Protein AF-A0A1V5XCV7-F1 (afdb_monomer)

Radius of gyration: 40.73 Å; Cα contacts (8 Å, |Δi|>4): 3327; chains: 1; bounding box: 95×124×85 Å

Foldseek 3Di:
DDDDDDDDDDDDDDDDDDPPPDDDDDWQWAWEFFWQKEFCVPQAPHHFDDADPQQKGWDPFWDFAPAWFPFKWKDWDKDADKWKWKAQAGPPDTFTHFQGGGPDPCHDTHGTIIMMMGHPDPPMGTGMMTMWTAGPNNYTYFLAAQLCFQFFKKWKFWWADPLLAKDFQAKAKFKEWLPDDPVGLYYDNVQADPVNQFKWKGTQVQTHTWAKAFPDWDDDPPTIITIMITTGGIAHSGTGMMMMTGNRVPGGHPHDVCSNFVDKDQQQDQWDDPVQWDKDAFVQWDWTRDPSWTKTARIKIWGAPDWDAFFKKKWKWFWQAFWKWWKFFQPHRPDDPPDGQKIFMAGQDQQARTWIDGPPDIWTFPNQADHAHHRFIKMWMWGGDFQKIKIWIAGNVNPHTRTITIDHDPRGRDIGIIMTDFNDRHPSRGIMIIRMMGGGHDRPDHIDRPHMGDMDGDQAKHWDQWDAGSHSWIFGHPPDFKIKIKGGWDFAPAFWFKKAKAWDWAQKFKWKEQPQVPFILGRDDHRFMAGPQVPSYNTHRTIMMMIMWGDDPDPVDTTTTRMIIMDTDHWKFAAWPVQAAAEAEAQDWFFGFAAAAFFALAAWKFKWKDQAQPPDTDGQDGRFFQQAGGTGRHHHPDWGFRMKMKMAGNRDRVSIYIRNYTGTYYHDDDDDDDDDDDDDDYDDDDDPCCDVCVVVVVVVVCVQVVQQADLDAADEDAAADEHEDPEAGAAVEYEFHVLPQPHAYEYEPPDAHDQAHEAYEQHRNYEYEYEFQPQRHHAYHDEFEANREYEYAAQAAHPGIESRYEHHGYECYANGEYFQAQRFHWFEDAPQFWHADQTWGEDDQAKGARAEHPQRGFFIWTYHGNAWTTWREFGDSRSGHEGTYEDPHEYAREWAAWAQGPVNPHTTETTAFTEHHHYHIEYDYAAHYYAREWHAYEAGYHWHAFYYYTYTIPDDDHRYDYYRGIYHYPDYHDDDDD

Mean predicted aligned error: 18.09 Å

Structure (mmCIF, N/CA/C/O backbone):
data_AF-A0A1V5XCV7-F1
#
_entry.id   AF-A0A1V5XCV7-F1
#
loop_
_atom_site.group_PDB
_atom_site.id
_atom_site.type_symbol
_atom_site.label_atom_id
_atom_site.label_alt_id
_atom_site.label_comp_id
_atom_site.label_asym_id
_atom_site.label_entity_id
_atom_site.label_seq_id
_atom_site.pdbx_PDB_ins_code
_atom_site.Cartn_x
_atom_site.Cartn_y
_atom_site.Cartn_z
_atom_site.occupancy
_atom_site.B_iso_or_equiv
_atom_site.auth_seq_id
_atom_site.auth_comp_id
_atom_site.auth_asym_id
_atom_site.auth_atom_id
_atom_site.pdbx_PDB_model_num
ATOM 1 N N . MET A 1 1 ? -48.900 7.891 26.092 1.00 33.78 1 MET A N 1
ATOM 2 C CA . MET A 1 1 ? -49.249 7.390 27.441 1.00 33.78 1 MET A CA 1
ATOM 3 C C . MET A 1 1 ? -50.170 6.190 27.284 1.00 33.78 1 MET A C 1
ATOM 5 O O . MET A 1 1 ? -51.234 6.366 26.713 1.00 33.78 1 MET A O 1
ATOM 9 N N . ILE A 1 2 ? -49.800 5.010 27.783 1.00 26.17 2 ILE A N 1
ATOM 10 C CA . ILE A 1 2 ? -50.742 3.929 28.129 1.00 26.17 2 ILE A CA 1
ATOM 11 C C . ILE A 1 2 ? -50.276 3.407 29.492 1.00 26.17 2 ILE A C 1
ATOM 13 O O . ILE A 1 2 ? -49.073 3.308 29.726 1.00 26.17 2 ILE A O 1
ATOM 17 N N . ASN A 1 3 ? -51.203 3.185 30.423 1.00 23.19 3 ASN A N 1
ATOM 18 C CA . ASN A 1 3 ? -50.893 2.971 31.836 1.00 23.19 3 ASN A CA 1
ATOM 19 C C . ASN A 1 3 ? -51.806 1.876 32.400 1.00 23.19 3 ASN A C 1
ATOM 21 O O . ASN A 1 3 ? -52.966 2.136 32.707 1.00 23.19 3 ASN A O 1
ATOM 25 N N . ILE A 1 4 ? -51.282 0.653 32.510 1.00 29.20 4 ILE A N 1
ATOM 26 C CA . ILE A 1 4 ? -51.940 -0.476 33.180 1.00 29.20 4 ILE A CA 1
ATOM 27 C C . ILE A 1 4 ? -51.049 -0.887 34.354 1.00 29.20 4 ILE A C 1
ATOM 29 O O . ILE A 1 4 ? -49.824 -0.912 34.243 1.00 29.20 4 ILE A O 1
ATOM 33 N N . LYS A 1 5 ? -51.662 -1.100 35.520 1.00 28.02 5 LYS A N 1
ATOM 34 C CA . LYS A 1 5 ? -51.005 -0.905 36.816 1.00 28.02 5 LYS A CA 1
ATOM 35 C C . LYS A 1 5 ? -51.459 -1.975 37.811 1.00 28.02 5 LYS A C 1
ATOM 37 O O . LYS A 1 5 ? -52.647 -2.019 38.108 1.00 28.02 5 LYS A O 1
ATOM 42 N N . ARG A 1 6 ? -50.493 -2.695 38.418 1.00 30.67 6 ARG A N 1
ATOM 43 C CA . ARG A 1 6 ? -50.660 -3.654 39.549 1.00 30.67 6 ARG A CA 1
ATOM 44 C C . ARG A 1 6 ? -51.439 -4.943 39.189 1.00 30.67 6 ARG A C 1
ATOM 46 O O . ARG A 1 6 ? -52.128 -4.965 38.184 1.00 30.67 6 ARG A O 1
ATOM 53 N N . MET A 1 7 ? -51.359 -6.057 39.933 1.00 30.64 7 MET A N 1
ATOM 54 C CA . MET A 1 7 ? -50.604 -6.464 41.148 1.00 30.64 7 MET A CA 1
ATOM 55 C C . MET A 1 7 ? -50.449 -8.009 41.114 1.00 30.64 7 MET A C 1
ATOM 57 O O . MET A 1 7 ? -51.238 -8.654 40.439 1.00 30.64 7 MET A O 1
ATOM 61 N N . GLY A 1 8 ? -49.525 -8.680 41.811 1.00 29.50 8 GLY A N 1
ATOM 62 C CA . GLY A 1 8 ? -48.436 -8.263 42.710 1.00 29.50 8 GLY A CA 1
ATOM 63 C C . GLY A 1 8 ? -47.319 -9.333 42.720 1.00 29.50 8 GLY A C 1
ATOM 64 O O . GLY A 1 8 ? -47.518 -10.421 42.201 1.00 29.50 8 GLY A O 1
ATOM 65 N N . LYS A 1 9 ? -46.084 -8.981 43.100 1.00 31.38 9 LYS A N 1
ATOM 66 C CA . LYS A 1 9 ? -45.480 -9.140 44.449 1.00 31.38 9 LYS A CA 1
ATOM 67 C C . LYS A 1 9 ? -45.053 -10.574 44.831 1.00 31.38 9 LYS A C 1
ATOM 69 O O . LYS A 1 9 ? -45.850 -11.480 44.663 1.00 31.38 9 LYS A O 1
ATOM 74 N N . THR A 1 10 ? -43.933 -10.843 45.521 1.00 26.25 10 THR A N 1
ATOM 75 C CA . THR A 1 10 ? -42.615 -10.173 45.709 1.00 26.25 10 THR A CA 1
ATOM 76 C C . THR A 1 10 ? -41.721 -11.154 46.488 1.00 26.25 10 THR A C 1
ATOM 78 O O . THR A 1 10 ? -42.088 -11.503 47.604 1.00 26.25 10 THR A O 1
ATOM 81 N N . VAL A 1 11 ? -40.516 -11.466 45.998 1.00 25.81 11 VAL A N 1
ATOM 82 C CA . VAL A 1 11 ? -39.307 -11.677 46.829 1.00 25.81 11 VAL A CA 1
ATOM 83 C C . VAL A 1 11 ? -38.126 -11.087 46.052 1.00 25.81 11 VAL A C 1
ATOM 85 O O . VAL A 1 11 ? -38.113 -11.165 44.825 1.00 25.81 11 VAL A O 1
ATOM 88 N N . ALA A 1 12 ? -37.166 -10.467 46.736 1.00 25.16 12 ALA A N 1
ATOM 89 C CA . ALA A 1 12 ? -35.944 -9.950 46.127 1.00 25.16 12 ALA A CA 1
ATOM 90 C C . ALA A 1 12 ? -34.757 -10.113 47.085 1.00 25.16 12 ALA A C 1
ATOM 92 O O . ALA A 1 12 ? -34.897 -9.864 48.281 1.00 25.16 12 ALA A O 1
ATOM 93 N N . VAL A 1 13 ? -33.592 -10.461 46.538 1.00 23.80 13 VAL A N 1
ATOM 94 C CA . VAL A 1 13 ? -32.282 -10.298 47.182 1.00 23.80 13 VAL A CA 1
ATOM 95 C C . VAL A 1 13 ? -31.356 -9.678 46.130 1.00 23.80 13 VAL A C 1
ATOM 97 O O . VAL A 1 13 ? -31.185 -10.280 45.070 1.00 23.80 13 VAL A O 1
ATOM 100 N N . PRO A 1 14 ? -30.803 -8.473 46.352 1.00 31.50 14 PRO A N 1
ATOM 101 C CA . PRO A 1 14 ? -29.911 -7.838 45.392 1.00 31.50 14 PRO A CA 1
ATOM 102 C C . PRO A 1 14 ? -28.464 -8.294 45.614 1.00 31.50 14 PRO A C 1
ATOM 104 O O . PRO A 1 14 ? -27.921 -8.122 46.703 1.00 31.50 14 PRO A O 1
ATOM 107 N N . ILE A 1 15 ? -27.811 -8.797 44.564 1.00 23.52 15 ILE A N 1
ATOM 108 C CA . ILE A 1 15 ? -26.348 -8.897 44.510 1.00 23.52 15 ILE A CA 1
ATOM 109 C C . ILE A 1 15 ? -25.868 -8.045 43.338 1.00 23.52 15 ILE A C 1
ATOM 111 O O . ILE A 1 15 ? -26.137 -8.332 42.174 1.00 23.52 15 ILE A O 1
ATOM 115 N N . LEU A 1 16 ? -25.180 -6.957 43.676 1.00 27.89 16 LEU A N 1
ATOM 116 C CA . LEU A 1 16 ? -24.522 -6.064 42.733 1.00 27.89 16 LEU A CA 1
ATOM 117 C C . LEU A 1 16 ? -23.194 -6.698 42.301 1.00 27.89 16 LEU A C 1
ATOM 119 O O . LEU A 1 16 ? -22.220 -6.632 43.047 1.00 27.89 16 LEU A O 1
ATOM 123 N N . MET A 1 17 ? -23.132 -7.265 41.095 1.00 23.30 17 MET A N 1
ATOM 124 C CA . MET A 1 17 ? -21.861 -7.621 40.457 1.00 23.30 17 MET A CA 1
ATOM 125 C C . MET A 1 17 ? -21.811 -7.146 39.002 1.00 23.30 17 MET A C 1
ATOM 127 O O . MET A 1 17 ? -22.313 -7.793 38.094 1.00 23.30 17 MET A O 1
ATOM 131 N N . VAL A 1 18 ? -21.204 -5.964 38.857 1.00 23.48 18 VAL A N 1
ATOM 132 C CA . VAL A 1 18 ? -20.341 -5.503 37.755 1.00 23.48 18 VAL A CA 1
ATOM 133 C C . VAL A 1 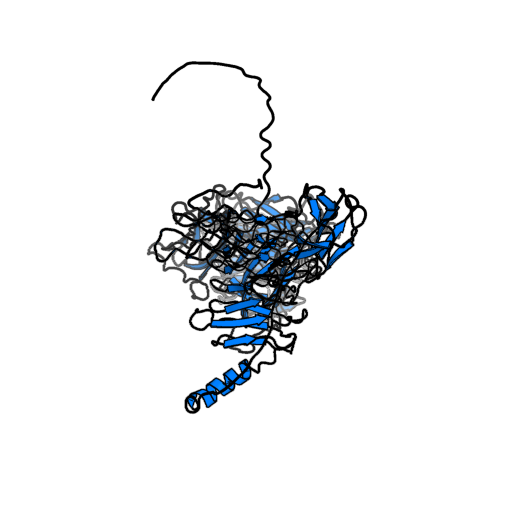18 ? -20.707 -5.971 36.335 1.00 23.48 18 VAL A C 1
ATOM 135 O O . VAL A 1 18 ? -20.413 -7.098 35.945 1.00 23.48 18 VAL A O 1
ATOM 138 N N . LEU A 1 19 ? -21.171 -5.033 35.494 1.00 26.50 19 LEU A N 1
ATOM 139 C CA . LEU A 1 19 ? -20.948 -5.137 34.046 1.00 26.50 19 LEU A CA 1
ATOM 140 C C . LEU A 1 19 ? -19.438 -5.055 33.781 1.00 26.50 19 LEU A C 1
ATOM 142 O O . LEU A 1 19 ? -18.878 -3.968 33.645 1.00 26.50 19 LEU A O 1
ATOM 146 N N . LEU A 1 20 ? -18.778 -6.208 33.705 1.00 23.62 20 LEU A N 1
ATOM 147 C CA . LEU A 1 20 ? -17.435 -6.317 33.150 1.00 23.62 20 LEU A CA 1
ATOM 148 C C . LEU A 1 20 ? -17.577 -6.460 31.635 1.00 23.62 20 LEU A C 1
ATOM 150 O O . LEU A 1 20 ? -17.660 -7.557 31.091 1.00 23.62 20 LEU A O 1
ATOM 154 N N . ALA A 1 21 ? -17.669 -5.311 30.964 1.00 30.53 21 ALA A N 1
ATOM 155 C CA . ALA A 1 21 ? -17.613 -5.227 29.513 1.00 30.53 21 ALA A CA 1
ATOM 156 C C . ALA A 1 21 ? -16.192 -5.579 29.043 1.00 30.53 21 ALA A C 1
ATOM 158 O O . ALA A 1 21 ? -15.319 -4.715 28.951 1.00 30.53 21 ALA A O 1
ATOM 159 N N . VAL A 1 22 ? -15.959 -6.864 28.784 1.00 22.53 22 VAL A N 1
ATOM 160 C CA . VAL A 1 22 ? -14.726 -7.355 28.167 1.00 22.53 22 VAL A CA 1
ATOM 161 C C . VAL A 1 22 ? -14.894 -7.253 26.650 1.00 22.53 22 VAL A C 1
ATOM 163 O O . VAL A 1 22 ? -15.622 -8.028 26.038 1.00 22.53 22 VAL A O 1
ATOM 166 N N . ASN A 1 23 ? -14.265 -6.226 26.073 1.00 30.33 23 ASN A N 1
ATOM 167 C CA . ASN A 1 23 ? -14.058 -6.076 24.628 1.00 30.33 23 ASN A CA 1
ATOM 168 C C . ASN A 1 23 ? -12.984 -7.076 24.130 1.00 30.33 23 ASN A C 1
ATOM 170 O O . ASN A 1 23 ? -12.530 -7.913 24.905 1.00 30.33 23 ASN A O 1
ATOM 174 N N . ILE A 1 24 ? -12.485 -6.855 22.901 1.00 25.72 24 ILE A N 1
ATOM 175 C CA . ILE A 1 24 ? -11.307 -7.488 22.260 1.00 25.72 24 ILE A CA 1
ATOM 176 C C . ILE A 1 24 ? -11.645 -8.812 21.549 1.00 25.72 24 ILE A C 1
ATOM 178 O O . ILE A 1 24 ? -12.210 -9.713 22.157 1.00 25.72 24 ILE A O 1
ATOM 182 N N . SER A 1 25 ? -11.293 -9.016 20.277 1.00 28.27 25 SER A N 1
ATOM 183 C CA . SER A 1 25 ? -11.084 -8.074 19.155 1.00 28.27 25 SER A CA 1
ATOM 184 C C . SER A 1 25 ? -11.323 -8.836 17.840 1.00 28.27 25 SER A C 1
ATOM 186 O O . SER A 1 25 ? -11.290 -10.068 17.813 1.00 28.27 25 SER A O 1
ATOM 188 N N . PHE A 1 26 ? -11.597 -8.122 16.745 1.00 35.31 26 PHE A N 1
ATOM 189 C CA . PHE A 1 26 ? -11.583 -8.705 15.399 1.00 35.31 26 PHE A CA 1
ATOM 190 C C . PHE A 1 26 ? -10.205 -8.466 14.769 1.00 35.31 26 PHE A C 1
ATOM 192 O O . PHE A 1 26 ? -9.548 -7.483 15.095 1.00 35.31 26 PHE A O 1
ATOM 199 N N . ALA A 1 27 ? -9.752 -9.356 13.882 1.00 46.78 27 ALA A N 1
ATOM 200 C CA . ALA A 1 27 ? -8.487 -9.160 13.177 1.00 46.78 27 ALA A CA 1
ATOM 201 C C . ALA A 1 27 ? -8.644 -8.073 12.097 1.00 46.78 27 ALA A C 1
ATOM 203 O O . ALA A 1 27 ? -9.386 -8.266 11.131 1.00 46.78 27 ALA A O 1
ATOM 204 N N . ASP A 1 28 ? -7.948 -6.949 12.265 1.00 54.03 28 ASP A N 1
ATOM 205 C CA . ASP A 1 28 ? -7.998 -5.803 11.352 1.00 54.03 28 ASP A CA 1
ATOM 206 C C . ASP A 1 28 ? -7.307 -6.117 10.013 1.00 54.03 28 ASP A C 1
ATOM 208 O O . ASP A 1 28 ? -6.098 -5.967 9.861 1.00 54.03 28 ASP A O 1
ATOM 212 N N . VAL A 1 29 ? -8.069 -6.542 9.003 1.00 64.75 29 VAL A N 1
ATOM 213 C CA . VAL A 1 29 ? -7.547 -6.726 7.638 1.00 64.75 29 VAL A CA 1
ATOM 214 C C . VAL A 1 29 ? -7.059 -5.381 7.092 1.00 64.75 29 VAL A C 1
ATOM 216 O O . VAL A 1 29 ? -7.851 -4.457 6.933 1.00 64.75 29 VAL A O 1
ATOM 219 N N . VAL A 1 30 ? -5.770 -5.271 6.756 1.00 75.75 30 VAL A N 1
ATOM 220 C CA . VAL A 1 30 ? -5.183 -4.021 6.245 1.00 75.75 30 VAL A CA 1
ATOM 221 C C . VAL A 1 30 ? -5.034 -4.095 4.731 1.00 75.75 30 VAL A C 1
ATOM 223 O O . VAL A 1 30 ? -4.269 -4.907 4.207 1.00 75.75 30 VAL A O 1
ATOM 226 N N . SER A 1 31 ? -5.733 -3.210 4.021 1.00 87.25 31 SER A N 1
ATOM 227 C CA . SER A 1 31 ? -5.594 -3.034 2.573 1.00 87.25 31 SER A CA 1
ATOM 228 C C . SER A 1 31 ? -4.802 -1.769 2.262 1.00 87.25 31 SER A C 1
ATOM 230 O O . SER A 1 31 ? -5.176 -0.691 2.719 1.00 87.25 31 SER A O 1
ATOM 232 N N . MET A 1 32 ? -3.715 -1.884 1.495 1.00 90.50 32 MET A N 1
ATOM 233 C CA . MET A 1 32 ? -2.956 -0.748 0.966 1.00 90.50 32 MET A CA 1
ATOM 234 C C . MET A 1 32 ? -3.282 -0.582 -0.516 1.00 90.50 32 MET A C 1
ATOM 236 O O . MET A 1 32 ? -3.003 -1.462 -1.329 1.00 90.50 32 MET A O 1
ATOM 240 N N . GLU A 1 33 ? -3.915 0.532 -0.865 1.00 90.81 33 GLU A N 1
ATOM 241 C CA . GLU A 1 33 ? -4.443 0.794 -2.211 1.00 90.81 33 GLU A CA 1
ATOM 242 C C . GLU A 1 33 ? -3.869 2.095 -2.787 1.00 90.81 33 GLU A C 1
ATOM 244 O O . GLU A 1 33 ? -3.376 2.956 -2.049 1.00 90.81 33 GLU A O 1
ATOM 249 N N . SER A 1 34 ? -3.910 2.248 -4.111 1.00 89.69 34 SER A N 1
ATOM 250 C CA . SER A 1 34 ? -3.489 3.487 -4.760 1.00 89.69 34 SER A CA 1
ATOM 251 C C . SER A 1 34 ? -4.312 4.686 -4.269 1.00 89.69 34 SER A C 1
ATOM 253 O O . SER A 1 34 ? -5.502 4.599 -3.952 1.00 89.69 34 SER A O 1
ATOM 255 N N . SER A 1 35 ? -3.640 5.827 -4.150 1.00 91.38 35 SER A N 1
ATOM 256 C CA . SER A 1 35 ? -4.264 7.107 -3.813 1.00 91.38 35 SER A CA 1
ATOM 257 C C . SER A 1 35 ? -5.208 7.571 -4.919 1.00 91.38 35 SER A C 1
ATOM 259 O O . SER A 1 35 ? -4.983 7.281 -6.086 1.00 91.38 35 SER A O 1
ATOM 261 N N . LEU A 1 36 ? -6.225 8.362 -4.578 1.00 92.94 36 LEU A N 1
ATOM 262 C CA . LEU A 1 36 ? -7.125 8.941 -5.578 1.00 92.94 36 LEU A CA 1
ATOM 263 C C . LEU A 1 36 ? -6.460 10.186 -6.188 1.00 92.94 36 LEU A C 1
ATOM 265 O O . LEU A 1 36 ? -6.362 11.203 -5.494 1.00 92.94 36 LEU A O 1
ATOM 269 N N . ILE A 1 37 ? -5.985 10.138 -7.440 1.00 92.94 37 ILE A N 1
ATOM 270 C CA . ILE A 1 37 ? -5.245 11.263 -8.043 1.00 92.94 37 ILE A CA 1
ATOM 271 C C . ILE A 1 37 ? -5.989 11.908 -9.220 1.00 92.94 37 ILE A C 1
ATOM 273 O O . ILE A 1 37 ? -6.216 11.306 -10.270 1.00 92.94 37 ILE A O 1
ATOM 277 N N . TRP A 1 38 ? -6.277 13.202 -9.076 1.00 93.25 38 TRP A N 1
ATOM 278 C CA . TRP A 1 38 ? -6.750 14.088 -10.136 1.00 93.25 38 TRP A CA 1
ATOM 279 C C . TRP A 1 38 ? -5.586 14.881 -10.738 1.00 93.25 38 TRP A C 1
ATOM 281 O O . TRP A 1 38 ? -4.839 15.552 -10.019 1.00 93.25 38 TRP A O 1
ATOM 291 N N . ARG A 1 39 ? -5.450 14.865 -12.071 1.00 92.50 39 ARG A N 1
ATOM 292 C CA . ARG A 1 39 ? -4.457 15.680 -12.797 1.00 92.50 39 ARG A CA 1
ATOM 293 C C . ARG A 1 39 ? -5.054 16.409 -13.994 1.00 92.50 39 ARG A C 1
ATOM 295 O O . ARG A 1 39 ? -5.971 15.927 -14.655 1.00 92.50 39 ARG A O 1
ATOM 302 N N . LYS A 1 40 ? -4.483 17.573 -14.306 1.00 89.44 40 LYS A N 1
ATOM 303 C CA . LYS A 1 40 ? -4.828 18.388 -15.485 1.00 89.44 40 LYS A CA 1
ATOM 304 C C . LYS A 1 40 ? -4.279 17.819 -16.804 1.00 89.44 40 LYS A C 1
ATOM 306 O O . LYS A 1 40 ? -4.827 18.102 -17.864 1.00 89.44 40 LYS A O 1
ATOM 311 N N . ASP A 1 41 ? -3.226 17.004 -16.741 1.00 87.81 41 ASP A N 1
ATOM 312 C CA . ASP A 1 41 ? -2.610 16.322 -17.892 1.00 87.81 41 ASP A CA 1
ATOM 313 C C . ASP A 1 41 ? -3.210 14.935 -18.197 1.00 87.81 41 ASP A C 1
ATOM 315 O O . ASP A 1 41 ? -2.832 14.307 -19.183 1.00 87.81 41 ASP A O 1
ATOM 319 N N . ASN A 1 42 ? -4.177 14.477 -17.392 1.00 81.69 42 ASN A N 1
ATOM 320 C CA . ASN A 1 42 ? -4.805 13.150 -17.467 1.00 81.69 42 ASN A CA 1
ATOM 321 C C . ASN A 1 42 ? -3.845 11.964 -17.232 1.00 81.69 42 ASN A C 1
ATOM 323 O O . ASN A 1 42 ? -4.153 10.845 -17.635 1.00 81.69 42 ASN A O 1
ATOM 327 N N . LEU A 1 43 ? -2.701 12.178 -16.566 1.00 85.44 43 LEU A N 1
ATOM 328 C CA . LEU A 1 43 ? -1.802 11.089 -16.148 1.00 85.44 43 LEU A CA 1
ATOM 329 C C . LEU A 1 43 ? -2.173 10.469 -14.788 1.00 85.44 43 LEU A C 1
ATOM 331 O O . LEU A 1 43 ? -1.553 9.487 -14.388 1.00 85.44 43 LEU A O 1
ATOM 335 N N . GLY A 1 44 ? -3.154 11.041 -14.083 1.00 84.44 44 GLY A N 1
ATOM 336 C CA . GLY A 1 44 ? -3.728 10.479 -12.857 1.00 84.44 44 GLY A CA 1
ATOM 337 C C . GLY A 1 44 ? -4.860 9.496 -13.152 1.00 84.44 44 GLY A C 1
ATOM 338 O O . GLY A 1 44 ? -5.114 9.143 -14.304 1.00 84.44 44 GLY A O 1
ATOM 339 N N . ASP A 1 45 ? -5.566 9.084 -12.108 1.00 86.75 45 ASP A N 1
ATOM 340 C CA . ASP A 1 45 ? -6.749 8.217 -12.197 1.00 86.75 45 ASP A CA 1
ATOM 341 C C . ASP A 1 45 ? -7.969 8.982 -12.726 1.00 86.75 45 ASP A C 1
ATOM 343 O O . ASP A 1 45 ? -8.848 8.415 -13.377 1.00 86.75 45 ASP A O 1
ATOM 347 N N . TYR A 1 46 ? -7.989 10.297 -12.484 1.00 90.94 46 TYR A N 1
ATOM 348 C CA . TYR A 1 46 ? -9.070 11.201 -12.850 1.00 90.94 46 TYR A CA 1
ATOM 349 C C . TYR A 1 46 ? -8.550 12.483 -13.523 1.00 90.94 46 TYR A C 1
ATOM 351 O O . TYR A 1 46 ? -7.490 13.021 -13.189 1.00 90.94 46 TYR A O 1
ATOM 359 N N . SER A 1 47 ? -9.344 13.039 -14.437 1.00 90.38 47 SER A N 1
ATOM 360 C CA . SER A 1 47 ? -9.152 14.401 -14.950 1.00 90.38 47 SER A CA 1
ATOM 361 C C . SER A 1 47 ? -9.620 15.433 -13.921 1.00 90.38 47 SER A C 1
ATOM 363 O O . SER A 1 47 ? -10.694 15.278 -13.336 1.00 90.38 47 SER A O 1
ATOM 365 N N . ILE A 1 48 ? -8.877 16.527 -13.738 1.00 91.50 48 ILE A N 1
ATOM 366 C CA . ILE A 1 48 ? -9.383 17.689 -12.984 1.00 91.50 48 ILE A CA 1
ATOM 367 C C . ILE A 1 48 ? -10.612 18.282 -13.718 1.00 91.50 48 ILE A C 1
ATOM 369 O O . ILE A 1 48 ? -10.524 18.524 -14.927 1.00 91.50 48 ILE A O 1
ATOM 373 N N . PRO A 1 49 ? -11.752 18.529 -13.033 1.00 90.62 49 PRO A N 1
ATOM 374 C CA . PRO A 1 49 ? -12.921 19.181 -13.627 1.00 90.62 49 PRO A CA 1
ATOM 375 C C . PRO A 1 49 ? -12.598 20.556 -14.226 1.00 90.62 49 PRO A C 1
ATOM 377 O O . PRO A 1 49 ? -11.664 21.234 -13.801 1.00 90.62 49 PRO A O 1
ATOM 380 N N . ARG A 1 50 ? -13.401 21.020 -15.191 1.00 88.50 50 ARG A N 1
ATOM 381 C CA . ARG A 1 50 ? -13.303 22.417 -15.644 1.00 88.50 50 ARG A CA 1
ATOM 382 C C . ARG A 1 50 ? -13.802 23.348 -14.529 1.00 88.50 50 ARG A C 1
ATOM 384 O O . ARG A 1 50 ? -14.853 23.045 -13.963 1.00 88.50 50 ARG A O 1
ATOM 391 N N . PRO A 1 51 ? -13.107 24.460 -14.235 1.00 88.81 51 PRO A N 1
ATOM 392 C CA . PRO A 1 51 ? -13.588 25.427 -13.261 1.00 88.81 51 PRO A CA 1
ATOM 393 C C . PRO A 1 51 ? -14.836 26.160 -13.767 1.00 88.81 51 PRO A C 1
ATOM 395 O O . PRO A 1 51 ? -15.064 26.285 -14.976 1.00 88.81 51 PRO A O 1
ATOM 398 N N . SER A 1 52 ? -15.618 26.683 -12.828 1.00 85.44 52 SER A N 1
ATOM 399 C CA . SER A 1 52 ? -16.679 27.653 -13.081 1.00 85.44 52 SER A CA 1
ATOM 400 C C . SER A 1 52 ? -16.114 28.991 -13.585 1.00 85.44 52 SER A C 1
ATOM 402 O O . SER A 1 52 ? -14.912 29.260 -13.518 1.00 85.44 52 SER A O 1
ATOM 404 N N . THR A 1 53 ? -16.996 29.898 -14.013 1.00 81.12 53 THR A N 1
ATOM 405 C CA . THR A 1 53 ? -16.626 31.290 -14.331 1.00 81.12 53 THR A CA 1
ATOM 406 C C . THR A 1 53 ? -16.144 32.098 -13.119 1.00 81.12 53 THR A C 1
ATOM 408 O O . THR A 1 53 ? -15.606 33.182 -13.313 1.00 81.12 53 THR A O 1
ATOM 411 N N . SER A 1 54 ? -16.310 31.593 -11.889 1.00 78.75 54 SER A N 1
ATOM 412 C CA . SER A 1 54 ? -15.756 32.176 -10.657 1.00 78.75 54 SER A CA 1
ATOM 413 C C . SER A 1 54 ? -14.457 31.505 -10.189 1.00 78.75 54 SER A C 1
ATOM 415 O O . SER A 1 54 ? -13.962 31.837 -9.115 1.00 78.75 54 SER A O 1
ATOM 417 N N . GLY A 1 55 ? -13.892 30.564 -10.957 1.00 80.44 55 GLY A N 1
ATOM 418 C CA . GLY A 1 55 ? -12.669 29.844 -10.578 1.00 80.44 55 GLY A CA 1
ATOM 419 C C . GLY A 1 55 ? -12.876 28.726 -9.547 1.00 80.44 55 GLY A C 1
ATOM 420 O O . GLY A 1 55 ? -11.904 28.285 -8.933 1.00 80.44 55 GLY A O 1
ATOM 421 N N . GLU A 1 56 ? -14.116 28.265 -9.357 1.00 90.38 56 GLU A N 1
ATOM 422 C CA . GLU A 1 56 ? -14.447 27.133 -8.483 1.00 90.38 56 GLU A CA 1
ATOM 423 C C . GLU A 1 56 ? -14.332 25.810 -9.254 1.00 90.38 56 GLU A C 1
ATOM 425 O O . GLU A 1 56 ? -14.959 25.623 -10.297 1.00 90.38 56 GLU A O 1
ATOM 430 N N . TYR A 1 57 ? -13.561 24.868 -8.722 1.00 91.25 57 TYR A N 1
ATOM 431 C CA . TYR A 1 57 ? -13.517 23.472 -9.148 1.00 91.25 57 TYR A CA 1
ATOM 432 C C . TYR A 1 57 ? -14.382 22.643 -8.195 1.00 91.25 57 TYR A C 1
ATOM 434 O O . TYR A 1 57 ? -14.151 22.674 -6.989 1.00 91.25 57 TYR A O 1
ATOM 442 N N . LEU A 1 58 ? -15.331 21.862 -8.717 1.00 89.12 58 LEU A N 1
ATOM 443 C CA . LEU A 1 58 ? -16.222 21.018 -7.914 1.00 89.12 58 LEU A CA 1
ATOM 444 C C . LEU A 1 58 ? -16.258 19.583 -8.453 1.00 89.12 58 LEU A C 1
ATOM 446 O O . LEU A 1 58 ? -16.474 19.369 -9.649 1.00 89.12 58 LEU A O 1
ATOM 450 N N . LEU A 1 59 ? -16.108 18.592 -7.569 1.00 88.62 59 LEU A N 1
ATOM 451 C CA . LEU A 1 59 ? -16.332 17.191 -7.917 1.00 88.62 59 LEU A CA 1
ATOM 452 C C . LEU A 1 59 ? -17.843 16.874 -7.924 1.00 88.62 59 LEU A C 1
ATOM 454 O O . LEU A 1 59 ? -18.496 16.810 -6.879 1.00 88.62 59 LEU A O 1
ATOM 458 N N . GLY A 1 60 ? -18.407 16.703 -9.125 1.00 76.19 60 GLY A N 1
ATOM 459 C CA . GLY A 1 60 ? -19.850 16.509 -9.329 1.00 76.19 60 GLY A CA 1
ATOM 460 C C . GLY A 1 60 ? -20.400 15.225 -8.697 1.00 76.19 60 GLY A C 1
ATOM 461 O O . GLY A 1 60 ? -21.352 15.285 -7.919 1.00 76.19 60 GLY A O 1
ATOM 462 N N . GLU A 1 61 ? -19.764 14.086 -8.968 1.00 87.12 61 GLU A N 1
ATOM 463 C CA . GLU A 1 61 ? -20.069 12.793 -8.339 1.00 87.12 61 GLU A CA 1
ATOM 464 C C . GLU A 1 61 ? -19.158 12.525 -7.134 1.00 87.12 61 GLU A C 1
ATOM 466 O O . GLU A 1 61 ? -18.092 13.121 -7.010 1.00 87.12 61 GLU A O 1
ATOM 471 N N . PHE A 1 62 ? -19.578 11.653 -6.219 1.00 90.50 62 PHE A N 1
ATOM 472 C CA . PHE A 1 62 ? -18.755 11.240 -5.075 1.00 90.50 62 PHE A CA 1
ATOM 473 C C . PHE A 1 62 ? -17.942 9.980 -5.393 1.00 90.50 62 PHE A C 1
ATOM 475 O O . PHE A 1 62 ? -18.383 9.121 -6.156 1.00 90.50 62 PHE A O 1
ATOM 482 N N . ILE A 1 63 ? -16.789 9.823 -4.741 1.00 92.06 63 ILE A N 1
ATOM 483 C CA . ILE A 1 63 ? -16.057 8.552 -4.714 1.00 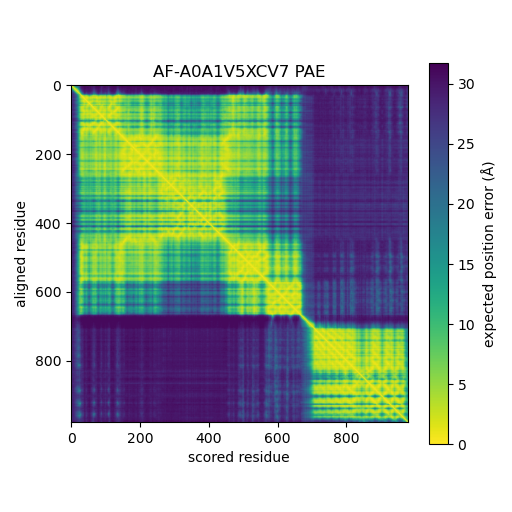92.06 63 ILE A CA 1
ATOM 484 C C . ILE A 1 63 ? -16.537 7.741 -3.507 1.00 92.06 63 ILE A C 1
ATOM 486 O O . ILE A 1 63 ? -16.509 8.225 -2.376 1.00 92.06 63 ILE A O 1
ATOM 490 N N . ALA A 1 64 ? -17.008 6.516 -3.738 1.00 91.69 64 ALA A N 1
ATOM 491 C CA . ALA A 1 64 ? -17.424 5.614 -2.667 1.00 91.69 64 ALA A CA 1
ATOM 492 C C . ALA A 1 64 ? -16.211 4.905 -2.040 1.00 91.69 64 ALA A C 1
ATOM 494 O O . ALA A 1 64 ? -15.379 4.359 -2.764 1.00 91.69 64 ALA A O 1
ATOM 495 N N . THR A 1 65 ? -16.141 4.875 -0.710 1.00 88.38 65 THR A N 1
ATOM 496 C CA . THR A 1 65 ? -15.148 4.098 0.058 1.00 88.38 65 THR A CA 1
ATOM 497 C C . THR A 1 65 ? -15.770 2.806 0.603 1.00 88.38 65 THR A C 1
ATOM 499 O O . THR A 1 65 ? -16.997 2.656 0.595 1.00 88.38 65 THR A O 1
ATOM 502 N N . LYS A 1 66 ? -14.949 1.841 1.043 1.00 84.75 66 LYS A N 1
ATOM 503 C CA . LYS A 1 66 ? -15.432 0.512 1.471 1.00 84.75 66 LYS A CA 1
ATOM 504 C C . LYS A 1 66 ? -16.018 0.559 2.887 1.00 84.75 66 LYS A C 1
ATOM 506 O O . LYS A 1 66 ? -17.078 -0.013 3.134 1.00 84.75 66 LYS A O 1
ATOM 511 N N . GLY A 1 67 ? -15.375 1.307 3.780 1.00 85.50 67 GLY A N 1
ATOM 512 C CA . GLY A 1 67 ? -15.888 1.737 5.082 1.00 85.50 67 GLY A CA 1
ATOM 513 C C . GLY A 1 67 ? -16.234 3.231 5.108 1.00 85.50 67 GLY A C 1
ATOM 514 O O . GLY A 1 67 ? -16.209 3.910 4.082 1.00 85.50 67 GLY A O 1
ATOM 515 N N . GLN A 1 68 ? -16.528 3.775 6.291 1.00 87.38 68 GLN A N 1
ATOM 516 C CA . GLN A 1 68 ? -16.553 5.229 6.503 1.00 87.38 68 GLN A CA 1
ATOM 517 C C . GLN A 1 68 ? -15.118 5.753 6.606 1.00 87.38 68 GLN A C 1
A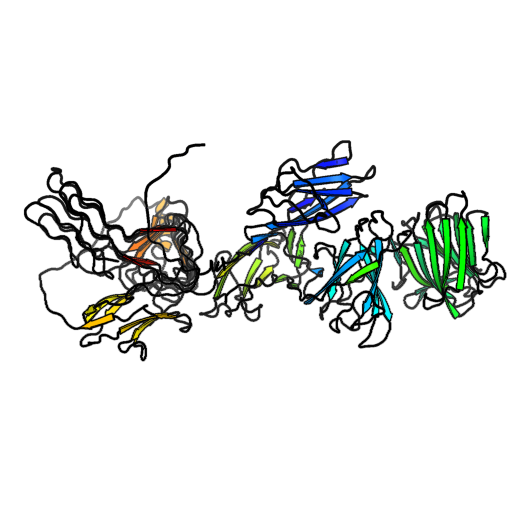TOM 519 O O . GLN A 1 68 ? -14.351 5.232 7.412 1.00 87.38 68 GLN A O 1
ATOM 524 N N . ALA A 1 69 ? -14.752 6.782 5.842 1.00 87.12 69 ALA A N 1
ATOM 525 C CA . ALA A 1 69 ? -13.450 7.433 5.944 1.00 87.12 69 ALA A CA 1
ATOM 526 C C . ALA A 1 69 ? -13.281 8.066 7.338 1.00 87.12 69 ALA A C 1
ATOM 528 O O . ALA A 1 69 ? -14.004 8.993 7.703 1.00 87.12 69 ALA A O 1
ATOM 529 N N . GLN A 1 70 ? -12.336 7.538 8.117 1.00 83.44 70 GLN A N 1
ATOM 530 C CA . GLN A 1 70 ? -11.997 7.976 9.478 1.00 83.44 70 GLN A CA 1
ATOM 531 C C . GLN A 1 70 ? -10.834 8.973 9.491 1.00 83.44 70 GLN A C 1
ATOM 533 O O . GLN A 1 70 ? -10.693 9.757 10.426 1.00 83.44 70 GLN A O 1
ATOM 538 N N . LYS A 1 71 ? -9.981 8.929 8.463 1.00 86.81 71 LYS A N 1
ATOM 539 C CA . LYS A 1 71 ? -8.922 9.908 8.206 1.00 86.81 71 LYS A CA 1
ATOM 540 C C . LYS A 1 71 ? -8.902 10.203 6.717 1.00 86.81 71 LYS A C 1
ATOM 542 O O . LYS A 1 71 ? -9.011 9.276 5.919 1.00 86.81 71 LYS A O 1
ATOM 547 N N . ILE A 1 72 ? -8.709 11.464 6.356 1.00 88.94 72 ILE A N 1
ATOM 548 C CA . ILE A 1 72 ? -8.414 11.880 4.986 1.00 88.94 72 ILE A CA 1
ATOM 549 C C . ILE A 1 72 ? -7.191 12.794 5.028 1.00 88.94 72 ILE A C 1
ATOM 551 O O . ILE A 1 72 ? -7.089 13.639 5.916 1.00 88.94 72 ILE A O 1
ATOM 555 N N . CYS A 1 73 ? -6.288 12.631 4.065 1.00 89.25 73 CYS A N 1
ATOM 556 C CA . CYS A 1 73 ? -5.234 13.587 3.764 1.00 89.25 73 CYS A CA 1
ATOM 557 C C . CYS A 1 73 ? -5.379 14.046 2.306 1.00 89.25 73 CYS A C 1
ATOM 559 O O . CYS A 1 73 ? -5.640 13.223 1.429 1.00 89.25 73 CYS A O 1
ATOM 561 N N . VAL A 1 74 ? -5.224 15.341 2.024 1.00 90.94 74 VAL A N 1
ATOM 562 C CA . VAL A 1 74 ? -5.389 15.897 0.670 1.00 90.94 74 VAL A CA 1
ATOM 563 C C . VAL A 1 74 ? -4.199 16.773 0.307 1.00 90.94 74 VAL A C 1
ATOM 565 O O . VAL A 1 74 ? -3.991 17.830 0.891 1.00 90.94 74 VAL A O 1
ATOM 568 N N . ASN A 1 75 ? -3.430 16.345 -0.689 1.00 87.56 75 ASN A N 1
ATOM 569 C CA . ASN A 1 75 ? -2.211 17.019 -1.123 1.00 87.56 75 ASN A CA 1
ATOM 570 C C . ASN A 1 75 ? -2.382 17.529 -2.551 1.00 87.56 75 ASN A C 1
ATOM 572 O O . ASN A 1 75 ? -2.719 16.766 -3.454 1.00 87.56 75 ASN A O 1
ATOM 576 N N . TYR A 1 76 ? -2.180 18.826 -2.765 1.00 88.31 76 TYR A N 1
ATOM 577 C CA . TYR A 1 76 ? -2.522 19.497 -4.016 1.00 88.31 76 TYR A CA 1
ATOM 578 C C . TYR A 1 76 ? -1.410 20.429 -4.497 1.00 88.31 76 TYR A C 1
ATOM 580 O O . TYR A 1 76 ? -0.542 20.835 -3.729 1.00 88.31 76 TYR A O 1
ATOM 588 N N . SER A 1 77 ? -1.446 20.792 -5.780 1.00 85.00 77 SER A N 1
ATOM 589 C CA . SER A 1 77 ? -0.666 21.917 -6.293 1.00 85.00 77 SER A CA 1
ATOM 590 C C . SER A 1 77 ? -1.476 22.749 -7.283 1.00 85.00 77 SER A C 1
ATOM 592 O O . SER A 1 77 ? -2.213 22.238 -8.137 1.00 85.00 77 SER A O 1
ATOM 594 N N . ALA A 1 78 ? -1.332 24.064 -7.152 1.00 83.88 78 ALA A N 1
ATOM 595 C CA . ALA A 1 78 ? -1.986 25.063 -7.979 1.00 83.88 78 ALA A CA 1
ATOM 596 C C . ALA A 1 78 ? -0.960 26.093 -8.462 1.00 83.88 78 ALA A C 1
ATOM 598 O O . ALA A 1 78 ? 0.032 26.381 -7.792 1.00 83.88 78 ALA A O 1
ATOM 599 N N . THR A 1 79 ? -1.201 26.657 -9.640 1.00 81.81 79 THR A N 1
ATOM 600 C CA . THR A 1 79 ? -0.566 27.910 -10.048 1.00 81.81 79 THR A CA 1
ATOM 601 C C . THR A 1 79 ? -1.327 29.031 -9.351 1.00 81.81 79 THR A C 1
ATOM 603 O O . THR A 1 79 ? -2.508 29.201 -9.631 1.00 81.81 79 THR A O 1
ATOM 606 N N . GLY A 1 80 ? -0.679 29.779 -8.456 1.00 73.44 80 GLY A N 1
ATOM 607 C CA . GLY A 1 80 ? -1.343 30.788 -7.621 1.00 73.44 80 GLY A CA 1
ATOM 608 C C . GLY A 1 80 ? -2.015 30.209 -6.367 1.00 73.44 80 GLY A C 1
ATOM 609 O O . GLY A 1 80 ? -1.963 29.009 -6.113 1.00 73.44 80 GLY A O 1
ATOM 610 N N . ALA A 1 81 ? -2.613 31.084 -5.555 1.00 77.69 81 ALA A N 1
ATOM 611 C CA . ALA A 1 81 ? -3.241 30.702 -4.289 1.00 77.69 81 ALA A CA 1
ATOM 612 C C . ALA A 1 81 ? -4.609 30.033 -4.507 1.00 77.69 81 ALA A C 1
ATOM 614 O O . ALA A 1 81 ? -5.410 30.493 -5.327 1.00 77.69 81 ALA A O 1
ATOM 615 N N . ALA A 1 82 ? -4.882 28.980 -3.739 1.00 84.44 82 ALA A N 1
ATOM 616 C CA . ALA A 1 82 ? -6.099 28.185 -3.810 1.00 84.44 82 ALA A CA 1
ATOM 617 C C . ALA A 1 82 ? -6.536 27.760 -2.404 1.00 84.44 82 ALA A C 1
ATOM 619 O O . ALA A 1 82 ? -5.706 27.318 -1.619 1.00 84.44 82 ALA A O 1
ATOM 620 N N . LEU A 1 83 ? -7.835 27.848 -2.122 1.00 87.75 83 LEU A N 1
ATOM 621 C CA . LEU A 1 83 ? -8.461 27.169 -0.989 1.00 87.75 83 LEU A CA 1
ATOM 622 C C . LEU A 1 83 ? -8.952 25.804 -1.478 1.00 87.75 83 LEU A C 1
ATOM 624 O O . LEU A 1 83 ? -9.693 25.749 -2.459 1.00 87.75 83 LEU A O 1
ATOM 628 N N . VAL A 1 84 ? -8.558 24.718 -0.814 1.00 90.31 84 VAL A N 1
ATOM 629 C CA . VAL A 1 84 ? -9.032 23.354 -1.105 1.00 90.31 84 VAL A CA 1
ATOM 630 C C . VAL A 1 84 ? -9.818 22.832 0.089 1.00 90.31 84 VAL A C 1
ATOM 632 O O . VAL A 1 84 ? -9.398 22.996 1.232 1.00 90.31 84 VAL A O 1
ATOM 635 N N . GLU A 1 85 ? -10.954 22.194 -0.175 1.00 92.69 85 GLU A N 1
ATOM 636 C CA . GLU A 1 85 ? -11.841 21.649 0.851 1.00 92.69 85 GLU A CA 1
ATOM 637 C C . GLU A 1 85 ? -12.269 20.220 0.512 1.00 92.69 85 GLU A C 1
ATOM 639 O O . GLU A 1 85 ? -12.487 19.877 -0.655 1.00 92.69 85 GLU A O 1
ATOM 644 N N . VAL A 1 86 ? -12.448 19.391 1.543 1.00 93.75 86 VAL A N 1
ATOM 645 C CA . VAL A 1 86 ? -12.814 17.975 1.409 1.00 93.75 86 VAL A CA 1
ATOM 646 C C . VAL A 1 86 ? -14.013 17.603 2.283 1.00 93.75 86 VAL A C 1
ATOM 648 O O . VAL A 1 86 ? -14.265 18.211 3.320 1.00 93.75 86 VAL A O 1
ATOM 651 N N . SER A 1 87 ? -14.760 16.596 1.844 1.00 92.75 87 SER A N 1
ATOM 652 C CA . SER A 1 87 ? -15.956 16.039 2.472 1.00 92.75 87 SER A CA 1
ATOM 653 C C . SER A 1 87 ? -15.908 14.512 2.387 1.00 92.75 87 SER A C 1
ATOM 655 O O . SER A 1 87 ? -15.417 13.979 1.391 1.00 92.75 87 SER A O 1
ATOM 657 N N . ALA A 1 88 ? -16.450 13.804 3.381 1.00 91.62 88 ALA A N 1
ATOM 658 C CA . ALA A 1 88 ? -16.698 12.356 3.320 1.00 91.62 88 ALA A CA 1
ATOM 659 C C . ALA A 1 88 ? -18.196 11.986 3.283 1.00 91.62 88 ALA A C 1
ATOM 661 O O . ALA A 1 88 ? -18.542 10.806 3.188 1.00 91.62 88 ALA A O 1
ATOM 662 N N . ASP A 1 89 ? -19.091 12.974 3.344 1.00 91.31 89 ASP A N 1
ATOM 663 C CA . ASP A 1 89 ? -20.539 12.800 3.500 1.00 91.31 89 ASP A CA 1
ATOM 664 C C . ASP A 1 89 ? -21.343 13.218 2.256 1.00 91.31 89 ASP A C 1
ATOM 666 O O . ASP A 1 89 ? -22.504 13.613 2.352 1.00 91.31 89 ASP A O 1
ATOM 670 N N . ASN A 1 90 ? -20.743 13.072 1.065 1.00 92.00 90 ASN A N 1
ATOM 671 C CA . ASN A 1 90 ? -21.294 13.490 -0.232 1.00 92.00 90 ASN A CA 1
ATOM 672 C C . ASN A 1 90 ? -21.435 15.019 -0.399 1.00 92.00 90 ASN A C 1
ATOM 674 O O . ASN A 1 90 ? -22.223 15.487 -1.225 1.00 92.00 90 ASN A O 1
ATOM 678 N N . GLY A 1 91 ? -20.641 15.802 0.333 1.00 89.38 91 GLY A N 1
ATOM 679 C CA . GLY A 1 91 ? -20.621 17.260 0.232 1.00 89.38 91 GLY A CA 1
ATOM 680 C C . GLY A 1 91 ? -21.738 17.954 1.010 1.00 89.38 91 GLY A C 1
ATOM 681 O O . GLY A 1 91 ? -22.173 19.023 0.584 1.00 89.38 91 GLY A O 1
ATOM 682 N N . LEU A 1 92 ? -22.215 17.360 2.111 1.00 89.12 92 LEU A N 1
ATOM 683 C CA . LEU A 1 92 ? -23.094 18.053 3.060 1.00 89.12 92 LEU A CA 1
ATOM 684 C C . LEU A 1 92 ? -22.267 18.976 3.966 1.00 89.12 92 LEU A C 1
ATOM 686 O O . LEU A 1 92 ? -22.671 20.114 4.197 1.00 89.12 92 LEU A O 1
ATOM 690 N N . HIS A 1 93 ? -21.085 18.522 4.392 1.00 90.69 93 HIS A N 1
ATOM 691 C CA . HIS A 1 93 ? -20.094 19.330 5.104 1.00 90.69 93 HIS A CA 1
ATOM 692 C C . HIS A 1 93 ? -18.747 19.276 4.372 1.00 90.69 93 HIS A C 1
ATOM 694 O O . HIS A 1 93 ? -18.288 18.205 3.970 1.00 90.69 93 HIS A O 1
ATOM 700 N N . TYR A 1 94 ? -18.129 20.444 4.188 1.00 90.44 94 TYR A N 1
ATOM 701 C CA . TYR A 1 94 ? -16.814 20.627 3.571 1.00 90.44 94 TYR A CA 1
ATOM 702 C C . TYR A 1 94 ? -15.863 21.254 4.588 1.00 90.44 94 TYR A C 1
ATOM 704 O O . TYR A 1 94 ? -16.245 22.186 5.292 1.00 90.44 94 TYR A O 1
ATOM 712 N N . TYR A 1 95 ? -14.632 20.752 4.633 1.00 88.75 95 TYR A N 1
ATOM 713 C CA . TYR A 1 95 ? -13.602 21.164 5.582 1.00 88.75 95 TYR A CA 1
ATOM 714 C C . TYR A 1 95 ? -12.362 21.675 4.840 1.00 88.75 95 TYR A C 1
ATOM 716 O O . TYR A 1 95 ? -11.864 20.947 3.973 1.00 88.75 95 TYR A O 1
ATOM 724 N N . PRO A 1 96 ? -11.830 22.868 5.175 1.00 87.94 96 PRO A N 1
ATOM 725 C CA . PRO A 1 96 ? -10.568 23.367 4.633 1.00 87.94 96 PRO A CA 1
ATOM 726 C C . PRO A 1 96 ? -9.414 22.394 4.859 1.00 87.94 96 PRO A C 1
ATOM 728 O O . PRO A 1 96 ? -9.294 21.800 5.932 1.00 87.94 96 PRO A O 1
ATOM 731 N N . VAL A 1 97 ? -8.558 22.254 3.851 1.00 87.56 97 VAL A N 1
ATOM 732 C CA . VAL A 1 97 ? -7.356 21.419 3.882 1.00 87.56 97 VAL A CA 1
ATOM 733 C C . VAL A 1 97 ? -6.123 22.309 3.971 1.00 87.56 97 VAL A C 1
ATOM 735 O O . VAL A 1 97 ? -5.847 23.077 3.052 1.00 87.56 97 VAL A O 1
ATOM 738 N N . VAL A 1 98 ? -5.331 22.123 5.026 1.00 83.19 98 VAL A N 1
ATOM 739 C CA . VAL A 1 98 ? -4.055 22.815 5.249 1.00 83.19 98 VAL A CA 1
ATOM 740 C C . VAL A 1 98 ? -2.948 21.774 5.372 1.00 83.19 98 VAL A C 1
ATOM 742 O O . VAL A 1 98 ? -3.077 20.830 6.150 1.00 83.19 98 VAL A O 1
ATOM 745 N N . ASN A 1 99 ? -1.841 21.940 4.637 1.00 83.88 99 ASN A N 1
ATOM 746 C CA . ASN A 1 99 ? -0.643 21.087 4.745 1.00 83.88 99 ASN A CA 1
ATOM 747 C C . ASN A 1 99 ? -0.952 19.574 4.778 1.00 83.88 99 ASN A C 1
ATOM 749 O O . ASN A 1 99 ? -0.392 18.822 5.580 1.00 83.88 99 ASN A O 1
ATOM 753 N N . GLY A 1 100 ? -1.876 19.142 3.921 1.00 81.81 100 GLY A N 1
ATOM 754 C CA . GLY A 1 100 ? -2.262 17.745 3.783 1.00 81.81 100 GLY A CA 1
ATOM 755 C C . GLY A 1 100 ? -3.423 17.275 4.664 1.00 81.81 100 GLY A C 1
ATOM 756 O O . GLY A 1 100 ? -3.878 16.163 4.430 1.00 81.81 100 GLY A O 1
ATOM 757 N N . VAL A 1 101 ? -3.952 18.046 5.628 1.00 82.81 101 VAL A N 1
ATOM 758 C CA . VAL A 1 101 ? -5.024 17.578 6.546 1.00 82.81 101 VAL A CA 1
ATOM 759 C C . VAL A 1 101 ? -6.246 18.505 6.603 1.00 82.81 101 VAL A C 1
ATOM 761 O O . VAL A 1 101 ? -6.088 19.719 6.472 1.00 82.81 101 VAL A O 1
ATOM 764 N N . PRO A 1 102 ? -7.462 17.970 6.845 1.00 81.12 102 PRO A N 1
ATOM 765 C CA . PRO A 1 102 ? -8.612 18.764 7.270 1.00 81.12 102 PRO A CA 1
ATOM 766 C C . PRO A 1 102 ? -8.296 19.559 8.543 1.00 81.12 102 PRO A C 1
ATOM 768 O O . PRO A 1 102 ? -7.747 19.017 9.503 1.00 81.12 102 PRO A O 1
ATOM 771 N N . LEU A 1 103 ? -8.645 20.844 8.542 1.00 61.53 103 LEU A N 1
ATOM 772 C CA . LEU A 1 103 ? -8.273 21.801 9.586 1.00 61.53 103 LEU A CA 1
ATOM 773 C C . LEU A 1 103 ? -9.082 21.642 10.886 1.00 61.53 103 LEU A C 1
ATOM 775 O O . LEU A 1 103 ? -8.590 21.955 11.971 1.00 61.53 103 LEU A O 1
ATOM 779 N N . GLU A 1 104 ? -10.321 21.152 10.794 1.00 62.56 104 GLU A N 1
ATOM 780 C CA . GLU A 1 104 ? -11.222 21.037 11.941 1.00 62.56 104 GLU A CA 1
ATOM 781 C C . GLU A 1 104 ? -11.139 19.673 12.635 1.00 62.56 104 GLU A C 1
ATOM 783 O O . GLU A 1 104 ? -11.075 18.614 12.010 1.00 62.56 104 GLU A O 1
ATOM 788 N N . LYS A 1 105 ? -11.205 19.710 13.968 1.00 57.38 105 LYS A N 1
ATOM 789 C CA . LYS A 1 105 ? -11.136 18.532 14.843 1.00 57.38 105 LYS A CA 1
ATOM 790 C C . LYS A 1 105 ? -12.333 17.584 14.685 1.00 57.38 105 LYS A C 1
ATOM 792 O O . LYS A 1 105 ? -12.188 16.386 14.914 1.00 57.38 105 LYS A O 1
ATOM 797 N N . ASP A 1 106 ? -13.485 18.122 14.294 1.00 65.69 106 ASP A N 1
ATOM 798 C CA . ASP A 1 106 ? -14.776 17.431 14.271 1.00 65.69 106 ASP A CA 1
ATOM 799 C C . ASP A 1 106 ? -15.191 17.066 12.827 1.00 65.69 106 ASP A C 1
ATOM 801 O O . ASP A 1 106 ? -16.330 17.265 12.400 1.00 65.69 106 ASP A O 1
ATOM 805 N N . PHE A 1 107 ? -14.230 16.538 12.059 1.00 76.88 107 PHE A N 1
ATOM 806 C CA . PHE A 1 107 ? -14.424 16.018 10.704 1.00 76.88 107 PHE A CA 1
ATOM 807 C C . PHE A 1 107 ? -15.459 14.876 10.680 1.00 76.88 107 PHE A C 1
ATOM 809 O O . PHE A 1 107 ? -15.246 13.815 11.271 1.00 76.88 107 PHE A O 1
ATOM 816 N N . ILE A 1 108 ? -16.577 15.073 9.974 1.00 85.19 108 ILE A N 1
ATOM 817 C CA . ILE A 1 108 ? -17.656 14.080 9.868 1.00 85.19 108 ILE A CA 1
ATOM 818 C C . ILE A 1 108 ? -17.228 12.910 8.970 1.00 85.19 108 ILE A C 1
ATOM 820 O O . ILE A 1 108 ? -17.060 13.053 7.757 1.00 85.19 108 ILE A O 1
ATOM 824 N N . SER A 1 109 ? -17.104 11.721 9.568 1.00 84.62 109 SER A N 1
ATOM 825 C CA . SER A 1 109 ? -16.799 10.479 8.855 1.00 84.62 109 SER A CA 1
ATOM 826 C C . SER A 1 109 ? -17.994 9.969 8.044 1.00 84.62 109 SER A C 1
ATOM 828 O O . SER A 1 109 ? -19.106 9.818 8.552 1.00 84.62 109 SER A O 1
ATOM 830 N N . GLY A 1 110 ? -17.749 9.614 6.786 1.00 88.12 110 GLY A N 1
ATOM 831 C CA . GLY A 1 110 ? -18.750 9.083 5.859 1.00 88.12 110 GLY A CA 1
ATOM 832 C C . GLY A 1 110 ? -18.093 8.265 4.749 1.00 88.12 110 GLY A C 1
ATOM 833 O O . GLY A 1 110 ? -16.870 8.187 4.685 1.00 88.12 110 GLY A O 1
ATOM 834 N N . ASN A 1 111 ? -18.881 7.606 3.895 1.00 91.94 111 ASN A N 1
ATOM 835 C CA . ASN A 1 111 ? -18.357 6.713 2.851 1.00 91.94 111 ASN A CA 1
ATOM 836 C C . ASN A 1 111 ? -18.438 7.280 1.420 1.00 91.94 111 ASN A C 1
ATOM 838 O O . ASN A 1 111 ? -18.529 6.521 0.452 1.00 91.94 111 ASN A O 1
ATOM 842 N N . ARG A 1 112 ? -18.481 8.612 1.279 1.00 93.44 112 ARG A N 1
ATOM 843 C CA . ARG A 1 112 ? -18.704 9.320 0.007 1.00 93.44 112 ARG A CA 1
ATOM 844 C C . ARG A 1 112 ? -17.815 10.557 -0.097 1.00 93.44 112 ARG A C 1
ATOM 846 O O . ARG A 1 112 ? -18.249 11.671 0.198 1.00 93.44 112 ARG A O 1
ATOM 853 N N . ILE A 1 113 ? -16.573 10.349 -0.525 1.00 93.31 113 ILE A N 1
ATOM 854 C CA . ILE A 1 113 ? -15.574 11.409 -0.649 1.00 93.31 113 ILE A CA 1
ATOM 855 C C . ILE A 1 113 ? -15.956 12.385 -1.767 1.00 93.31 113 ILE A C 1
ATOM 857 O O . ILE A 1 113 ? -16.250 11.980 -2.896 1.00 93.31 113 ILE A O 1
ATOM 861 N N . LYS A 1 114 ? -15.895 13.680 -1.454 1.00 94.25 114 LYS A N 1
ATOM 862 C CA . LYS A 1 114 ? -15.942 14.798 -2.403 1.00 94.25 114 LYS A CA 1
ATOM 863 C C . LYS A 1 114 ? -14.901 15.849 -2.050 1.00 94.25 114 LYS A C 1
ATOM 865 O O . LYS A 1 114 ? -14.487 15.963 -0.902 1.00 94.25 114 LYS A O 1
ATOM 870 N N . TRP A 1 115 ? -14.524 16.651 -3.038 1.00 95.12 115 TRP A N 1
ATOM 871 C CA . TRP A 1 115 ? -13.680 17.824 -2.847 1.00 95.12 115 TRP A CA 1
ATOM 872 C C . TRP A 1 115 ? -14.163 18.993 -3.709 1.00 95.12 115 TRP A C 1
ATOM 874 O O . TRP A 1 115 ? -14.849 18.802 -4.721 1.00 95.12 115 TRP A O 1
ATOM 884 N N . ARG A 1 116 ? -13.782 20.202 -3.297 1.00 94.69 116 ARG A N 1
ATOM 885 C CA . ARG A 1 116 ? -13.865 21.423 -4.104 1.00 94.69 116 ARG A CA 1
ATOM 886 C C . ARG A 1 116 ? -12.603 22.263 -3.917 1.00 94.69 116 ARG A C 1
ATOM 888 O O . ARG A 1 116 ? -11.877 22.078 -2.942 1.00 94.69 116 ARG A O 1
ATOM 895 N N . ALA A 1 117 ? -12.328 23.163 -4.853 1.00 92.94 117 ALA A N 1
ATOM 896 C CA . ALA A 1 117 ? -11.222 24.106 -4.745 1.00 92.94 117 ALA A CA 1
ATOM 897 C C . ALA A 1 117 ? -11.592 25.466 -5.344 1.00 92.94 117 ALA A C 1
ATOM 899 O O . ALA A 1 117 ? -11.994 25.537 -6.503 1.00 92.94 117 ALA A O 1
ATOM 900 N N . GLN A 1 118 ? -11.409 26.543 -4.586 1.00 91.75 118 GLN A N 1
ATOM 901 C CA . GLN A 1 118 ? -11.612 27.915 -5.048 1.00 91.75 118 GLN A CA 1
ATOM 902 C C . GLN A 1 118 ? -10.258 28.573 -5.317 1.00 91.75 118 GLN A C 1
ATOM 904 O O . GLN A 1 118 ? -9.415 28.682 -4.425 1.00 91.75 118 GLN A O 1
ATOM 909 N N . MET A 1 119 ? -10.049 29.046 -6.545 1.00 89.31 119 MET A N 1
ATOM 910 C CA . MET A 1 119 ? -8.866 29.837 -6.893 1.00 89.31 119 MET A CA 1
ATOM 911 C C . MET A 1 119 ? -9.001 31.265 -6.346 1.00 89.31 119 MET A C 1
ATOM 913 O O . MET A 1 119 ? -10.048 31.892 -6.502 1.00 89.31 119 MET A O 1
ATOM 917 N N . LEU A 1 120 ? -7.955 31.789 -5.703 1.00 82.75 120 LEU A N 1
ATOM 918 C CA . LEU A 1 120 ? -8.004 33.060 -4.961 1.00 82.75 120 LEU A CA 1
ATOM 919 C C . LEU A 1 120 ? -7.399 34.256 -5.721 1.00 82.75 120 LEU A C 1
ATOM 921 O O . LEU A 1 120 ? -7.388 35.371 -5.202 1.00 82.75 120 LEU A O 1
ATOM 925 N N . LYS A 1 121 ? -6.881 34.044 -6.938 1.00 77.94 121 LYS A N 1
ATOM 926 C CA . LYS A 1 121 ? -6.363 35.093 -7.835 1.00 77.94 121 LYS A CA 1
ATOM 927 C C . LYS A 1 121 ? -6.764 34.807 -9.284 1.00 77.94 121 LYS A C 1
ATOM 929 O O . LYS A 1 121 ? -6.933 33.651 -9.666 1.00 77.94 121 LYS A O 1
ATOM 934 N N . GLU A 1 122 ? -6.892 35.850 -10.101 1.00 74.88 122 GLU A N 1
ATOM 935 C CA . GLU A 1 122 ? -7.141 35.693 -11.538 1.00 74.88 122 GLU A CA 1
ATOM 936 C C . GLU A 1 122 ? -5.982 34.937 -12.216 1.00 74.88 122 GLU A C 1
ATOM 938 O O . GLU A 1 122 ? -4.820 35.076 -11.833 1.00 74.88 122 GLU A O 1
ATOM 943 N N . GLY A 1 123 ? -6.304 34.076 -13.184 1.00 74.88 123 GLY A N 1
ATOM 944 C CA . GLY A 1 123 ? -5.333 33.207 -13.858 1.00 74.88 123 GLY A CA 1
ATOM 945 C C . GLY A 1 123 ? -4.830 32.010 -13.034 1.00 74.88 123 GLY A C 1
ATOM 946 O O . GLY A 1 123 ? -4.165 31.143 -13.603 1.00 74.88 123 GLY A O 1
ATOM 947 N N . ALA A 1 124 ? -5.159 31.914 -11.740 1.00 82.69 124 ALA A N 1
ATOM 948 C CA . ALA A 1 124 ? -4.785 30.771 -10.909 1.00 82.69 124 ALA A CA 1
ATOM 949 C C . ALA A 1 124 ? -5.553 29.493 -11.301 1.00 82.69 124 ALA A C 1
ATOM 951 O O . ALA A 1 124 ? -6.707 29.555 -11.730 1.00 82.69 124 ALA A O 1
ATOM 952 N N . GLN A 1 125 ? -4.898 28.330 -11.203 1.00 87.69 125 GLN A N 1
ATOM 953 C CA . GLN A 1 125 ? -5.434 27.044 -11.675 1.00 87.69 125 GLN A CA 1
ATOM 954 C C . GLN A 1 125 ? -4.925 25.859 -10.849 1.00 87.69 125 GLN A C 1
ATOM 956 O O . GLN A 1 125 ? -3.725 25.745 -10.598 1.00 87.69 125 GLN A O 1
ATOM 961 N N . LEU A 1 126 ? -5.818 24.922 -10.519 1.00 90.00 126 LEU A N 1
ATOM 962 C CA . LEU A 1 126 ? -5.464 23.634 -9.919 1.00 90.00 126 LEU A CA 1
ATOM 963 C C . LEU A 1 126 ? -4.817 22.720 -10.978 1.00 90.00 126 LEU A C 1
ATOM 965 O O . LEU A 1 126 ? -5.378 22.522 -12.059 1.00 90.00 126 LEU A O 1
ATOM 969 N N . ASN A 1 127 ? -3.644 22.157 -10.674 1.00 90.38 127 ASN A N 1
ATOM 970 C CA . ASN A 1 127 ? -2.881 21.307 -11.600 1.00 90.38 127 ASN A CA 1
ATOM 971 C C . ASN A 1 127 ? -2.837 19.830 -11.158 1.00 90.38 127 ASN A C 1
ATOM 973 O O . ASN A 1 127 ? -2.838 18.935 -12.011 1.00 90.38 127 ASN A O 1
ATOM 977 N N . TYR A 1 128 ? -2.828 19.586 -9.844 1.00 91.00 128 TYR A N 1
ATOM 978 C CA . TYR A 1 128 ? -2.749 18.267 -9.206 1.00 91.00 128 TYR A CA 1
ATOM 979 C C . TYR A 1 128 ? -3.548 18.260 -7.897 1.00 91.00 128 TYR A C 1
ATOM 981 O O . TYR A 1 128 ? -3.488 19.231 -7.142 1.00 91.00 128 TYR A O 1
ATOM 989 N N . LEU A 1 129 ? -4.247 17.160 -7.606 1.00 92.69 129 LEU A N 1
ATOM 990 C CA . LEU A 1 129 ? -4.854 16.890 -6.300 1.00 92.69 129 LEU A CA 1
ATOM 991 C C . LEU A 1 129 ? -4.849 15.376 -6.029 1.00 92.69 129 LEU A C 1
ATOM 993 O O . LEU A 1 129 ? -5.377 14.601 -6.820 1.00 92.69 129 LEU A O 1
ATOM 997 N N . LYS A 1 130 ? -4.255 14.966 -4.907 1.00 92.19 130 LYS A N 1
ATOM 998 C CA . LYS A 1 130 ? -4.179 13.597 -4.376 1.00 92.19 130 LYS A CA 1
ATOM 999 C C . LYS A 1 130 ? -5.028 13.519 -3.114 1.00 92.19 130 LYS A C 1
ATOM 1001 O O . LYS A 1 130 ? -4.820 14.330 -2.213 1.00 92.19 130 LYS A O 1
ATOM 1006 N N . ILE A 1 131 ? -5.923 12.540 -3.019 1.00 92.62 131 ILE A N 1
ATOM 1007 C CA . ILE A 1 131 ? -6.593 12.184 -1.764 1.00 92.62 131 ILE A CA 1
ATOM 1008 C C . ILE A 1 131 ? -6.091 10.820 -1.295 1.00 92.62 131 ILE A C 1
ATOM 1010 O O . ILE A 1 131 ? -6.269 9.807 -1.977 1.00 92.62 131 ILE A O 1
ATOM 1014 N N . ASP A 1 132 ? -5.521 10.811 -0.095 1.00 91.88 132 ASP A N 1
ATOM 1015 C CA . ASP A 1 132 ? -5.284 9.608 0.693 1.00 91.88 132 ASP A CA 1
ATOM 1016 C C . ASP A 1 132 ? -6.380 9.495 1.757 1.00 91.88 132 ASP A C 1
ATOM 1018 O O . ASP A 1 132 ? -6.825 10.505 2.302 1.00 91.88 132 ASP A O 1
ATOM 1022 N N . TYR A 1 133 ? -6.801 8.287 2.114 1.00 90.81 133 TYR A N 1
ATOM 1023 C CA . TYR A 1 133 ? -7.744 8.083 3.212 1.00 90.81 133 TYR A CA 1
ATOM 1024 C C . TYR A 1 133 ? -7.480 6.777 3.957 1.00 90.81 133 TYR A C 1
ATOM 1026 O O . TYR A 1 133 ? -6.872 5.854 3.423 1.00 90.81 133 TYR A O 1
ATOM 1034 N N . ALA A 1 134 ? -7.960 6.706 5.197 1.00 89.62 134 ALA A N 1
ATOM 1035 C CA . ALA A 1 134 ? -8.123 5.467 5.947 1.00 89.62 134 ALA A CA 1
ATOM 1036 C C . ALA A 1 134 ? -9.601 5.313 6.323 1.00 89.62 134 ALA A C 1
ATOM 1038 O O . ALA A 1 134 ? -10.199 6.273 6.821 1.00 89.62 134 ALA A O 1
ATOM 1039 N N . ASP A 1 135 ? -10.193 4.142 6.087 1.00 87.19 135 ASP A N 1
ATOM 1040 C CA . ASP A 1 135 ? -11.616 3.886 6.332 1.00 87.19 135 ASP A CA 1
ATOM 1041 C C . ASP A 1 135 ? -11.891 2.752 7.334 1.00 87.19 135 ASP A C 1
ATOM 1043 O O . ASP A 1 135 ? -11.028 1.940 7.668 1.00 87.19 135 ASP A O 1
ATOM 1047 N N . SER A 1 136 ? -13.131 2.706 7.825 1.00 85.31 136 SER A N 1
ATOM 1048 C CA . SER A 1 136 ? -13.603 1.763 8.845 1.00 85.31 136 SER A CA 1
ATOM 1049 C C . SER A 1 136 ? -13.704 0.298 8.387 1.00 85.31 136 SER A C 1
ATOM 1051 O O . SER A 1 136 ? -14.335 -0.498 9.080 1.00 85.31 136 SER A O 1
ATOM 1053 N N . SER A 1 137 ? -13.177 -0.051 7.211 1.00 80.00 137 SER A N 1
ATOM 1054 C CA . SER A 1 137 ? -13.040 -1.428 6.721 1.00 80.00 137 SER A CA 1
ATOM 1055 C C . SER A 1 137 ? -11.578 -1.882 6.612 1.00 80.00 137 SER A C 1
ATOM 1057 O O . SER A 1 137 ? -11.316 -2.968 6.104 1.00 80.00 137 SER A O 1
ATOM 1059 N N . GLY A 1 138 ? -10.631 -1.059 7.082 1.00 83.38 138 GLY A N 1
ATOM 1060 C CA . GLY A 1 138 ? -9.198 -1.364 7.062 1.00 83.38 138 GLY A CA 1
ATOM 1061 C C . GLY A 1 138 ? -8.488 -0.987 5.758 1.00 83.38 138 GLY A C 1
ATOM 1062 O O . GLY A 1 138 ? -7.295 -1.261 5.601 1.00 83.38 138 GLY A O 1
ATOM 1063 N N . VAL A 1 139 ? -9.176 -0.313 4.827 1.00 88.00 139 VAL A N 1
ATOM 1064 C CA . VAL A 1 139 ? -8.517 0.329 3.682 1.00 88.00 139 VAL A CA 1
ATOM 1065 C C . VAL A 1 139 ? -7.713 1.523 4.171 1.00 88.00 139 VAL A C 1
ATOM 1067 O O . VAL A 1 139 ? -8.245 2.399 4.852 1.00 88.00 139 VAL A O 1
ATOM 1070 N N . VAL A 1 140 ? -6.453 1.591 3.755 1.00 90.12 140 VAL A N 1
ATOM 1071 C CA . VAL A 1 140 ? -5.635 2.799 3.783 1.00 90.12 140 VAL A CA 1
ATOM 1072 C C . VAL A 1 140 ? -5.055 2.999 2.390 1.00 90.12 140 VAL A C 1
ATOM 1074 O O . VAL A 1 140 ? -4.190 2.234 1.967 1.00 90.12 140 VAL A O 1
ATOM 1077 N N . THR A 1 141 ? -5.503 4.021 1.666 1.00 88.62 141 THR A N 1
ATOM 1078 C CA . THR A 1 141 ? -4.814 4.401 0.429 1.00 88.62 141 THR A CA 1
ATOM 1079 C C . THR A 1 141 ? -3.493 5.102 0.750 1.00 88.62 141 THR A C 1
ATOM 1081 O O . THR A 1 141 ? -3.353 5.693 1.827 1.00 88.62 141 THR A O 1
ATOM 1084 N N . ASP A 1 142 ? -2.553 5.041 -0.201 1.00 86.44 142 ASP A N 1
ATOM 1085 C CA . ASP A 1 142 ? -1.135 5.433 -0.117 1.00 86.44 142 ASP A CA 1
ATOM 1086 C C . ASP A 1 142 ? -0.187 4.337 0.394 1.00 86.44 142 ASP A C 1
ATOM 1088 O O . ASP A 1 142 ? -0.260 3.895 1.544 1.00 86.44 142 ASP A O 1
ATOM 1092 N N . PHE A 1 143 ? 0.798 3.990 -0.442 1.00 89.56 143 PHE A N 1
ATOM 1093 C CA . PHE A 1 143 ? 1.930 3.143 -0.054 1.00 89.56 143 PHE A CA 1
ATOM 1094 C C . PHE A 1 143 ? 2.909 3.851 0.899 1.00 89.56 143 PHE A C 1
ATOM 1096 O O . PHE A 1 143 ? 3.671 3.165 1.579 1.00 89.56 143 PHE A O 1
ATOM 1103 N N . GLY A 1 144 ? 2.891 5.188 0.977 1.00 88.75 144 GLY A N 1
ATOM 1104 C CA . GLY A 1 144 ? 3.759 6.018 1.821 1.00 88.75 144 GLY A CA 1
ATOM 1105 C C . GLY A 1 144 ? 4.658 6.953 1.003 1.00 88.75 144 GLY A C 1
ATOM 1106 O O . GLY A 1 144 ? 4.449 7.144 -0.189 1.00 88.75 144 GLY A O 1
ATOM 1107 N N . SER A 1 145 ? 5.696 7.520 1.626 1.00 89.06 145 SER A N 1
ATOM 1108 C CA . SER A 1 145 ? 6.693 8.358 0.939 1.00 89.06 145 SER A CA 1
ATOM 1109 C C . SER A 1 145 ? 8.052 7.644 0.857 1.00 89.06 145 SER A C 1
ATOM 1111 O O . SER A 1 145 ? 8.661 7.401 1.903 1.00 89.06 145 SER A O 1
ATOM 1113 N N . PRO A 1 146 ? 8.583 7.367 -0.354 1.00 90.50 146 PRO A N 1
ATOM 1114 C CA . PRO A 1 146 ? 9.932 6.824 -0.534 1.00 90.50 146 PRO A CA 1
ATOM 1115 C C . PRO A 1 146 ? 11.035 7.669 0.117 1.00 90.50 146 PRO A C 1
ATOM 1117 O O . PRO A 1 146 ? 12.029 7.131 0.596 1.00 90.50 146 PRO A O 1
ATOM 1120 N N . GLN A 1 147 ? 10.844 8.990 0.190 1.00 89.06 147 GLN A N 1
ATOM 1121 C CA . GLN A 1 147 ? 11.795 9.944 0.769 1.00 89.06 147 GLN A CA 1
ATOM 1122 C C . GLN A 1 147 ? 11.933 9.826 2.298 1.00 89.06 147 GLN A C 1
ATOM 1124 O O . GLN A 1 147 ? 12.890 10.364 2.856 1.00 89.06 147 GLN A O 1
ATOM 1129 N N . LEU A 1 148 ? 11.000 9.129 2.960 1.00 93.00 148 LEU A N 1
ATOM 1130 C CA . LEU A 1 148 ? 11.010 8.839 4.399 1.00 93.00 148 LEU A CA 1
ATOM 1131 C C . LEU A 1 148 ? 11.425 7.381 4.705 1.00 93.00 148 LEU A C 1
ATOM 1133 O O . LEU A 1 148 ? 11.385 6.949 5.856 1.00 93.00 148 LEU A O 1
ATOM 1137 N N . SER A 1 149 ? 11.845 6.615 3.690 1.00 92.00 149 SER A N 1
ATOM 1138 C CA . SER A 1 149 ? 12.349 5.244 3.844 1.00 92.00 149 SER A CA 1
ATOM 1139 C C . SER A 1 149 ? 13.485 5.164 4.874 1.00 92.00 149 SER A C 1
ATOM 1141 O O . SER A 1 149 ? 14.486 5.871 4.764 1.00 92.00 149 SER A O 1
ATOM 1143 N N . GLY A 1 150 ? 13.346 4.284 5.871 1.00 91.00 150 GLY A N 1
ATOM 1144 C CA . GLY A 1 150 ? 14.388 4.015 6.871 1.00 91.00 150 GLY A CA 1
ATOM 1145 C C . GLY A 1 150 ? 14.525 5.044 8.003 1.00 91.00 150 GLY A C 1
ATOM 1146 O O . GLY A 1 150 ? 15.459 4.928 8.797 1.00 91.00 150 GLY A O 1
ATOM 1147 N N . PHE A 1 151 ? 13.618 6.021 8.110 1.00 94.94 151 PHE A N 1
ATOM 1148 C CA . PHE A 1 151 ? 13.580 6.970 9.228 1.00 94.94 151 PHE A CA 1
ATOM 1149 C C . PHE A 1 151 ? 12.877 6.359 10.443 1.00 94.94 151 PHE A C 1
ATOM 1151 O O . PHE A 1 151 ? 11.678 6.086 10.415 1.00 94.94 151 PHE A O 1
ATOM 1158 N N . ASN A 1 152 ? 13.644 6.135 11.513 1.00 94.00 152 ASN A N 1
ATOM 1159 C CA . ASN A 1 152 ? 13.198 5.383 12.689 1.00 94.00 152 ASN A CA 1
ATOM 1160 C C . ASN A 1 152 ? 12.489 6.246 13.744 1.00 94.00 152 ASN A C 1
ATOM 1162 O O . ASN A 1 152 ? 11.715 5.717 14.542 1.00 94.00 152 ASN A O 1
ATOM 1166 N N . TYR A 1 153 ? 12.738 7.558 13.760 1.00 96.56 153 TYR A N 1
ATOM 1167 C CA . TYR A 1 153 ? 12.224 8.476 14.777 1.00 96.56 153 TYR A CA 1
ATOM 1168 C C . TYR A 1 153 ? 11.617 9.721 14.139 1.00 96.56 153 TYR A C 1
ATOM 1170 O O . TYR A 1 153 ? 12.058 10.172 13.079 1.00 96.56 153 TYR A O 1
ATOM 1178 N N . ARG A 1 154 ? 10.620 10.305 14.805 1.00 97.38 154 ARG A N 1
ATOM 1179 C CA . ARG A 1 154 ? 10.103 11.635 14.475 1.00 97.38 154 ARG A CA 1
ATOM 1180 C C . ARG A 1 154 ? 9.698 12.413 15.716 1.00 97.38 154 ARG A C 1
ATOM 1182 O O . ARG A 1 154 ? 9.557 11.850 16.800 1.00 97.38 154 ARG A O 1
ATOM 1189 N N . ARG A 1 155 ? 9.429 13.702 15.537 1.00 96.25 155 ARG A N 1
ATOM 1190 C CA . ARG A 1 155 ? 8.830 14.569 16.553 1.00 96.25 155 ARG A CA 1
ATOM 1191 C C . ARG A 1 155 ? 7.835 15.529 15.903 1.00 96.25 155 ARG A C 1
ATOM 1193 O O . ARG A 1 155 ? 8.134 16.110 14.861 1.00 96.25 155 ARG A O 1
ATOM 1200 N N . GLU A 1 156 ? 6.665 15.701 16.515 1.00 96.81 156 GLU A N 1
ATOM 1201 C CA . GLU A 1 156 ? 5.729 16.769 16.137 1.00 96.81 156 GLU A CA 1
ATOM 1202 C C . GLU A 1 156 ? 6.306 18.130 16.542 1.00 96.81 156 GLU A C 1
ATOM 1204 O O . GLU A 1 156 ? 6.766 18.293 17.672 1.00 96.81 156 GLU A O 1
ATOM 1209 N N . LEU A 1 157 ? 6.259 19.114 15.648 1.00 97.00 157 LEU A N 1
ATOM 1210 C CA . LEU A 1 157 ? 6.621 20.502 15.915 1.00 97.00 157 LEU A CA 1
ATOM 1211 C C . LEU A 1 157 ? 5.396 21.381 15.641 1.00 97.00 157 LEU A C 1
ATOM 1213 O O . LEU A 1 157 ? 4.898 21.431 14.513 1.00 97.00 157 LEU A O 1
ATOM 1217 N N . PHE A 1 158 ? 4.901 22.080 16.663 1.00 96.25 158 PHE A N 1
ATOM 1218 C CA . PHE A 1 158 ? 3.791 23.015 16.510 1.00 96.25 158 PHE A CA 1
ATOM 1219 C C . PHE A 1 158 ? 4.315 24.419 16.200 1.00 96.25 158 PHE A C 1
ATOM 1221 O O . PHE A 1 158 ? 4.857 25.120 17.061 1.00 96.25 158 PHE A O 1
ATOM 1228 N N . LEU A 1 159 ? 4.146 24.816 14.943 1.00 95.75 159 LEU A N 1
ATOM 1229 C CA . LEU A 1 159 ? 4.547 26.098 14.392 1.00 95.75 159 LEU A CA 1
ATOM 1230 C C . LEU A 1 159 ? 3.445 27.134 14.632 1.00 95.75 159 LEU A C 1
ATOM 1232 O O . LEU A 1 159 ? 2.389 27.097 14.003 1.00 95.75 159 LEU A O 1
ATOM 1236 N N . SER A 1 160 ? 3.699 28.080 15.529 1.00 95.25 160 SER A N 1
ATOM 1237 C CA . SER A 1 160 ? 2.788 29.194 15.797 1.00 95.25 160 SER A CA 1
ATOM 1238 C C . SER A 1 160 ? 2.877 30.282 14.725 1.00 95.25 160 SER A C 1
ATOM 1240 O O . SER A 1 160 ? 3.957 30.557 14.197 1.00 95.25 160 SER A O 1
ATOM 1242 N N . ASN A 1 161 ? 1.749 30.945 14.449 1.00 95.19 161 ASN A N 1
ATOM 1243 C CA . ASN A 1 161 ? 1.676 32.103 13.559 1.00 95.19 161 ASN A CA 1
ATOM 1244 C C . ASN A 1 161 ? 1.368 33.396 14.345 1.00 95.19 161 ASN A C 1
ATOM 1246 O O . ASN A 1 161 ? 0.205 33.750 14.555 1.00 95.19 161 ASN A O 1
ATOM 1250 N N . PRO A 1 162 ? 2.393 34.146 14.783 1.00 94.75 162 PRO A N 1
ATOM 1251 C CA . PRO A 1 162 ? 2.195 35.405 15.494 1.00 94.75 162 PRO A CA 1
ATOM 1252 C C . PRO A 1 162 ? 1.767 36.582 14.594 1.00 94.75 162 PRO A C 1
ATOM 1254 O O . PRO A 1 162 ? 1.435 37.640 15.140 1.00 94.75 162 PRO A O 1
ATOM 1257 N N . ALA A 1 163 ? 1.753 36.431 13.260 1.00 89.94 163 ALA A N 1
ATOM 1258 C CA . ALA A 1 163 ? 1.320 37.470 12.318 1.00 89.94 163 ALA A CA 1
ATOM 1259 C C . ALA A 1 163 ? -0.215 37.629 12.260 1.00 89.94 163 ALA A C 1
ATOM 1261 O O . ALA A 1 163 ? -0.702 38.722 11.990 1.00 89.94 163 ALA A O 1
ATOM 1262 N N . LYS A 1 164 ? -0.980 36.582 12.620 1.00 83.38 164 LYS A N 1
ATOM 1263 C CA . LYS A 1 164 ? -2.465 36.538 12.620 1.00 83.38 164 LYS A CA 1
ATOM 1264 C C . LYS A 1 164 ? -3.128 36.602 11.234 1.00 83.38 164 LYS A C 1
ATOM 1266 O O . LYS A 1 164 ? -4.342 36.809 11.132 1.00 83.38 164 LYS A O 1
ATOM 1271 N N . GLU A 1 165 ? -2.364 36.347 10.182 1.00 88.25 165 GLU A N 1
ATOM 1272 C CA . GLU A 1 165 ? -2.822 36.188 8.801 1.00 88.25 165 GLU A CA 1
ATOM 1273 C C . GLU A 1 165 ? -2.195 34.931 8.178 1.00 88.25 165 GLU A C 1
ATOM 1275 O O . GLU A 1 165 ? -1.091 34.569 8.588 1.00 88.25 165 GLU A O 1
ATOM 1280 N N . PRO A 1 166 ? -2.872 34.217 7.255 1.00 86.44 166 PRO A N 1
ATOM 1281 C CA . PRO A 1 166 ? -2.320 32.995 6.681 1.00 86.44 166 PRO A CA 1
ATOM 1282 C C . PRO A 1 166 ? -1.094 33.307 5.820 1.00 86.44 166 PRO A C 1
ATOM 1284 O O . PRO A 1 166 ? -1.166 34.131 4.907 1.00 86.44 166 PRO A O 1
ATOM 1287 N N . LEU A 1 167 ? 0.022 32.638 6.103 1.00 89.31 167 LEU A N 1
ATOM 1288 C CA . LEU A 1 167 ? 1.261 32.756 5.335 1.00 89.31 167 LEU A CA 1
ATOM 1289 C C . LEU A 1 167 ? 1.363 31.568 4.372 1.00 89.31 167 LEU A C 1
ATOM 1291 O O . LEU A 1 167 ? 1.099 30.443 4.780 1.00 89.31 167 LEU A O 1
ATOM 1295 N N . TYR A 1 168 ? 1.769 31.795 3.120 1.00 86.88 168 TYR A N 1
ATOM 1296 C CA . TYR A 1 168 ? 1.819 30.753 2.081 1.00 86.88 168 TYR A CA 1
ATOM 1297 C C . TYR A 1 168 ? 3.222 30.598 1.492 1.00 86.88 168 TYR A C 1
ATOM 1299 O O . TYR A 1 168 ? 3.847 31.605 1.147 1.00 86.88 168 TYR A O 1
ATOM 1307 N N . ASN A 1 169 ? 3.686 29.358 1.303 1.00 86.94 169 ASN A N 1
ATOM 1308 C CA . ASN A 1 169 ? 5.054 28.985 0.909 1.00 86.94 169 ASN A CA 1
ATOM 1309 C C . ASN A 1 169 ? 6.089 29.826 1.678 1.00 86.94 169 ASN A C 1
ATOM 1311 O O . ASN A 1 169 ? 6.770 30.665 1.086 1.00 86.94 169 ASN A O 1
ATOM 1315 N N . TYR A 1 170 ? 6.086 29.704 3.008 1.00 92.88 170 TYR A N 1
ATOM 1316 C CA . TYR A 1 170 ? 6.846 30.568 3.910 1.00 92.88 170 TYR A CA 1
ATOM 1317 C C . TYR A 1 170 ? 8.065 29.845 4.488 1.00 92.88 170 TYR A C 1
ATOM 1319 O O . TYR A 1 170 ? 7.959 28.723 4.986 1.00 92.88 170 TYR A O 1
ATOM 1327 N N . GLN A 1 171 ? 9.222 30.507 4.456 1.00 96.19 171 GLN A N 1
ATOM 1328 C CA . GLN A 1 171 ? 10.495 29.943 4.899 1.00 96.19 171 GLN A CA 1
ATOM 1329 C C . GLN A 1 171 ? 10.726 30.179 6.395 1.00 96.19 171 GLN A C 1
ATOM 1331 O O . GLN A 1 171 ? 11.084 31.274 6.826 1.00 96.19 171 GLN A O 1
ATOM 1336 N N . VAL A 1 172 ? 10.548 29.126 7.187 1.00 96.94 172 VAL A N 1
ATOM 1337 C CA . VAL A 1 172 ? 10.722 29.122 8.644 1.00 96.94 172 VAL A CA 1
ATOM 1338 C C . VAL A 1 172 ? 12.153 28.723 8.988 1.00 96.94 172 VAL A C 1
ATOM 1340 O O . VAL A 1 172 ? 12.633 27.708 8.483 1.00 96.94 172 VAL A O 1
ATOM 1343 N N . LYS A 1 173 ? 12.826 29.468 9.873 1.00 95.44 173 LYS A N 1
ATOM 1344 C CA . LYS A 1 173 ? 14.118 29.048 10.439 1.00 95.44 173 LYS A CA 1
ATOM 1345 C C . LYS A 1 173 ? 13.909 28.229 11.712 1.00 95.44 173 LYS A C 1
ATOM 1347 O O . LYS A 1 173 ? 13.130 28.629 12.570 1.00 95.44 173 LYS A O 1
ATOM 1352 N N . LEU A 1 174 ? 14.637 27.123 11.836 1.00 96.94 174 LEU A N 1
ATOM 1353 C CA . LEU A 1 174 ? 14.599 26.188 12.958 1.00 96.94 174 LEU A CA 1
ATOM 1354 C C . LEU A 1 174 ? 16.012 25.910 13.485 1.00 96.94 174 LEU A C 1
ATOM 1356 O O . LEU A 1 174 ? 16.981 25.872 12.723 1.00 96.94 174 LEU A O 1
ATOM 1360 N N . LYS A 1 175 ? 16.118 25.638 14.782 1.00 96.88 175 LYS A N 1
ATOM 1361 C CA . LYS A 1 175 ? 17.295 25.070 15.440 1.00 96.88 175 LYS A CA 1
ATOM 1362 C C . LYS A 1 175 ? 16.974 23.674 15.952 1.00 96.88 175 LYS A C 1
ATOM 1364 O O . LYS A 1 175 ? 16.111 23.519 16.815 1.00 96.88 175 LYS A O 1
ATOM 1369 N N . ILE A 1 176 ? 17.708 22.675 15.482 1.00 97.62 176 ILE A N 1
ATOM 1370 C CA . ILE A 1 176 ? 17.543 21.279 15.897 1.00 97.62 176 ILE A CA 1
ATOM 1371 C C . ILE A 1 176 ? 18.839 20.813 16.553 1.00 97.62 176 ILE A C 1
ATOM 1373 O O . ILE A 1 176 ? 19.897 20.856 15.929 1.00 97.62 176 ILE A O 1
ATOM 1377 N N . ALA A 1 177 ? 18.779 20.388 17.812 1.00 97.62 177 ALA A N 1
ATOM 1378 C CA . ALA A 1 177 ? 19.947 19.898 18.539 1.00 97.62 177 ALA A CA 1
ATOM 1379 C C . ALA A 1 177 ? 20.120 18.376 18.402 1.00 97.62 177 ALA A C 1
ATOM 1381 O O . ALA A 1 177 ? 19.138 17.635 18.371 1.00 97.62 177 ALA A O 1
ATOM 1382 N N . GLN A 1 178 ? 21.368 17.900 18.376 1.00 96.31 178 GLN A N 1
ATOM 1383 C CA . GLN A 1 178 ? 21.690 16.473 18.404 1.00 96.31 178 GLN A CA 1
ATOM 1384 C C . GLN A 1 178 ? 21.164 15.873 19.709 1.00 96.31 178 GLN A C 1
ATOM 1386 O O . GLN A 1 178 ? 20.353 14.955 19.664 1.00 96.31 178 GLN A O 1
ATOM 1391 N N . ASN A 1 179 ? 21.538 16.451 20.854 1.00 95.50 179 ASN A N 1
ATOM 1392 C CA . ASN A 1 179 ? 21.036 16.101 22.185 1.00 95.50 179 ASN A CA 1
ATOM 1393 C C . ASN A 1 179 ? 20.169 17.210 22.802 1.00 95.50 179 ASN A C 1
ATOM 1395 O O . ASN A 1 179 ? 20.081 18.321 22.285 1.00 95.50 179 ASN A O 1
ATOM 1399 N N . LYS A 1 180 ? 19.497 16.902 23.919 1.00 93.44 180 LYS A N 1
ATOM 1400 C CA . LYS A 1 180 ? 18.520 17.786 24.574 1.00 93.44 180 LYS A CA 1
ATOM 1401 C C . LYS A 1 180 ? 19.135 19.109 25.056 1.00 93.44 180 LYS A C 1
ATOM 1403 O O . LYS A 1 180 ? 19.666 19.195 26.163 1.00 93.44 180 LYS A O 1
ATOM 1408 N N . ASN A 1 181 ? 18.968 20.159 24.256 1.00 92.25 181 ASN A N 1
ATOM 1409 C CA . ASN A 1 181 ? 19.462 21.509 24.518 1.00 92.25 181 ASN A CA 1
ATOM 1410 C C . ASN A 1 181 ? 18.298 22.487 24.814 1.00 92.25 181 ASN A C 1
ATOM 1412 O O . ASN A 1 181 ? 17.165 22.248 24.406 1.00 92.25 181 ASN A O 1
ATOM 1416 N N . LYS A 1 182 ? 18.560 23.581 25.545 1.00 88.38 182 LYS A N 1
ATOM 1417 C CA . LYS A 1 182 ? 17.584 24.653 25.839 1.00 88.38 182 LYS A CA 1
ATOM 1418 C C . LYS A 1 182 ? 17.600 25.803 24.824 1.00 88.38 182 LYS A C 1
ATOM 1420 O O . LYS A 1 182 ? 16.707 26.641 24.859 1.00 88.38 182 LYS A O 1
ATOM 1425 N N . GLU A 1 183 ? 18.621 25.876 23.973 1.00 88.25 183 GLU A N 1
ATOM 1426 C CA . GLU A 1 183 ? 18.814 26.953 22.989 1.00 88.25 183 GLU A CA 1
ATOM 1427 C C . GLU A 1 183 ? 18.303 26.598 21.582 1.00 88.25 183 GLU A C 1
ATOM 1429 O O . GLU A 1 183 ? 18.413 27.418 20.663 1.00 88.25 183 GLU A O 1
ATOM 1434 N N . ALA A 1 184 ? 17.765 25.384 21.428 1.00 94.50 184 ALA A N 1
ATOM 1435 C CA . ALA A 1 184 ? 17.190 24.826 20.211 1.00 94.50 184 ALA A CA 1
ATOM 1436 C C . ALA A 1 184 ? 15.669 24.644 20.346 1.00 94.50 184 ALA A C 1
ATOM 1438 O O . ALA A 1 184 ? 15.153 24.487 21.452 1.00 94.50 184 ALA A O 1
ATOM 1439 N N . ASP A 1 185 ? 14.969 24.636 19.213 1.00 96.00 185 ASP A N 1
ATOM 1440 C CA . ASP A 1 185 ? 13.507 24.525 19.145 1.00 96.00 185 ASP A CA 1
ATOM 1441 C C . ASP A 1 185 ? 13.029 23.077 19.360 1.00 96.00 185 ASP A C 1
ATOM 1443 O O . ASP A 1 185 ? 11.925 22.834 19.848 1.00 96.00 185 ASP A O 1
ATOM 1447 N N . ALA A 1 186 ? 13.879 22.107 19.006 1.00 95.81 186 ALA A N 1
ATOM 1448 C CA . ALA A 1 186 ? 13.690 20.683 19.261 1.00 95.81 186 ALA A CA 1
ATOM 1449 C C . ALA A 1 186 ? 15.036 19.938 19.336 1.00 95.81 186 ALA A C 1
ATOM 1451 O O . ALA A 1 186 ? 16.089 20.476 18.982 1.00 95.81 186 ALA A O 1
ATOM 1452 N N . ASP A 1 187 ? 14.995 18.680 19.779 1.00 95.56 187 ASP A N 1
ATOM 1453 C CA . ASP A 1 187 ? 16.165 17.808 19.905 1.00 95.56 187 ASP A CA 1
ATOM 1454 C C . ASP A 1 187 ? 15.941 16.412 19.294 1.00 95.56 187 ASP A C 1
ATOM 1456 O O . ASP A 1 187 ? 14.809 15.918 19.246 1.00 95.56 187 ASP A O 1
ATOM 1460 N N . CYS A 1 188 ? 17.031 15.766 18.880 1.00 95.75 188 CYS A N 1
ATOM 1461 C CA . CYS A 1 188 ? 17.050 14.424 18.290 1.00 95.75 188 CYS A CA 1
ATOM 1462 C C . CYS A 1 188 ? 17.588 13.333 19.242 1.00 95.75 188 CYS A C 1
ATOM 1464 O O . CYS A 1 188 ? 17.923 12.242 18.781 1.00 95.75 188 CYS A O 1
ATOM 1466 N N . GLN A 1 189 ? 17.705 13.604 20.551 1.00 94.69 189 GLN A N 1
ATOM 1467 C CA . GLN A 1 189 ? 18.126 12.648 21.596 1.00 94.69 189 GLN A CA 1
ATOM 1468 C C . GLN A 1 189 ? 19.390 11.801 21.289 1.00 94.69 189 GLN A C 1
ATOM 1470 O O . GLN A 1 189 ? 19.490 10.640 21.684 1.00 94.69 189 GLN A O 1
ATOM 1475 N N . GLY A 1 190 ? 20.351 12.360 20.555 1.00 94.50 190 GLY A N 1
ATOM 1476 C CA . GLY A 1 190 ? 21.598 11.705 20.148 1.00 94.50 190 GLY A CA 1
ATOM 1477 C C . GLY A 1 190 ? 21.460 10.728 18.975 1.00 94.50 190 GLY A C 1
ATOM 1478 O O . GLY A 1 190 ? 22.421 10.034 18.658 1.00 94.50 190 GLY A O 1
ATOM 1479 N N . ARG A 1 191 ? 20.285 10.653 18.334 1.00 95.50 191 ARG A N 1
ATOM 1480 C CA . ARG A 1 191 ? 19.954 9.661 17.292 1.00 95.50 191 ARG A CA 1
ATOM 1481 C C . ARG A 1 191 ? 20.213 10.128 15.859 1.00 95.50 191 ARG A C 1
ATOM 1483 O O . ARG A 1 191 ? 20.211 9.295 14.962 1.00 95.50 191 ARG A O 1
ATOM 1490 N N . VAL A 1 192 ? 20.411 11.429 15.648 1.00 95.62 192 VAL A N 1
ATOM 1491 C CA . VAL A 1 192 ? 20.791 12.022 14.353 1.00 95.62 192 VAL A CA 1
ATOM 1492 C C . VAL A 1 192 ? 22.306 11.917 14.135 1.00 95.62 192 VAL A C 1
ATOM 1494 O O . VAL A 1 192 ? 23.080 12.039 15.094 1.00 95.62 192 VAL A O 1
ATOM 1497 N N . LYS A 1 193 ? 22.738 11.722 12.884 1.00 95.19 193 LYS A N 1
ATOM 1498 C CA . LYS A 1 193 ? 24.154 11.739 12.488 1.00 95.19 193 LYS A CA 1
ATOM 1499 C C . LYS A 1 193 ? 24.801 13.089 12.814 1.00 95.19 193 LYS A C 1
ATOM 1501 O O . LYS A 1 193 ? 24.148 14.128 12.811 1.00 95.19 193 LYS A O 1
ATOM 1506 N N . GLU A 1 194 ? 26.120 13.088 13.012 1.00 94.19 194 GLU A N 1
ATOM 1507 C CA . GLU A 1 194 ? 26.911 14.313 13.228 1.00 94.19 194 GLU A CA 1
ATOM 1508 C C . GLU A 1 194 ? 26.817 15.319 12.067 1.00 94.19 194 GLU A C 1
ATOM 1510 O O . GLU A 1 194 ? 26.963 16.516 12.288 1.00 94.19 194 GLU A O 1
ATOM 1515 N N . ASP A 1 195 ? 26.538 14.849 10.848 1.00 94.69 195 ASP A N 1
ATOM 1516 C CA . ASP A 1 195 ? 26.353 15.680 9.652 1.00 94.69 195 ASP A CA 1
ATOM 1517 C C . ASP A 1 195 ? 24.905 16.189 9.459 1.00 94.69 195 ASP A C 1
ATOM 1519 O O . ASP A 1 195 ? 24.665 16.989 8.559 1.00 94.69 195 ASP A O 1
ATOM 1523 N N . PHE A 1 196 ? 23.944 15.737 10.282 1.00 96.12 196 PHE A N 1
ATOM 1524 C CA . PHE A 1 196 ? 22.501 16.034 10.195 1.00 96.12 196 PHE A CA 1
ATOM 1525 C C . PHE A 1 196 ? 21.849 15.719 8.829 1.00 96.12 196 PHE A C 1
ATOM 1527 O O . PHE A 1 196 ? 20.720 16.131 8.557 1.00 96.12 196 PHE A O 1
ATOM 1534 N N . SER A 1 197 ? 22.522 14.943 7.976 1.00 95.44 197 SER A N 1
ATOM 1535 C CA . SER A 1 197 ? 22.035 14.568 6.640 1.00 95.44 197 SER A CA 1
ATOM 1536 C C . SER A 1 197 ? 20.842 13.603 6.676 1.00 95.44 197 SER A C 1
ATOM 1538 O O . SER A 1 197 ? 20.048 13.547 5.732 1.00 95.44 197 SER A O 1
ATOM 1540 N N . ASP A 1 198 ? 20.670 12.883 7.786 1.00 95.94 198 ASP A N 1
ATOM 1541 C CA . ASP A 1 198 ? 19.518 12.036 8.076 1.00 95.94 198 ASP A CA 1
ATOM 1542 C C . ASP A 1 198 ? 18.377 12.803 8.761 1.00 95.94 198 ASP A C 1
ATOM 1544 O O . ASP A 1 198 ? 17.734 12.283 9.666 1.00 95.94 198 ASP A O 1
ATOM 1548 N N . ILE A 1 199 ? 18.086 14.025 8.307 1.00 96.31 199 ILE A N 1
ATOM 1549 C CA . ILE A 1 199 ? 16.867 14.765 8.665 1.00 96.31 199 ILE A CA 1
ATOM 1550 C C . ILE A 1 199 ? 15.933 14.892 7.465 1.00 96.31 199 ILE A C 1
ATOM 1552 O O . ILE A 1 199 ? 16.366 15.176 6.349 1.00 96.31 199 ILE A O 1
ATOM 1556 N N . ARG A 1 200 ? 14.625 14.747 7.694 1.00 97.06 200 ARG A N 1
ATOM 1557 C CA . ARG A 1 200 ? 13.570 15.184 6.761 1.00 97.06 200 ARG A CA 1
ATOM 1558 C C . ARG A 1 200 ? 12.494 15.950 7.520 1.00 97.06 200 ARG A C 1
ATOM 1560 O O . ARG A 1 200 ? 12.294 15.725 8.711 1.00 97.06 200 ARG A O 1
ATOM 1567 N N . PHE A 1 201 ? 11.768 16.809 6.816 1.00 97.50 201 PHE A N 1
ATOM 1568 C CA . PHE A 1 201 ? 10.573 17.472 7.333 1.00 97.50 201 PHE A CA 1
ATOM 1569 C C . PHE A 1 201 ? 9.349 17.055 6.522 1.00 97.50 201 PHE A C 1
ATOM 1571 O O . PHE A 1 201 ? 9.461 16.818 5.318 1.00 97.50 201 PHE A O 1
ATOM 1578 N N . THR A 1 202 ? 8.182 16.995 7.161 1.00 95.88 202 THR A N 1
ATOM 1579 C CA . THR A 1 202 ? 6.898 16.790 6.478 1.00 95.88 202 THR A CA 1
ATOM 1580 C C . THR A 1 202 ? 5.831 17.767 6.942 1.00 95.88 202 THR A C 1
ATOM 1582 O O . THR A 1 202 ? 5.888 18.308 8.048 1.00 95.88 202 THR A O 1
ATOM 1585 N N . ALA A 1 203 ? 4.813 17.910 6.101 1.00 93.00 203 ALA A N 1
ATOM 1586 C CA . ALA A 1 203 ? 3.571 18.611 6.367 1.00 93.00 203 ALA A CA 1
ATOM 1587 C C . ALA A 1 203 ? 2.773 17.992 7.542 1.00 93.00 203 ALA A C 1
ATOM 1589 O O . ALA A 1 203 ? 3.193 17.011 8.170 1.00 93.00 203 ALA A O 1
ATOM 1590 N N . ALA A 1 204 ? 1.606 18.571 7.838 1.00 90.12 204 ALA A N 1
ATOM 1591 C CA . ALA A 1 204 ? 0.736 18.175 8.947 1.00 90.12 204 ALA A CA 1
ATOM 1592 C C . ALA A 1 204 ? 0.141 16.763 8.782 1.00 90.12 204 ALA A C 1
ATOM 1594 O O . ALA A 1 204 ? -0.223 16.133 9.772 1.00 90.12 204 ALA A O 1
ATOM 1595 N N . ASP A 1 205 ? 0.096 16.237 7.552 1.00 87.06 205 ASP A N 1
ATOM 1596 C CA . ASP A 1 205 ? -0.271 14.843 7.257 1.00 87.06 205 ASP A CA 1
ATOM 1597 C C . ASP A 1 205 ? 0.774 13.807 7.717 1.00 87.06 205 ASP A C 1
ATOM 1599 O O . ASP A 1 205 ? 0.534 12.601 7.636 1.00 87.06 205 ASP A O 1
ATOM 1603 N N . ALA A 1 206 ? 1.929 14.274 8.202 1.00 90.19 206 ALA A N 1
ATOM 1604 C CA . ALA A 1 206 ? 3.101 13.490 8.572 1.00 90.19 206 ALA A CA 1
ATOM 1605 C C . ALA A 1 206 ? 3.720 12.655 7.428 1.00 90.19 206 ALA A C 1
ATOM 1607 O O . ALA A 1 206 ? 4.518 11.756 7.702 1.00 90.19 206 ALA A O 1
ATOM 1608 N N . LYS A 1 207 ? 3.366 12.933 6.166 1.00 87.25 207 LYS A N 1
ATOM 1609 C CA . LYS A 1 207 ? 3.781 12.176 4.971 1.00 87.25 207 LYS A CA 1
ATOM 1610 C C . LYS A 1 207 ? 4.458 13.042 3.914 1.00 87.25 207 LYS A C 1
ATOM 1612 O O . LYS A 1 207 ? 5.443 12.613 3.322 1.00 87.25 207 LYS A O 1
ATOM 1617 N N . THR A 1 208 ? 3.891 14.211 3.623 1.00 88.56 208 THR A N 1
ATOM 1618 C CA . THR A 1 208 ? 4.255 15.020 2.457 1.00 88.56 208 THR A CA 1
ATOM 1619 C C . THR A 1 208 ? 5.554 15.766 2.736 1.00 88.56 208 THR A C 1
ATOM 1621 O O . THR A 1 208 ? 5.560 16.608 3.638 1.00 88.56 208 THR A O 1
ATOM 1624 N N . PRO A 1 209 ? 6.661 15.475 2.021 1.00 92.31 209 PRO A N 1
ATOM 1625 C CA . PRO A 1 209 ? 7.953 16.084 2.314 1.00 92.31 209 PRO A CA 1
ATOM 1626 C C . PRO A 1 209 ? 7.928 17.601 2.122 1.00 92.31 209 PRO A C 1
ATOM 1628 O O . PRO A 1 209 ? 7.421 18.096 1.116 1.00 92.31 209 PRO A O 1
ATOM 1631 N N . LEU A 1 210 ? 8.518 18.329 3.067 1.00 94.38 210 LEU A N 1
ATOM 1632 C CA . LEU A 1 210 ? 8.756 19.765 2.949 1.00 94.38 210 LEU A CA 1
ATOM 1633 C C . LEU A 1 210 ? 10.193 20.010 2.473 1.00 94.38 210 LEU A C 1
ATOM 1635 O O . LEU A 1 210 ? 11.117 19.401 3.027 1.00 94.38 210 LEU A O 1
ATOM 1639 N N . PRO A 1 211 ? 10.419 20.910 1.497 1.00 96.38 211 PRO A N 1
ATOM 1640 C CA . PRO A 1 211 ? 11.758 21.379 1.179 1.00 96.38 211 PRO A CA 1
ATOM 1641 C C . PRO A 1 211 ? 12.417 21.978 2.420 1.00 96.38 211 PRO A C 1
ATOM 1643 O O . PRO A 1 211 ? 11.818 22.804 3.118 1.00 96.38 211 PRO A O 1
ATOM 1646 N N . TYR A 1 212 ? 13.659 21.578 2.680 1.00 97.88 212 TYR A N 1
ATOM 1647 C CA . TYR A 1 212 ? 14.465 22.106 3.775 1.00 97.88 212 TYR A CA 1
ATOM 1648 C C . TYR A 1 212 ? 15.890 22.417 3.308 1.00 97.88 212 TYR A C 1
ATOM 1650 O O . TYR A 1 212 ? 16.334 21.913 2.278 1.00 97.88 212 TYR A O 1
ATOM 1658 N N . TYR A 1 213 ? 16.601 23.258 4.056 1.00 97.56 213 TYR A N 1
ATOM 1659 C CA . TYR A 1 213 ? 18.000 23.609 3.821 1.00 97.56 213 TYR A CA 1
ATOM 1660 C C . TYR A 1 213 ? 18.774 23.570 5.137 1.00 97.56 213 TYR A C 1
ATOM 1662 O O . TYR A 1 213 ? 18.421 24.279 6.081 1.00 97.56 213 TYR A O 1
ATOM 1670 N N . LEU A 1 214 ? 19.826 22.753 5.198 1.00 96.69 214 LEU A N 1
ATOM 1671 C CA . LEU A 1 214 ? 20.794 22.741 6.294 1.00 96.69 214 LEU A CA 1
ATOM 1672 C C . LEU A 1 214 ? 21.807 23.874 6.076 1.00 96.69 214 LEU A C 1
ATOM 1674 O O . LEU A 1 214 ? 22.674 23.782 5.214 1.00 96.69 214 LEU A O 1
ATOM 1678 N N . GLU A 1 215 ? 21.673 24.958 6.844 1.00 93.94 215 GLU A N 1
ATOM 1679 C CA . GLU A 1 215 ? 22.475 26.176 6.673 1.00 93.94 215 GLU A CA 1
ATOM 1680 C C . GLU A 1 215 ? 23.839 26.082 7.358 1.00 93.94 215 GLU A C 1
ATOM 1682 O O . GLU A 1 215 ? 24.843 26.522 6.802 1.00 93.94 215 GLU A O 1
ATOM 1687 N N . SER A 1 216 ? 23.880 25.556 8.584 1.00 93.25 216 SER A N 1
ATOM 1688 C CA . SER A 1 216 ? 25.122 25.389 9.345 1.00 93.25 216 SER A CA 1
ATOM 1689 C C . SER A 1 216 ? 24.945 24.459 10.544 1.00 93.25 216 SER A C 1
ATOM 1691 O O . SER A 1 216 ? 23.837 24.273 11.049 1.00 93.25 216 SER A O 1
ATOM 1693 N N . LEU A 1 217 ? 26.064 23.920 11.031 1.00 95.69 217 LEU A N 1
ATOM 1694 C CA . LEU A 1 217 ? 26.171 23.253 12.328 1.00 95.69 217 LEU A CA 1
ATOM 1695 C C . LEU A 1 217 ? 26.942 24.151 13.303 1.00 95.69 217 LEU A C 1
ATOM 1697 O O . LEU A 1 217 ? 27.857 24.874 12.912 1.00 95.69 217 LEU A O 1
ATOM 1701 N N . THR A 1 218 ? 26.577 24.093 14.580 1.00 94.38 218 THR A N 1
ATOM 1702 C CA . THR A 1 218 ? 27.215 24.839 15.678 1.00 94.38 218 THR A CA 1
ATOM 1703 C C . THR A 1 218 ? 27.370 23.949 16.911 1.00 94.38 218 THR A C 1
ATOM 1705 O O . THR A 1 218 ? 26.676 22.944 17.031 1.00 94.38 218 THR A O 1
ATOM 1708 N N . GLY A 1 219 ? 28.278 24.297 17.827 1.00 91.94 219 GLY A N 1
ATOM 1709 C CA . GLY A 1 219 ? 28.659 23.420 18.942 1.00 91.94 219 GLY A CA 1
ATOM 1710 C C . GLY A 1 219 ? 29.704 22.377 18.528 1.00 91.94 219 GLY A C 1
ATOM 1711 O O . GLY A 1 219 ? 30.462 22.595 17.585 1.00 91.94 219 GLY A O 1
ATOM 1712 N N . ALA A 1 220 ? 29.755 21.256 19.246 1.00 93.25 220 ALA A N 1
ATOM 1713 C CA . ALA A 1 220 ? 30.623 20.112 18.960 1.00 93.25 220 ALA A CA 1
ATOM 1714 C C . ALA A 1 220 ? 29.925 18.816 19.402 1.00 93.25 220 ALA A C 1
ATOM 1716 O O . ALA A 1 220 ? 29.085 18.857 20.299 1.00 93.25 220 ALA A O 1
ATOM 1717 N N . HIS A 1 221 ? 30.260 17.673 18.795 1.00 90.50 221 HIS A N 1
ATOM 1718 C CA . HIS A 1 221 ? 29.682 16.379 19.177 1.00 90.50 221 HIS A CA 1
ATOM 1719 C C . HIS A 1 221 ? 29.963 16.071 20.667 1.00 90.50 221 HIS A C 1
ATOM 1721 O O . HIS A 1 221 ? 31.107 16.248 21.097 1.00 90.50 221 HIS A O 1
ATOM 1727 N N . PRO A 1 222 ? 28.971 15.620 21.467 1.00 91.19 222 PRO A N 1
ATOM 1728 C CA . PRO A 1 222 ? 27.625 15.163 21.089 1.00 91.19 222 PRO A CA 1
ATOM 1729 C C . PRO A 1 222 ? 26.504 16.223 21.156 1.00 91.19 222 PRO A C 1
ATOM 1731 O O . PRO A 1 222 ? 25.328 15.880 21.018 1.00 91.19 222 PRO A O 1
ATOM 1734 N N . ASP A 1 223 ? 26.837 17.498 21.359 1.00 94.00 223 ASP A N 1
ATOM 1735 C CA . ASP A 1 223 ? 25.897 18.604 21.603 1.00 94.00 223 ASP A CA 1
ATOM 1736 C C . ASP A 1 223 ? 25.825 19.598 20.424 1.00 94.00 223 ASP A C 1
ATOM 1738 O O . ASP A 1 223 ? 25.710 20.813 20.601 1.00 94.00 223 ASP A O 1
ATOM 1742 N N . LEU A 1 224 ? 25.898 19.078 19.194 1.00 96.81 224 LEU A N 1
ATOM 1743 C CA . LEU A 1 224 ? 25.735 19.863 17.966 1.00 96.81 224 LEU A CA 1
ATOM 1744 C C . LEU A 1 224 ? 24.322 20.463 17.854 1.00 96.81 224 LEU A C 1
ATOM 1746 O O . LEU A 1 224 ? 23.340 19.834 18.243 1.00 96.81 224 LEU A O 1
ATOM 1750 N N . ILE A 1 225 ? 24.202 21.649 17.254 1.00 97.19 225 ILE A N 1
ATOM 1751 C CA . ILE A 1 225 ? 22.931 22.276 16.862 1.00 97.19 225 ILE A CA 1
ATOM 1752 C C . ILE A 1 225 ? 22.988 22.641 15.379 1.00 97.19 225 ILE A C 1
ATOM 1754 O O . ILE A 1 225 ? 23.821 23.456 14.969 1.00 97.19 225 ILE A O 1
ATOM 1758 N N . ALA A 1 226 ? 22.071 22.074 14.598 1.00 97.44 226 ALA A N 1
ATOM 1759 C CA . ALA A 1 226 ? 21.827 22.438 13.213 1.00 97.44 226 ALA A CA 1
ATOM 1760 C C . ALA A 1 226 ? 20.891 23.643 13.104 1.00 97.44 226 ALA A C 1
ATOM 1762 O O . ALA A 1 226 ? 19.820 23.675 13.714 1.00 97.44 226 ALA A O 1
ATOM 1763 N N . HIS A 1 227 ? 21.281 24.604 12.271 1.00 96.12 227 HIS A N 1
ATOM 1764 C CA . HIS A 1 227 ? 20.443 25.713 11.831 1.00 96.12 227 HIS A CA 1
ATOM 1765 C C . HIS A 1 227 ? 19.859 25.330 10.478 1.00 96.12 227 HIS A C 1
ATOM 1767 O O . HIS A 1 227 ? 20.588 25.133 9.505 1.00 96.12 227 HIS A O 1
ATOM 1773 N N . LEU A 1 228 ? 18.543 25.187 10.439 1.00 97.44 228 LEU A N 1
ATOM 1774 C CA . LEU A 1 228 ? 17.784 24.671 9.309 1.00 97.44 228 LEU A CA 1
ATOM 1775 C C . LEU A 1 228 ? 16.768 25.715 8.848 1.00 97.44 228 LEU A C 1
ATOM 1777 O O . LEU A 1 228 ? 16.286 26.524 9.640 1.00 97.44 228 LEU A O 1
ATOM 1781 N N . TRP A 1 229 ? 16.410 25.670 7.573 1.00 97.81 229 TRP A N 1
ATOM 1782 C CA . TRP A 1 229 ? 15.243 26.360 7.030 1.00 97.81 229 TRP A CA 1
ATOM 1783 C C . TRP A 1 229 ? 14.275 25.342 6.446 1.00 97.81 229 TRP A C 1
ATOM 1785 O O . TRP A 1 229 ? 14.723 24.358 5.866 1.00 97.81 229 TRP A O 1
ATOM 1795 N N . VAL A 1 230 ? 12.970 25.576 6.575 1.00 97.88 230 VAL A N 1
ATOM 1796 C CA . VAL A 1 230 ? 11.908 24.713 6.034 1.00 97.88 230 VAL A CA 1
ATOM 1797 C C . VAL A 1 230 ? 10.867 25.586 5.343 1.00 97.88 230 VAL A C 1
ATOM 1799 O O . VAL A 1 230 ? 10.412 26.572 5.921 1.00 97.88 230 VAL A O 1
ATOM 1802 N N . ASN A 1 231 ? 10.487 25.237 4.115 1.00 95.81 231 ASN A N 1
ATOM 1803 C CA . ASN A 1 231 ? 9.419 25.919 3.384 1.00 95.81 231 ASN A CA 1
ATOM 1804 C C . ASN A 1 231 ? 8.077 25.237 3.671 1.00 95.81 231 ASN A C 1
ATOM 1806 O O . ASN A 1 231 ? 7.896 24.054 3.379 1.00 95.81 231 ASN A O 1
ATOM 1810 N N . VAL A 1 232 ? 7.153 25.982 4.277 1.00 93.44 232 VAL A N 1
ATOM 1811 C CA . VAL A 1 232 ? 5.841 25.488 4.705 1.00 93.44 232 VAL A CA 1
ATOM 1812 C C . VAL A 1 232 ? 4.760 26.025 3.749 1.00 93.44 232 VAL A C 1
ATOM 1814 O O . VAL A 1 232 ? 4.615 27.248 3.658 1.00 93.44 232 VAL A O 1
ATOM 1817 N N . PRO A 1 233 ? 4.000 25.161 3.037 1.00 88.62 233 PRO A N 1
ATOM 1818 C CA . PRO A 1 233 ? 3.046 25.586 2.009 1.00 88.62 233 PRO A CA 1
ATOM 1819 C C . PRO A 1 233 ? 1.947 26.520 2.516 1.00 88.62 233 PRO A C 1
ATOM 1821 O O . PRO A 1 233 ? 1.625 27.498 1.844 1.00 88.62 233 PRO A O 1
ATOM 1824 N N . GLU A 1 234 ? 1.421 26.271 3.715 1.00 88.19 234 GLU A N 1
ATOM 1825 C CA . GLU A 1 234 ? 0.511 27.184 4.406 1.00 88.19 234 GLU A CA 1
ATOM 1826 C C . GLU A 1 234 ? 0.744 27.183 5.925 1.00 88.19 234 GLU A C 1
ATOM 1828 O O . GLU A 1 234 ? 1.001 26.147 6.538 1.00 88.19 234 GLU A O 1
ATOM 1833 N N . ILE A 1 235 ? 0.631 28.351 6.555 1.00 91.00 235 ILE A N 1
ATOM 1834 C CA . ILE A 1 235 ? 0.628 28.528 8.008 1.00 91.00 235 ILE A CA 1
ATOM 1835 C C . ILE A 1 235 ? -0.612 29.368 8.368 1.00 91.00 235 ILE A C 1
ATOM 1837 O O . ILE A 1 235 ? -0.560 30.596 8.245 1.00 91.00 235 ILE A O 1
ATOM 1841 N N . PRO A 1 236 ? -1.729 28.757 8.811 1.00 89.19 236 PRO A N 1
ATOM 1842 C CA . PRO A 1 236 ? -2.936 29.474 9.230 1.00 89.19 236 PRO A CA 1
ATOM 1843 C C . PRO A 1 236 ? -2.705 30.396 10.430 1.00 89.19 236 PRO A C 1
ATOM 1845 O O . PRO A 1 236 ? -1.647 30.373 11.061 1.00 89.19 236 PRO A O 1
ATOM 1848 N N . LYS A 1 237 ? -3.709 31.209 10.775 1.00 90.19 237 LYS A N 1
ATOM 1849 C CA . LYS A 1 237 ? -3.622 32.248 11.826 1.00 90.19 237 LYS A CA 1
ATOM 1850 C C . LYS A 1 237 ? -3.378 31.665 13.221 1.00 90.19 237 LYS A C 1
ATOM 1852 O O . LYS A 1 237 ? -2.785 32.308 14.081 1.00 90.19 237 LYS A O 1
ATOM 1857 N N . GLU A 1 238 ? -3.870 30.456 13.424 1.00 88.19 238 GLU A N 1
ATOM 1858 C CA . GLU A 1 238 ? -3.806 29.629 14.619 1.00 88.19 238 GLU A CA 1
ATOM 1859 C C . GLU A 1 238 ? -2.513 28.797 14.710 1.00 88.19 238 GLU A C 1
ATOM 1861 O O . GLU A 1 238 ? -2.225 28.242 15.769 1.00 88.19 238 GLU A O 1
ATOM 1866 N N . GLY A 1 239 ? -1.705 28.762 13.644 1.00 91.12 239 GLY A N 1
ATOM 1867 C CA . GLY A 1 239 ? -0.524 27.907 13.517 1.00 91.12 239 GLY A CA 1
ATOM 1868 C C . GLY A 1 239 ? -0.809 26.571 12.823 1.00 91.12 239 GLY A C 1
ATOM 1869 O O . GLY A 1 239 ? -1.931 26.283 12.415 1.00 91.12 239 GLY A O 1
ATOM 1870 N N . VAL A 1 240 ? 0.228 25.747 12.664 1.00 91.94 240 VAL A N 1
ATOM 1871 C CA . VAL A 1 240 ? 0.149 24.439 11.994 1.00 91.94 240 VAL A CA 1
ATOM 1872 C C . VAL A 1 240 ? 1.134 23.444 12.607 1.00 91.94 240 VAL A C 1
ATOM 1874 O O . VAL A 1 240 ? 2.098 23.827 13.267 1.00 91.94 240 VAL A O 1
ATOM 1877 N N . ARG A 1 241 ? 0.908 22.148 12.394 1.00 92.88 241 ARG A N 1
ATOM 1878 C CA . ARG A 1 241 ? 1.870 21.094 12.746 1.00 92.88 241 ARG A CA 1
ATOM 1879 C C . ARG A 1 241 ? 2.761 20.789 11.548 1.00 92.88 241 ARG A C 1
ATOM 1881 O O . ARG A 1 241 ? 2.280 20.734 10.420 1.00 92.88 241 ARG A O 1
ATOM 1888 N N . ILE A 1 242 ? 4.032 20.532 11.813 1.00 96.06 242 ILE A N 1
ATOM 1889 C CA . ILE A 1 242 ? 4.951 19.841 10.902 1.00 96.06 242 ILE A CA 1
ATOM 1890 C C . ILE A 1 242 ? 5.634 18.719 11.690 1.00 96.06 242 ILE A C 1
ATOM 1892 O O . ILE A 1 242 ? 5.645 18.750 12.922 1.00 96.06 242 ILE A O 1
ATOM 1896 N N . TYR A 1 243 ? 6.217 17.736 11.012 1.00 97.00 243 TYR A N 1
ATOM 1897 C CA . TYR A 1 243 ? 7.020 16.703 11.675 1.00 97.00 243 TYR A CA 1
ATOM 1898 C C . TYR A 1 243 ? 8.463 16.778 11.197 1.00 97.00 243 TYR A C 1
ATOM 1900 O O . TYR A 1 243 ? 8.716 16.962 10.007 1.00 97.00 243 TYR A O 1
ATOM 1908 N N . ILE A 1 244 ? 9.400 16.608 12.127 1.00 97.69 244 ILE A N 1
ATOM 1909 C CA . ILE A 1 244 ? 10.802 16.324 11.818 1.00 97.69 244 ILE A CA 1
ATOM 1910 C C . ILE A 1 244 ? 11.051 14.828 11.987 1.00 97.69 244 ILE A C 1
ATOM 1912 O O . ILE A 1 244 ? 10.626 14.247 12.981 1.00 97.69 244 ILE A O 1
ATOM 1916 N N . TYR A 1 245 ? 11.738 14.222 11.026 1.00 97.88 245 TYR A N 1
ATOM 1917 C CA . TYR A 1 245 ? 12.124 12.814 10.981 1.00 97.88 245 TYR A CA 1
ATOM 1918 C C . TYR A 1 245 ? 13.644 12.687 11.077 1.00 97.88 245 TYR A C 1
ATOM 1920 O O . TYR A 1 245 ? 14.344 13.466 10.429 1.00 97.88 245 TYR A O 1
ATOM 1928 N N . TYR A 1 246 ? 14.148 11.715 11.845 1.00 97.00 246 TYR A N 1
ATOM 1929 C CA . TYR A 1 246 ? 15.586 11.477 12.028 1.00 97.00 246 TYR A CA 1
ATOM 1930 C C . TYR A 1 246 ? 15.949 10.021 12.387 1.00 97.00 246 TYR A C 1
ATOM 1932 O O . TYR A 1 246 ? 15.080 9.171 12.607 1.00 97.00 246 TYR A O 1
ATOM 1940 N N . GLY A 1 247 ? 17.252 9.726 12.443 1.00 95.25 247 GLY A N 1
ATOM 1941 C CA . GLY A 1 247 ? 17.803 8.421 12.812 1.00 95.25 247 GLY A CA 1
ATOM 1942 C C . GLY A 1 247 ? 17.799 7.427 11.657 1.00 95.25 247 GLY A C 1
ATOM 1943 O O . GLY A 1 247 ? 17.369 6.284 11.827 1.00 95.25 247 GLY A O 1
ATOM 1944 N N . ALA A 1 248 ? 18.239 7.868 10.478 1.00 94.44 248 ALA A N 1
ATOM 1945 C CA . ALA A 1 248 ? 18.309 7.073 9.253 1.00 94.44 248 ALA A CA 1
ATOM 1946 C C . ALA A 1 248 ? 19.761 6.968 8.761 1.00 94.44 248 ALA A C 1
ATOM 1948 O O . ALA A 1 248 ? 20.174 7.679 7.853 1.00 94.44 248 ALA A O 1
ATOM 1949 N N . ASN A 1 249 ? 20.551 6.051 9.329 1.00 87.31 249 ASN A N 1
ATOM 1950 C CA . ASN A 1 249 ? 22.007 5.963 9.094 1.00 87.31 249 ASN A CA 1
ATOM 1951 C C . ASN A 1 249 ? 22.446 5.874 7.613 1.00 87.31 249 ASN A C 1
ATOM 1953 O O . ASN A 1 249 ? 23.588 6.205 7.303 1.00 87.31 249 ASN A O 1
ATOM 1957 N N . GLN A 1 250 ? 21.572 5.405 6.714 1.00 87.56 250 GLN A N 1
ATOM 1958 C CA . GLN A 1 250 ? 21.828 5.291 5.267 1.00 87.56 250 GLN A CA 1
ATOM 1959 C C . GLN A 1 250 ? 21.346 6.508 4.456 1.00 87.56 250 GLN A C 1
ATOM 1961 O O . GLN A 1 250 ? 21.576 6.570 3.249 1.00 87.56 250 GLN A O 1
ATOM 1966 N N . ALA A 1 251 ? 20.667 7.470 5.084 1.00 91.25 251 ALA A N 1
ATOM 1967 C CA . ALA A 1 251 ? 20.232 8.684 4.417 1.00 91.25 251 ALA A CA 1
ATOM 1968 C C . ALA A 1 251 ? 21.436 9.568 4.058 1.00 91.25 251 ALA A C 1
ATOM 1970 O O . ALA A 1 251 ? 22.353 9.795 4.854 1.00 91.25 251 ALA A O 1
ATOM 1971 N N . GLN A 1 252 ? 21.400 10.066 2.826 1.00 92.12 252 GLN A N 1
ATOM 1972 C CA . GLN A 1 252 ? 22.243 11.151 2.339 1.00 92.12 252 GLN A CA 1
ATOM 1973 C C . GLN A 1 252 ? 21.526 12.483 2.568 1.00 92.12 252 GLN A C 1
ATOM 1975 O O . GLN A 1 252 ? 20.317 12.501 2.823 1.00 92.12 252 GLN A O 1
ATOM 1980 N N . ASP A 1 253 ? 22.249 13.595 2.458 1.00 90.81 253 ASP A N 1
ATOM 1981 C CA . ASP A 1 253 ? 21.622 14.906 2.582 1.00 90.81 253 ASP A CA 1
ATOM 1982 C C . ASP A 1 253 ? 20.639 15.149 1.424 1.00 90.81 253 ASP A C 1
ATOM 1984 O O . ASP A 1 253 ? 20.847 14.707 0.296 1.00 90.81 253 ASP A O 1
ATOM 1988 N N . ASN A 1 254 ? 19.540 15.826 1.738 1.00 93.31 254 ASN A N 1
ATOM 1989 C CA . ASN A 1 254 ? 18.461 16.193 0.826 1.00 93.31 254 ASN A CA 1
ATOM 1990 C C . ASN A 1 254 ? 18.071 17.675 1.012 1.00 93.31 254 ASN A C 1
ATOM 1992 O O . ASN A 1 254 ? 16.915 18.068 0.826 1.00 93.31 254 ASN A O 1
ATOM 1996 N N . SER A 1 255 ? 19.054 18.479 1.424 1.00 94.31 255 SER A N 1
ATOM 1997 C CA . SER A 1 255 ? 19.027 19.934 1.496 1.00 94.31 255 SER A CA 1
ATOM 1998 C C . SER A 1 255 ? 18.776 20.514 0.097 1.00 94.31 255 SER A C 1
ATOM 2000 O O . SER A 1 255 ? 19.569 20.336 -0.824 1.00 94.31 255 SER A O 1
ATOM 2002 N N . GLN A 1 256 ? 17.636 21.181 -0.084 1.00 95.94 256 GLN A N 1
ATOM 2003 C CA . GLN A 1 256 ? 17.124 21.674 -1.369 1.00 95.94 256 GLN A CA 1
ATOM 2004 C C . GLN A 1 256 ? 16.846 23.187 -1.288 1.00 95.94 256 GLN A C 1
ATOM 2006 O O . GLN A 1 256 ? 15.692 23.615 -1.371 1.00 95.94 256 GLN A O 1
ATOM 2011 N N . PRO A 1 257 ? 17.876 24.034 -1.107 1.00 95.19 257 PRO A N 1
ATOM 2012 C CA . PRO A 1 257 ? 17.688 25.460 -0.833 1.00 95.19 257 PRO A CA 1
ATOM 2013 C C . PRO A 1 257 ? 16.940 26.220 -1.935 1.00 95.19 257 PRO A C 1
ATOM 2015 O O . PRO A 1 257 ? 16.156 27.114 -1.627 1.00 95.19 257 PRO A O 1
ATOM 2018 N N . THR A 1 258 ? 17.100 25.821 -3.198 1.00 93.50 258 THR A N 1
ATOM 2019 C CA . THR A 1 258 ? 16.381 26.375 -4.361 1.00 93.50 258 THR A CA 1
ATOM 2020 C C . THR A 1 258 ? 14.893 26.000 -4.422 1.00 93.50 258 THR A C 1
ATOM 2022 O O . THR A 1 258 ? 14.165 26.538 -5.249 1.00 93.50 258 THR A O 1
ATOM 2025 N N . GLN A 1 259 ? 14.426 25.096 -3.553 1.00 94.38 259 GLN A N 1
ATOM 2026 C CA . GLN A 1 259 ? 13.002 24.825 -3.303 1.00 94.38 259 GLN A CA 1
ATOM 2027 C C . GLN A 1 259 ? 12.527 25.382 -1.948 1.00 94.38 259 GLN A C 1
ATOM 2029 O O . GLN A 1 259 ? 11.324 25.448 -1.685 1.00 94.38 259 GLN A O 1
ATOM 2034 N N . VAL A 1 260 ? 13.456 25.773 -1.067 1.00 96.75 260 VAL A N 1
ATOM 2035 C CA . VAL A 1 260 ? 13.126 26.470 0.179 1.00 96.75 260 VAL A CA 1
ATOM 2036 C C . VAL A 1 260 ? 12.836 27.935 -0.113 1.00 96.75 260 VAL A C 1
ATOM 2038 O O . VAL A 1 260 ? 11.759 28.438 0.193 1.00 96.75 260 VAL A O 1
ATOM 2041 N N . PHE A 1 261 ? 13.815 28.621 -0.687 1.00 96.19 261 PHE A N 1
ATOM 2042 C CA . PHE A 1 261 ? 13.812 30.061 -0.892 1.00 96.19 261 PHE A CA 1
ATOM 2043 C C . PHE A 1 261 ? 13.221 30.421 -2.256 1.00 96.19 261 PHE A C 1
ATOM 2045 O O . PHE A 1 261 ? 13.346 29.655 -3.208 1.00 96.19 261 PHE A O 1
ATOM 2052 N N . ASP A 1 262 ? 12.601 31.598 -2.361 1.00 93.44 262 ASP A N 1
ATOM 2053 C CA . ASP A 1 262 ? 12.031 32.090 -3.622 1.00 93.44 262 ASP A CA 1
ATOM 2054 C C . ASP A 1 262 ? 13.139 32.344 -4.674 1.00 93.44 262 ASP A C 1
ATOM 2056 O O . ASP A 1 262 ? 12.901 32.235 -5.875 1.00 93.44 262 ASP A O 1
ATOM 2060 N N . PHE A 1 263 ? 14.369 32.610 -4.212 1.00 95.12 263 PHE A N 1
ATOM 2061 C CA . PHE A 1 263 ? 15.613 32.563 -4.990 1.00 95.12 263 PHE A CA 1
ATOM 2062 C C . PHE A 1 263 ? 16.779 32.133 -4.087 1.00 95.12 263 PHE A C 1
ATOM 2064 O O . PHE A 1 263 ? 16.793 32.488 -2.907 1.00 95.12 263 PHE A O 1
ATOM 2071 N N . TYR A 1 264 ? 17.772 31.409 -4.613 1.00 95.38 264 TYR A N 1
ATOM 2072 C CA . TYR A 1 264 ? 18.977 31.012 -3.873 1.00 95.38 264 TYR A CA 1
ATOM 2073 C C . TYR A 1 264 ? 20.149 30.708 -4.810 1.00 95.38 264 TYR A C 1
ATOM 2075 O O . TYR A 1 264 ? 19.954 30.070 -5.842 1.00 95.38 264 TYR A O 1
ATOM 2083 N N . ASP A 1 265 ? 21.358 31.071 -4.385 1.00 95.19 265 ASP A N 1
ATOM 2084 C CA . ASP A 1 265 ? 22.615 30.516 -4.893 1.00 95.19 265 ASP A CA 1
ATOM 2085 C C . ASP A 1 265 ? 23.674 30.509 -3.769 1.00 95.19 265 ASP A C 1
ATOM 2087 O O . ASP A 1 265 ? 23.726 31.443 -2.963 1.00 95.19 265 ASP A O 1
ATOM 2091 N N . ASP A 1 266 ? 24.510 29.471 -3.691 1.00 93.50 266 ASP A N 1
ATOM 2092 C CA . ASP A 1 266 ? 25.672 29.403 -2.785 1.00 93.50 266 ASP A CA 1
ATOM 2093 C C . ASP A 1 266 ? 27.019 29.294 -3.500 1.00 93.50 266 ASP A C 1
ATOM 2095 O O . ASP A 1 266 ? 28.059 29.217 -2.846 1.00 93.50 266 ASP A O 1
ATOM 2099 N N . PHE A 1 267 ? 27.006 29.364 -4.833 1.00 94.50 267 PHE A N 1
ATOM 2100 C CA . PHE A 1 267 ? 28.190 29.486 -5.670 1.00 94.50 267 PHE A CA 1
ATOM 2101 C C . PHE A 1 267 ? 29.190 28.324 -5.531 1.00 94.50 267 PHE A C 1
ATOM 2103 O O . PHE A 1 267 ? 30.379 28.497 -5.796 1.00 94.50 267 PHE A O 1
ATOM 2110 N N . LYS A 1 268 ? 28.708 27.132 -5.143 1.00 91.44 268 LYS A N 1
ATOM 2111 C CA . LYS A 1 268 ? 29.500 25.888 -5.063 1.00 91.44 268 LYS A CA 1
ATOM 2112 C C . LYS A 1 268 ? 29.675 25.157 -6.401 1.00 91.44 268 LYS A C 1
ATOM 2114 O O . LYS A 1 268 ? 30.477 24.225 -6.461 1.00 91.44 268 LYS A O 1
ATOM 2119 N N . ASP A 1 269 ? 28.940 25.553 -7.441 1.00 88.12 269 ASP A N 1
ATOM 2120 C CA . ASP A 1 269 ? 29.120 25.053 -8.811 1.00 88.12 269 ASP A CA 1
ATOM 2121 C C . ASP A 1 269 ? 30.545 25.327 -9.333 1.00 88.12 269 ASP A C 1
ATOM 2123 O O . ASP A 1 269 ? 31.255 26.192 -8.831 1.00 88.12 269 ASP A O 1
ATOM 2127 N N . VAL A 1 270 ? 30.985 24.598 -10.363 1.00 87.31 270 VAL A N 1
ATOM 2128 C CA . VAL A 1 270 ? 32.332 24.788 -10.951 1.00 87.31 270 VAL A CA 1
ATOM 2129 C C . VAL A 1 270 ? 32.459 26.134 -11.679 1.00 87.31 270 VAL A C 1
ATOM 2131 O O . VAL A 1 270 ? 33.530 26.735 -11.683 1.00 87.31 270 VAL A O 1
ATOM 2134 N N . ASP A 1 271 ? 31.360 26.611 -12.263 1.00 90.19 271 ASP A N 1
ATOM 2135 C CA . ASP A 1 271 ? 31.265 27.828 -13.065 1.00 90.19 271 ASP A CA 1
ATOM 2136 C C . ASP A 1 271 ? 29.975 28.588 -12.726 1.00 90.19 271 ASP A C 1
ATOM 2138 O O . ASP A 1 271 ? 29.016 28.033 -12.191 1.00 90.19 271 ASP A O 1
ATOM 2142 N N . VAL A 1 272 ? 29.921 29.869 -13.091 1.00 90.38 272 VAL A N 1
ATOM 2143 C CA . VAL A 1 272 ? 28.728 30.707 -12.911 1.00 90.38 272 VAL A CA 1
ATOM 2144 C C . VAL A 1 272 ? 27.578 30.204 -13.797 1.00 90.38 272 VAL A C 1
ATOM 2146 O O . VAL A 1 272 ? 27.654 30.254 -15.027 1.00 90.38 272 VAL A O 1
ATOM 2149 N N . SER A 1 273 ? 26.478 29.766 -13.176 1.00 89.44 273 SER A N 1
ATOM 2150 C CA . SER A 1 273 ? 25.312 29.224 -13.884 1.00 89.44 273 SER A CA 1
ATOM 2151 C C . SER A 1 273 ? 24.623 30.263 -14.783 1.00 89.44 273 SER A C 1
ATOM 2153 O O . SER A 1 273 ? 23.830 31.091 -14.332 1.00 89.44 273 SER A O 1
ATOM 2155 N N . SER A 1 274 ? 24.859 30.165 -16.095 1.00 89.06 274 SER A N 1
ATOM 2156 C CA . SER A 1 274 ? 24.189 30.972 -17.137 1.00 89.06 274 SER A CA 1
ATOM 2157 C C . SER A 1 274 ? 22.697 30.642 -17.338 1.00 89.06 274 SER A C 1
ATOM 2159 O O . SER A 1 274 ? 22.005 31.286 -18.139 1.00 89.06 274 SER A O 1
ATOM 2161 N N . ALA A 1 275 ? 22.175 29.649 -16.609 1.00 86.88 275 ALA A N 1
ATOM 2162 C CA . ALA A 1 275 ? 20.741 29.449 -16.435 1.00 86.88 275 ALA A CA 1
ATOM 2163 C C . ALA A 1 275 ? 20.170 30.451 -15.418 1.00 86.88 275 ALA A C 1
ATOM 2165 O O . ALA A 1 275 ? 19.165 31.087 -15.708 1.00 86.88 275 ALA A O 1
ATOM 2166 N N . ASN A 1 276 ? 20.848 30.647 -14.283 1.00 89.25 276 ASN A N 1
ATOM 2167 C CA . ASN A 1 276 ? 20.380 31.504 -13.190 1.00 89.25 276 ASN A CA 1
ATOM 2168 C C . ASN A 1 276 ? 20.757 32.983 -13.380 1.00 89.25 276 ASN A C 1
ATOM 2170 O O . ASN A 1 276 ? 20.034 33.864 -12.911 1.00 89.25 276 ASN A O 1
ATOM 2174 N N . TRP A 1 277 ? 21.875 33.264 -14.061 1.00 94.38 277 TRP A N 1
ATOM 2175 C CA . TRP A 1 277 ? 22.538 34.570 -14.024 1.00 94.38 277 TRP A CA 1
ATOM 2176 C C . TRP A 1 277 ? 22.942 35.134 -15.393 1.00 94.38 277 TRP A C 1
ATOM 2178 O O . TRP A 1 277 ? 23.220 34.405 -16.347 1.00 94.38 277 TRP A O 1
ATOM 2188 N N . ILE A 1 278 ? 23.053 36.463 -15.447 1.00 93.56 278 ILE A N 1
ATOM 2189 C CA . ILE A 1 278 ? 23.734 37.241 -16.486 1.00 93.56 278 ILE A CA 1
ATOM 2190 C C . ILE A 1 278 ? 24.940 37.944 -15.848 1.00 93.56 278 ILE A C 1
ATOM 2192 O O . ILE A 1 278 ? 24.799 38.637 -14.843 1.00 93.56 278 ILE A O 1
ATOM 2196 N N . VAL A 1 279 ? 26.122 37.785 -16.446 1.00 92.94 279 VAL A N 1
ATOM 2197 C CA . VAL A 1 279 ? 27.359 38.466 -16.028 1.00 92.94 279 VAL A CA 1
ATOM 2198 C C . VAL A 1 279 ? 27.500 39.792 -16.778 1.00 92.94 279 VAL A C 1
ATOM 2200 O O . VAL A 1 279 ? 27.410 39.818 -18.006 1.00 92.94 279 VAL A O 1
ATOM 2203 N N . GLN A 1 280 ? 27.794 40.878 -16.063 1.00 90.38 280 GLN A N 1
ATOM 2204 C CA . GLN A 1 280 ? 28.269 42.138 -16.640 1.00 90.38 280 GLN A CA 1
ATOM 2205 C C . GLN A 1 280 ? 29.606 42.532 -15.998 1.00 90.38 280 GLN A C 1
ATOM 2207 O O . GLN A 1 280 ? 29.695 42.654 -14.781 1.00 90.38 280 GLN A O 1
ATOM 2212 N N . SER A 1 281 ? 30.642 42.773 -16.805 1.00 89.88 281 SER A N 1
ATOM 2213 C CA . SER A 1 281 ? 31.978 43.162 -16.324 1.00 89.88 281 SER A CA 1
ATOM 2214 C C . SER A 1 281 ? 32.437 44.464 -16.970 1.00 89.88 281 SER A C 1
ATOM 2216 O O . SER A 1 281 ? 32.277 44.650 -18.178 1.00 89.88 281 SER A O 1
ATOM 2218 N N . ARG A 1 282 ? 33.062 45.346 -16.183 1.00 85.88 282 ARG A N 1
ATOM 2219 C CA . ARG A 1 282 ? 33.852 46.468 -16.712 1.00 85.88 282 ARG A CA 1
ATOM 2220 C C . ARG A 1 282 ? 35.153 45.951 -17.358 1.00 85.88 282 ARG A C 1
ATOM 2222 O O . ARG A 1 282 ? 35.548 44.809 -17.110 1.00 85.88 282 ARG A O 1
ATOM 2229 N N . PRO A 1 283 ? 35.858 46.757 -18.177 1.00 85.06 283 PRO A N 1
ATOM 2230 C CA . PRO A 1 283 ? 37.199 46.407 -18.647 1.00 85.06 283 PRO A CA 1
ATOM 2231 C C . PRO A 1 283 ? 38.131 46.065 -17.474 1.00 85.06 283 PRO A C 1
ATOM 2233 O O . PRO A 1 283 ? 38.179 46.804 -16.498 1.00 85.06 283 PRO A O 1
ATOM 2236 N N . ASN A 1 284 ? 38.876 44.960 -17.584 1.00 86.44 284 ASN A N 1
ATOM 2237 C CA . ASN A 1 284 ? 39.703 44.357 -16.520 1.00 86.44 284 ASN A CA 1
ATOM 2238 C C . ASN A 1 284 ? 38.944 43.798 -15.297 1.00 86.44 284 ASN A C 1
ATOM 2240 O O . ASN A 1 284 ? 39.596 43.330 -14.362 1.00 86.44 284 ASN A O 1
ATOM 2244 N N . GLY A 1 285 ? 37.608 43.826 -15.288 1.00 90.75 285 GLY A N 1
ATOM 2245 C CA . GLY A 1 285 ? 36.801 43.173 -14.259 1.00 90.75 285 GLY A CA 1
ATOM 2246 C C . GLY A 1 285 ? 36.734 41.654 -14.444 1.00 90.75 285 GLY A C 1
ATOM 2247 O O . GLY A 1 285 ? 36.892 41.142 -15.557 1.00 90.75 285 GLY A O 1
ATOM 2248 N N . THR A 1 286 ? 36.496 40.926 -13.354 1.00 92.69 286 THR A N 1
ATOM 2249 C CA . THR A 1 286 ? 36.406 39.458 -13.341 1.00 92.69 286 THR A CA 1
ATOM 2250 C C . THR A 1 286 ? 35.199 38.965 -12.542 1.00 92.69 286 THR A C 1
ATOM 2252 O O . THR A 1 286 ? 34.817 39.542 -11.525 1.00 92.69 286 THR A O 1
ATOM 2255 N N . CYS A 1 287 ? 34.597 37.881 -13.032 1.00 93.81 287 CYS A N 1
ATOM 2256 C CA . CYS A 1 287 ? 33.472 37.179 -12.425 1.00 93.81 287 CYS A CA 1
ATOM 2257 C C . CYS A 1 287 ? 33.682 35.680 -12.661 1.00 93.81 287 CYS A C 1
ATOM 2259 O O . CYS A 1 287 ? 33.679 35.243 -13.812 1.00 93.81 287 CYS A O 1
ATOM 2261 N N . LEU A 1 288 ? 33.920 34.919 -11.595 1.00 93.19 288 LEU A N 1
ATOM 2262 C CA . LEU A 1 288 ? 34.286 33.498 -11.652 1.00 93.19 288 LEU A CA 1
ATOM 2263 C C . LEU A 1 288 ? 33.990 32.802 -10.318 1.00 93.19 288 LEU A C 1
ATOM 2265 O O . LEU A 1 288 ? 33.800 33.478 -9.304 1.00 93.19 288 LEU A O 1
ATOM 2269 N N . ILE A 1 289 ? 33.984 31.467 -10.310 1.00 94.50 289 ILE A N 1
ATOM 2270 C CA . ILE A 1 289 ? 33.935 30.692 -9.066 1.00 94.50 289 ILE A CA 1
ATOM 2271 C C . ILE A 1 289 ? 35.351 30.287 -8.647 1.00 94.50 289 ILE A C 1
ATOM 2273 O O . ILE A 1 289 ? 36.131 29.772 -9.443 1.00 94.50 289 ILE A O 1
ATOM 2277 N N . GLU A 1 290 ? 35.683 30.510 -7.379 1.00 90.12 290 GLU A N 1
ATOM 2278 C CA . GLU A 1 290 ? 36.985 30.199 -6.791 1.00 90.12 290 GLU A CA 1
ATOM 2279 C C . GLU A 1 290 ? 36.767 29.507 -5.438 1.00 90.12 290 GLU A C 1
ATOM 2281 O O . GLU A 1 290 ? 36.264 30.102 -4.486 1.00 90.12 290 GLU A O 1
ATOM 2286 N N . GLY A 1 291 ? 37.110 28.217 -5.347 1.00 86.94 291 GLY A N 1
ATOM 2287 C CA . GLY A 1 291 ? 36.950 27.439 -4.110 1.00 86.94 291 GLY A CA 1
ATOM 2288 C C . GLY A 1 291 ? 35.495 27.244 -3.653 1.00 86.94 291 GLY A C 1
ATOM 2289 O O . GLY A 1 291 ? 35.257 27.121 -2.453 1.00 86.94 291 GLY A O 1
ATOM 2290 N N . GLY A 1 292 ? 34.535 27.237 -4.586 1.00 90.00 292 GLY A N 1
ATOM 2291 C CA . GLY A 1 292 ? 33.101 27.137 -4.282 1.00 90.00 292 GLY A CA 1
ATOM 2292 C C . GLY A 1 292 ? 32.513 28.424 -3.697 1.00 90.00 292 GLY A C 1
ATOM 2293 O O . GLY A 1 292 ? 31.722 28.367 -2.755 1.00 90.00 292 GLY A O 1
ATOM 2294 N N . ARG A 1 293 ? 32.973 29.581 -4.196 1.00 93.19 293 ARG A N 1
ATOM 2295 C CA . ARG A 1 293 ? 32.472 30.929 -3.886 1.00 93.19 293 ARG A CA 1
ATOM 2296 C C . ARG A 1 293 ? 32.570 31.832 -5.111 1.00 93.19 293 ARG A C 1
ATOM 2298 O O . ARG A 1 293 ? 33.521 31.719 -5.883 1.00 93.19 293 ARG A O 1
ATOM 2305 N N . LEU A 1 294 ? 31.640 32.772 -5.255 1.00 96.19 294 LEU A N 1
ATOM 2306 C CA . LEU A 1 294 ? 31.637 33.740 -6.353 1.00 96.19 294 LEU A CA 1
ATOM 2307 C C . LEU A 1 294 ? 32.609 34.890 -6.066 1.00 96.19 294 LEU A C 1
ATOM 2309 O O . LEU A 1 294 ? 32.369 35.695 -5.166 1.00 96.19 294 LEU A O 1
ATOM 2313 N N . CYS A 1 295 ? 33.651 35.016 -6.880 1.00 95.00 295 CYS A N 1
ATOM 2314 C CA . CYS A 1 295 ? 34.566 36.153 -6.882 1.00 95.00 295 CYS A CA 1
ATOM 2315 C C . CYS A 1 295 ? 34.120 37.199 -7.916 1.00 95.00 295 CYS A C 1
ATOM 2317 O O . CYS A 1 295 ? 34.065 36.896 -9.109 1.00 95.00 295 CYS A O 1
ATOM 2319 N N . LEU A 1 296 ? 33.854 38.433 -7.465 1.00 95.12 296 LEU A N 1
ATOM 2320 C CA . LEU A 1 296 ? 33.565 39.605 -8.304 1.00 95.12 296 LEU A CA 1
ATOM 2321 C C . LEU A 1 296 ? 34.594 40.723 -8.077 1.00 95.12 296 LEU A C 1
ATOM 2323 O O . LEU A 1 296 ? 34.828 41.132 -6.942 1.00 95.12 296 LEU A O 1
ATOM 2327 N N . ASP A 1 297 ? 35.129 41.290 -9.153 1.00 93.50 297 ASP A N 1
ATOM 2328 C CA . ASP A 1 297 ? 35.995 42.481 -9.154 1.00 93.50 297 ASP A CA 1
ATOM 2329 C C . ASP A 1 297 ? 35.588 43.365 -10.342 1.00 93.50 297 ASP A C 1
ATOM 2331 O O . ASP A 1 297 ? 35.698 42.926 -11.482 1.00 93.50 297 ASP A O 1
ATOM 2335 N N . ALA A 1 298 ? 35.043 44.564 -10.089 1.00 90.62 298 ALA A N 1
ATOM 2336 C CA . ALA A 1 298 ? 34.431 45.446 -11.102 1.00 90.62 298 ALA A CA 1
ATOM 2337 C C . ALA A 1 298 ? 33.415 44.759 -12.044 1.00 90.62 298 ALA A C 1
ATOM 2339 O O . ALA A 1 298 ? 33.301 45.079 -13.235 1.00 90.62 298 ALA A O 1
ATOM 2340 N N . SER A 1 299 ? 32.656 43.824 -11.475 1.00 92.25 299 SER A N 1
ATOM 2341 C CA . SER A 1 299 ? 31.656 43.003 -12.152 1.00 92.25 299 SER A CA 1
ATOM 2342 C C . SER A 1 299 ? 30.375 42.902 -11.326 1.00 92.25 299 SER A C 1
ATOM 2344 O O . SER A 1 299 ? 30.384 43.033 -10.100 1.00 92.25 299 SER A O 1
ATOM 2346 N N . GLU A 1 300 ? 29.269 42.650 -12.018 1.00 91.81 300 GLU A N 1
ATOM 2347 C CA . GLU A 1 300 ? 27.931 42.497 -11.464 1.00 91.81 300 GLU A CA 1
ATOM 2348 C C . GLU A 1 300 ? 27.273 41.233 -12.027 1.00 91.81 300 GLU A C 1
ATOM 2350 O O . GLU A 1 300 ? 27.342 40.964 -13.230 1.00 91.81 300 GLU A O 1
ATOM 2355 N N . LEU A 1 301 ? 26.644 40.459 -11.146 1.00 94.06 301 LEU A N 1
ATOM 2356 C CA . LEU A 1 301 ? 25.971 39.206 -11.463 1.00 94.06 301 LEU A CA 1
ATOM 2357 C C . LEU A 1 301 ? 24.466 39.367 -11.224 1.00 94.06 301 LEU A C 1
ATOM 2359 O O . LEU A 1 301 ? 24.048 39.589 -10.091 1.00 94.06 301 LEU A O 1
ATOM 2363 N N . ILE A 1 302 ? 23.665 39.298 -12.290 1.00 94.44 302 ILE A N 1
ATOM 2364 C CA . ILE A 1 302 ? 22.257 39.731 -12.312 1.00 94.44 302 ILE A CA 1
ATOM 2365 C C . ILE A 1 302 ? 21.331 38.530 -12.522 1.00 94.44 302 ILE A C 1
ATOM 2367 O O . ILE A 1 302 ? 21.533 37.773 -13.473 1.00 94.44 302 ILE A O 1
ATOM 2371 N N . SER A 1 303 ? 20.326 38.333 -11.663 1.00 95.25 303 SER A N 1
ATOM 2372 C CA . SER A 1 303 ? 19.400 37.198 -11.770 1.00 95.25 303 SER A CA 1
ATOM 2373 C C . SER A 1 303 ? 18.649 37.251 -13.100 1.00 95.25 303 SER A C 1
ATOM 2375 O O . SER A 1 303 ? 18.056 38.263 -13.464 1.00 95.25 303 SER A O 1
ATOM 2377 N N . LYS A 1 304 ? 18.695 36.168 -13.870 1.00 92.12 304 LYS A N 1
ATOM 2378 C CA . LYS A 1 304 ? 18.287 36.173 -15.278 1.00 92.12 304 LYS A CA 1
ATOM 2379 C C . LYS A 1 304 ? 16.776 36.301 -15.455 1.00 92.12 304 LYS A C 1
ATOM 2381 O O . LYS A 1 304 ? 16.316 37.246 -16.096 1.00 92.12 304 LYS A O 1
ATOM 2386 N N . ASP A 1 305 ? 16.045 35.377 -14.832 1.00 89.56 305 ASP A N 1
ATOM 2387 C CA . ASP A 1 305 ? 14.592 35.215 -14.967 1.00 89.56 305 ASP A CA 1
ATOM 2388 C C . ASP A 1 305 ? 13.838 35.466 -13.643 1.00 89.56 305 ASP A C 1
ATOM 2390 O O . ASP A 1 305 ? 12.639 35.738 -13.655 1.00 89.56 305 ASP A O 1
ATOM 2394 N N . PHE A 1 306 ? 14.528 35.427 -12.493 1.00 93.12 306 PHE A N 1
ATOM 2395 C CA . PHE A 1 306 ? 13.937 35.789 -11.200 1.00 93.12 306 PHE A CA 1
ATOM 2396 C C . PHE A 1 306 ? 13.867 37.311 -11.028 1.00 93.12 306 PHE A C 1
ATOM 2398 O O . PHE A 1 306 ? 14.886 37.997 -11.152 1.00 93.12 306 PHE A O 1
ATOM 2405 N N . ILE A 1 307 ? 12.675 37.802 -10.683 1.00 92.88 307 ILE A N 1
ATOM 2406 C CA . ILE A 1 307 ? 12.368 39.201 -10.374 1.00 92.88 307 ILE A CA 1
ATOM 2407 C C . ILE A 1 307 ? 11.880 39.255 -8.923 1.00 92.88 307 ILE A C 1
ATOM 2409 O O . ILE A 1 307 ? 10.841 38.686 -8.591 1.00 92.88 307 ILE A O 1
ATOM 2413 N N . PHE A 1 308 ? 12.618 39.951 -8.064 1.00 93.12 308 PHE A N 1
ATOM 2414 C CA . PHE A 1 308 ? 12.215 40.219 -6.688 1.00 93.12 308 PHE A CA 1
ATOM 2415 C C . PHE A 1 308 ? 11.194 41.365 -6.646 1.00 93.12 308 PHE A C 1
ATOM 2417 O O . PHE A 1 308 ? 11.350 42.341 -7.376 1.00 93.12 308 PHE A O 1
ATOM 2424 N N . ASN A 1 309 ? 10.181 41.268 -5.780 1.00 88.88 309 ASN A N 1
ATOM 2425 C CA . ASN A 1 309 ? 9.188 42.325 -5.532 1.00 88.88 309 ASN A CA 1
ATOM 2426 C C . ASN A 1 309 ? 9.283 42.826 -4.084 1.00 88.88 309 ASN A C 1
ATOM 2428 O O . ASN A 1 309 ? 9.679 43.956 -3.822 1.00 88.88 309 ASN A O 1
ATOM 2432 N N . GLU A 1 310 ? 8.959 41.937 -3.150 1.00 90.56 310 GLU A N 1
ATOM 2433 C CA . GLU A 1 310 ? 8.827 42.189 -1.717 1.00 90.56 310 GLU A CA 1
ATOM 2434 C C . GLU A 1 310 ? 9.318 40.961 -0.936 1.00 90.56 310 GLU A C 1
ATOM 2436 O O . GLU A 1 310 ? 9.471 39.875 -1.501 1.00 90.56 310 GLU A O 1
ATOM 2441 N N . GLY A 1 311 ? 9.559 41.120 0.364 1.00 94.25 311 GLY A N 1
ATOM 2442 C CA . GLY A 1 311 ? 10.084 40.073 1.236 1.00 94.25 311 GLY A CA 1
ATOM 2443 C C . GLY A 1 311 ? 11.438 40.446 1.833 1.00 94.25 311 GLY A C 1
ATOM 2444 O O . GLY A 1 311 ? 11.644 41.561 2.314 1.00 94.25 311 GLY A O 1
ATOM 2445 N N . ILE A 1 312 ? 12.369 39.494 1.833 1.00 96.19 312 ILE A N 1
ATOM 2446 C CA . ILE A 1 312 ? 13.700 39.628 2.422 1.00 96.19 312 ILE A CA 1
ATOM 2447 C C . ILE A 1 312 ? 14.756 39.025 1.496 1.00 96.19 312 ILE A C 1
ATOM 2449 O O . ILE A 1 312 ? 14.666 37.853 1.139 1.00 96.19 312 ILE A O 1
ATOM 2453 N N . ILE A 1 313 ? 15.800 39.787 1.183 1.00 97.69 313 ILE A N 1
ATOM 2454 C CA . ILE A 1 313 ? 17.028 39.295 0.551 1.00 97.69 313 ILE A CA 1
ATOM 2455 C C . ILE A 1 313 ? 18.108 39.163 1.630 1.00 97.69 313 ILE A C 1
ATOM 2457 O O . ILE A 1 313 ? 18.307 40.086 2.420 1.00 97.69 313 ILE A O 1
ATOM 2461 N N . GLU A 1 314 ? 18.822 38.041 1.677 1.00 96.31 314 GLU A N 1
ATOM 2462 C CA . GLU A 1 314 ? 19.962 37.822 2.578 1.00 96.31 314 GLU A CA 1
ATOM 2463 C C . GLU A 1 314 ? 21.181 37.341 1.781 1.00 96.31 314 GLU A C 1
ATOM 2465 O O . GLU A 1 314 ? 21.047 36.484 0.910 1.00 96.31 314 GLU A O 1
ATOM 2470 N N . TYR A 1 315 ? 22.370 37.874 2.070 1.00 96.00 315 TYR A N 1
ATOM 2471 C CA . TYR A 1 315 ? 23.614 37.466 1.406 1.00 96.00 315 TYR A CA 1
ATOM 2472 C C . TYR A 1 315 ? 24.825 37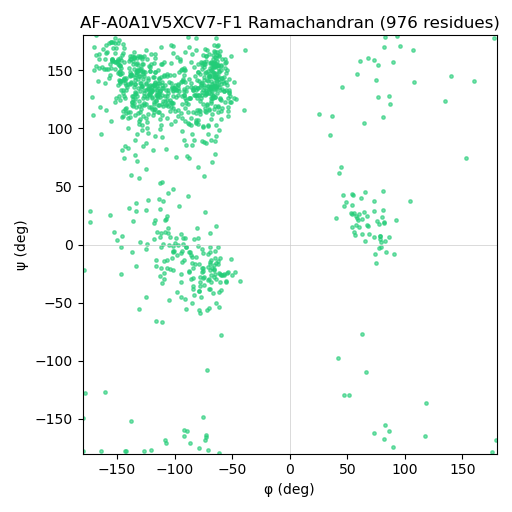.563 2.341 1.00 96.00 315 TYR A C 1
ATOM 2474 O O . TYR A 1 315 ? 24.891 38.440 3.205 1.00 96.00 315 TYR A O 1
ATOM 2482 N N . GLY A 1 316 ? 25.788 36.658 2.169 1.00 94.06 316 GLY A N 1
ATOM 2483 C CA . GLY A 1 316 ? 27.025 36.606 2.953 1.00 94.06 316 GLY A CA 1
ATOM 2484 C C . GLY A 1 316 ? 28.250 36.776 2.062 1.00 94.06 316 GLY A C 1
ATOM 2485 O O . GLY A 1 316 ? 28.318 36.171 0.992 1.00 94.06 316 GLY A O 1
ATOM 2486 N N . LEU A 1 317 ? 29.224 37.586 2.488 1.00 93.38 317 LEU A N 1
ATOM 2487 C CA . LEU A 1 317 ? 30.447 37.839 1.718 1.00 93.38 317 LEU A CA 1
ATOM 2488 C C . LEU A 1 317 ? 31.696 38.053 2.582 1.00 93.38 317 LEU A C 1
ATOM 2490 O O . LEU A 1 317 ? 31.633 38.347 3.779 1.00 93.38 317 LEU A O 1
ATOM 2494 N N . LEU A 1 318 ? 32.842 37.930 1.921 1.00 93.19 318 LEU A N 1
ATOM 2495 C CA . LEU A 1 318 ? 34.162 38.357 2.364 1.00 93.19 318 LEU A CA 1
ATOM 2496 C C . LEU A 1 318 ? 34.646 39.464 1.418 1.00 93.19 318 LEU A C 1
ATOM 2498 O O . LEU A 1 318 ? 34.640 39.289 0.201 1.00 93.19 318 LEU A O 1
ATOM 2502 N N . VAL A 1 319 ? 35.078 40.594 1.970 1.00 92.75 319 VAL A N 1
ATOM 2503 C CA . VAL A 1 319 ? 35.849 41.604 1.235 1.00 92.75 319 VAL A CA 1
ATOM 2504 C C . VAL A 1 319 ? 37.296 41.117 1.218 1.00 92.75 319 VAL A C 1
ATOM 2506 O O . VAL A 1 319 ? 37.954 41.156 2.252 1.00 92.75 319 VAL A O 1
ATOM 2509 N N . ASP A 1 320 ? 37.783 40.610 0.087 1.00 91.06 320 ASP A N 1
ATOM 2510 C CA . ASP A 1 320 ? 39.176 40.155 -0.053 1.00 91.06 320 ASP A CA 1
ATOM 2511 C C . ASP A 1 320 ? 40.083 41.377 -0.256 1.00 91.06 320 ASP A C 1
ATOM 2513 O O . ASP A 1 320 ? 40.940 41.686 0.575 1.00 91.06 320 ASP A O 1
ATOM 2517 N N . THR A 1 321 ? 39.779 42.179 -1.280 1.00 85.44 321 THR A N 1
ATOM 2518 C CA . THR A 1 321 ? 40.398 43.492 -1.501 1.00 85.44 321 THR A CA 1
ATOM 2519 C C . THR A 1 321 ? 39.346 44.583 -1.691 1.00 85.44 321 THR A C 1
ATOM 2521 O O . THR A 1 321 ? 38.194 44.320 -2.036 1.00 85.44 321 THR A O 1
ATOM 2524 N N . GLY A 1 322 ? 39.753 45.834 -1.477 1.00 77.38 322 GLY A N 1
ATOM 2525 C CA . GLY A 1 322 ? 38.911 47.007 -1.700 1.00 77.38 322 GLY A CA 1
ATOM 2526 C C . GLY A 1 322 ? 38.022 47.394 -0.523 1.00 77.38 322 GLY A C 1
ATOM 2527 O O . GLY A 1 322 ? 38.323 47.108 0.637 1.00 77.38 322 GLY A O 1
ATOM 2528 N N . ILE A 1 323 ? 36.989 48.175 -0.839 1.00 81.25 323 ILE A N 1
ATOM 2529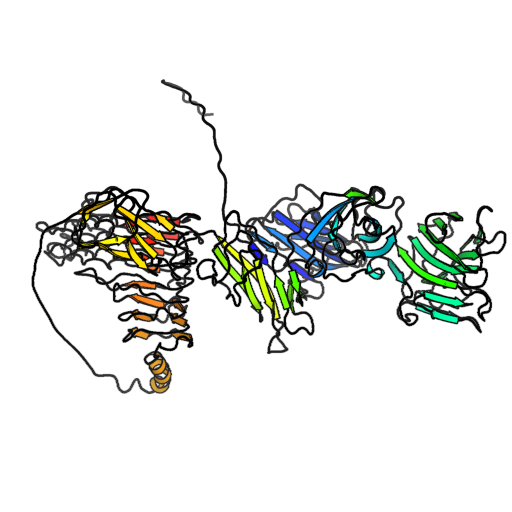 C CA . ILE A 1 323 ? 36.286 49.039 0.118 1.00 81.25 323 ILE A CA 1
ATOM 2530 C C . ILE A 1 323 ? 34.800 49.261 -0.192 1.00 81.25 323 ILE A C 1
ATOM 2532 O O . ILE A 1 323 ? 34.171 50.027 0.533 1.00 81.25 323 ILE A O 1
ATOM 2536 N N . GLU A 1 324 ? 34.213 48.627 -1.213 1.00 88.81 324 GLU A N 1
ATOM 2537 C CA . GLU A 1 324 ? 32.785 48.783 -1.539 1.00 88.81 324 GLU A CA 1
ATOM 2538 C C . GLU A 1 324 ? 32.124 47.492 -2.051 1.00 88.81 324 GLU A C 1
ATOM 2540 O O . GLU A 1 324 ? 32.719 46.713 -2.791 1.00 88.81 324 GLU A O 1
ATOM 2545 N N . ASN A 1 325 ? 30.865 47.267 -1.671 1.00 91.94 325 ASN A N 1
ATOM 2546 C CA . ASN A 1 325 ? 29.993 46.247 -2.263 1.00 91.94 325 ASN A CA 1
ATOM 2547 C C . ASN A 1 325 ? 28.551 46.767 -2.330 1.00 91.94 325 ASN A C 1
ATOM 2549 O O . ASN A 1 325 ? 28.166 47.640 -1.545 1.00 91.94 325 ASN A O 1
ATOM 2553 N N . SER A 1 326 ? 27.742 46.211 -3.230 1.00 92.62 326 SER A N 1
ATOM 2554 C CA . SER A 1 326 ? 26.303 46.496 -3.255 1.00 92.62 326 SER A CA 1
ATOM 2555 C C . SER A 1 326 ? 25.468 45.323 -3.757 1.00 92.62 326 SER A C 1
ATOM 2557 O O . SER A 1 326 ? 25.964 44.441 -4.464 1.00 92.62 326 SER A O 1
ATOM 2559 N N . LEU A 1 327 ? 24.189 45.336 -3.382 1.00 95.06 327 LEU A N 1
ATOM 2560 C CA . LEU A 1 327 ? 23.137 44.543 -4.000 1.00 95.06 327 LEU A CA 1
ATOM 2561 C C . LEU A 1 327 ? 22.133 45.487 -4.663 1.00 95.06 327 LEU A C 1
ATOM 2563 O O . LEU A 1 327 ? 21.630 46.415 -4.027 1.00 95.06 327 LEU A O 1
ATOM 2567 N N . THR A 1 328 ? 21.837 45.247 -5.936 1.00 93.38 328 THR A N 1
ATOM 2568 C CA . THR A 1 328 ? 20.925 46.059 -6.745 1.00 93.38 328 THR A CA 1
ATOM 2569 C C . THR A 1 328 ? 19.613 45.330 -7.036 1.00 93.38 328 THR A C 1
ATOM 2571 O O . THR A 1 328 ? 19.564 44.100 -7.024 1.00 93.38 328 THR A O 1
ATOM 2574 N N . LEU A 1 329 ? 18.552 46.087 -7.342 1.00 92.31 329 LEU A N 1
ATOM 2575 C CA . LEU A 1 329 ? 17.418 45.583 -8.125 1.00 92.31 329 LEU A CA 1
ATOM 2576 C C . LEU A 1 329 ? 17.363 46.327 -9.462 1.00 92.31 329 LEU A C 1
ATOM 2578 O O . LEU A 1 329 ? 17.500 47.554 -9.511 1.00 92.31 329 LEU A O 1
ATOM 2582 N N . ARG A 1 330 ? 17.170 45.577 -10.547 1.00 89.31 330 ARG A N 1
ATOM 2583 C CA . ARG A 1 330 ? 17.225 46.066 -11.934 1.00 89.31 330 ARG A CA 1
ATOM 2584 C C . ARG A 1 330 ? 15.901 45.817 -12.662 1.00 89.31 330 ARG A C 1
ATOM 2586 O O . ARG A 1 330 ? 15.467 44.667 -12.673 1.00 89.31 330 ARG A O 1
ATOM 2593 N N . PRO A 1 331 ? 15.274 46.816 -13.312 1.00 87.00 331 PRO A N 1
ATOM 2594 C CA . PRO A 1 331 ? 14.006 46.621 -14.024 1.00 87.00 331 PRO A CA 1
ATOM 2595 C C . PRO A 1 331 ? 14.056 45.579 -15.154 1.00 87.00 331 PRO A C 1
ATOM 2597 O O . PRO A 1 331 ? 13.031 44.975 -15.462 1.00 87.00 331 PRO A O 1
ATOM 2600 N N . LYS A 1 332 ? 15.228 45.348 -15.762 1.00 84.62 332 LYS A N 1
ATOM 2601 C CA . LYS A 1 332 ? 15.504 44.234 -16.683 1.00 84.62 332 LYS A CA 1
ATOM 2602 C C . LYS A 1 332 ? 16.867 43.613 -16.390 1.00 84.62 332 LYS A C 1
ATOM 2604 O O . LYS A 1 332 ? 17.831 44.326 -16.107 1.00 84.62 332 LYS A O 1
ATOM 2609 N N . SER A 1 333 ? 16.994 42.300 -16.577 1.00 77.69 333 SER A N 1
ATOM 2610 C CA . SER A 1 333 ? 18.270 41.583 -16.426 1.00 77.69 333 SER A CA 1
ATOM 2611 C C . SER A 1 333 ? 19.352 42.004 -17.436 1.00 77.69 333 SER A C 1
ATOM 2613 O O . SER A 1 333 ? 20.536 41.759 -17.207 1.00 77.69 333 SER A O 1
ATOM 2615 N N . ASN A 1 334 ? 18.975 42.697 -18.519 1.00 77.81 334 ASN A N 1
ATOM 2616 C CA . ASN A 1 334 ? 19.884 43.261 -19.522 1.00 77.81 334 ASN A CA 1
ATOM 2617 C C . ASN A 1 334 ? 20.018 44.801 -19.498 1.00 77.81 334 ASN A C 1
ATOM 2619 O O . ASN A 1 334 ? 20.603 45.358 -20.429 1.00 77.81 334 ASN A O 1
ATOM 2623 N N . ASP A 1 335 ? 19.505 45.499 -18.475 1.00 74.25 335 ASP A N 1
ATOM 2624 C CA . ASP A 1 335 ? 19.787 46.934 -18.301 1.00 74.25 335 ASP A CA 1
ATOM 2625 C C . ASP A 1 335 ? 21.294 47.163 -18.045 1.00 74.25 335 ASP A C 1
ATOM 2627 O O . ASP A 1 335 ? 21.996 46.282 -17.542 1.00 74.25 335 ASP A O 1
ATOM 2631 N N . SER A 1 336 ? 21.814 48.345 -18.390 1.00 65.00 336 SER A N 1
ATOM 2632 C CA . SER A 1 336 ? 23.253 48.650 -18.332 1.00 65.00 336 SER A CA 1
ATOM 2633 C C . SER A 1 336 ? 23.826 48.644 -16.905 1.00 65.00 336 SER A C 1
ATOM 2635 O O . SER A 1 336 ? 23.102 48.781 -15.915 1.00 65.00 336 SER A O 1
ATOM 2637 N N . PHE A 1 337 ? 25.153 48.527 -16.784 1.00 58.72 337 PHE A N 1
ATOM 2638 C CA . PHE A 1 337 ? 25.860 48.418 -15.497 1.00 58.72 337 PHE A CA 1
ATOM 2639 C C . PHE A 1 337 ? 25.548 49.563 -14.507 1.00 58.72 337 PHE A C 1
ATOM 2641 O O . PHE A 1 337 ? 25.617 49.352 -13.300 1.00 58.72 337 PHE A O 1
ATOM 2648 N N . GLU A 1 338 ? 25.138 50.739 -14.990 1.00 67.19 338 GLU A N 1
ATOM 2649 C CA . GLU A 1 338 ? 24.976 51.965 -14.190 1.00 67.19 338 GLU A CA 1
ATOM 2650 C C . GLU A 1 338 ? 23.509 52.356 -13.895 1.00 67.19 338 GLU A C 1
ATOM 2652 O O . GLU A 1 338 ? 23.261 53.475 -13.455 1.00 67.19 338 GLU A O 1
ATOM 2657 N N . SER A 1 339 ? 22.509 51.504 -14.172 1.00 69.62 339 SER A N 1
ATOM 2658 C CA . SER A 1 339 ? 21.082 51.894 -14.061 1.00 69.62 339 SER A CA 1
ATOM 2659 C C . SER A 1 339 ? 20.172 50.922 -13.281 1.00 69.62 339 SER A C 1
ATOM 2661 O O . SER A 1 339 ? 19.167 50.456 -13.822 1.00 69.62 339 SER A O 1
ATOM 2663 N N . PRO A 1 340 ? 20.473 50.610 -12.005 1.00 83.00 340 PRO A N 1
ATOM 2664 C CA . PRO A 1 340 ? 19.533 49.923 -11.122 1.00 83.00 340 PRO A CA 1
ATOM 2665 C C . PRO A 1 340 ? 18.412 50.866 -10.637 1.00 83.00 340 PRO A C 1
ATOM 2667 O O . PRO A 1 340 ? 18.616 52.071 -10.509 1.00 83.00 340 PRO A O 1
ATOM 2670 N N . SER A 1 341 ? 17.233 50.327 -10.311 1.00 85.56 341 SER A N 1
ATOM 2671 C CA . SER A 1 341 ? 16.150 51.091 -9.657 1.00 85.56 341 SER A CA 1
ATOM 2672 C C . SER A 1 341 ? 16.306 51.164 -8.134 1.00 85.56 341 SER A C 1
ATOM 2674 O O . SER A 1 341 ? 15.736 52.047 -7.496 1.00 85.56 341 SER A O 1
ATOM 2676 N N . PHE A 1 342 ? 17.088 50.249 -7.562 1.00 90.69 342 PHE A N 1
ATOM 2677 C CA . PHE A 1 342 ? 17.405 50.156 -6.139 1.00 90.69 342 PHE A CA 1
ATOM 2678 C C . PHE A 1 342 ? 18.861 49.716 -5.966 1.00 90.69 342 PHE A C 1
ATOM 2680 O O . PHE A 1 342 ? 19.317 48.832 -6.692 1.00 90.69 342 PHE A O 1
ATOM 2687 N N . SER A 1 343 ? 19.575 50.270 -4.987 1.00 91.25 343 SER A N 1
ATOM 2688 C CA . SER A 1 343 ? 20.903 49.803 -4.578 1.00 91.25 343 SER A CA 1
ATOM 2689 C C . SER A 1 343 ? 21.075 49.895 -3.063 1.00 91.25 343 SER A C 1
ATOM 2691 O O . SER A 1 343 ? 21.050 50.983 -2.489 1.00 91.25 343 SER A O 1
ATOM 2693 N N . ALA A 1 344 ? 21.279 48.753 -2.414 1.00 93.44 344 ALA A N 1
ATOM 2694 C CA . ALA A 1 344 ? 21.730 48.662 -1.033 1.00 93.44 344 ALA A CA 1
ATOM 2695 C C . ALA A 1 344 ? 23.254 48.502 -1.044 1.00 93.44 344 ALA A C 1
ATOM 2697 O O . ALA A 1 344 ? 23.765 47.489 -1.527 1.00 93.44 344 ALA A O 1
ATOM 2698 N N . TYR A 1 345 ? 23.991 49.501 -0.556 1.00 90.56 345 TYR A N 1
ATOM 2699 C CA . TYR A 1 345 ? 25.451 49.537 -0.659 1.00 90.56 345 TYR A CA 1
ATOM 2700 C C . TYR A 1 345 ? 26.133 49.756 0.689 1.00 90.56 345 TYR A C 1
ATOM 2702 O O . TYR A 1 345 ? 25.623 50.442 1.577 1.00 90.56 345 TYR A O 1
ATOM 2710 N N . SER A 1 346 ? 27.312 49.162 0.851 1.00 91.88 346 SER A N 1
ATOM 2711 C CA . SER A 1 346 ? 28.120 49.285 2.062 1.00 91.88 346 SER A CA 1
ATOM 2712 C C . SER A 1 346 ? 29.588 49.461 1.696 1.00 91.88 346 SER A C 1
ATOM 2714 O O . SER A 1 346 ? 30.081 48.838 0.752 1.00 91.88 346 SER A O 1
ATOM 2716 N N . SER A 1 347 ? 30.277 50.353 2.410 1.00 91.44 347 SER A N 1
ATOM 2717 C CA . SER A 1 347 ? 31.623 50.791 2.044 1.00 91.44 347 SER A CA 1
ATOM 2718 C C . SER A 1 347 ? 32.509 51.160 3.241 1.00 91.44 347 SER A C 1
ATOM 2720 O O . SER A 1 347 ? 32.079 51.128 4.398 1.00 91.44 347 SER A O 1
ATOM 2722 N N . ALA A 1 348 ? 33.773 51.485 2.965 1.00 89.69 348 ALA A N 1
ATOM 2723 C CA . ALA A 1 348 ? 34.688 52.108 3.921 1.00 89.69 348 ALA A CA 1
ATOM 2724 C C . ALA A 1 348 ? 34.646 53.652 3.884 1.00 89.69 348 ALA A C 1
ATOM 2726 O O . ALA A 1 348 ? 35.359 54.306 4.647 1.00 89.69 348 ALA A O 1
ATOM 2727 N N . TYR A 1 349 ? 33.851 54.251 2.989 1.00 87.31 349 TYR A N 1
ATOM 2728 C CA . TYR A 1 349 ? 33.772 55.701 2.833 1.00 87.31 349 TYR A CA 1
ATOM 2729 C C . TYR A 1 349 ? 32.952 56.337 3.962 1.00 87.31 349 TYR A C 1
ATOM 2731 O O . TYR A 1 349 ? 31.832 55.921 4.261 1.00 87.31 349 TYR A O 1
ATOM 2739 N N . LYS A 1 350 ? 33.509 57.387 4.575 1.00 84.94 350 LYS A N 1
ATOM 2740 C CA . LYS A 1 350 ? 32.900 58.064 5.725 1.00 84.94 350 LYS A CA 1
ATOM 2741 C C . LYS A 1 350 ? 31.576 58.746 5.355 1.00 84.94 350 LYS A C 1
ATOM 2743 O O . LYS A 1 350 ? 31.553 59.579 4.453 1.00 84.94 350 LYS A O 1
ATOM 2748 N N . GLY A 1 351 ? 30.511 58.454 6.099 1.00 82.00 351 GLY A N 1
ATOM 2749 C CA . GLY A 1 351 ? 29.140 58.903 5.824 1.00 82.00 351 GLY A CA 1
ATOM 2750 C C . GLY A 1 351 ? 28.429 58.112 4.717 1.00 82.00 351 GLY A C 1
ATOM 2751 O O . GLY A 1 351 ? 27.320 58.472 4.331 1.00 82.00 351 GLY A O 1
ATOM 2752 N N . ALA A 1 352 ? 29.065 57.058 4.201 1.00 86.12 352 ALA A N 1
ATOM 2753 C CA . ALA A 1 352 ? 28.578 56.192 3.131 1.00 86.12 352 ALA A CA 1
ATOM 2754 C C . ALA A 1 352 ? 28.831 54.698 3.449 1.00 86.12 352 ALA A C 1
ATOM 2756 O O . ALA A 1 352 ? 28.859 53.844 2.560 1.00 86.12 352 ALA A O 1
ATOM 2757 N N . GLU A 1 353 ? 29.032 54.365 4.729 1.00 91.62 353 GLU A N 1
ATOM 2758 C CA . GLU A 1 353 ? 29.468 53.045 5.204 1.00 91.62 353 GLU A CA 1
ATOM 2759 C C . GLU A 1 353 ? 28.407 51.956 4.996 1.00 91.62 353 GLU A C 1
ATOM 2761 O O . GLU A 1 353 ? 28.722 50.768 4.910 1.00 91.62 353 GLU A O 1
ATOM 2766 N N . HIS A 1 354 ? 27.139 52.361 4.960 1.00 93.00 354 HIS A N 1
ATOM 2767 C CA . HIS A 1 354 ? 25.953 51.512 4.860 1.00 93.00 354 HIS A CA 1
ATOM 2768 C C . HIS A 1 354 ? 24.765 52.399 4.472 1.00 93.00 354 HIS A C 1
ATOM 2770 O O . HIS A 1 354 ? 24.483 53.366 5.186 1.00 93.00 354 HIS A O 1
ATOM 2776 N N . CYS A 1 355 ? 24.147 52.154 3.318 1.00 91.38 355 CYS A N 1
ATOM 2777 C CA . CYS A 1 355 ? 23.227 53.079 2.647 1.00 91.38 355 CYS A CA 1
ATOM 2778 C C . CYS A 1 355 ? 22.220 52.341 1.750 1.00 91.38 355 CYS A C 1
ATOM 2780 O O . CYS A 1 355 ? 22.489 51.240 1.269 1.00 91.38 355 CYS A O 1
ATOM 2782 N N . VAL A 1 356 ? 21.089 52.990 1.468 1.00 91.44 356 VAL A N 1
ATOM 2783 C CA . VAL A 1 356 ? 20.121 52.586 0.435 1.00 91.44 356 VAL A CA 1
ATOM 2784 C C . VAL A 1 356 ? 19.927 53.747 -0.537 1.00 91.44 356 VAL A C 1
ATOM 2786 O O . VAL A 1 356 ? 19.749 54.884 -0.109 1.00 91.44 356 VAL A O 1
ATOM 2789 N N . ALA A 1 357 ? 19.940 53.466 -1.836 1.00 88.75 357 ALA A N 1
ATOM 2790 C CA . ALA A 1 357 ? 19.599 54.397 -2.904 1.00 88.75 357 ALA A CA 1
ATOM 2791 C C . ALA A 1 357 ? 18.399 53.864 -3.699 1.00 88.75 357 ALA A C 1
ATOM 2793 O O . ALA A 1 357 ? 18.379 52.689 -4.073 1.00 88.75 357 ALA A O 1
ATOM 2794 N N . ILE A 1 358 ? 17.410 54.719 -3.955 1.00 86.88 358 ILE A N 1
ATOM 2795 C CA . ILE A 1 358 ? 16.210 54.404 -4.742 1.00 86.88 358 ILE A CA 1
ATOM 2796 C C . ILE A 1 358 ? 16.037 55.524 -5.767 1.00 86.88 358 ILE A C 1
ATOM 2798 O O . ILE A 1 358 ? 15.706 56.658 -5.411 1.00 86.88 358 ILE A O 1
ATOM 2802 N N . TYR A 1 359 ? 16.336 55.222 -7.032 1.00 80.50 359 TYR A N 1
ATOM 2803 C CA . TYR A 1 359 ? 16.620 56.235 -8.060 1.00 80.50 359 TYR A CA 1
ATOM 2804 C C . TYR A 1 359 ? 17.624 57.288 -7.527 1.00 80.50 359 TYR A C 1
ATOM 2806 O O . TYR A 1 359 ? 18.649 56.916 -6.957 1.00 80.50 359 TYR A O 1
ATOM 2814 N N . ASP A 1 360 ? 17.327 58.584 -7.658 1.00 78.94 360 ASP A N 1
ATOM 2815 C CA . ASP A 1 360 ? 18.180 59.687 -7.190 1.00 78.94 360 ASP A CA 1
ATOM 2816 C C . ASP A 1 360 ? 18.139 59.920 -5.660 1.00 78.94 360 ASP A C 1
ATOM 2818 O O . ASP A 1 360 ? 18.850 60.786 -5.143 1.00 78.94 360 ASP A O 1
ATOM 2822 N N . ILE A 1 361 ? 17.306 59.186 -4.908 1.00 82.19 361 ILE A N 1
ATOM 2823 C CA . ILE A 1 361 ? 17.129 59.390 -3.462 1.00 82.19 361 ILE A CA 1
ATOM 2824 C C . ILE A 1 361 ? 18.058 58.455 -2.682 1.00 82.19 361 ILE A C 1
ATOM 2826 O O . ILE A 1 361 ? 17.817 57.251 -2.597 1.00 82.19 361 ILE A O 1
ATOM 2830 N N . VAL A 1 362 ? 19.093 59.018 -2.051 1.00 86.56 362 VAL A N 1
ATOM 2831 C CA . VAL A 1 362 ? 20.029 58.279 -1.186 1.00 86.56 362 VAL A CA 1
ATOM 2832 C C . VAL A 1 362 ? 19.711 58.502 0.293 1.00 86.56 362 VAL A C 1
ATOM 2834 O O . VAL A 1 362 ? 19.647 59.632 0.778 1.00 86.56 362 VAL A O 1
ATOM 2837 N N . LYS A 1 363 ? 19.574 57.402 1.035 1.00 87.44 363 LYS A N 1
ATOM 2838 C CA . LYS A 1 363 ? 19.442 57.350 2.489 1.00 87.44 363 LYS A CA 1
ATOM 2839 C C . LYS A 1 363 ? 20.705 56.737 3.093 1.00 87.44 363 LYS A C 1
ATOM 2841 O O . LYS A 1 363 ? 20.967 55.544 2.940 1.00 87.44 363 LYS A O 1
ATOM 2846 N N . ALA A 1 364 ? 21.474 57.564 3.796 1.00 81.12 364 ALA A N 1
ATOM 2847 C CA . ALA A 1 364 ? 22.635 57.127 4.564 1.00 81.12 364 ALA A CA 1
ATOM 2848 C C . ALA A 1 364 ? 22.257 56.643 5.975 1.00 81.12 364 ALA A C 1
ATOM 2850 O O . ALA A 1 364 ? 21.158 56.911 6.471 1.00 81.12 364 ALA A O 1
ATOM 2851 N N . ASN A 1 365 ? 23.190 55.931 6.612 1.00 79.12 365 ASN A N 1
ATOM 2852 C CA . ASN A 1 365 ? 23.094 55.506 8.008 1.00 79.12 365 ASN A CA 1
ATOM 2853 C C . ASN A 1 365 ? 23.055 56.692 8.997 1.00 79.12 365 ASN A C 1
ATOM 2855 O O . ASN A 1 365 ? 23.287 57.847 8.647 1.00 79.12 365 ASN A O 1
ATOM 2859 N N . ASP A 1 366 ? 22.785 56.390 10.266 1.00 70.44 366 ASP A N 1
ATOM 2860 C CA . ASP A 1 366 ? 22.642 57.362 11.357 1.00 70.44 366 ASP A CA 1
ATOM 2861 C C . ASP A 1 366 ? 23.975 57.865 11.961 1.00 70.44 366 ASP A C 1
ATOM 2863 O O . ASP A 1 366 ? 23.992 58.426 13.061 1.00 70.44 366 ASP A O 1
ATOM 2867 N N . GLY A 1 367 ? 25.099 57.628 11.280 1.00 67.94 367 GLY A N 1
ATOM 2868 C CA . GLY A 1 367 ? 26.449 57.951 11.739 1.00 67.94 367 GLY A CA 1
ATOM 2869 C C . GLY A 1 367 ? 27.043 56.964 12.751 1.00 67.94 367 GLY A C 1
ATOM 2870 O O . GLY A 1 367 ? 28.158 57.199 13.218 1.00 67.94 367 GLY A O 1
ATOM 2871 N N . LYS A 1 368 ? 26.339 55.876 13.111 1.00 71.62 368 LYS A N 1
ATOM 2872 C CA . LYS A 1 368 ? 26.850 54.829 14.022 1.00 71.62 368 LYS A CA 1
ATOM 2873 C C . LYS A 1 368 ? 27.340 53.566 13.305 1.00 71.62 368 LYS A C 1
ATOM 2875 O O . LYS A 1 368 ? 27.867 52.666 13.959 1.00 71.62 368 LYS A O 1
ATOM 2880 N N . ALA A 1 369 ? 27.163 53.475 11.986 1.00 81.94 369 ALA A N 1
ATOM 2881 C CA . ALA A 1 369 ? 27.603 52.326 11.203 1.00 81.94 369 ALA A CA 1
ATOM 2882 C C . ALA A 1 369 ? 29.132 52.182 11.223 1.00 81.94 369 ALA A C 1
ATOM 2884 O O . ALA A 1 369 ? 29.869 53.137 10.984 1.00 81.94 369 ALA A O 1
ATOM 2885 N N . LYS A 1 370 ? 29.623 50.959 11.447 1.00 83.50 370 LYS A N 1
ATOM 2886 C CA . LYS A 1 370 ? 31.046 50.645 11.227 1.00 83.50 370 LYS A CA 1
ATOM 2887 C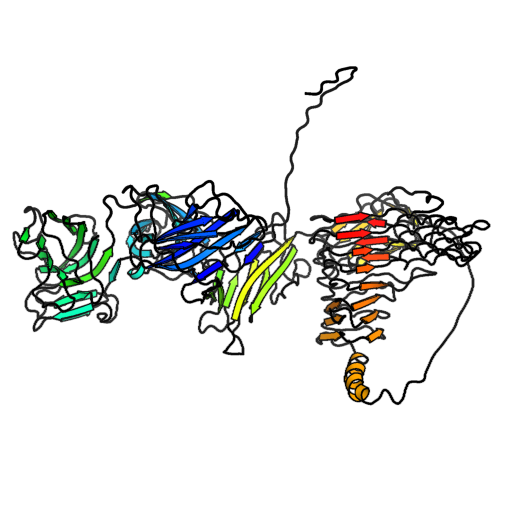 C . LYS A 1 370 ? 31.346 50.687 9.710 1.00 83.50 370 LYS A C 1
ATOM 2889 O O . LYS A 1 370 ? 30.483 50.251 8.941 1.00 83.50 370 LYS A O 1
ATOM 2894 N N . PRO A 1 371 ? 32.528 51.128 9.248 1.00 88.12 371 PRO A N 1
ATOM 2895 C CA . PRO A 1 371 ? 32.955 50.897 7.864 1.00 88.12 371 PRO A CA 1
ATOM 2896 C C . PRO A 1 371 ? 33.179 49.397 7.606 1.00 88.12 371 PRO A C 1
ATOM 2898 O O . PRO A 1 371 ? 33.439 48.640 8.548 1.00 88.12 371 PRO A O 1
ATOM 2901 N N . ILE A 1 372 ? 33.115 48.965 6.342 1.00 90.50 372 ILE A N 1
ATOM 2902 C CA . ILE A 1 372 ? 33.724 47.680 5.943 1.00 90.50 372 ILE A CA 1
ATOM 2903 C C . ILE A 1 372 ? 35.232 47.851 5.710 1.00 90.50 372 ILE A C 1
ATOM 2905 O O . ILE A 1 372 ? 35.724 48.974 5.607 1.00 90.50 372 ILE A O 1
ATOM 2909 N N . GLY A 1 373 ? 35.974 46.750 5.601 1.00 87.50 373 GLY A N 1
ATOM 2910 C CA . GLY A 1 373 ? 37.380 46.788 5.198 1.00 87.50 373 GLY A CA 1
ATOM 2911 C C . GLY A 1 373 ? 37.900 45.447 4.667 1.00 87.50 373 GLY A C 1
ATOM 2912 O O . GLY A 1 373 ? 37.188 44.445 4.771 1.00 87.50 373 GLY A O 1
ATOM 2913 N N . PRO A 1 374 ? 39.130 45.423 4.115 1.00 88.06 374 PRO A N 1
ATOM 2914 C CA . PRO A 1 374 ? 39.778 44.211 3.610 1.00 88.06 374 PRO A CA 1
ATOM 2915 C C . PRO A 1 374 ? 39.878 43.097 4.658 1.00 88.06 374 PRO A C 1
ATOM 2917 O O . PRO A 1 374 ? 40.003 43.360 5.856 1.00 88.06 374 PRO A O 1
ATOM 2920 N N . SER A 1 375 ? 39.806 41.851 4.194 1.00 87.44 375 SER A N 1
ATOM 2921 C CA . SER A 1 375 ? 39.624 40.631 4.995 1.00 87.44 375 SER A CA 1
ATOM 2922 C C . SER A 1 375 ? 38.364 40.611 5.883 1.00 87.44 375 SER A C 1
ATOM 2924 O O . SER A 1 375 ? 38.200 39.707 6.706 1.00 87.44 375 SER A O 1
ATOM 2926 N N . GLY A 1 376 ? 37.460 41.587 5.748 1.00 89.44 376 GLY A N 1
ATOM 2927 C CA . GLY A 1 376 ? 36.233 41.689 6.532 1.00 89.44 376 GLY A CA 1
ATOM 2928 C C . GLY A 1 376 ? 35.129 40.775 5.998 1.00 89.44 376 GLY A C 1
ATOM 2929 O O . GLY A 1 376 ? 34.767 40.846 4.824 1.00 89.44 376 GLY A O 1
ATOM 2930 N N . SER A 1 377 ? 34.565 39.934 6.868 1.00 92.31 377 SER A N 1
ATOM 2931 C CA . SER A 1 377 ? 33.425 39.068 6.546 1.00 92.31 377 SER A CA 1
ATOM 2932 C C . SER A 1 377 ? 32.136 39.598 7.174 1.00 92.31 377 SER A C 1
ATOM 2934 O O . SER A 1 377 ? 32.091 39.900 8.371 1.00 92.31 377 SER A O 1
ATOM 2936 N N . TYR A 1 378 ? 31.093 39.698 6.350 1.00 92.69 378 TYR A N 1
ATOM 2937 C CA . TYR A 1 378 ? 29.831 40.357 6.672 1.00 92.69 378 TYR A CA 1
ATOM 2938 C C . TYR A 1 378 ? 28.644 39.550 6.148 1.00 92.69 378 TYR A C 1
ATOM 2940 O O . TYR A 1 378 ? 28.705 38.965 5.065 1.00 92.69 378 TYR A O 1
ATOM 2948 N N . ASN A 1 379 ? 27.541 39.587 6.892 1.00 94.75 379 ASN A N 1
ATOM 2949 C CA . ASN A 1 379 ? 26.241 39.102 6.434 1.00 94.75 379 ASN A CA 1
ATOM 2950 C C . ASN A 1 379 ? 25.290 40.290 6.302 1.00 94.75 379 ASN A C 1
ATOM 2952 O O . ASN A 1 379 ? 25.318 41.201 7.128 1.00 94.75 379 ASN A O 1
ATOM 2956 N N . TYR A 1 380 ? 24.433 40.276 5.292 1.00 95.62 380 TYR A N 1
ATOM 2957 C CA . TYR A 1 380 ? 23.513 41.361 4.981 1.00 95.62 380 TYR A CA 1
ATOM 2958 C C . TYR A 1 380 ? 22.077 40.853 4.912 1.00 95.62 380 TYR A C 1
ATOM 2960 O O . TYR A 1 380 ? 21.828 39.718 4.500 1.00 95.62 380 TYR A O 1
ATOM 2968 N N . ARG A 1 381 ? 21.134 41.721 5.280 1.00 95.88 381 ARG A N 1
ATOM 2969 C CA . ARG A 1 381 ? 19.694 41.520 5.116 1.00 95.88 381 ARG A CA 1
ATOM 2970 C C . ARG A 1 381 ? 19.066 42.792 4.562 1.00 95.88 381 ARG A C 1
ATOM 2972 O O . ARG A 1 381 ? 19.257 43.859 5.130 1.00 95.88 381 ARG A O 1
ATOM 2979 N N . ILE A 1 382 ? 18.285 42.679 3.498 1.00 95.75 382 ILE A N 1
ATOM 2980 C CA . ILE A 1 382 ? 17.447 43.751 2.955 1.00 95.75 382 ILE A CA 1
ATOM 2981 C C . ILE A 1 382 ? 16.005 43.279 3.086 1.00 95.75 382 ILE A C 1
ATOM 2983 O O . ILE A 1 382 ? 15.638 42.279 2.478 1.00 95.75 382 ILE A O 1
ATOM 2987 N N . ARG A 1 383 ? 15.191 43.969 3.880 1.00 94.56 383 ARG A N 1
ATOM 2988 C CA . ARG A 1 383 ? 13.741 43.756 3.949 1.00 94.56 383 ARG A CA 1
ATOM 2989 C C . ARG A 1 383 ? 13.053 44.818 3.102 1.00 94.56 383 ARG A C 1
ATOM 2991 O O . ARG A 1 383 ? 13.420 45.985 3.218 1.00 94.56 383 ARG A O 1
ATOM 2998 N N . ILE A 1 384 ? 12.088 44.418 2.279 1.00 92.06 384 ILE A N 1
ATOM 2999 C CA . ILE A 1 384 ? 11.242 45.307 1.472 1.00 92.06 384 ILE A CA 1
ATOM 3000 C C . ILE A 1 384 ? 9.789 44.883 1.695 1.00 92.06 384 ILE A C 1
ATOM 3002 O O . ILE A 1 384 ? 9.437 43.736 1.425 1.00 92.06 384 ILE A O 1
ATOM 3006 N N . ASN A 1 385 ? 8.962 45.786 2.214 1.00 87.62 385 ASN A N 1
ATOM 3007 C CA . ASN A 1 385 ? 7.541 45.549 2.468 1.00 87.62 385 ASN A CA 1
ATOM 3008 C C . ASN A 1 385 ? 6.749 46.807 2.106 1.00 87.62 385 ASN A C 1
ATOM 3010 O O . ASN A 1 385 ? 6.833 47.812 2.821 1.00 87.62 385 ASN A O 1
ATOM 3014 N N . GLU A 1 386 ? 5.984 46.739 1.016 1.00 82.75 386 GLU A N 1
ATOM 3015 C CA . GLU A 1 386 ? 5.405 47.922 0.366 1.00 82.75 386 GLU A CA 1
ATOM 3016 C C . GLU A 1 386 ? 6.520 48.966 0.115 1.00 82.75 386 GLU A C 1
ATOM 3018 O O . GLU A 1 386 ? 7.596 48.617 -0.371 1.00 82.75 386 GLU A O 1
ATOM 3023 N N . ASP A 1 387 ? 6.311 50.221 0.510 1.00 81.44 387 ASP A N 1
ATOM 3024 C CA . ASP A 1 387 ? 7.266 51.328 0.362 1.00 81.44 387 ASP A CA 1
ATOM 3025 C C . ASP A 1 387 ? 8.394 51.357 1.424 1.00 81.44 387 ASP A C 1
ATOM 3027 O O . ASP A 1 387 ? 9.178 52.311 1.493 1.00 81.44 387 ASP A O 1
ATOM 3031 N N . ASN A 1 388 ? 8.482 50.340 2.290 1.00 88.25 388 ASN A N 1
ATOM 3032 C CA . ASN A 1 388 ? 9.405 50.314 3.427 1.00 88.25 388 ASN A CA 1
ATOM 3033 C C . ASN A 1 388 ? 10.620 49.422 3.143 1.00 88.25 388 ASN A C 1
ATOM 3035 O O . ASN A 1 388 ? 10.473 48.216 2.938 1.00 88.25 388 ASN A O 1
ATOM 3039 N N . VAL A 1 389 ? 11.824 49.995 3.217 1.00 91.00 389 VAL A N 1
ATOM 3040 C CA . VAL A 1 389 ? 13.107 49.279 3.154 1.00 91.00 389 VAL A CA 1
ATOM 3041 C C . VAL A 1 389 ? 13.791 49.304 4.510 1.00 91.00 389 VAL A C 1
ATOM 3043 O O . VAL A 1 389 ? 13.961 50.368 5.103 1.00 91.00 389 VAL A O 1
ATOM 3046 N N . LEU A 1 390 ? 14.303 48.155 4.942 1.00 92.69 390 LEU A N 1
ATOM 3047 C CA . LEU A 1 390 ? 15.235 48.058 6.060 1.00 92.69 390 LEU A CA 1
ATOM 3048 C C . LEU A 1 390 ? 16.450 47.218 5.652 1.00 92.69 390 LEU A C 1
ATOM 3050 O O . LEU A 1 390 ? 16.352 46.003 5.485 1.00 92.69 390 LEU A O 1
ATOM 3054 N N . PHE A 1 391 ? 17.592 47.883 5.469 1.00 94.06 391 PHE A N 1
ATOM 3055 C CA . PHE A 1 391 ? 18.867 47.263 5.111 1.00 94.06 391 PHE A CA 1
ATOM 3056 C C . PHE A 1 391 ? 19.767 47.173 6.344 1.00 94.06 391 PHE A C 1
ATOM 3058 O O . PHE A 1 391 ? 20.114 48.182 6.954 1.00 94.06 391 PHE A O 1
ATOM 3065 N N . GLU A 1 392 ? 20.183 45.964 6.695 1.00 94.00 392 GLU A N 1
ATOM 3066 C CA . GLU A 1 392 ? 20.920 45.610 7.907 1.00 94.00 392 GLU A CA 1
ATOM 3067 C C . GLU A 1 392 ? 22.220 44.884 7.526 1.00 94.00 392 GLU A C 1
ATOM 3069 O O . GLU A 1 392 ? 22.219 44.020 6.646 1.00 94.00 392 GLU A O 1
ATOM 3074 N N . ARG A 1 393 ? 23.331 45.202 8.201 1.00 93.44 393 ARG A N 1
ATOM 3075 C CA . ARG A 1 393 ? 24.601 44.468 8.089 1.00 93.44 393 ARG A CA 1
ATOM 3076 C C . ARG A 1 393 ? 25.029 43.941 9.448 1.00 93.44 393 ARG A C 1
ATOM 3078 O O . ARG A 1 393 ? 25.073 44.679 10.434 1.00 93.44 393 ARG A O 1
ATOM 3085 N N . PHE A 1 394 ? 25.430 42.681 9.462 1.00 92.75 394 PHE A N 1
ATOM 3086 C CA . PHE A 1 394 ? 25.890 41.933 10.617 1.00 92.75 394 PHE A CA 1
ATOM 3087 C C . PHE A 1 394 ? 27.350 41.500 10.442 1.00 92.75 394 PHE A C 1
ATOM 3089 O O . PHE A 1 394 ? 27.860 41.416 9.321 1.00 92.75 394 PHE A O 1
ATOM 3096 N N . GLY A 1 395 ? 28.015 41.179 11.553 1.00 87.19 395 GLY A N 1
ATOM 3097 C CA . GLY A 1 395 ? 29.319 40.509 11.522 1.00 87.19 395 GLY A CA 1
ATOM 3098 C C . GLY A 1 395 ? 29.257 39.094 10.921 1.00 87.19 395 GLY A C 1
ATOM 3099 O O . GLY A 1 395 ? 28.184 38.575 10.596 1.00 87.19 395 GLY A O 1
ATOM 3100 N N . SER A 1 396 ? 30.411 38.436 10.814 1.00 76.19 396 SER A N 1
ATOM 3101 C CA . SER A 1 396 ? 30.558 37.092 10.224 1.00 76.19 396 SER A CA 1
ATOM 3102 C C . SER A 1 396 ? 29.665 36.013 10.857 1.00 76.19 396 SER A C 1
ATOM 3104 O O . SER A 1 396 ? 29.185 35.133 10.151 1.00 76.19 396 SER A O 1
ATOM 3106 N N . ALA A 1 397 ? 29.371 36.113 12.158 1.00 69.69 397 ALA A N 1
ATOM 3107 C CA . ALA A 1 397 ? 28.476 35.203 12.885 1.00 69.69 397 ALA A CA 1
ATOM 3108 C C . ALA A 1 397 ? 26.968 35.534 12.754 1.00 69.69 397 ALA A C 1
ATOM 3110 O O . ALA A 1 397 ? 26.151 34.929 13.443 1.00 69.69 397 ALA A O 1
ATOM 3111 N N . ALA A 1 398 ? 26.596 36.525 11.932 1.00 73.00 398 ALA A N 1
ATOM 3112 C CA . ALA A 1 398 ? 25.223 36.995 11.680 1.00 73.00 398 ALA A CA 1
ATOM 3113 C C . ALA A 1 398 ? 24.397 37.432 12.920 1.00 73.00 398 ALA A C 1
ATOM 3115 O O . ALA A 1 398 ? 23.196 37.672 12.810 1.00 73.00 398 ALA A O 1
ATOM 3116 N N . SER A 1 399 ? 25.029 37.561 14.092 1.00 71.81 399 SER A N 1
ATOM 3117 C CA . SER A 1 399 ? 24.385 37.837 15.386 1.00 71.81 399 SER A CA 1
ATOM 3118 C C . SER A 1 399 ? 24.644 39.246 15.937 1.00 71.81 399 SER A C 1
ATOM 3120 O O . SER A 1 399 ? 23.789 39.805 16.620 1.00 71.81 399 SER A O 1
ATOM 3122 N N . GLU A 1 400 ? 25.792 39.854 15.624 1.00 85.38 400 GLU A N 1
ATOM 3123 C CA . GLU A 1 400 ? 26.089 41.256 15.940 1.00 85.38 400 GLU A CA 1
ATOM 3124 C C . GLU A 1 400 ? 25.596 42.159 14.800 1.00 85.38 400 GLU A C 1
ATOM 3126 O O . GLU A 1 400 ? 26.163 42.115 13.708 1.00 85.38 400 GLU A O 1
ATOM 3131 N N . LEU A 1 401 ? 24.591 43.006 15.048 1.00 89.38 401 LEU A N 1
ATOM 3132 C CA . LEU A 1 401 ? 24.200 44.083 14.130 1.00 89.38 401 LEU A CA 1
ATOM 3133 C C . LEU A 1 401 ? 25.267 45.195 14.154 1.00 89.38 401 LEU A C 1
ATOM 3135 O O . LEU A 1 401 ? 25.537 45.780 15.201 1.00 89.38 401 LEU A O 1
ATOM 3139 N N . GLN A 1 402 ? 25.867 45.493 13.001 1.00 90.00 402 GLN A N 1
ATOM 3140 C CA . GLN A 1 402 ? 26.982 46.443 12.856 1.00 90.00 402 GLN A CA 1
ATOM 3141 C C . GLN A 1 402 ? 26.623 47.723 12.090 1.00 90.00 402 GLN A C 1
ATOM 3143 O O . GLN A 1 402 ? 27.349 48.717 12.187 1.00 90.00 402 GLN A O 1
ATOM 3148 N N . ALA A 1 403 ? 25.552 47.685 11.299 1.00 90.62 403 ALA A N 1
ATOM 3149 C CA . ALA A 1 403 ? 24.954 48.841 10.647 1.00 90.62 403 ALA A CA 1
ATOM 3150 C C . ALA A 1 403 ? 23.491 48.547 10.296 1.00 90.62 403 ALA A C 1
ATOM 3152 O O . ALA A 1 403 ? 23.124 47.399 10.045 1.00 90.62 403 ALA A O 1
ATOM 3153 N N . SER A 1 404 ? 22.665 49.588 10.259 1.00 91.94 404 SER A N 1
ATOM 3154 C CA . SER A 1 404 ? 21.287 49.518 9.782 1.00 91.94 404 SER A CA 1
ATOM 3155 C C . SER A 1 404 ? 20.896 50.847 9.140 1.00 91.94 404 SER A C 1
ATOM 3157 O O . SER A 1 404 ? 21.411 51.899 9.530 1.00 91.94 404 SER A O 1
ATOM 3159 N N . VAL A 1 405 ? 20.020 50.805 8.140 1.00 91.75 405 VAL A N 1
ATOM 3160 C CA . VAL A 1 405 ? 19.411 51.985 7.524 1.00 91.75 405 VAL A CA 1
ATOM 3161 C C . VAL A 1 405 ? 17.987 51.659 7.077 1.00 91.75 405 VAL A C 1
ATOM 3163 O O . VAL A 1 405 ? 17.735 50.627 6.455 1.00 91.75 405 VAL A O 1
ATOM 3166 N N . GLU A 1 406 ? 17.060 52.551 7.415 1.00 90.31 406 GLU A N 1
ATOM 3167 C CA . GLU A 1 406 ? 15.629 52.421 7.140 1.00 90.31 406 GLU A CA 1
ATOM 3168 C C . GLU A 1 406 ? 15.161 53.549 6.214 1.00 90.31 406 GLU A C 1
ATOM 3170 O O . GLU A 1 406 ? 15.573 54.707 6.363 1.00 90.31 406 GLU A O 1
ATOM 3175 N N . TYR A 1 407 ? 14.297 53.212 5.261 1.00 87.06 407 TYR A N 1
ATOM 3176 C CA . TYR A 1 407 ? 13.666 54.134 4.323 1.00 87.06 407 TYR A CA 1
ATOM 3177 C C . TYR A 1 407 ? 12.172 53.828 4.239 1.00 87.06 407 TYR A C 1
ATOM 3179 O O . TYR A 1 407 ? 11.793 52.683 4.017 1.00 87.06 407 TYR A O 1
ATOM 3187 N N . SER A 1 408 ? 11.335 54.851 4.380 1.00 79.81 408 SER A N 1
ATOM 3188 C CA . SER A 1 408 ? 9.883 54.756 4.235 1.00 79.81 408 SER A CA 1
ATOM 3189 C C . SER A 1 408 ? 9.364 56.056 3.617 1.00 79.81 408 SER A C 1
ATOM 3191 O O . SER A 1 408 ? 9.457 57.134 4.211 1.00 79.81 408 SER A O 1
ATOM 3193 N N . HIS A 1 409 ? 8.918 55.978 2.362 1.00 69.31 409 HIS A N 1
ATOM 3194 C CA . HIS A 1 409 ? 8.491 57.131 1.565 1.00 69.31 409 HIS A CA 1
ATOM 3195 C C . HIS A 1 409 ? 7.710 56.664 0.330 1.00 69.31 409 HIS A C 1
ATOM 3197 O O . HIS A 1 409 ? 8.031 55.607 -0.194 1.00 69.31 409 HIS A O 1
ATOM 3203 N N . GLU A 1 410 ? 6.786 57.477 -0.194 1.00 63.03 410 GLU A N 1
ATOM 3204 C CA . GLU A 1 410 ? 5.830 57.156 -1.287 1.00 63.03 410 GLU A CA 1
ATOM 3205 C C . GLU A 1 410 ? 6.468 56.851 -2.675 1.00 63.03 410 GLU A C 1
ATOM 3207 O O . GLU A 1 410 ? 5.819 56.905 -3.720 1.00 63.03 410 GLU A O 1
ATOM 3212 N N . SER A 1 411 ? 7.774 56.580 -2.726 1.00 65.75 411 SER A N 1
ATOM 3213 C CA . SER A 1 411 ? 8.537 56.257 -3.933 1.00 65.75 411 SER A CA 1
ATOM 3214 C C . SER A 1 411 ? 8.537 54.752 -4.200 1.00 65.75 411 SER A C 1
ATOM 3216 O O . SER A 1 411 ? 9.547 54.083 -3.982 1.00 65.75 411 SER A O 1
ATOM 3218 N N . ALA A 1 412 ? 7.406 54.255 -4.712 1.00 64.69 412 ALA A N 1
ATOM 3219 C CA . ALA A 1 412 ? 7.160 52.843 -5.004 1.00 64.69 412 ALA A CA 1
ATOM 3220 C C . ALA A 1 412 ? 8.371 52.109 -5.608 1.00 64.69 412 ALA A C 1
ATOM 3222 O O . ALA A 1 412 ? 8.829 52.385 -6.731 1.00 64.69 412 ALA A O 1
ATOM 3223 N N . ILE A 1 413 ? 8.871 51.139 -4.842 1.00 77.50 413 ILE A N 1
ATOM 3224 C CA . ILE A 1 413 ? 9.976 50.266 -5.228 1.00 77.50 413 ILE A CA 1
ATOM 3225 C C . ILE A 1 413 ? 9.472 49.366 -6.352 1.00 77.50 413 ILE A C 1
ATOM 3227 O O . ILE A 1 413 ? 8.479 48.658 -6.207 1.00 77.50 413 ILE A O 1
ATOM 3231 N N . LYS A 1 414 ? 10.140 49.411 -7.506 1.00 83.12 414 LYS A N 1
ATOM 3232 C CA . LYS A 1 414 ? 9.763 48.553 -8.631 1.00 83.12 414 LYS A CA 1
ATOM 3233 C C . LYS A 1 414 ? 10.342 47.151 -8.442 1.00 83.12 414 LYS A C 1
ATOM 3235 O O . LYS A 1 414 ? 11.507 47.054 -8.044 1.00 83.12 414 LYS A O 1
ATOM 3240 N N . PRO A 1 415 ? 9.589 46.097 -8.813 1.00 88.62 415 PRO A N 1
ATOM 3241 C CA . PRO A 1 415 ? 10.146 44.763 -8.936 1.00 88.62 415 PRO A CA 1
ATOM 3242 C C . PRO A 1 415 ? 11.381 44.776 -9.841 1.00 88.62 415 PRO A C 1
ATOM 3244 O O . PRO A 1 415 ? 11.408 45.491 -10.848 1.00 88.62 415 PRO A O 1
ATOM 3247 N N . GLY A 1 416 ? 12.390 43.977 -9.507 1.00 91.88 416 GLY A N 1
ATOM 3248 C CA . GLY A 1 416 ? 13.618 43.923 -10.285 1.00 91.88 416 GLY A CA 1
ATOM 3249 C C . GLY A 1 416 ? 14.457 42.673 -10.055 1.00 91.88 416 GLY A C 1
ATOM 3250 O O . GLY A 1 416 ? 14.349 41.979 -9.047 1.00 91.88 416 GLY A O 1
ATOM 3251 N N . HIS A 1 417 ? 15.317 42.402 -11.024 1.00 94.50 417 HIS A N 1
ATOM 3252 C CA . HIS A 1 417 ? 16.315 41.346 -10.986 1.00 94.50 417 HIS A CA 1
ATOM 3253 C C . HIS A 1 417 ? 17.403 41.681 -9.955 1.00 94.50 417 HIS A C 1
ATOM 3255 O O . HIS A 1 417 ? 17.893 42.812 -9.935 1.00 94.50 417 HIS A O 1
ATOM 3261 N N . ILE A 1 418 ? 17.783 40.712 -9.121 1.00 95.69 418 ILE A N 1
ATOM 3262 C CA . ILE A 1 418 ? 18.804 40.852 -8.075 1.00 95.69 418 ILE A CA 1
ATOM 3263 C C . ILE A 1 418 ? 20.184 40.929 -8.730 1.00 95.69 418 ILE A C 1
ATOM 3265 O O . ILE A 1 418 ? 20.591 39.980 -9.396 1.00 95.69 418 ILE A O 1
ATOM 3269 N N . GLY A 1 419 ? 20.916 42.024 -8.525 1.00 94.56 419 GLY A N 1
ATOM 3270 C CA . GLY A 1 419 ? 22.312 42.165 -8.943 1.00 94.56 419 GLY A CA 1
ATOM 3271 C C . GLY A 1 419 ? 23.275 42.121 -7.759 1.00 94.56 419 GLY A C 1
ATOM 3272 O O . GLY A 1 419 ? 23.202 42.976 -6.882 1.00 94.56 419 GLY A O 1
ATOM 3273 N N . LEU A 1 420 ? 24.208 41.169 -7.725 1.00 95.06 420 LEU A N 1
ATOM 3274 C CA . LEU A 1 420 ? 25.351 41.189 -6.803 1.00 95.06 420 LEU A CA 1
ATOM 3275 C C . LEU A 1 420 ? 26.502 41.952 -7.458 1.00 95.06 420 LEU A C 1
ATOM 3277 O O . LEU A 1 420 ? 26.937 41.550 -8.534 1.00 95.06 420 LEU A O 1
ATOM 3281 N N . LYS A 1 421 ? 26.992 43.038 -6.848 1.00 91.56 421 LYS A N 1
ATOM 3282 C CA . LYS A 1 421 ? 27.909 43.985 -7.503 1.00 91.56 421 LYS A CA 1
ATOM 3283 C C . LYS A 1 421 ? 29.182 44.257 -6.699 1.00 91.56 421 LYS A C 1
ATOM 3285 O O . LYS A 1 421 ? 29.128 44.765 -5.574 1.00 91.56 421 LYS A O 1
ATOM 3290 N N . SER A 1 422 ? 30.324 44.055 -7.356 1.00 90.94 422 SER A N 1
ATOM 3291 C CA . SER A 1 422 ? 31.598 44.684 -7.000 1.00 90.94 422 SER A CA 1
ATOM 3292 C C . SER A 1 422 ? 31.809 45.980 -7.799 1.00 90.94 422 SER A C 1
ATOM 3294 O O . SER A 1 422 ? 31.473 46.057 -8.984 1.00 90.94 422 SER A O 1
ATOM 3296 N N . GLY A 1 423 ? 32.356 47.004 -7.140 1.00 79.56 423 GLY A N 1
ATOM 3297 C CA . GLY A 1 423 ? 32.709 48.289 -7.747 1.00 79.56 423 GLY A CA 1
ATOM 3298 C C . GLY A 1 423 ? 34.152 48.366 -8.271 1.00 79.56 423 GLY A C 1
ATOM 3299 O O . GLY A 1 423 ? 34.796 47.349 -8.532 1.00 79.56 423 GLY A O 1
ATOM 3300 N N . GLY A 1 424 ? 34.664 49.588 -8.435 1.00 82.38 424 GLY A N 1
ATOM 3301 C CA . GLY A 1 424 ? 36.009 49.860 -8.967 1.00 82.38 424 GLY A CA 1
ATOM 3302 C C . GLY A 1 424 ? 36.227 49.635 -10.480 1.00 82.38 424 GLY A C 1
ATOM 3303 O O . GLY A 1 424 ? 35.284 49.580 -11.275 1.00 82.38 424 GLY A O 1
ATOM 3304 N N . ASP A 1 425 ? 37.509 49.530 -10.862 1.00 82.69 425 ASP A N 1
ATOM 3305 C CA . ASP A 1 425 ? 38.016 49.490 -12.256 1.00 82.69 425 ASP A CA 1
ATOM 3306 C C . ASP A 1 425 ? 38.692 48.153 -12.643 1.00 82.69 425 ASP A C 1
ATOM 3308 O O . ASP A 1 425 ? 39.378 48.061 -13.664 1.00 82.69 425 ASP A O 1
ATOM 3312 N N . GLY A 1 426 ? 38.559 47.134 -11.795 1.00 84.12 426 GLY A N 1
ATOM 3313 C CA . GLY A 1 426 ? 39.126 45.804 -11.997 1.00 84.12 426 GLY A CA 1
ATOM 3314 C C . GLY A 1 426 ? 40.603 45.678 -11.605 1.00 84.12 426 GLY A C 1
ATOM 3315 O O . GLY A 1 426 ? 41.189 46.560 -10.964 1.00 84.12 426 GLY A O 1
ATOM 3316 N N . GLY A 1 427 ? 41.221 44.566 -12.007 1.00 84.94 427 GLY A N 1
ATOM 3317 C CA . GLY A 1 427 ? 42.619 44.250 -11.701 1.00 84.94 427 GLY A CA 1
ATOM 3318 C C . GLY A 1 427 ? 42.876 43.839 -10.244 1.00 84.94 427 GLY A C 1
ATOM 3319 O O . GLY A 1 427 ? 43.963 44.099 -9.729 1.00 84.94 427 GLY A O 1
ATOM 3320 N N . GLY A 1 428 ? 41.891 43.239 -9.571 1.00 85.75 428 GLY A N 1
ATOM 3321 C CA . GLY A 1 428 ? 41.989 42.747 -8.193 1.00 85.75 428 GLY A CA 1
ATOM 3322 C C . GLY A 1 428 ? 41.943 43.844 -7.127 1.00 85.75 428 GLY A C 1
ATOM 3323 O O . GLY A 1 428 ? 42.417 43.633 -6.008 1.00 85.75 428 GLY A O 1
ATOM 3324 N N . ARG A 1 429 ? 41.415 45.028 -7.459 1.00 85.44 429 ARG A N 1
ATOM 3325 C CA . ARG A 1 429 ? 41.383 46.196 -6.558 1.00 85.44 429 ARG A CA 1
ATOM 3326 C C . ARG A 1 429 ? 40.199 46.185 -5.599 1.00 85.44 429 ARG A C 1
ATOM 3328 O O . ARG A 1 429 ? 40.314 46.763 -4.520 1.00 85.44 429 ARG A O 1
ATOM 3335 N N . ASN A 1 430 ? 39.083 45.575 -5.995 1.00 89.06 430 ASN A N 1
ATOM 3336 C CA . ASN A 1 430 ? 37.876 45.478 -5.183 1.00 89.06 430 ASN A CA 1
ATOM 3337 C C . ASN A 1 430 ? 37.285 44.067 -5.302 1.00 89.06 430 ASN A C 1
ATOM 3339 O O . ASN A 1 430 ? 36.168 43.875 -5.775 1.00 89.06 430 ASN A O 1
ATOM 3343 N N . LYS A 1 431 ? 38.060 43.049 -4.925 1.00 92.44 431 LYS A N 1
ATOM 3344 C CA . LYS A 1 431 ? 37.630 41.655 -5.004 1.00 92.44 431 LYS A CA 1
ATOM 3345 C C . LYS A 1 431 ? 36.695 41.322 -3.840 1.00 92.44 431 LYS A C 1
ATOM 3347 O O . LYS A 1 431 ? 37.105 41.273 -2.681 1.00 92.44 431 LYS A O 1
ATOM 3352 N N . ILE A 1 432 ? 35.432 41.074 -4.167 1.00 94.38 432 ILE A N 1
ATOM 3353 C CA . ILE A 1 432 ? 34.374 40.675 -3.237 1.00 94.38 432 ILE A CA 1
ATOM 3354 C C . ILE A 1 432 ? 34.048 39.201 -3.481 1.00 94.38 432 ILE A C 1
ATOM 3356 O O . ILE A 1 432 ? 33.791 38.800 -4.615 1.00 94.38 432 ILE A O 1
ATOM 3360 N N . ILE A 1 433 ? 34.063 38.398 -2.418 1.00 94.81 433 ILE A N 1
ATOM 3361 C CA . ILE A 1 433 ? 33.868 36.947 -2.469 1.00 94.81 433 ILE A CA 1
ATOM 3362 C C . ILE A 1 433 ? 32.546 36.596 -1.778 1.00 94.81 433 ILE A C 1
ATOM 3364 O O . ILE A 1 433 ? 32.466 36.536 -0.548 1.00 94.81 433 ILE A O 1
ATOM 3368 N N . TYR A 1 434 ? 31.494 36.375 -2.564 1.00 95.06 434 TYR A N 1
ATOM 3369 C CA . TYR A 1 434 ? 30.166 36.006 -2.073 1.00 95.06 434 TYR A CA 1
ATOM 3370 C C . TYR A 1 434 ? 30.110 34.509 -1.743 1.00 95.06 434 TYR A C 1
ATOM 3372 O O . TYR A 1 434 ? 30.579 33.666 -2.505 1.00 95.06 434 TYR A O 1
ATOM 3380 N N . SER A 1 435 ? 29.535 34.189 -0.583 1.00 92.56 435 SER A N 1
ATOM 3381 C CA . SER A 1 435 ? 29.388 32.820 -0.063 1.00 92.56 435 SER A CA 1
ATOM 3382 C C . SER A 1 435 ? 27.953 32.289 -0.146 1.00 92.56 435 SER A C 1
ATOM 3384 O O . SER A 1 435 ? 27.768 31.083 -0.069 1.00 92.56 435 SER A O 1
ATOM 3386 N N . PHE A 1 436 ? 26.954 33.172 -0.261 1.00 94.06 436 PHE A N 1
ATOM 3387 C CA . PHE A 1 436 ? 25.582 32.851 -0.677 1.00 94.06 436 PHE A CA 1
ATOM 3388 C C . PHE A 1 436 ? 24.778 34.127 -0.968 1.00 94.06 436 PHE A C 1
ATOM 3390 O O . PHE A 1 436 ? 25.123 35.214 -0.494 1.00 94.06 436 PHE A O 1
ATOM 3397 N N . VAL A 1 437 ? 23.658 33.961 -1.669 1.00 96.06 437 VAL A N 1
ATOM 3398 C CA . VAL A 1 437 ? 22.538 34.906 -1.777 1.00 96.06 437 VAL A CA 1
ATOM 3399 C C . VAL A 1 437 ? 21.219 34.135 -1.710 1.00 96.06 437 VAL A C 1
ATOM 3401 O O . VAL A 1 437 ? 21.117 33.022 -2.219 1.00 96.06 437 VAL A O 1
ATOM 3404 N N . ARG A 1 438 ? 20.186 34.719 -1.101 1.00 96.38 438 ARG A N 1
ATOM 3405 C CA . ARG A 1 438 ? 18.816 34.193 -1.143 1.00 96.38 438 ARG A CA 1
ATOM 3406 C C . ARG A 1 438 ? 17.759 35.286 -1.076 1.00 96.38 438 ARG A C 1
ATOM 3408 O O . ARG A 1 438 ? 18.003 36.333 -0.484 1.00 96.38 438 ARG A O 1
ATOM 3415 N N . ALA A 1 439 ? 16.575 34.999 -1.606 1.00 96.88 439 ALA A N 1
ATOM 3416 C CA . ALA A 1 439 ? 15.353 35.764 -1.382 1.00 96.88 439 ALA A CA 1
ATOM 3417 C C . ALA A 1 439 ? 14.289 34.879 -0.720 1.00 96.88 439 ALA A C 1
ATOM 3419 O O . ALA A 1 439 ? 14.122 33.719 -1.090 1.00 96.88 439 ALA A O 1
ATOM 3420 N N . ARG A 1 440 ? 13.578 35.420 0.267 1.00 95.25 440 ARG A N 1
ATOM 3421 C CA . ARG A 1 440 ? 12.521 34.738 1.020 1.00 95.25 440 ARG A CA 1
ATOM 3422 C C . ARG A 1 440 ? 11.401 35.701 1.390 1.00 95.25 440 ARG A C 1
ATOM 3424 O O . ARG A 1 440 ? 11.553 36.915 1.258 1.00 95.25 440 ARG A O 1
ATOM 3431 N N . LYS A 1 441 ? 10.312 35.187 1.948 1.00 92.56 441 LYS A N 1
ATOM 3432 C CA . LYS A 1 441 ? 9.175 36.010 2.378 1.00 92.56 441 LYS A CA 1
ATOM 3433 C C . LYS A 1 441 ? 9.430 36.734 3.697 1.00 92.56 441 LYS A C 1
ATOM 3435 O O . LYS A 1 441 ? 10.265 36.329 4.510 1.00 92.56 441 LYS A O 1
ATOM 3440 N N . TYR A 1 442 ? 8.686 37.821 3.875 1.00 90.56 442 TYR A N 1
ATOM 3441 C CA . TYR A 1 442 ? 8.608 38.610 5.099 1.00 90.56 442 TYR A CA 1
ATOM 3442 C C . TYR A 1 442 ? 7.245 38.403 5.764 1.00 90.56 442 TYR A C 1
ATOM 3444 O O . TYR A 1 442 ? 6.231 38.265 5.084 1.00 90.56 442 TYR A O 1
ATOM 3452 N N . ALA A 1 443 ? 7.231 38.425 7.092 1.00 90.75 443 ALA A N 1
ATOM 3453 C CA . ALA A 1 443 ? 6.042 38.598 7.911 1.00 90.75 443 ALA A CA 1
ATOM 3454 C C . ALA A 1 443 ? 6.391 39.555 9.056 1.00 90.75 443 ALA A C 1
ATOM 3456 O O . ALA A 1 443 ? 7.505 39.517 9.589 1.00 90.75 443 ALA A O 1
ATOM 3457 N N . LEU A 1 444 ? 5.431 40.380 9.488 1.00 87.25 444 LEU A N 1
ATOM 3458 C CA . LEU A 1 444 ? 5.637 41.347 10.577 1.00 87.25 444 LEU A CA 1
ATOM 3459 C C . LEU A 1 444 ? 6.093 40.681 11.889 1.00 87.25 444 LEU A C 1
ATOM 3461 O O . LEU A 1 444 ? 6.770 41.302 12.711 1.00 87.25 444 LEU A O 1
ATOM 3465 N N . LYS A 1 445 ? 5.741 39.403 12.077 1.00 91.50 445 LYS A N 1
ATOM 3466 C CA . LYS A 1 445 ? 6.293 38.524 13.109 1.00 91.50 445 LYS A CA 1
ATOM 3467 C C . LYS A 1 445 ? 6.562 37.150 12.503 1.00 91.50 445 LYS A C 1
ATOM 3469 O O . LYS A 1 445 ? 5.640 36.517 11.998 1.00 91.50 445 LYS A O 1
ATOM 3474 N N . GLU A 1 446 ? 7.811 36.705 12.586 1.00 93.19 446 GLU A N 1
ATOM 3475 C CA . GLU A 1 446 ? 8.246 35.396 12.089 1.00 93.19 446 GLU A CA 1
ATOM 3476 C C . GLU A 1 446 ? 7.512 34.250 12.818 1.00 93.19 446 GLU A C 1
ATOM 3478 O O . GLU A 1 446 ? 7.412 34.283 14.051 1.00 93.19 446 GLU A O 1
ATOM 3483 N N . PRO A 1 447 ? 7.028 33.222 12.097 1.00 95.19 447 PRO A N 1
ATOM 3484 C CA . PRO A 1 447 ? 6.580 31.962 12.684 1.00 95.19 447 PRO A CA 1
ATOM 3485 C C . PRO A 1 447 ? 7.676 31.281 13.512 1.00 95.19 447 PRO A C 1
ATOM 3487 O O . PRO A 1 447 ? 8.851 31.312 13.150 1.00 95.19 447 PRO A O 1
ATOM 3490 N N . MET A 1 448 ? 7.288 30.633 14.612 1.00 93.69 448 MET A N 1
ATOM 3491 C CA . MET A 1 448 ? 8.217 29.931 15.508 1.00 93.69 448 MET A CA 1
ATOM 3492 C C . MET A 1 448 ? 7.581 28.701 16.156 1.00 93.69 448 MET A C 1
ATOM 3494 O O . MET A 1 448 ? 6.360 28.651 16.345 1.00 93.69 448 MET A O 1
ATOM 3498 N N . ILE A 1 449 ? 8.409 27.722 16.526 1.00 96.19 449 ILE A N 1
ATOM 3499 C CA . ILE A 1 449 ? 7.963 26.534 17.259 1.00 96.19 449 ILE A CA 1
ATOM 3500 C C . ILE A 1 449 ? 7.523 26.954 18.664 1.00 96.19 449 ILE A C 1
ATOM 3502 O O . ILE A 1 449 ? 8.335 27.374 19.483 1.00 96.19 449 ILE A O 1
ATOM 3506 N N . ALA A 1 450 ? 6.224 26.849 18.941 1.00 94.94 450 ALA A N 1
ATOM 3507 C CA . ALA A 1 450 ? 5.666 27.142 20.262 1.00 94.94 450 ALA A CA 1
ATOM 3508 C C . ALA A 1 450 ? 5.687 25.915 21.186 1.00 94.94 450 ALA A C 1
ATOM 3510 O O . ALA A 1 450 ? 5.698 26.058 22.409 1.00 94.94 450 ALA A O 1
ATOM 3511 N N . SER A 1 451 ? 5.717 24.710 20.613 1.00 94.88 451 SER A N 1
ATOM 3512 C CA . SER A 1 451 ? 5.997 23.472 21.336 1.00 94.88 451 SER A CA 1
ATOM 3513 C C . SER A 1 451 ? 6.542 22.393 20.401 1.00 94.88 451 SER A C 1
ATOM 3515 O O . SER A 1 451 ? 6.146 22.286 19.240 1.00 94.88 451 SER A O 1
ATOM 3517 N N . ALA A 1 452 ? 7.434 21.564 20.936 1.00 95.25 452 ALA A N 1
ATOM 3518 C CA . ALA A 1 452 ? 7.842 20.308 20.327 1.00 95.25 452 ALA A CA 1
ATOM 3519 C C . ALA A 1 452 ? 7.245 19.151 21.141 1.00 95.25 452 ALA A C 1
ATOM 3521 O O . ALA A 1 452 ? 7.237 19.186 22.375 1.00 95.25 452 ALA A O 1
ATOM 3522 N N . GLY A 1 453 ? 6.724 18.139 20.454 1.00 93.38 453 GLY A N 1
ATOM 3523 C CA . GLY A 1 453 ? 6.161 16.941 21.063 1.00 93.38 453 GLY A CA 1
ATOM 3524 C C . GLY A 1 453 ? 7.220 16.027 21.682 1.00 93.38 453 GLY A C 1
ATOM 3525 O O . GLY A 1 453 ? 8.428 16.299 21.666 1.00 93.38 453 GLY A O 1
ATOM 3526 N N . ASN A 1 454 ? 6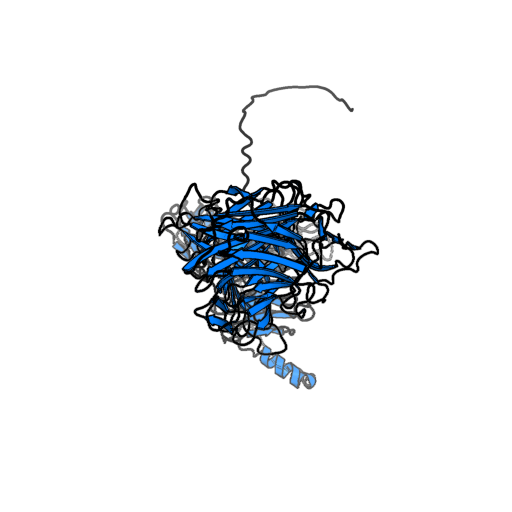.758 14.891 22.200 1.00 94.62 454 ASN A N 1
ATOM 3527 C CA . ASN A 1 454 ? 7.646 13.772 22.500 1.00 94.62 454 ASN A CA 1
ATOM 3528 C C . ASN A 1 454 ? 8.225 13.203 21.196 1.00 94.62 454 ASN A C 1
ATOM 3530 O O . ASN A 1 454 ? 7.635 13.350 20.126 1.00 94.62 454 ASN A O 1
ATOM 3534 N N . GLU A 1 455 ? 9.375 12.541 21.294 1.00 94.88 455 GLU A N 1
ATOM 3535 C CA . GLU A 1 455 ? 9.841 11.678 20.210 1.00 94.88 455 GLU A CA 1
ATOM 3536 C C . GLU A 1 455 ? 8.908 10.468 20.075 1.00 94.88 455 GLU A C 1
ATOM 3538 O O . GLU A 1 455 ? 8.506 9.861 21.070 1.00 94.88 455 GLU A O 1
ATOM 3543 N N . GLU A 1 456 ? 8.603 10.113 18.834 1.00 95.44 456 GLU A N 1
ATOM 3544 C CA . GLU A 1 456 ? 7.851 8.928 18.452 1.00 95.44 456 GLU A CA 1
ATOM 3545 C C . GLU A 1 456 ? 8.761 7.999 17.640 1.00 95.44 456 GLU A C 1
ATOM 3547 O O . GLU A 1 456 ? 9.394 8.431 16.672 1.00 95.44 456 GLU A O 1
ATOM 3552 N N . LEU A 1 457 ? 8.789 6.710 17.991 1.00 93.69 457 LEU A N 1
ATOM 3553 C CA . LEU A 1 457 ? 9.262 5.667 17.078 1.00 93.69 457 LEU A CA 1
ATOM 3554 C C . LEU A 1 457 ? 8.307 5.605 15.887 1.00 93.69 457 LEU A C 1
ATOM 3556 O O . LEU A 1 457 ? 7.099 5.445 16.083 1.00 93.69 457 LEU A O 1
ATOM 3560 N N . VAL A 1 458 ? 8.831 5.697 14.665 1.00 89.69 458 VAL A N 1
ATOM 3561 C CA . VAL A 1 458 ? 7.991 5.632 13.467 1.00 89.69 458 VAL A CA 1
ATOM 3562 C C . VAL A 1 458 ? 8.007 4.253 12.847 1.00 89.69 458 VAL A C 1
ATOM 3564 O O . VAL A 1 458 ? 9.040 3.639 12.606 1.00 89.69 458 VAL A O 1
ATOM 3567 N N . ASN A 1 459 ? 6.805 3.802 12.531 1.00 85.44 459 ASN A N 1
ATOM 3568 C CA . ASN A 1 459 ? 6.546 2.588 11.795 1.00 85.44 459 ASN A CA 1
ATOM 3569 C C . ASN A 1 459 ? 6.274 2.942 10.323 1.00 85.44 459 ASN A C 1
ATOM 3571 O O . ASN A 1 459 ? 5.119 3.012 9.891 1.00 85.44 459 ASN A O 1
ATOM 3575 N N . LEU A 1 460 ? 7.340 3.267 9.588 1.00 88.81 460 LEU A N 1
ATOM 3576 C CA . LEU A 1 460 ? 7.267 3.630 8.173 1.00 88.81 460 LEU A CA 1
ATOM 3577 C C . LEU A 1 460 ? 7.495 2.422 7.252 1.00 88.81 460 LEU A C 1
ATOM 3579 O O . LEU A 1 460 ? 8.247 1.515 7.607 1.00 88.81 460 LEU A O 1
ATOM 3583 N N . PRO A 1 461 ? 6.906 2.431 6.044 1.00 91.69 461 PRO A N 1
ATOM 3584 C CA . PRO A 1 461 ? 7.319 1.546 4.965 1.00 91.69 461 PRO A CA 1
ATOM 3585 C C . PRO A 1 461 ? 8.755 1.851 4.510 1.00 91.69 461 PRO A C 1
ATOM 3587 O O . PRO A 1 461 ? 9.189 3.005 4.516 1.00 91.69 461 PRO A O 1
ATOM 3590 N N . TYR A 1 462 ? 9.481 0.824 4.074 1.00 93.00 462 TYR A N 1
ATOM 3591 C CA . TYR A 1 462 ? 10.840 0.940 3.542 1.00 93.00 462 TYR A CA 1
ATOM 3592 C C . TYR A 1 462 ? 10.839 0.738 2.024 1.00 93.00 462 TYR A C 1
ATOM 3594 O O . TYR A 1 462 ? 10.251 -0.205 1.508 1.00 93.00 462 TYR A O 1
ATOM 3602 N N . PHE A 1 463 ? 11.523 1.618 1.305 1.00 93.88 463 PHE A N 1
ATOM 3603 C CA . PHE A 1 463 ? 11.604 1.655 -0.154 1.00 93.88 463 PHE A CA 1
ATOM 3604 C C . PHE A 1 463 ? 13.066 1.571 -0.607 1.00 93.88 463 PHE A C 1
ATOM 3606 O O . PHE A 1 463 ? 13.946 2.180 0.007 1.00 93.88 463 PHE A O 1
ATOM 3613 N N . SER A 1 464 ? 13.309 0.866 -1.711 1.00 93.56 464 SER A N 1
ATOM 3614 C CA . SER A 1 464 ? 14.608 0.722 -2.373 1.00 93.56 464 SER A CA 1
ATOM 3615 C C . SER A 1 464 ? 14.395 0.565 -3.880 1.00 93.56 464 SER A C 1
ATOM 3617 O O . SER A 1 464 ? 13.611 -0.283 -4.297 1.00 93.56 464 SER A O 1
ATOM 3619 N N . ASN A 1 465 ? 15.065 1.370 -4.714 1.00 93.81 465 ASN A N 1
ATOM 3620 C CA . ASN A 1 465 ? 14.934 1.339 -6.184 1.00 93.81 465 ASN A CA 1
ATOM 3621 C C . ASN A 1 465 ? 13.481 1.458 -6.723 1.00 93.81 465 ASN A C 1
ATOM 3623 O O . ASN A 1 465 ? 13.168 0.969 -7.812 1.00 93.81 465 ASN A O 1
ATOM 3627 N N . THR A 1 466 ? 12.579 2.101 -5.977 1.00 94.19 466 THR A N 1
ATOM 3628 C CA . THR A 1 466 ? 11.163 2.286 -6.349 1.00 94.19 466 THR A CA 1
ATOM 3629 C C . THR A 1 466 ? 10.713 3.728 -6.187 1.00 94.19 466 THR A C 1
ATOM 3631 O O . THR A 1 466 ? 11.071 4.379 -5.205 1.00 94.19 466 THR A O 1
ATOM 3634 N N . LEU A 1 467 ? 9.835 4.179 -7.081 1.00 93.06 467 LEU A N 1
ATOM 3635 C CA . LEU A 1 467 ? 9.188 5.493 -7.041 1.00 93.06 467 LEU A CA 1
ATOM 3636 C C . LEU A 1 467 ? 7.661 5.357 -7.074 1.00 93.06 467 LEU A C 1
ATOM 3638 O O . LEU A 1 467 ? 7.138 4.291 -7.385 1.00 93.06 467 LEU A O 1
ATOM 3642 N N . ILE A 1 468 ? 6.931 6.434 -6.781 1.00 90.81 468 ILE A N 1
ATOM 3643 C CA . ILE A 1 468 ? 5.466 6.464 -6.906 1.00 90.81 468 ILE A CA 1
ATOM 3644 C C . ILE A 1 468 ? 5.073 7.196 -8.193 1.00 90.81 468 ILE A C 1
ATOM 3646 O O . ILE A 1 468 ? 5.585 8.272 -8.504 1.00 90.81 468 ILE A O 1
ATOM 3650 N N . SER A 1 469 ? 4.176 6.580 -8.958 1.00 90.06 469 SER A N 1
ATOM 3651 C CA . SER A 1 469 ? 3.684 7.068 -10.246 1.00 90.06 469 SER A CA 1
ATOM 3652 C C . SER A 1 469 ? 2.750 8.284 -10.123 1.00 90.06 469 SER A C 1
ATOM 3654 O O . SER A 1 469 ? 2.173 8.536 -9.062 1.00 90.06 469 SER A O 1
ATOM 3656 N N . PRO A 1 470 ? 2.459 8.966 -11.248 1.00 86.94 470 PRO A N 1
ATOM 3657 C CA . PRO A 1 470 ? 1.332 9.894 -11.375 1.00 86.94 470 PRO A CA 1
ATOM 3658 C C . PRO A 1 470 ? -0.058 9.374 -10.947 1.00 86.94 470 PRO A C 1
ATOM 3660 O O . PRO A 1 470 ? -0.950 10.208 -10.808 1.00 86.94 470 PRO A O 1
ATOM 3663 N N . LYS A 1 471 ? -0.229 8.057 -10.730 1.00 87.38 471 LYS A N 1
ATOM 3664 C CA . LYS A 1 471 ? -1.463 7.360 -10.308 1.00 87.38 471 LYS A CA 1
ATOM 3665 C C . LYS A 1 471 ? -1.397 6.764 -8.890 1.00 87.38 471 LYS A C 1
ATOM 3667 O O . LYS A 1 471 ? -2.185 5.903 -8.528 1.00 87.38 471 LYS A O 1
ATOM 3672 N N . GLY A 1 472 ? -0.370 7.085 -8.103 1.00 88.31 472 GLY A N 1
ATOM 3673 C CA . GLY A 1 472 ? -0.183 6.487 -6.773 1.00 88.31 472 GLY A CA 1
ATOM 3674 C C . GLY A 1 472 ? 0.330 5.037 -6.779 1.00 88.31 472 GLY A C 1
ATOM 3675 O O . GLY A 1 472 ? 0.869 4.597 -5.767 1.00 88.31 472 GLY A O 1
ATOM 3676 N N . ASN A 1 473 ? 0.259 4.321 -7.908 1.00 93.06 473 ASN A N 1
ATOM 3677 C CA . ASN A 1 473 ? 0.908 3.018 -8.097 1.00 93.06 473 ASN A CA 1
ATOM 3678 C C . ASN A 1 473 ? 2.422 3.122 -7.869 1.00 93.06 473 ASN A C 1
ATOM 3680 O O . ASN A 1 473 ? 3.054 4.080 -8.326 1.00 93.06 473 ASN A O 1
ATOM 3684 N N . LEU A 1 474 ? 3.007 2.119 -7.224 1.00 95.06 474 LEU A N 1
ATOM 3685 C CA . LEU A 1 474 ? 4.445 1.997 -6.998 1.00 95.06 474 LEU A CA 1
ATOM 3686 C C . LEU A 1 474 ? 5.121 1.413 -8.250 1.00 95.06 474 LEU A C 1
ATOM 3688 O O . LEU A 1 474 ? 4.700 0.366 -8.736 1.00 95.06 474 LEU A O 1
ATOM 3692 N N . LEU A 1 475 ? 6.173 2.059 -8.755 1.00 94.25 475 LEU A N 1
ATOM 3693 C CA . LEU A 1 475 ? 6.935 1.650 -9.941 1.00 94.25 475 LEU A CA 1
ATOM 3694 C C . LEU A 1 475 ? 8.391 1.326 -9.602 1.00 94.25 475 LEU A C 1
ATOM 3696 O O . LEU A 1 475 ? 8.937 1.760 -8.587 1.00 94.25 475 LEU A O 1
ATOM 3700 N N . LEU A 1 476 ? 9.039 0.638 -10.536 1.00 93.06 476 LEU A N 1
ATOM 3701 C CA . LEU A 1 476 ? 10.492 0.536 -10.618 1.00 93.06 476 LEU A CA 1
ATOM 3702 C C . LEU A 1 476 ? 11.122 1.891 -10.995 1.00 93.06 476 LEU A C 1
ATOM 3704 O O . LEU A 1 476 ? 10.678 2.530 -11.950 1.00 93.06 476 LEU A O 1
ATOM 3708 N N . ASP A 1 477 ? 12.164 2.307 -10.275 1.00 90.31 477 ASP A N 1
ATOM 3709 C CA . ASP A 1 477 ? 12.955 3.500 -10.606 1.00 90.31 477 ASP A CA 1
ATOM 3710 C C . ASP A 1 477 ? 13.890 3.253 -11.812 1.00 90.31 477 ASP A C 1
ATOM 3712 O O . ASP A 1 477 ? 14.260 2.116 -12.111 1.00 90.31 477 ASP A O 1
ATOM 3716 N N . LEU A 1 478 ? 14.282 4.298 -12.545 1.00 80.81 478 LEU A N 1
ATOM 3717 C CA . LEU A 1 478 ? 15.060 4.166 -13.783 1.00 80.81 478 LEU A CA 1
ATOM 3718 C C . LEU A 1 478 ? 16.558 4.443 -13.561 1.00 80.81 478 LEU A C 1
ATOM 3720 O O . LEU A 1 478 ? 16.899 5.458 -12.962 1.00 80.81 478 LEU A O 1
ATOM 3724 N N . PRO A 1 479 ? 17.484 3.622 -14.104 1.00 85.44 479 PRO A N 1
ATOM 3725 C CA . PRO A 1 479 ? 17.295 2.453 -14.970 1.00 85.44 479 PRO A CA 1
ATOM 3726 C C . PRO A 1 479 ? 17.435 1.128 -14.187 1.00 85.44 479 PRO A C 1
ATOM 3728 O O . PRO A 1 479 ? 18.190 0.239 -14.595 1.00 85.44 479 PRO A O 1
ATOM 3731 N N . GLN A 1 480 ? 16.779 1.005 -13.029 1.00 89.31 480 GLN A N 1
ATOM 3732 C CA . GLN A 1 480 ? 16.999 -0.119 -12.117 1.00 89.31 480 GLN A CA 1
ATOM 3733 C C . GLN A 1 480 ? 16.529 -1.453 -12.716 1.00 89.31 480 GLN A C 1
ATOM 3735 O O . GLN A 1 480 ? 15.662 -1.516 -13.588 1.00 89.31 480 GLN A O 1
ATOM 3740 N N . LYS A 1 481 ? 17.128 -2.552 -12.242 1.00 89.12 481 LYS A N 1
ATOM 3741 C CA . LYS A 1 481 ? 16.772 -3.927 -12.648 1.00 89.12 481 LYS A CA 1
ATOM 3742 C C . LYS A 1 481 ? 15.841 -4.637 -11.669 1.00 89.12 481 LYS A C 1
ATOM 3744 O O . LYS A 1 481 ? 15.389 -5.735 -11.970 1.00 89.12 481 LYS A O 1
ATOM 3749 N N . GLU A 1 482 ? 15.602 -4.038 -10.511 1.00 93.38 482 GLU A N 1
ATOM 3750 C CA . GLU A 1 482 ? 14.748 -4.545 -9.444 1.00 93.38 482 GLU A CA 1
ATOM 3751 C C . GLU A 1 482 ? 14.475 -3.407 -8.455 1.00 93.38 482 GLU A C 1
ATOM 3753 O O . GLU A 1 482 ? 15.387 -2.627 -8.165 1.00 93.38 482 GLU A O 1
ATOM 3758 N N . GLY A 1 483 ? 13.244 -3.332 -7.949 1.00 95.44 483 GLY A N 1
ATOM 3759 C CA . GLY A 1 483 ? 12.803 -2.396 -6.918 1.00 95.44 483 GLY A CA 1
ATOM 3760 C C . GLY A 1 483 ? 12.066 -3.132 -5.805 1.00 95.44 483 GLY A C 1
ATOM 3761 O O . GLY A 1 483 ? 11.377 -4.113 -6.075 1.00 95.44 483 GLY A O 1
ATOM 3762 N N . VAL A 1 484 ? 12.217 -2.690 -4.559 1.00 96.19 484 VAL A N 1
ATOM 3763 C CA . VAL A 1 484 ? 11.647 -3.333 -3.372 1.00 96.19 484 VAL A CA 1
ATOM 3764 C C . VAL A 1 484 ? 10.952 -2.308 -2.477 1.00 96.19 484 VAL A C 1
ATOM 3766 O O . VAL A 1 484 ? 11.551 -1.322 -2.054 1.00 96.19 484 VAL A O 1
ATOM 3769 N N . TYR A 1 485 ? 9.705 -2.600 -2.129 1.00 96.31 485 TYR A N 1
ATOM 3770 C CA . TYR A 1 485 ? 8.921 -1.937 -1.092 1.00 96.31 485 TYR A CA 1
ATOM 3771 C C . TYR A 1 485 ? 8.625 -2.930 0.025 1.00 96.31 485 TYR A C 1
ATOM 3773 O O . TYR A 1 485 ? 8.192 -4.041 -0.254 1.00 96.31 485 TYR A O 1
ATOM 3781 N N . ILE A 1 486 ? 8.823 -2.535 1.274 1.00 95.25 486 ILE A N 1
ATOM 3782 C CA . ILE A 1 486 ? 8.377 -3.227 2.481 1.00 95.25 486 ILE A CA 1
ATOM 3783 C C . ILE A 1 486 ? 7.314 -2.337 3.122 1.00 95.25 486 ILE A C 1
ATOM 3785 O O . ILE A 1 486 ? 7.535 -1.137 3.275 1.00 95.25 486 ILE A O 1
ATOM 3789 N N . SER A 1 487 ? 6.178 -2.910 3.508 1.00 92.75 487 SER A N 1
ATOM 3790 C CA . SER A 1 487 ? 5.111 -2.192 4.202 1.00 92.75 487 SER A CA 1
ATOM 3791 C C . SER A 1 487 ? 5.583 -1.599 5.538 1.00 92.75 487 SER A C 1
ATOM 3793 O O . SER A 1 487 ? 6.611 -1.980 6.091 1.00 92.75 487 SER A O 1
ATOM 3795 N N . ARG A 1 488 ? 4.785 -0.705 6.127 1.00 88.81 488 ARG A N 1
ATOM 3796 C CA . ARG A 1 488 ? 4.823 -0.525 7.591 1.00 88.81 488 ARG A CA 1
ATOM 3797 C C . ARG A 1 488 ? 4.471 -1.850 8.276 1.00 88.81 488 ARG A C 1
ATOM 3799 O O . ARG A 1 488 ? 3.716 -2.646 7.707 1.00 88.81 488 ARG A O 1
ATOM 3806 N N . VAL A 1 489 ? 4.957 -2.055 9.496 1.00 89.94 489 VAL A N 1
ATOM 3807 C CA . VAL A 1 489 ? 4.531 -3.162 10.361 1.00 89.94 489 VAL A CA 1
ATOM 3808 C C . VAL A 1 489 ? 3.037 -3.034 10.642 1.00 89.94 489 VAL A C 1
ATOM 3810 O O . VAL A 1 489 ? 2.550 -1.958 10.990 1.00 89.94 489 VAL A O 1
ATOM 3813 N N . ILE A 1 490 ? 2.308 -4.131 10.509 1.00 88.62 490 ILE A N 1
ATOM 3814 C CA . ILE A 1 490 ? 0.913 -4.259 10.911 1.00 88.62 490 ILE A CA 1
ATOM 3815 C C . ILE A 1 490 ? 0.920 -5.041 12.231 1.00 88.62 490 ILE A C 1
ATOM 3817 O O . ILE A 1 490 ? 1.193 -6.244 12.218 1.00 88.62 490 ILE A O 1
ATOM 3821 N N . PRO A 1 491 ? 0.723 -4.372 13.383 1.00 86.88 491 PRO A N 1
ATOM 3822 C CA . PRO A 1 491 ? 0.701 -5.050 14.668 1.00 86.88 491 PRO A CA 1
ATOM 3823 C C . PRO A 1 491 ? -0.592 -5.856 14.806 1.00 86.88 491 PRO A C 1
ATOM 3825 O O . PRO A 1 491 ? -1.687 -5.350 14.566 1.00 86.88 491 PRO A O 1
ATOM 3828 N N . ALA A 1 492 ? -0.461 -7.104 15.232 1.00 82.75 492 ALA A N 1
ATOM 3829 C CA . ALA A 1 492 ? -1.569 -7.967 15.598 1.00 82.75 492 ALA A CA 1
ATOM 3830 C C . ALA A 1 492 ? -1.674 -8.091 17.126 1.00 82.75 492 ALA A C 1
ATOM 3832 O O . ALA A 1 492 ? -0.663 -8.175 17.825 1.00 82.75 492 ALA A O 1
ATOM 3833 N N . ASP A 1 493 ? -2.894 -8.209 17.658 1.00 81.50 493 ASP A N 1
ATOM 3834 C CA . ASP A 1 493 ? -3.131 -8.459 19.094 1.00 81.50 493 ASP A CA 1
ATOM 3835 C C . ASP A 1 493 ? -2.543 -9.803 19.577 1.00 81.50 493 ASP A C 1
ATOM 3837 O O . ASP A 1 493 ? -2.374 -10.057 20.773 1.00 81.50 493 ASP A O 1
ATOM 3841 N N . PHE A 1 494 ? -2.180 -10.675 18.643 1.00 80.88 494 PHE A N 1
ATOM 3842 C CA . PHE A 1 494 ? -1.838 -12.083 18.812 1.00 80.88 494 PHE A CA 1
ATOM 3843 C C . PHE A 1 494 ? -0.576 -12.449 18.016 1.00 80.88 494 PHE A C 1
ATOM 3845 O O . PHE A 1 494 ? -0.156 -11.703 17.135 1.00 80.88 494 PHE A O 1
ATOM 3852 N N . SER A 1 495 ? 0.027 -13.606 18.302 1.00 85.94 495 SER A N 1
ATOM 3853 C CA . SER A 1 495 ? 1.094 -14.156 17.454 1.00 85.94 495 SER A CA 1
ATOM 3854 C C . SER A 1 495 ? 0.483 -14.644 16.148 1.00 85.94 495 SER A C 1
ATOM 3856 O O . SER A 1 495 ? -0.174 -15.675 16.122 1.00 85.94 495 SER A O 1
ATOM 3858 N N . CYS A 1 496 ? 0.651 -13.876 15.078 1.00 86.94 496 CYS A N 1
ATOM 3859 C CA . CYS A 1 496 ? 0.256 -14.250 13.735 1.00 86.94 496 CYS A CA 1
ATOM 3860 C C . CYS A 1 496 ? 1.084 -15.455 13.276 1.00 86.94 496 CYS A C 1
ATOM 3862 O O . CYS A 1 496 ? 2.311 -15.382 13.166 1.00 86.94 496 CYS A O 1
ATOM 3864 N N . ARG A 1 497 ? 0.397 -16.562 12.981 1.00 87.75 497 ARG A N 1
ATOM 3865 C CA . ARG A 1 497 ? 1.000 -17.743 12.348 1.00 87.75 497 ARG A CA 1
ATOM 3866 C C . ARG A 1 497 ? 0.634 -17.867 10.872 1.00 87.75 497 ARG A C 1
ATOM 3868 O O . ARG A 1 497 ? 1.091 -18.811 10.238 1.00 87.75 497 ARG A O 1
ATOM 3875 N N . ILE A 1 498 ? -0.163 -16.926 10.345 1.00 90.25 498 ILE A N 1
ATOM 3876 C CA . ILE A 1 498 ? -0.762 -16.933 9.002 1.00 90.25 498 ILE A CA 1
ATOM 3877 C C . ILE A 1 498 ? -0.808 -15.545 8.367 1.00 90.25 498 ILE A C 1
ATOM 3879 O O . ILE A 1 498 ? -1.358 -14.623 8.973 1.00 90.25 498 ILE A O 1
ATOM 3883 N N . ILE A 1 499 ? -0.387 -15.439 7.103 1.00 91.19 499 ILE A N 1
ATOM 3884 C CA . ILE A 1 499 ? -0.596 -14.240 6.277 1.00 91.19 499 ILE A CA 1
ATOM 3885 C C . ILE A 1 499 ? -1.096 -14.612 4.875 1.00 91.19 499 ILE A C 1
ATOM 3887 O O . ILE A 1 499 ? -0.570 -15.529 4.243 1.00 91.19 499 ILE A O 1
ATOM 3891 N N . VAL A 1 500 ? -2.066 -13.844 4.375 1.00 92.00 500 VAL A N 1
ATOM 3892 C CA . VAL A 1 500 ? -2.681 -13.946 3.042 1.00 92.00 500 VAL A CA 1
ATOM 3893 C C . VAL A 1 500 ? -2.398 -12.666 2.258 1.00 92.00 500 VAL A C 1
ATOM 3895 O O . VAL A 1 500 ? -3.124 -11.678 2.407 1.00 92.00 500 VAL A O 1
ATOM 3898 N N . PRO A 1 501 ? -1.327 -12.618 1.452 1.00 93.38 501 PRO A N 1
ATOM 3899 C CA . PRO A 1 501 ? -1.106 -11.511 0.536 1.00 93.38 501 PRO A CA 1
ATOM 3900 C C . PRO A 1 501 ? -2.063 -11.588 -0.658 1.00 93.38 501 PRO A C 1
ATOM 3902 O O . PRO A 1 501 ? -1.991 -12.498 -1.480 1.00 93.38 501 PRO A O 1
ATOM 3905 N N . SER A 1 502 ? -2.919 -10.581 -0.799 1.00 93.19 502 SER A N 1
ATOM 3906 C CA . SER A 1 502 ? -3.703 -10.306 -2.005 1.00 93.19 502 SER A CA 1
ATOM 3907 C C . SER A 1 502 ? -3.166 -9.029 -2.644 1.00 93.19 502 SER A C 1
ATOM 3909 O O . SER A 1 502 ? -3.062 -7.999 -1.986 1.00 93.19 502 SER A O 1
ATOM 3911 N N . PHE A 1 503 ? -2.762 -9.076 -3.908 1.00 95.12 503 PHE A N 1
ATOM 3912 C CA . PHE A 1 503 ? -2.143 -7.938 -4.589 1.00 95.12 503 PHE A CA 1
ATOM 3913 C C . PHE A 1 503 ? -2.461 -7.880 -6.082 1.00 95.12 503 PHE A C 1
ATOM 3915 O O . PHE A 1 503 ? -2.719 -8.903 -6.728 1.00 95.12 503 PHE A O 1
ATOM 3922 N N . LYS A 1 504 ? -2.407 -6.661 -6.630 1.00 95.62 504 LYS A N 1
ATOM 3923 C CA . LYS A 1 504 ? -2.629 -6.348 -8.045 1.00 95.62 504 LYS A CA 1
ATOM 3924 C C . LYS A 1 504 ? -1.445 -5.554 -8.593 1.00 95.62 504 LYS A C 1
ATOM 3926 O O . LYS A 1 504 ? -1.056 -4.538 -8.021 1.00 95.62 504 LYS A O 1
ATOM 3931 N N . GLY A 1 505 ? -0.877 -6.010 -9.707 1.00 92.94 505 GLY A N 1
ATOM 3932 C CA . GLY A 1 505 ? 0.282 -5.378 -10.328 1.00 92.94 505 GLY A CA 1
ATOM 3933 C C . GLY A 1 505 ? 0.825 -6.145 -11.534 1.00 92.94 505 GLY A C 1
ATOM 3934 O O . GLY A 1 505 ? 0.297 -7.188 -11.919 1.00 92.94 505 GLY A O 1
ATOM 3935 N N . VAL A 1 506 ? 1.900 -5.622 -12.122 1.00 93.62 506 VAL A N 1
ATOM 3936 C CA . VAL A 1 506 ? 2.556 -6.127 -13.334 1.00 93.62 506 VAL A CA 1
ATOM 3937 C C . VAL A 1 506 ? 4.047 -6.336 -13.065 1.00 93.62 506 VAL A C 1
ATOM 3939 O O . VAL A 1 506 ? 4.750 -5.399 -12.694 1.00 93.62 506 VAL A O 1
ATOM 3942 N N . ASN A 1 507 ? 4.532 -7.569 -13.260 1.00 94.44 507 ASN A N 1
ATOM 3943 C CA . ASN A 1 507 ? 5.888 -8.024 -12.897 1.00 94.44 507 ASN A CA 1
ATOM 3944 C C . ASN A 1 507 ? 6.258 -7.778 -11.418 1.00 94.44 507 ASN A C 1
ATOM 3946 O O . ASN A 1 507 ? 7.418 -7.508 -11.095 1.00 94.44 507 ASN A O 1
ATOM 3950 N N . VAL A 1 508 ? 5.271 -7.885 -10.525 1.00 95.62 508 VAL A N 1
ATOM 3951 C CA . VAL A 1 508 ? 5.462 -7.795 -9.074 1.00 95.62 508 VAL A CA 1
ATOM 3952 C C . VAL A 1 508 ? 5.426 -9.184 -8.454 1.00 95.62 508 VAL A C 1
ATOM 3954 O O . VAL A 1 508 ? 4.566 -10.005 -8.767 1.00 95.62 508 VAL A O 1
ATOM 3957 N N . ASN A 1 509 ? 6.369 -9.415 -7.556 1.00 96.00 509 ASN A N 1
ATOM 3958 C CA . ASN A 1 509 ? 6.459 -10.546 -6.650 1.00 96.00 509 ASN A CA 1
ATOM 3959 C C . ASN A 1 509 ? 6.229 -10.013 -5.227 1.00 96.00 509 ASN A C 1
ATOM 3961 O O . ASN A 1 509 ? 6.633 -8.887 -4.945 1.00 96.00 509 ASN A O 1
ATOM 3965 N N . VAL A 1 510 ? 5.573 -10.753 -4.337 1.00 97.38 510 VAL A N 1
ATOM 3966 C CA . VAL A 1 510 ? 5.378 -10.325 -2.939 1.00 97.38 510 VAL A CA 1
ATOM 3967 C C . VAL A 1 510 ? 5.988 -11.365 -2.011 1.00 97.38 510 VAL A C 1
ATOM 3969 O O . VAL A 1 510 ? 6.003 -12.546 -2.330 1.00 97.38 510 VAL A O 1
ATOM 3972 N N . ALA A 1 511 ? 6.480 -10.932 -0.860 1.00 97.81 511 ALA A N 1
ATOM 3973 C CA . ALA A 1 511 ? 6.913 -11.784 0.235 1.00 97.81 511 ALA A CA 1
ATOM 3974 C C . ALA A 1 511 ? 6.232 -11.350 1.542 1.00 97.81 511 ALA A C 1
ATOM 3976 O O . ALA A 1 511 ? 5.855 -10.184 1.654 1.00 97.81 511 ALA A O 1
ATOM 3977 N N . VAL A 1 512 ? 6.073 -12.233 2.534 1.00 96.62 512 VAL A N 1
ATOM 3978 C CA . VAL A 1 512 ? 5.406 -11.900 3.819 1.00 96.62 512 VAL A CA 1
ATOM 3979 C C . VAL A 1 512 ? 6.150 -12.429 5.048 1.00 96.62 512 VAL A C 1
ATOM 3981 O O . VAL A 1 512 ? 6.843 -13.435 4.962 1.00 96.62 512 VAL A O 1
ATOM 3984 N N . SER A 1 513 ? 6.020 -11.754 6.189 1.00 96.25 513 SER A N 1
ATOM 3985 C CA . SER A 1 513 ? 6.666 -12.088 7.472 1.00 96.25 513 SER A CA 1
ATOM 3986 C C . SER A 1 513 ? 5.755 -11.682 8.636 1.00 96.25 513 SER A C 1
ATOM 3988 O O . SER A 1 513 ? 5.031 -10.698 8.508 1.00 96.25 513 SER A O 1
ATOM 3990 N N . ALA A 1 514 ? 5.810 -12.396 9.766 1.00 95.31 514 ALA A N 1
ATOM 3991 C CA . ALA A 1 514 ? 5.178 -11.998 11.035 1.00 95.31 514 ALA A CA 1
ATOM 3992 C C . ALA A 1 514 ? 6.196 -11.592 12.130 1.00 95.31 514 ALA A C 1
ATOM 3994 O O . ALA A 1 514 ? 5.811 -11.229 13.245 1.00 95.31 514 ALA A O 1
ATOM 3995 N N . ASP A 1 515 ? 7.496 -11.634 11.815 1.00 93.69 515 ASP A N 1
ATOM 3996 C CA . ASP A 1 515 ? 8.627 -11.472 12.739 1.00 93.69 515 ASP A CA 1
ATOM 3997 C C . ASP A 1 515 ? 9.442 -10.190 12.485 1.00 93.69 515 ASP A C 1
ATOM 3999 O O . ASP A 1 515 ? 10.671 -10.190 12.562 1.00 93.69 515 ASP A O 1
ATOM 4003 N N . ARG A 1 516 ? 8.761 -9.080 12.157 1.00 89.00 516 ARG A N 1
ATOM 4004 C CA . ARG A 1 516 ? 9.378 -7.793 11.756 1.00 89.00 516 ARG A CA 1
ATOM 4005 C C . ARG A 1 516 ? 10.291 -7.892 10.524 1.00 89.00 516 ARG A C 1
ATOM 4007 O O . ARG A 1 516 ? 11.133 -7.022 10.314 1.00 89.00 516 ARG A O 1
ATOM 4014 N N . GLY A 1 517 ? 10.110 -8.910 9.683 1.00 89.56 517 GLY A N 1
ATOM 4015 C CA . GLY A 1 517 ? 10.884 -9.091 8.455 1.00 89.56 517 GLY A CA 1
ATOM 4016 C C . GLY A 1 517 ? 12.248 -9.746 8.659 1.00 89.56 517 GLY A C 1
ATOM 4017 O O . GLY A 1 517 ? 13.105 -9.608 7.787 1.00 89.56 517 GLY A O 1
ATOM 4018 N N . LEU A 1 518 ? 12.466 -10.443 9.780 1.00 91.38 518 LEU A N 1
ATOM 4019 C CA . LEU A 1 518 ? 13.672 -11.253 9.977 1.00 91.38 518 LEU A CA 1
ATOM 4020 C C . LEU A 1 518 ? 13.658 -12.487 9.061 1.00 91.38 518 LEU A C 1
ATOM 4022 O O . LEU A 1 518 ? 14.690 -12.822 8.481 1.00 91.38 518 LEU A O 1
ATOM 4026 N N . HIS A 1 519 ? 12.491 -13.112 8.870 1.00 93.50 519 HIS A N 1
ATOM 4027 C CA . HIS A 1 519 ? 12.299 -14.231 7.949 1.00 93.50 519 HIS A CA 1
ATOM 4028 C C . HIS A 1 519 ? 11.067 -13.995 7.072 1.00 93.50 519 HIS A C 1
ATOM 4030 O O . HIS A 1 519 ? 9.927 -13.995 7.538 1.00 93.50 519 HIS A O 1
ATOM 4036 N N . TYR A 1 520 ? 11.309 -13.807 5.776 1.00 94.50 520 TYR A N 1
ATOM 4037 C CA . TYR A 1 520 ? 10.266 -13.638 4.772 1.00 94.50 520 TYR A CA 1
ATOM 4038 C C . TYR A 1 520 ? 9.954 -14.948 4.061 1.00 94.50 520 TYR A C 1
ATOM 4040 O O . TYR A 1 520 ? 10.856 -15.629 3.570 1.00 94.50 520 TYR A O 1
ATOM 4048 N N . ARG A 1 521 ? 8.662 -15.211 3.866 1.00 96.81 521 ARG A N 1
ATOM 4049 C CA . ARG A 1 521 ? 8.214 -16.109 2.816 1.00 96.81 521 ARG A CA 1
ATOM 4050 C C . ARG A 1 521 ? 8.322 -15.418 1.470 1.00 96.81 521 ARG A C 1
ATOM 4052 O O . ARG A 1 521 ? 7.458 -14.623 1.121 1.00 96.81 521 ARG A O 1
ATOM 4059 N N . GLU A 1 522 ? 9.369 -15.731 0.725 1.00 95.19 522 GLU A N 1
ATOM 4060 C CA . GLU A 1 522 ? 9.563 -15.275 -0.656 1.00 95.19 522 GLU A CA 1
ATOM 4061 C C . GLU A 1 522 ? 8.521 -15.863 -1.625 1.00 95.19 522 GLU A C 1
ATOM 4063 O O . GLU A 1 522 ? 7.881 -16.872 -1.319 1.00 95.19 522 GLU A O 1
ATOM 4068 N N . ASP A 1 523 ? 8.379 -15.256 -2.808 1.00 92.94 523 ASP A N 1
ATOM 4069 C CA . ASP A 1 523 ? 7.574 -15.764 -3.933 1.00 92.94 523 ASP A CA 1
ATOM 4070 C C . ASP A 1 523 ? 6.100 -16.077 -3.593 1.00 92.94 523 ASP A C 1
ATOM 4072 O O . ASP A 1 523 ? 5.536 -17.094 -4.012 1.00 92.94 523 ASP A O 1
ATOM 4076 N N . CYS A 1 524 ? 5.454 -15.194 -2.830 1.00 95.38 524 CYS A N 1
ATOM 4077 C CA . CYS A 1 524 ? 4.031 -15.289 -2.527 1.00 95.38 524 CYS A CA 1
ATOM 4078 C C . CYS A 1 524 ? 3.162 -15.038 -3.766 1.00 95.38 524 CYS A C 1
ATOM 4080 O O . CYS A 1 524 ? 3.357 -14.080 -4.519 1.00 95.38 524 CYS A O 1
ATOM 4082 N N . VAL A 1 525 ? 2.138 -15.873 -3.922 1.00 93.25 525 VAL A N 1
ATOM 4083 C CA . VAL A 1 525 ? 1.099 -15.761 -4.948 1.00 93.25 525 VAL A CA 1
ATOM 4084 C C . VAL A 1 525 ? -0.103 -15.013 -4.366 1.00 93.25 525 VAL A C 1
ATOM 4086 O O . VAL A 1 525 ? -0.477 -15.224 -3.216 1.00 93.25 525 VAL A O 1
ATOM 4089 N N . SER A 1 526 ? -0.706 -14.128 -5.161 1.00 91.88 526 SER A N 1
ATOM 4090 C CA . SER A 1 526 ? -1.872 -13.331 -4.760 1.00 91.88 526 SER A CA 1
ATOM 4091 C C . SER A 1 526 ? -3.071 -14.236 -4.438 1.00 91.88 526 SER A C 1
ATOM 4093 O O . SER A 1 526 ? -3.529 -14.981 -5.305 1.00 91.88 526 SER A O 1
ATOM 4095 N N . GLY A 1 527 ? -3.558 -14.190 -3.195 1.00 86.38 527 GLY A N 1
ATOM 4096 C CA . GLY A 1 527 ? -4.635 -15.055 -2.693 1.00 86.38 527 GLY A CA 1
ATOM 4097 C C . GLY A 1 527 ? -4.187 -16.446 -2.220 1.00 86.38 527 GLY A C 1
ATOM 4098 O O . GLY A 1 527 ? -5.033 -17.245 -1.821 1.00 86.38 527 GLY A O 1
ATOM 4099 N N . ASN A 1 528 ? -2.883 -16.734 -2.236 1.00 90.75 528 ASN A N 1
ATOM 4100 C CA . ASN A 1 528 ? -2.297 -17.836 -1.476 1.00 90.75 528 ASN A CA 1
ATOM 4101 C C . ASN A 1 528 ? -1.934 -17.368 -0.058 1.00 90.75 528 ASN A C 1
ATOM 4103 O O . ASN A 1 528 ? -1.963 -16.180 0.254 1.00 90.75 528 ASN A O 1
ATOM 4107 N N . TYR A 1 529 ? -1.584 -18.319 0.804 1.00 90.38 529 TYR A N 1
ATOM 4108 C CA . TYR A 1 529 ? -1.480 -18.117 2.246 1.00 90.38 529 TYR A CA 1
ATOM 4109 C C . TYR A 1 529 ? -0.172 -18.737 2.779 1.00 90.38 529 TYR A C 1
ATOM 4111 O O . TYR A 1 529 ? 0.211 -19.830 2.351 1.00 90.38 529 TYR A O 1
ATOM 4119 N N . TYR A 1 530 ? 0.502 -18.102 3.742 1.00 92.62 530 TYR A N 1
ATOM 4120 C CA . TYR A 1 530 ? 1.858 -18.477 4.204 1.00 92.62 530 TYR A CA 1
ATOM 4121 C C . TYR A 1 530 ? 2.004 -18.450 5.735 1.00 92.62 530 TYR A C 1
ATOM 4123 O O . TYR A 1 530 ? 1.119 -17.898 6.389 1.00 92.62 530 TYR A O 1
ATOM 4131 N N . TYR A 1 531 ? 3.035 -19.105 6.303 1.00 92.12 531 TYR A N 1
ATOM 4132 C CA . TYR A 1 531 ? 2.939 -19.696 7.657 1.00 92.12 531 TYR A CA 1
ATOM 4133 C C . TYR A 1 531 ? 4.161 -19.821 8.563 1.00 92.12 531 TYR A C 1
ATOM 4135 O O . TYR A 1 531 ? 5.276 -20.075 8.116 1.00 92.12 531 TYR A O 1
ATOM 4143 N N . ALA A 1 532 ? 3.867 -19.925 9.861 1.00 90.25 532 ALA A N 1
ATOM 4144 C CA . ALA A 1 532 ? 4.807 -20.331 10.899 1.00 90.25 532 ALA A CA 1
ATOM 4145 C C . ALA A 1 532 ? 5.250 -21.814 10.880 1.00 90.25 532 ALA A C 1
ATOM 4147 O O . ALA A 1 532 ? 6.449 -22.085 10.898 1.00 90.25 532 ALA A O 1
ATOM 4148 N N . SER A 1 533 ? 4.344 -22.806 10.906 1.00 86.12 533 SER A N 1
ATOM 4149 C CA . SER A 1 533 ? 4.739 -24.147 11.404 1.00 86.12 533 SER A CA 1
ATOM 4150 C C . SER A 1 533 ? 5.551 -25.012 10.422 1.00 86.12 533 SER A C 1
ATOM 4152 O O . SER A 1 533 ? 6.507 -25.657 10.857 1.00 86.12 533 SER A O 1
ATOM 4154 N N . ILE A 1 534 ? 5.303 -24.965 9.102 1.00 85.62 534 ILE A N 1
ATOM 4155 C CA . ILE A 1 534 ? 6.255 -25.502 8.097 1.00 85.62 534 ILE A CA 1
ATOM 4156 C C . ILE A 1 534 ? 7.414 -24.543 7.812 1.00 85.62 534 ILE A C 1
ATOM 4158 O O . ILE A 1 534 ? 8.289 -24.888 7.020 1.00 85.62 534 ILE A O 1
ATOM 4162 N N . LYS A 1 535 ? 7.434 -23.364 8.449 1.00 89.19 535 LYS A N 1
ATOM 4163 C CA . LYS A 1 535 ? 8.467 -22.332 8.298 1.00 89.19 535 LYS A CA 1
ATOM 4164 C C . LYS A 1 535 ? 8.504 -21.723 6.893 1.00 89.19 535 LYS A C 1
ATOM 4166 O O . LYS A 1 535 ? 9.571 -21.531 6.318 1.00 89.19 535 LYS A O 1
ATOM 4171 N N . ASP A 1 536 ? 7.325 -21.397 6.356 1.00 90.94 536 ASP A N 1
ATOM 4172 C CA . ASP A 1 536 ? 7.223 -20.417 5.267 1.00 90.94 536 ASP A CA 1
ATOM 4173 C C . ASP A 1 536 ? 7.755 -19.049 5.772 1.00 90.94 536 ASP A C 1
ATOM 4175 O O . ASP A 1 536 ? 8.499 -18.383 5.060 1.00 90.94 536 ASP A O 1
ATOM 4179 N N . PHE A 1 537 ? 7.421 -18.672 7.014 1.00 94.19 537 PHE A N 1
ATOM 4180 C CA . PHE A 1 537 ? 7.967 -17.563 7.810 1.00 94.19 537 PHE A CA 1
ATOM 4181 C C . PHE A 1 537 ? 8.067 -17.957 9.306 1.00 94.19 537 PHE A C 1
ATOM 4183 O O . PHE A 1 537 ? 7.727 -19.082 9.671 1.00 94.19 537 PHE A O 1
ATOM 4190 N N . THR A 1 538 ? 8.504 -17.052 10.193 1.00 94.25 538 THR A N 1
ATOM 4191 C CA . THR A 1 538 ? 8.455 -17.244 11.666 1.00 94.25 538 THR A CA 1
ATOM 4192 C C . THR A 1 538 ? 7.228 -16.567 12.277 1.00 94.25 538 THR A C 1
ATOM 4194 O O . THR A 1 538 ? 6.912 -15.440 11.896 1.00 94.25 538 THR A O 1
ATOM 4197 N N . GLU A 1 539 ? 6.544 -17.208 13.233 1.00 92.38 539 GLU A N 1
ATOM 4198 C CA . GLU A 1 539 ? 5.436 -16.557 13.949 1.00 92.38 539 GLU A CA 1
ATOM 4199 C C . GLU A 1 539 ? 5.872 -15.306 14.722 1.00 92.38 539 GLU A C 1
ATOM 4201 O O . GLU A 1 539 ? 6.985 -15.221 15.242 1.00 92.38 539 GLU A O 1
ATOM 4206 N N . GLY A 1 540 ? 4.956 -14.350 14.850 1.00 91.25 540 GLY A N 1
ATOM 4207 C CA . GLY A 1 540 ? 5.176 -13.137 15.629 1.00 91.25 540 GLY A CA 1
ATOM 4208 C C . GLY A 1 540 ? 3.988 -12.186 15.546 1.00 91.25 540 GLY A C 1
ATOM 4209 O O . GLY A 1 540 ? 2.994 -12.475 14.888 1.00 91.25 540 GLY A O 1
ATOM 4210 N N . LYS A 1 541 ? 4.044 -11.058 16.255 1.00 92.44 541 LYS A N 1
ATOM 4211 C CA . LYS A 1 541 ? 2.932 -10.087 16.299 1.00 92.44 541 LYS A CA 1
ATOM 4212 C C . LYS A 1 541 ? 3.041 -8.974 15.255 1.00 92.44 541 LYS A C 1
ATOM 4214 O O . LYS A 1 541 ? 2.194 -8.089 15.229 1.00 92.44 541 LYS A O 1
ATOM 4219 N N . ASP A 1 542 ? 4.084 -8.983 14.432 1.00 92.69 542 ASP A N 1
ATOM 4220 C CA . ASP A 1 542 ? 4.519 -7.822 13.661 1.00 92.69 542 ASP A CA 1
ATOM 4221 C C . ASP A 1 542 ? 4.586 -8.150 12.169 1.00 92.69 542 ASP A C 1
ATOM 4223 O O . ASP A 1 542 ? 5.626 -8.551 11.635 1.00 92.69 542 ASP A O 1
ATOM 4227 N N . ILE A 1 543 ? 3.454 -7.974 11.495 1.00 92.50 543 ILE A N 1
ATOM 4228 C CA . ILE A 1 543 ? 3.270 -8.413 10.116 1.00 92.50 543 ILE A CA 1
ATOM 4229 C C . ILE A 1 543 ? 3.883 -7.418 9.134 1.00 92.50 543 ILE A C 1
ATOM 4231 O O . ILE A 1 543 ? 3.663 -6.211 9.225 1.00 92.50 543 ILE A O 1
ATOM 4235 N N . LEU A 1 544 ? 4.612 -7.936 8.152 1.00 93.44 544 LEU A N 1
ATOM 4236 C CA . LEU A 1 544 ? 5.154 -7.197 7.020 1.00 93.44 544 LEU A CA 1
ATOM 4237 C C . LEU A 1 544 ? 4.854 -7.913 5.711 1.00 93.44 544 LEU A C 1
ATOM 4239 O O . LEU A 1 544 ? 4.847 -9.143 5.640 1.00 93.44 544 LEU A O 1
ATOM 4243 N N . ALA A 1 545 ? 4.714 -7.126 4.648 1.00 95.00 545 ALA A N 1
ATOM 4244 C CA . ALA A 1 545 ? 4.824 -7.621 3.286 1.00 95.00 545 ALA A CA 1
ATOM 4245 C C . ALA A 1 545 ? 5.832 -6.811 2.481 1.00 95.00 545 ALA A C 1
ATOM 4247 O O . ALA A 1 545 ? 5.961 -5.600 2.651 1.00 95.00 545 ALA A O 1
ATOM 4248 N N . ARG A 1 546 ? 6.541 -7.500 1.590 1.00 96.88 546 ARG A N 1
ATOM 4249 C CA . ARG A 1 546 ? 7.617 -6.962 0.769 1.00 96.88 546 ARG A CA 1
ATOM 4250 C C . ARG A 1 546 ? 7.331 -7.208 -0.708 1.00 96.88 546 ARG A C 1
ATOM 4252 O O . ARG A 1 546 ? 7.457 -8.331 -1.178 1.00 96.88 546 ARG A O 1
ATOM 4259 N N . ALA A 1 547 ? 6.947 -6.169 -1.438 1.00 96.94 547 ALA A N 1
ATOM 4260 C CA . ALA A 1 547 ? 6.741 -6.212 -2.879 1.00 96.94 547 ALA A CA 1
ATOM 4261 C C . ALA A 1 547 ? 8.053 -5.941 -3.634 1.00 96.94 547 ALA A C 1
ATOM 4263 O O . ALA A 1 547 ? 8.708 -4.924 -3.421 1.00 96.94 547 ALA A O 1
ATOM 4264 N N . LYS A 1 548 ? 8.417 -6.846 -4.540 1.00 97.38 548 LYS A N 1
ATOM 4265 C CA . LYS A 1 548 ? 9.604 -6.838 -5.398 1.00 97.38 548 LYS A CA 1
ATOM 4266 C C . LYS A 1 548 ? 9.159 -6.665 -6.856 1.00 97.38 548 LYS A C 1
ATOM 4268 O O . LYS A 1 548 ? 8.585 -7.577 -7.449 1.00 97.38 548 LYS A O 1
ATOM 4273 N N . ILE A 1 549 ? 9.401 -5.490 -7.432 1.00 97.00 549 ILE A N 1
ATOM 4274 C CA . ILE A 1 549 ? 9.042 -5.118 -8.808 1.00 97.00 549 ILE A CA 1
ATOM 4275 C C . ILE A 1 549 ? 10.230 -5.397 -9.736 1.00 97.00 549 ILE A C 1
ATOM 4277 O O . ILE A 1 549 ? 11.340 -4.927 -9.490 1.00 97.00 549 ILE A O 1
ATOM 4281 N N . SER A 1 550 ? 9.997 -6.137 -10.822 1.00 94.88 550 SER A N 1
ATOM 4282 C CA . SER A 1 550 ? 11.012 -6.470 -11.837 1.00 94.88 550 SER A CA 1
ATOM 4283 C C . SER A 1 550 ? 10.685 -5.837 -13.200 1.00 94.88 550 SER A C 1
ATOM 4285 O O . SER A 1 550 ? 9.508 -5.699 -13.520 1.00 94.88 550 SER A O 1
ATOM 4287 N N . PRO A 1 551 ? 11.674 -5.494 -14.050 1.00 91.94 551 PRO A N 1
ATOM 4288 C CA . PRO A 1 551 ? 11.435 -4.982 -15.395 1.00 91.94 551 PRO A CA 1
ATOM 4289 C C . PRO A 1 551 ? 10.609 -5.929 -16.268 1.00 91.94 551 PRO A C 1
ATOM 4291 O O . PRO A 1 551 ? 10.870 -7.133 -16.347 1.00 91.94 551 PRO A O 1
ATOM 4294 N N . SER A 1 552 ? 9.687 -5.355 -17.035 1.00 88.75 552 SER A N 1
ATOM 4295 C CA . SER A 1 552 ? 8.986 -6.070 -18.095 1.00 88.75 552 SER A CA 1
ATOM 4296 C C . SER A 1 552 ? 9.934 -6.505 -19.213 1.00 88.75 552 SER A C 1
ATOM 4298 O O . SER A 1 552 ? 10.741 -5.722 -19.717 1.00 88.75 552 SER A O 1
ATOM 4300 N N . LYS A 1 553 ? 9.758 -7.740 -19.697 1.00 87.38 553 LYS A N 1
ATOM 4301 C CA . LYS A 1 553 ? 10.393 -8.215 -20.942 1.00 87.38 553 LYS A CA 1
ATOM 4302 C C . LYS A 1 553 ? 9.837 -7.502 -22.188 1.00 87.38 553 LYS A C 1
ATOM 4304 O O . LYS A 1 553 ? 10.498 -7.479 -23.222 1.00 87.38 553 LYS A O 1
ATOM 4309 N N . ASN A 1 554 ? 8.644 -6.910 -22.093 1.00 87.81 554 ASN A N 1
ATOM 4310 C CA . ASN A 1 554 ? 8.042 -6.067 -23.124 1.00 87.81 554 ASN A CA 1
ATOM 4311 C C . ASN A 1 554 ? 8.240 -4.584 -22.768 1.00 87.81 554 ASN A C 1
ATOM 4313 O O . ASN A 1 554 ? 7.656 -4.103 -21.798 1.00 87.81 554 ASN A O 1
ATOM 4317 N N . ARG A 1 555 ? 9.009 -3.853 -23.587 1.00 81.38 555 ARG A N 1
ATOM 4318 C CA . ARG A 1 555 ? 9.340 -2.429 -23.375 1.00 81.38 555 ARG A CA 1
ATOM 4319 C C . ARG A 1 555 ? 8.129 -1.485 -23.375 1.00 81.38 555 ARG A C 1
ATOM 4321 O O . ARG A 1 555 ? 8.252 -0.370 -22.887 1.00 81.38 555 ARG A O 1
ATOM 4328 N N . ASN A 1 556 ? 6.981 -1.926 -23.890 1.00 86.75 556 ASN A N 1
ATOM 4329 C CA . ASN A 1 556 ? 5.743 -1.142 -23.925 1.00 86.75 556 ASN A CA 1
ATOM 4330 C C . ASN A 1 556 ? 4.859 -1.361 -22.679 1.00 86.75 556 ASN A C 1
ATOM 4332 O O . ASN A 1 556 ? 3.728 -0.884 -22.644 1.00 86.75 556 ASN A O 1
ATOM 4336 N N . VAL A 1 557 ? 5.336 -2.117 -21.684 1.00 87.25 557 VAL A N 1
ATOM 4337 C CA . VAL A 1 557 ? 4.599 -2.456 -20.459 1.00 87.25 557 VAL A CA 1
ATOM 4338 C C . VAL A 1 557 ? 5.393 -1.973 -19.249 1.00 87.25 557 VAL A C 1
ATOM 4340 O O . VAL A 1 557 ? 6.511 -2.430 -19.006 1.00 87.25 557 VAL A O 1
ATOM 4343 N N . ILE A 1 558 ? 4.801 -1.056 -18.486 1.00 88.81 558 ILE A N 1
ATOM 4344 C CA . ILE A 1 558 ? 5.342 -0.571 -17.213 1.00 88.81 558 ILE A CA 1
ATOM 4345 C C . ILE A 1 558 ? 5.135 -1.660 -16.151 1.00 88.81 558 ILE A C 1
ATOM 4347 O O . ILE A 1 558 ? 4.160 -2.406 -16.195 1.00 88.81 558 ILE A O 1
ATOM 4351 N N . SER A 1 559 ? 6.090 -1.793 -15.230 1.00 93.19 559 SER A N 1
ATOM 4352 C CA . SER A 1 559 ? 5.997 -2.726 -14.098 1.00 93.19 559 SER A CA 1
ATOM 4353 C C . SER A 1 559 ? 5.603 -1.946 -12.852 1.00 93.19 559 SER A C 1
ATOM 4355 O O . SER A 1 559 ? 6.285 -0.982 -12.501 1.00 93.19 559 SER A O 1
ATOM 4357 N N . GLU A 1 560 ? 4.482 -2.321 -12.242 1.00 93.88 560 GLU A N 1
ATOM 4358 C CA . GLU A 1 560 ? 3.798 -1.517 -11.227 1.00 93.88 560 GLU A CA 1
ATOM 4359 C C . GLU A 1 560 ? 3.058 -2.370 -10.192 1.00 93.88 560 GLU A C 1
ATOM 4361 O O . GLU A 1 560 ? 2.525 -3.423 -10.537 1.00 93.88 560 GLU A O 1
ATOM 4366 N N . LEU A 1 561 ? 2.982 -1.902 -8.946 1.00 96.19 561 LEU A N 1
ATOM 4367 C CA . LEU A 1 561 ? 2.067 -2.395 -7.912 1.00 96.19 561 LEU A CA 1
ATOM 4368 C C . LEU A 1 561 ? 0.955 -1.355 -7.708 1.00 96.19 561 LEU A C 1
ATOM 4370 O O . LEU A 1 561 ? 1.235 -0.194 -7.412 1.00 96.19 561 LEU A O 1
ATOM 4374 N N . GLU A 1 562 ? -0.295 -1.787 -7.858 1.00 94.38 562 GLU A N 1
ATOM 4375 C CA . GLU A 1 562 ? -1.503 -0.960 -7.725 1.00 94.38 562 GLU A CA 1
ATOM 4376 C C . GLU A 1 562 ? -2.143 -1.113 -6.336 1.00 94.38 562 GLU A C 1
ATOM 4378 O O . GLU A 1 562 ? -2.559 -0.129 -5.728 1.00 94.38 562 GLU A O 1
ATOM 4383 N N . SER A 1 563 ? -2.184 -2.338 -5.798 1.00 94.00 563 SER A N 1
ATOM 4384 C CA . SER A 1 563 ? -2.690 -2.607 -4.445 1.00 94.00 563 SER A CA 1
ATOM 4385 C C . SER A 1 563 ? -2.046 -3.835 -3.798 1.00 94.00 563 SER A C 1
ATOM 4387 O O . SER A 1 563 ? -1.639 -4.775 -4.486 1.00 94.00 563 SER A O 1
ATOM 4389 N N . LEU A 1 564 ? -1.969 -3.819 -2.465 1.00 94.38 564 LEU A N 1
ATOM 4390 C CA . LEU A 1 564 ? -1.457 -4.880 -1.599 1.00 94.38 564 LEU A CA 1
ATOM 4391 C C . LEU A 1 564 ? -2.266 -4.923 -0.293 1.00 94.38 564 LEU A C 1
ATOM 4393 O O . LEU A 1 564 ? -2.158 -4.043 0.556 1.00 94.38 564 LEU A O 1
ATOM 4397 N N . GLN A 1 565 ? -3.052 -5.975 -0.123 1.00 92.50 565 GLN A N 1
ATOM 4398 C CA . GLN A 1 565 ? -3.876 -6.267 1.042 1.00 92.50 565 GLN A CA 1
ATOM 4399 C C . GLN A 1 565 ? -3.312 -7.476 1.786 1.00 92.50 565 GLN A C 1
ATOM 4401 O O . GLN A 1 565 ? -2.993 -8.488 1.162 1.00 92.50 565 GLN A O 1
ATOM 4406 N N . LEU A 1 566 ? -3.226 -7.382 3.115 1.00 90.25 566 LEU A N 1
ATOM 4407 C CA . LEU A 1 566 ? -2.854 -8.492 3.988 1.00 90.25 566 LEU A CA 1
ATOM 4408 C C . LEU A 1 566 ? -4.013 -8.851 4.908 1.00 90.25 566 LEU A C 1
ATOM 4410 O O . LEU A 1 566 ? -4.489 -8.036 5.698 1.00 90.25 566 LEU A O 1
ATOM 4414 N N . GLU A 1 567 ? -4.414 -10.110 4.840 1.00 88.81 567 GLU A N 1
ATOM 4415 C CA . GLU A 1 567 ? -5.284 -10.737 5.823 1.00 88.81 567 GLU A CA 1
ATOM 4416 C C . GLU A 1 567 ? -4.450 -11.707 6.700 1.00 88.81 567 GLU A C 1
ATOM 4418 O O . GLU A 1 567 ? -3.491 -12.311 6.225 1.00 88.81 567 GLU A O 1
ATOM 4423 N N . TYR A 1 568 ? -4.764 -11.831 7.998 1.00 83.88 568 TYR A N 1
ATOM 4424 C CA . TYR A 1 568 ? -3.930 -12.532 8.989 1.00 83.88 568 TYR A CA 1
ATOM 4425 C C . TYR A 1 568 ? -4.721 -12.964 10.242 1.00 83.88 568 TYR A C 1
ATOM 4427 O O . TYR A 1 568 ? -5.846 -12.510 10.447 1.00 83.88 568 TYR A O 1
ATOM 4435 N N . ASN A 1 569 ? -4.175 -13.868 11.073 1.00 82.44 569 ASN A N 1
ATOM 4436 C CA . ASN A 1 569 ? -4.799 -14.352 12.330 1.00 82.44 569 ASN A CA 1
ATOM 4437 C C . ASN A 1 569 ? -3.798 -15.202 13.164 1.00 82.44 569 ASN A C 1
ATOM 4439 O O . ASN A 1 569 ? -2.736 -15.560 12.642 1.00 82.44 569 ASN A O 1
ATOM 4443 N N . PRO A 1 570 ? -4.136 -15.546 14.422 1.00 79.19 570 PRO A N 1
ATOM 4444 C CA . PRO A 1 570 ? -3.344 -16.371 15.344 1.00 79.19 570 PRO A CA 1
ATOM 4445 C C . PRO A 1 570 ? -2.991 -17.811 14.936 1.00 79.19 570 PRO A C 1
ATOM 4447 O O . PRO A 1 570 ? -1.836 -18.066 14.630 1.00 79.19 570 PRO A O 1
ATOM 4450 N N . GLY A 1 571 ? -3.913 -18.773 15.038 1.00 66.38 571 GLY A N 1
ATOM 4451 C CA . GLY A 1 571 ? -3.584 -20.165 15.402 1.00 66.38 571 GLY A CA 1
ATOM 4452 C C . GLY A 1 571 ? -4.581 -20.666 16.458 1.00 66.38 571 GLY A C 1
ATOM 4453 O O . GLY A 1 571 ? -4.772 -19.989 17.467 1.00 66.38 571 GLY A O 1
ATOM 4454 N N . THR A 1 572 ? -5.289 -21.772 16.196 1.00 76.19 572 THR A N 1
ATOM 4455 C CA . THR A 1 572 ? -6.658 -21.996 16.728 1.00 76.19 572 THR A CA 1
ATOM 4456 C C . THR A 1 572 ? -7.131 -23.466 16.872 1.00 76.19 572 THR A C 1
ATOM 4458 O O . THR A 1 572 ? -7.554 -24.040 15.898 1.00 76.19 572 THR A O 1
ATOM 4461 N N . ILE A 1 573 ? -7.226 -24.083 18.063 1.00 68.19 573 ILE A N 1
ATOM 4462 C CA . ILE A 1 573 ? -7.764 -25.462 18.338 1.00 68.19 573 ILE A CA 1
ATOM 4463 C C . ILE A 1 573 ? -8.494 -25.613 19.756 1.00 68.19 573 ILE A C 1
ATOM 4465 O O . ILE A 1 573 ? -8.018 -24.970 20.668 1.00 68.19 573 ILE A O 1
ATOM 4469 N N . LEU A 1 574 ? -9.648 -26.314 19.982 1.00 76.81 574 LEU A N 1
ATOM 4470 C CA . LEU A 1 574 ? -10.478 -26.495 21.267 1.00 76.81 574 LEU A CA 1
ATOM 4471 C C . LEU A 1 574 ? -11.520 -27.694 21.230 1.00 76.81 574 LEU A C 1
ATOM 4473 O O . LEU A 1 574 ? -12.584 -27.471 20.682 1.00 76.81 574 LEU A O 1
ATOM 4477 N N . VAL A 1 575 ? -11.295 -28.946 21.699 1.00 64.62 575 VAL A N 1
ATOM 4478 C CA . VAL A 1 575 ? -11.845 -30.229 21.096 1.00 64.62 575 VAL A CA 1
ATOM 4479 C C . VAL A 1 575 ? -13.379 -30.394 21.107 1.00 64.62 575 VAL A C 1
ATOM 4481 O O . VAL A 1 575 ? -14.116 -29.657 21.742 1.00 64.62 575 VAL A O 1
ATOM 4484 N N . VAL A 1 576 ? -13.908 -31.323 20.287 1.00 75.00 576 VAL A N 1
ATOM 4485 C CA . VAL A 1 576 ? -15.360 -31.440 20.038 1.00 75.00 576 VAL A CA 1
ATOM 4486 C C . VAL A 1 576 ? -15.947 -32.820 19.794 1.00 75.00 576 VAL A C 1
ATOM 4488 O O . VAL A 1 576 ? -17.141 -32.986 20.056 1.00 75.00 576 VAL A O 1
ATOM 4491 N N . LYS A 1 577 ? -15.184 -33.814 19.315 1.00 57.22 577 LYS A N 1
ATOM 4492 C CA . LYS A 1 577 ? -15.455 -35.204 19.716 1.00 57.22 577 LYS A CA 1
ATOM 4493 C C . LYS A 1 577 ? -14.257 -36.149 19.500 1.00 57.22 577 LYS A C 1
ATOM 4495 O O . LYS A 1 577 ? -13.651 -36.086 18.436 1.00 57.22 577 LYS A O 1
ATOM 4500 N N . PRO A 1 578 ? -13.957 -37.086 20.421 1.00 65.62 578 PRO A N 1
ATOM 4501 C CA . PRO A 1 578 ? -14.501 -37.170 21.774 1.00 65.62 578 PRO A CA 1
ATOM 4502 C C . PRO A 1 578 ? -14.131 -35.930 22.584 1.00 65.62 578 PRO A C 1
ATOM 4504 O O . PRO A 1 578 ? -13.028 -35.417 22.423 1.00 65.62 578 PRO A O 1
ATOM 4507 N N . ASN A 1 579 ? -15.065 -35.430 23.390 1.00 80.81 579 ASN A N 1
ATOM 4508 C CA . ASN A 1 579 ? -14.849 -34.217 24.187 1.00 80.81 579 ASN A CA 1
ATOM 4509 C C . ASN A 1 579 ? -15.092 -34.417 25.691 1.00 80.81 579 ASN A C 1
ATOM 4511 O O . ASN A 1 579 ? -14.853 -33.509 26.480 1.00 80.81 579 ASN A O 1
ATOM 4515 N N . GLY A 1 580 ? -15.534 -35.607 26.099 1.00 72.06 580 GLY A N 1
ATOM 4516 C CA . GLY A 1 580 ? -15.701 -35.976 27.495 1.00 72.06 580 GLY A CA 1
ATOM 4517 C C . GLY A 1 580 ? -16.962 -36.793 27.750 1.00 72.06 580 GLY A C 1
ATOM 4518 O O . GLY A 1 580 ? -18.017 -36.574 27.157 1.00 72.06 580 GLY A O 1
ATOM 4519 N N . GLY A 1 581 ? -16.854 -37.729 28.691 1.00 68.12 581 GLY A N 1
ATOM 4520 C CA . GLY A 1 581 ? -17.959 -38.559 29.165 1.00 68.12 581 GLY A CA 1
ATOM 4521 C C . GLY A 1 581 ? -18.333 -39.740 28.265 1.00 68.12 581 GLY A C 1
ATOM 4522 O O . GLY A 1 581 ? -19.220 -40.506 28.637 1.00 68.12 581 GLY A O 1
ATOM 4523 N N . GLU A 1 582 ? -17.688 -39.929 27.110 1.00 85.00 582 GLU A N 1
ATOM 4524 C CA . GLU A 1 582 ? -18.000 -41.058 26.227 1.00 85.00 582 GLU A CA 1
ATOM 4525 C C . GLU A 1 582 ? -17.459 -42.407 26.741 1.00 85.00 582 GLU A C 1
ATOM 4527 O O . GLU A 1 582 ? -16.486 -42.464 27.490 1.00 85.00 582 GLU A O 1
ATOM 4532 N N . GLU A 1 583 ? -18.063 -43.515 26.300 1.00 78.25 583 GLU A N 1
ATOM 4533 C CA . GLU A 1 583 ? -17.554 -44.875 26.532 1.00 78.25 583 GLU A CA 1
ATOM 4534 C C . GLU A 1 583 ? -17.403 -45.600 25.180 1.00 78.25 583 GLU A C 1
ATOM 4536 O O . GLU A 1 583 ? -18.370 -45.732 24.423 1.00 78.25 583 GLU A O 1
ATOM 4541 N N . ILE A 1 584 ? -16.185 -46.038 24.845 1.00 83.81 584 ILE A N 1
ATOM 4542 C CA . ILE A 1 584 ? -15.810 -46.498 23.496 1.00 83.81 584 ILE A CA 1
ATOM 4543 C C . ILE A 1 584 ? -15.342 -47.963 23.528 1.00 83.81 584 ILE A C 1
ATOM 4545 O O . ILE A 1 584 ? -14.428 -48.293 24.278 1.00 83.81 584 ILE A O 1
ATOM 4549 N N . PRO A 1 585 ? -15.893 -48.879 22.714 1.00 71.44 585 PRO A N 1
ATOM 4550 C CA . PRO A 1 585 ? -15.409 -50.255 22.716 1.00 71.44 585 PRO A CA 1
ATOM 4551 C C . PRO A 1 585 ? -13.951 -50.388 22.231 1.00 71.44 585 PRO A C 1
ATOM 4553 O O . PRO A 1 585 ? -13.579 -49.836 21.193 1.00 71.44 585 PRO A O 1
ATOM 4556 N N . SER A 1 586 ? -13.126 -51.151 22.945 1.00 70.62 586 SER A N 1
ATOM 4557 C CA . SER A 1 586 ? -11.772 -51.511 22.527 1.00 70.62 586 SER A CA 1
ATOM 4558 C C . SER A 1 586 ? -11.831 -52.402 21.281 1.00 70.62 586 SER A C 1
ATOM 4560 O O . SER A 1 586 ? -12.788 -53.151 21.062 1.00 70.62 586 SER A O 1
ATOM 4562 N N . GLY A 1 587 ? -10.845 -52.272 20.395 1.00 64.94 587 GLY A N 1
ATOM 4563 C CA . GLY A 1 587 ? -10.875 -52.932 19.089 1.00 64.94 587 GLY A CA 1
ATOM 4564 C C . GLY A 1 587 ? -11.917 -52.400 18.101 1.00 64.94 587 GLY A C 1
ATOM 4565 O O . GLY A 1 587 ? -12.121 -53.051 17.076 1.00 64.94 587 GLY A O 1
ATOM 4566 N N . SER A 1 588 ? -12.597 -51.282 18.392 1.00 69.88 588 SER A N 1
ATOM 4567 C CA . SER A 1 588 ? -13.601 -50.692 17.499 1.00 69.88 588 SER A CA 1
ATOM 4568 C C . SER A 1 588 ? -13.086 -49.472 16.736 1.00 69.88 588 SER A C 1
ATOM 4570 O O . SER A 1 588 ? -12.156 -48.786 17.158 1.00 69.88 588 SER A O 1
ATOM 4572 N N . SER A 1 589 ? -13.721 -49.200 15.597 1.00 68.62 589 SER A N 1
ATOM 4573 C CA . SER A 1 589 ? -13.553 -47.943 14.876 1.00 68.62 589 SER A CA 1
ATOM 4574 C C . SER A 1 589 ? -14.376 -46.863 15.576 1.00 68.62 589 SER A C 1
ATOM 4576 O O . SER A 1 589 ? -15.587 -47.018 15.749 1.00 68.62 589 SER A O 1
ATOM 4578 N N . TYR A 1 590 ? -13.716 -45.783 15.979 1.00 62.56 590 TYR A N 1
ATOM 4579 C CA . TYR A 1 590 ? -14.341 -44.612 16.571 1.00 62.56 590 TYR A CA 1
ATOM 4580 C C . TYR A 1 590 ? -13.724 -43.366 15.964 1.00 62.56 590 TYR A C 1
ATOM 4582 O O . TYR A 1 590 ? -12.508 -43.197 15.928 1.00 62.56 590 TYR A O 1
ATOM 4590 N N . ASP A 1 591 ? -14.563 -42.483 15.462 1.00 75.62 591 ASP A N 1
ATOM 4591 C CA . ASP A 1 591 ? -14.069 -41.329 14.739 1.00 75.62 591 ASP A CA 1
ATOM 4592 C C . ASP A 1 591 ? -13.713 -40.158 15.692 1.00 75.62 591 ASP A C 1
ATOM 4594 O O . ASP A 1 591 ? -14.207 -40.083 16.815 1.00 75.62 591 ASP A O 1
ATOM 4598 N N . ILE A 1 592 ? -12.836 -39.250 15.264 1.00 71.88 592 ILE A N 1
ATOM 4599 C CA . ILE A 1 592 ? -12.316 -38.087 16.006 1.00 71.88 592 ILE A CA 1
ATOM 4600 C C . ILE A 1 592 ? -12.518 -36.841 15.159 1.00 71.88 592 ILE A C 1
ATOM 4602 O O . ILE A 1 592 ? -12.351 -36.895 13.938 1.00 71.88 592 ILE A O 1
ATOM 4606 N N . TYR A 1 593 ? -12.864 -35.730 15.809 1.00 70.38 593 TYR A N 1
ATOM 4607 C CA . TYR A 1 593 ? -13.546 -34.618 15.172 1.00 70.38 593 TYR A CA 1
ATOM 4608 C C . TYR A 1 593 ? -13.217 -33.250 15.702 1.00 70.38 593 TYR A C 1
ATOM 4610 O O . TYR A 1 593 ? -13.112 -33.030 16.911 1.00 70.38 593 TYR A O 1
ATOM 4618 N N . TRP A 1 594 ? -13.126 -32.322 14.752 1.00 65.19 594 TRP A N 1
ATOM 4619 C CA . TRP A 1 594 ? -12.694 -30.989 15.055 1.00 65.19 594 TRP A CA 1
ATOM 4620 C C . TRP A 1 594 ? -13.255 -29.872 14.127 1.00 65.19 594 TRP A C 1
ATOM 4622 O O . TRP A 1 594 ? -13.819 -30.170 13.087 1.00 65.19 594 TRP A O 1
ATOM 4632 N N . SER A 1 595 ? -13.152 -28.586 14.509 1.00 77.69 595 SER A N 1
ATOM 4633 C CA . SER A 1 595 ? -13.308 -27.363 13.667 1.00 77.69 595 SER A CA 1
ATOM 4634 C C . SER A 1 595 ? -12.380 -26.294 14.159 1.00 77.69 595 SER A C 1
ATOM 4636 O O . SER A 1 595 ? -12.802 -25.387 14.874 1.00 77.69 595 SER A O 1
ATOM 4638 N N . ALA A 1 596 ? -11.136 -26.370 13.766 1.00 61.38 596 ALA A N 1
ATOM 4639 C CA . ALA A 1 596 ? -10.164 -25.413 14.206 1.00 61.38 596 ALA A CA 1
ATOM 4640 C C . ALA A 1 596 ? -10.255 -24.050 13.586 1.00 61.38 596 ALA A C 1
ATOM 4642 O O . ALA A 1 596 ? -9.276 -23.353 13.538 1.00 61.38 596 ALA A O 1
ATOM 4643 N N . LEU A 1 597 ? -11.472 -23.684 13.178 1.00 63.34 597 LEU A N 1
ATOM 4644 C CA . LEU A 1 597 ? -11.909 -22.465 12.540 1.00 63.34 597 LEU A CA 1
ATOM 4645 C C . LEU A 1 597 ? -10.832 -21.940 11.610 1.00 63.34 597 LEU A C 1
ATOM 4647 O O . LEU A 1 597 ? -9.954 -21.352 12.147 1.00 63.34 597 LEU A O 1
ATOM 4651 N N . GLY A 1 598 ? -10.796 -22.221 10.313 1.00 61.41 598 GLY A N 1
ATOM 4652 C CA . GLY A 1 598 ? -9.821 -21.876 9.257 1.00 61.41 598 GLY A CA 1
ATOM 4653 C C . GLY A 1 598 ? -8.269 -21.967 9.372 1.00 61.41 598 GLY A C 1
ATOM 4654 O O . GLY A 1 598 ? -7.583 -21.006 9.092 1.00 61.41 598 GLY A O 1
ATOM 4655 N N . TYR A 1 599 ? -7.670 -23.154 9.498 1.00 68.38 599 TYR A N 1
ATOM 4656 C CA . TYR A 1 599 ? -6.368 -23.551 8.923 1.00 68.38 599 TYR A CA 1
ATOM 4657 C C . TYR A 1 599 ? -6.787 -24.458 7.739 1.00 68.38 599 TYR A C 1
ATOM 4659 O O . TYR A 1 599 ? -7.765 -25.181 7.842 1.00 68.38 599 TYR A O 1
ATOM 4667 N N . ASP A 1 600 ? -6.114 -24.356 6.604 1.00 69.75 600 ASP A N 1
ATOM 4668 C CA . ASP A 1 600 ? -6.581 -24.463 5.211 1.00 69.75 600 ASP A CA 1
ATOM 4669 C C . ASP A 1 600 ? -7.022 -25.809 4.830 1.00 69.75 600 ASP A C 1
ATOM 4671 O O . ASP A 1 600 ? -6.435 -26.731 5.311 1.00 69.75 600 ASP A O 1
ATOM 4675 N N . SER A 1 601 ? -7.971 -25.966 3.924 1.00 72.56 601 SER A N 1
ATOM 4676 C CA . SER A 1 601 ? -8.559 -27.267 3.618 1.00 72.56 601 SER A CA 1
ATOM 4677 C C . SER A 1 601 ? -7.629 -28.202 2.776 1.00 72.56 601 SER A C 1
ATOM 4679 O O . SER A 1 601 ? -7.846 -28.571 1.633 1.00 72.56 601 SER A O 1
ATOM 4681 N N . ARG A 1 602 ? -6.460 -28.460 3.395 1.00 58.75 602 ARG A N 1
ATOM 4682 C CA . ARG A 1 602 ? -5.097 -28.401 2.896 1.00 58.75 602 ARG A CA 1
ATOM 4683 C C . ARG A 1 602 ? -3.916 -28.840 3.949 1.00 58.75 602 ARG A C 1
ATOM 4685 O O . ARG A 1 602 ? -3.989 -30.005 4.360 1.00 58.75 602 ARG A O 1
ATOM 4692 N N . TYR A 1 603 ? -2.802 -28.085 4.247 1.00 79.44 603 TYR A N 1
ATOM 4693 C CA . TYR A 1 603 ? -1.365 -28.264 4.839 1.00 79.44 603 TYR A CA 1
ATOM 4694 C C . TYR A 1 603 ? -1.236 -29.022 6.182 1.00 79.44 603 TYR A C 1
ATOM 4696 O O . TYR A 1 603 ? -2.319 -29.011 6.638 1.00 79.44 603 TYR A O 1
ATOM 4704 N N . PRO A 1 604 ? -0.151 -29.624 6.816 1.00 80.25 604 PRO A N 1
ATOM 4705 C CA . PRO A 1 604 ? 0.037 -30.528 8.080 1.00 80.25 604 PRO A CA 1
ATOM 4706 C C . PRO A 1 604 ? -0.520 -30.374 9.595 1.00 80.25 604 PRO A C 1
ATOM 4708 O O . PRO A 1 604 ? -0.409 -29.304 10.172 1.00 80.25 604 PRO A O 1
ATOM 4711 N N . LEU A 1 605 ? -0.967 -31.486 10.297 1.00 89.31 605 LEU A N 1
ATOM 4712 C CA . LEU A 1 605 ? -1.624 -31.739 11.659 1.00 89.31 605 LEU A CA 1
ATOM 4713 C C . LEU A 1 605 ? -1.458 -33.221 12.173 1.00 89.31 605 LEU A C 1
ATOM 4715 O O . LEU A 1 605 ? -1.499 -34.157 11.374 1.00 89.31 605 LEU A O 1
ATOM 4719 N N . LYS A 1 606 ? -1.433 -33.462 13.499 1.00 91.88 606 LYS A N 1
ATOM 4720 C CA . LYS A 1 606 ? -1.277 -34.758 14.212 1.00 91.88 606 LYS A CA 1
ATOM 4721 C C . LYS A 1 606 ? -2.366 -35.038 15.272 1.00 91.88 606 LYS A C 1
ATOM 4723 O O . LYS A 1 606 ? -2.836 -34.112 15.932 1.00 91.88 606 LYS A O 1
ATOM 4728 N N . LEU A 1 607 ? -2.713 -36.317 15.484 1.00 95.50 607 LEU A N 1
ATOM 4729 C CA . LEU A 1 607 ? -3.677 -36.816 16.484 1.00 95.50 607 LEU A CA 1
ATOM 4730 C C . LEU A 1 607 ? -3.055 -37.853 17.433 1.00 95.50 607 LEU A C 1
ATOM 4732 O O . LEU A 1 607 ? -2.329 -38.756 17.003 1.00 95.50 607 LEU A O 1
ATOM 4736 N N . GLU A 1 608 ? -3.420 -37.797 18.714 1.00 95.38 608 GLU A N 1
ATOM 4737 C CA . GLU A 1 608 ? -2.893 -38.668 19.772 1.00 95.38 608 GLU A CA 1
ATOM 4738 C C . GLU A 1 608 ? -3.957 -38.974 20.847 1.00 95.38 608 GLU A C 1
ATOM 4740 O O . GLU A 1 608 ? -4.832 -38.150 21.108 1.00 95.38 608 GLU A O 1
ATOM 4745 N N . TYR A 1 609 ? -3.862 -40.133 21.512 1.00 92.00 609 TYR A N 1
ATOM 4746 C CA . TYR A 1 609 ? -4.667 -40.473 22.695 1.00 92.00 609 TYR A CA 1
ATOM 4747 C C . TYR A 1 609 ? -3.792 -40.697 23.928 1.00 92.00 609 TYR A C 1
ATOM 4749 O O . TYR A 1 609 ? -2.711 -41.273 23.837 1.00 92.00 609 TYR A O 1
ATOM 4757 N N . SER A 1 610 ? -4.285 -40.303 25.095 1.00 94.44 610 SER A N 1
ATOM 4758 C CA . SER A 1 610 ? -3.751 -40.715 26.397 1.00 94.44 610 SER A CA 1
ATOM 4759 C C . SER A 1 610 ? -4.734 -41.671 27.061 1.00 94.44 610 SER A C 1
ATOM 4761 O O . SER A 1 610 ? -5.935 -41.482 26.920 1.00 94.44 610 SER A O 1
ATOM 4763 N N . LEU A 1 611 ? -4.245 -42.670 27.805 1.00 90.88 611 LEU A N 1
ATOM 4764 C CA . LEU A 1 611 ? -5.067 -43.566 28.638 1.00 90.88 611 LEU A CA 1
ATOM 4765 C C . LEU A 1 611 ? -5.068 -43.181 30.130 1.00 90.88 611 LEU A C 1
ATOM 4767 O O . LEU A 1 611 ? -5.649 -43.908 30.937 1.00 90.88 611 LEU A O 1
ATOM 4771 N N . ASP A 1 612 ? -4.373 -42.101 30.497 1.00 88.44 612 ASP A N 1
ATOM 4772 C CA . ASP A 1 612 ? -3.878 -41.837 31.853 1.00 88.44 612 ASP A CA 1
ATOM 4773 C C . ASP A 1 612 ? -4.019 -40.369 32.306 1.00 88.44 612 ASP A C 1
ATOM 4775 O O . ASP A 1 612 ? -3.219 -39.881 33.112 1.00 88.44 612 ASP A O 1
ATOM 4779 N N . LYS A 1 613 ? -5.052 -39.662 31.826 1.00 86.12 613 LYS A N 1
ATOM 4780 C CA . LYS A 1 613 ? -5.319 -38.227 32.070 1.00 86.12 613 LYS A CA 1
ATOM 4781 C C . LYS A 1 613 ? -4.223 -37.294 31.542 1.00 86.12 613 LYS A C 1
ATOM 4783 O O . LYS A 1 613 ? -3.878 -36.295 32.166 1.00 86.12 613 LYS A O 1
ATOM 4788 N N . GLY A 1 614 ? -3.696 -37.617 30.365 1.00 83.81 614 GLY A N 1
ATOM 4789 C CA . GLY A 1 614 ? -2.796 -36.758 29.597 1.00 83.81 614 GLY A CA 1
ATOM 4790 C C . GLY A 1 614 ? -1.333 -36.801 30.030 1.00 83.81 614 GLY A C 1
ATOM 4791 O O . GLY A 1 614 ? -0.593 -35.880 29.692 1.00 83.81 614 GLY A O 1
ATOM 4792 N N . LYS A 1 615 ? -0.899 -37.830 30.772 1.00 87.12 615 LYS A N 1
ATOM 4793 C CA . LYS A 1 615 ? 0.500 -37.952 31.224 1.00 87.12 615 LYS A CA 1
ATOM 4794 C C . LYS A 1 615 ? 1.384 -38.588 30.149 1.00 87.12 615 LYS A C 1
ATOM 4796 O O . LYS A 1 615 ? 2.512 -38.142 29.955 1.00 87.12 615 LYS A O 1
ATOM 4801 N N . ALA A 1 616 ? 0.865 -39.578 29.424 1.00 87.69 616 ALA A N 1
ATOM 4802 C CA . ALA A 1 616 ? 1.505 -40.181 28.261 1.00 87.69 616 ALA A CA 1
ATOM 4803 C C . ALA A 1 616 ? 0.540 -40.234 27.069 1.00 87.69 616 ALA A C 1
ATOM 4805 O O . ALA A 1 616 ? -0.618 -40.625 27.211 1.00 87.69 616 ALA A O 1
ATOM 4806 N N . TYR A 1 617 ? 1.035 -39.871 25.882 1.00 91.56 617 TYR A N 1
ATOM 4807 C CA . TYR A 1 617 ? 0.274 -39.880 24.632 1.00 91.56 617 TYR A CA 1
ATOM 4808 C C . TYR A 1 617 ? 0.823 -40.927 23.660 1.00 91.56 617 TYR A C 1
ATOM 4810 O O . TYR A 1 617 ? 2.022 -40.987 23.395 1.00 91.56 617 TYR A O 1
ATOM 4818 N N . SER A 1 618 ? -0.078 -41.740 23.119 1.00 91.88 618 SER A N 1
ATOM 4819 C CA . SER A 1 618 ? 0.150 -42.686 22.031 1.00 91.88 618 SER A CA 1
ATOM 4820 C C . SER A 1 618 ? -0.409 -42.103 20.735 1.00 91.88 618 SER A C 1
ATOM 4822 O O . SER A 1 618 ? -1.516 -41.565 20.707 1.00 91.88 618 SER A O 1
ATOM 4824 N N . GLN A 1 619 ? 0.355 -42.189 19.648 1.00 93.69 619 GLN A N 1
ATOM 4825 C CA . GLN A 1 619 ? -0.060 -41.624 18.367 1.00 93.69 619 GLN A CA 1
ATOM 4826 C C . GLN A 1 619 ? -1.244 -42.397 17.775 1.00 93.69 619 GLN A C 1
ATOM 4828 O O . GLN A 1 619 ? -1.234 -43.625 17.727 1.00 93.69 619 GLN A O 1
ATOM 4833 N N . ILE A 1 620 ? -2.231 -41.656 17.274 1.00 93.31 620 ILE A N 1
ATOM 4834 C CA . ILE A 1 620 ? -3.331 -42.189 16.464 1.00 93.31 620 ILE A CA 1
ATOM 4835 C C . ILE A 1 620 ? -2.917 -42.150 15.002 1.00 93.31 620 ILE A C 1
ATOM 4837 O O . ILE A 1 620 ? -2.910 -43.171 14.322 1.00 93.31 620 ILE A O 1
ATOM 4841 N N . ALA A 1 621 ? -2.536 -40.959 14.543 1.00 82.06 621 ALA A N 1
ATOM 4842 C CA . ALA A 1 621 ? -2.026 -40.714 13.208 1.00 82.06 621 ALA A CA 1
ATOM 4843 C C . ALA A 1 621 ? -1.302 -39.359 13.165 1.00 82.06 621 ALA A C 1
ATOM 4845 O O . ALA A 1 621 ? -1.601 -38.455 13.944 1.00 82.06 621 ALA A O 1
ATOM 4846 N N . ASP A 1 622 ? -0.339 -39.223 12.258 1.00 84.69 622 ASP A N 1
ATOM 4847 C CA . ASP A 1 622 ? 0.428 -37.995 12.031 1.00 84.69 622 ASP A CA 1
ATOM 4848 C C . ASP A 1 622 ? 0.254 -37.533 10.587 1.00 84.69 622 ASP A C 1
ATOM 4850 O O . ASP A 1 622 ? 0.037 -38.346 9.687 1.00 84.69 622 ASP A O 1
ATOM 4854 N N . LYS A 1 623 ? 0.313 -36.216 10.381 1.00 83.50 623 LYS A N 1
ATOM 4855 C CA . LYS A 1 623 ? 0.050 -35.528 9.112 1.00 83.50 623 LYS A CA 1
ATOM 4856 C C . LYS A 1 623 ? -1.310 -35.892 8.525 1.00 83.50 623 LYS A C 1
ATOM 4858 O O . LYS A 1 623 ? -1.525 -35.731 7.326 1.00 83.50 623 LYS A O 1
ATOM 4863 N N . VAL A 1 624 ? -2.255 -36.288 9.379 1.00 83.50 624 VAL A N 1
ATOM 4864 C CA . VAL A 1 624 ? -3.668 -36.311 9.018 1.00 83.50 624 VAL A CA 1
ATOM 4865 C C . VAL A 1 624 ? -4.077 -34.892 8.738 1.00 83.50 624 VAL A C 1
ATOM 4867 O O . VAL A 1 624 ? -3.743 -33.969 9.469 1.00 83.50 624 VAL A O 1
ATOM 4870 N N . ASN A 1 625 ? -4.840 -34.765 7.679 1.00 73.75 625 ASN A N 1
ATOM 4871 C CA . ASN A 1 625 ? -5.621 -33.627 7.298 1.00 73.75 625 ASN A CA 1
ATOM 4872 C C . ASN A 1 625 ? -6.330 -32.872 8.465 1.00 73.75 625 ASN A C 1
ATOM 4874 O O . ASN A 1 625 ? -6.609 -33.482 9.489 1.00 73.75 625 ASN A O 1
ATOM 4878 N N . ASN A 1 626 ? -6.879 -31.663 8.262 1.00 71.81 626 ASN A N 1
ATOM 4879 C CA . ASN A 1 626 ? -8.093 -31.103 8.966 1.00 71.81 626 ASN A CA 1
ATOM 4880 C C . ASN A 1 626 ? -9.388 -30.329 8.227 1.00 71.81 626 ASN A C 1
ATOM 4882 O O . ASN A 1 626 ? -9.854 -29.520 8.946 1.00 71.81 626 ASN A O 1
ATOM 4886 N N . SER A 1 627 ? -10.214 -30.321 7.038 1.00 56.25 627 SER A N 1
ATOM 4887 C CA . SER A 1 627 ? -10.700 -31.009 5.649 1.00 56.25 627 SER A CA 1
ATOM 4888 C C . SER A 1 627 ? -11.054 -32.535 5.058 1.00 56.25 627 SER A C 1
ATOM 4890 O O . SER A 1 627 ? -11.223 -32.604 3.851 1.00 56.25 627 SER A O 1
ATOM 4892 N N . GLY A 1 628 ? -11.439 -33.788 5.533 1.00 64.00 628 GLY A N 1
ATOM 4893 C CA . GLY A 1 628 ? -11.510 -34.877 6.631 1.00 64.00 628 GLY A CA 1
ATOM 4894 C C . GLY A 1 628 ? -11.773 -34.927 8.209 1.00 64.00 628 GLY A C 1
ATOM 4895 O O . GLY A 1 628 ? -12.876 -34.814 8.657 1.00 64.00 628 GLY A O 1
ATOM 4896 N N . SER A 1 629 ? -10.850 -34.987 9.171 1.00 66.44 629 SER A N 1
ATOM 4897 C CA . SER A 1 629 ? -11.082 -35.501 10.536 1.00 66.44 629 SER A CA 1
ATOM 4898 C C . SER A 1 629 ? -10.980 -37.012 10.437 1.00 66.44 629 SER A C 1
ATOM 4900 O O . SER A 1 629 ? -10.817 -37.521 9.329 1.00 66.44 629 SER A O 1
ATOM 4902 N N . TYR A 1 630 ? -10.942 -37.773 11.525 1.00 71.81 630 TYR A N 1
ATOM 4903 C CA . TYR A 1 630 ? -10.236 -39.056 11.433 1.00 71.81 630 TYR A CA 1
ATOM 4904 C C . TYR A 1 630 ? -10.974 -40.264 11.967 1.00 71.81 630 TYR A C 1
ATOM 4906 O O . TYR A 1 630 ? -11.630 -40.178 12.993 1.00 71.81 630 TYR A O 1
ATOM 4914 N N . SER A 1 631 ? -10.826 -41.405 11.295 1.00 73.81 631 SER A N 1
ATOM 4915 C CA . SER A 1 631 ? -11.344 -42.680 11.776 1.00 73.81 631 SER A CA 1
ATOM 4916 C C . SER A 1 631 ? -10.273 -43.432 12.560 1.00 73.81 631 SER A C 1
ATOM 4918 O O . SER A 1 631 ? -9.408 -44.087 11.981 1.00 73.81 631 SER A O 1
ATOM 4920 N N . TRP A 1 632 ? -10.305 -43.322 13.890 1.00 87.62 632 TRP A N 1
ATOM 4921 C CA . TRP A 1 632 ? -9.359 -44.016 14.759 1.00 87.62 632 TRP A CA 1
ATOM 4922 C C . TRP A 1 632 ? -9.799 -45.469 14.964 1.00 87.62 632 TRP A C 1
ATOM 4924 O O . TRP A 1 632 ? -10.941 -45.752 15.321 1.00 87.62 632 TRP A O 1
ATOM 4934 N N . GLN A 1 633 ? -8.883 -46.410 14.740 1.00 80.69 633 GLN A N 1
ATOM 4935 C CA . GLN A 1 633 ? -9.050 -47.793 15.183 1.00 80.69 633 GLN A CA 1
ATOM 4936 C C . GLN A 1 633 ? -8.520 -47.902 16.615 1.00 80.69 633 GLN A C 1
ATOM 4938 O O . GLN A 1 633 ? -7.307 -47.898 16.836 1.00 80.69 633 GLN A O 1
ATOM 4943 N N . VAL A 1 634 ? -9.425 -47.970 17.591 1.00 85.06 634 VAL A N 1
ATOM 4944 C CA . VAL A 1 634 ? -9.071 -48.129 19.006 1.00 85.06 634 VAL A CA 1
ATOM 4945 C C . VAL A 1 634 ? -8.441 -49.513 19.189 1.00 85.06 634 VAL A C 1
ATOM 4947 O O . VAL A 1 634 ? -9.065 -50.502 18.797 1.00 85.06 634 VAL A O 1
ATOM 4950 N N . PRO A 1 635 ? -7.235 -49.648 19.773 1.00 84.31 635 PRO A N 1
ATOM 4951 C CA . PRO A 1 635 ? -6.624 -50.964 19.943 1.00 84.31 635 PRO A CA 1
ATOM 4952 C C . PRO A 1 635 ? -7.456 -51.895 20.842 1.00 84.31 635 PRO A C 1
ATOM 4954 O O . PRO A 1 635 ? -8.251 -51.453 21.675 1.00 84.31 635 PRO A O 1
ATOM 4957 N N . LYS A 1 636 ? -7.286 -53.204 20.643 1.00 78.62 636 LYS A N 1
ATOM 4958 C CA . LYS A 1 636 ? -7.932 -54.264 21.437 1.00 78.62 636 LYS A CA 1
ATOM 4959 C C . LYS A 1 636 ? -7.312 -54.358 22.832 1.00 78.62 636 LYS A C 1
ATOM 4961 O O . LYS A 1 636 ? -6.210 -53.862 23.040 1.00 78.62 636 LYS A O 1
ATOM 4966 N N . GLU A 1 637 ? -8.026 -54.997 23.761 1.00 78.25 637 GLU A N 1
ATOM 4967 C CA . GLU A 1 637 ? -7.544 -55.340 25.117 1.00 78.25 637 GLU A CA 1
ATOM 4968 C C . GLU A 1 637 ? -7.181 -54.120 26.000 1.00 78.25 637 GLU A C 1
ATOM 4970 O O . GLU A 1 637 ? -6.673 -54.257 27.112 1.00 78.25 637 GLU A O 1
ATOM 4975 N N . ILE A 1 638 ? -7.502 -52.902 25.544 1.00 79.50 638 ILE A N 1
ATOM 4976 C CA . ILE A 1 638 ? -7.417 -51.666 26.329 1.00 79.50 638 ILE A CA 1
ATOM 4977 C C . ILE A 1 638 ? -8.671 -51.520 27.199 1.00 79.50 638 ILE A C 1
ATOM 4979 O O . ILE A 1 638 ? -9.794 -51.671 26.720 1.00 79.50 638 ILE A O 1
ATOM 4983 N N . ASN A 1 639 ? -8.476 -51.143 28.465 1.00 82.75 639 ASN A N 1
ATOM 4984 C CA . ASN A 1 639 ? -9.542 -50.774 29.393 1.00 82.75 639 ASN A CA 1
ATOM 4985 C C . ASN A 1 639 ? -9.068 -49.619 30.299 1.00 82.75 639 ASN A C 1
ATOM 4987 O O . ASN A 1 639 ? -8.096 -49.774 31.036 1.00 82.75 639 ASN A O 1
ATOM 4991 N N . SER A 1 640 ? -9.709 -48.449 30.216 1.00 84.38 640 SER A N 1
ATOM 4992 C CA . SER A 1 640 ? -9.400 -47.267 31.044 1.00 84.38 640 SER A CA 1
ATOM 4993 C C . SER A 1 640 ? -10.611 -46.334 31.139 1.00 84.38 640 SER A C 1
ATOM 4995 O O . SER A 1 640 ? -11.456 -46.324 30.249 1.00 84.38 640 SER A O 1
ATOM 4997 N N . LYS A 1 641 ? -10.686 -45.523 32.202 1.00 83.81 641 LYS A N 1
ATOM 4998 C CA . LYS A 1 641 ? -11.685 -44.448 32.392 1.00 83.81 641 LYS A CA 1
ATOM 4999 C C . LYS A 1 641 ? -11.056 -43.050 32.487 1.00 83.81 641 LYS A C 1
ATOM 5001 O O . LYS A 1 641 ? -11.651 -42.126 33.035 1.00 83.81 641 LYS A O 1
ATOM 5006 N N . GLU A 1 642 ? -9.817 -42.920 32.022 1.00 89.38 642 GLU A N 1
ATOM 5007 C CA . GLU A 1 642 ? -8.992 -41.713 32.149 1.00 89.38 642 GLU A CA 1
ATOM 5008 C C . GLU A 1 642 ? -8.484 -41.223 30.783 1.00 89.38 642 GLU A C 1
ATOM 5010 O O . GLU A 1 642 ? -7.397 -40.660 30.681 1.00 89.38 642 GLU A O 1
ATOM 5015 N N . VAL A 1 643 ? -9.246 -41.477 29.718 1.00 88.12 643 VAL A N 1
ATOM 5016 C CA . VAL A 1 643 ? -8.786 -41.312 28.336 1.00 88.12 643 VAL A CA 1
ATOM 5017 C C . VAL A 1 643 ? -8.989 -39.869 27.860 1.00 88.12 643 VAL A C 1
ATOM 5019 O O . VAL A 1 643 ? -10.018 -39.267 28.158 1.00 88.12 643 VAL A O 1
ATOM 5022 N N . LEU A 1 644 ? -8.020 -39.315 27.126 1.00 91.50 644 LEU A N 1
ATOM 5023 C CA . LEU A 1 644 ? -8.101 -38.002 26.464 1.00 91.50 644 LEU A CA 1
ATOM 5024 C C . LEU A 1 644 ? -7.678 -38.120 24.998 1.00 91.50 644 LEU A C 1
ATOM 5026 O O . LEU A 1 644 ? -6.821 -38.943 24.668 1.00 91.50 644 LEU A O 1
ATOM 5030 N N . ILE A 1 645 ? -8.221 -37.251 24.146 1.00 91.62 645 ILE A N 1
ATOM 5031 C CA . ILE A 1 645 ? -7.690 -36.987 22.804 1.00 91.62 645 ILE A CA 1
ATOM 5032 C C . ILE A 1 645 ? -6.948 -35.662 22.828 1.00 91.62 645 ILE A C 1
ATOM 5034 O O . ILE A 1 645 ? -7.432 -34.691 23.400 1.00 91.62 645 ILE A O 1
ATOM 5038 N N . ARG A 1 646 ? -5.804 -35.628 22.148 1.00 94.06 646 ARG A N 1
ATOM 5039 C CA . ARG A 1 646 ? -5.146 -34.402 21.710 1.00 94.06 646 ARG A CA 1
ATOM 5040 C C . ARG A 1 646 ? -5.099 -34.383 20.192 1.00 94.06 646 ARG A C 1
ATOM 5042 O O . ARG A 1 646 ? -4.759 -35.385 19.559 1.00 94.06 646 ARG A O 1
ATOM 5049 N N . VAL A 1 647 ? -5.383 -33.225 19.618 1.00 93.12 647 VAL A N 1
ATOM 5050 C CA . VAL A 1 647 ? -5.104 -32.938 18.214 1.00 93.12 647 VAL A CA 1
ATOM 5051 C C . VAL A 1 647 ? -4.188 -31.703 18.157 1.00 93.12 647 VAL A C 1
ATOM 5053 O O . VAL A 1 647 ? -4.088 -30.950 19.125 1.00 93.12 647 VAL A O 1
ATOM 5056 N N . SER A 1 648 ? -3.383 -31.564 17.102 1.00 88.94 648 SER A N 1
ATOM 5057 C CA . SER A 1 648 ? -2.228 -30.647 17.099 1.00 88.94 648 SER A CA 1
ATOM 5058 C C . SER A 1 648 ? -1.667 -30.381 15.706 1.00 88.94 648 SER A C 1
ATOM 5060 O O . SER A 1 648 ? -1.946 -31.138 14.786 1.00 88.94 648 SER A O 1
ATOM 5062 N N . ASP A 1 649 ? -0.852 -29.347 15.526 1.00 88.25 649 ASP A N 1
ATOM 5063 C CA . ASP A 1 649 ? -0.053 -29.132 14.316 1.00 88.25 649 ASP A CA 1
ATOM 5064 C C . ASP A 1 649 ? 1.060 -30.190 14.198 1.00 88.25 649 ASP A C 1
ATOM 5066 O O . ASP A 1 649 ? 1.826 -30.398 15.136 1.00 88.25 649 ASP A O 1
ATOM 5070 N N . SER A 1 650 ? 1.197 -30.857 13.045 1.00 85.38 650 SER A N 1
ATOM 5071 C CA . SER A 1 650 ? 2.223 -31.904 12.856 1.00 85.38 650 SER A CA 1
ATOM 5072 C C . SER A 1 650 ? 3.651 -31.380 12.897 1.00 85.38 650 SER A C 1
ATOM 5074 O O . SER A 1 650 ? 4.584 -32.161 13.080 1.00 85.38 650 SER A O 1
ATOM 5076 N N . ASN A 1 651 ? 3.836 -30.089 12.642 1.00 81.88 651 ASN A N 1
ATOM 5077 C CA . ASN A 1 651 ? 5.141 -29.443 12.594 1.00 81.88 651 ASN A CA 1
ATOM 5078 C C . ASN A 1 651 ? 5.419 -28.671 13.893 1.00 81.88 651 ASN A C 1
ATOM 5080 O O . ASN A 1 651 ? 6.584 -28.449 14.221 1.00 81.88 651 ASN A O 1
ATOM 5084 N N . ASP A 1 652 ? 4.371 -28.299 14.638 1.00 81.38 652 ASP A N 1
ATOM 5085 C CA . ASP A 1 652 ? 4.470 -27.584 15.910 1.00 81.38 652 ASP A CA 1
ATOM 5086 C C . ASP A 1 652 ? 3.418 -28.038 16.939 1.00 81.38 652 ASP A C 1
ATOM 5088 O O . ASP A 1 652 ? 2.384 -27.408 17.148 1.00 81.38 652 ASP A O 1
ATOM 5092 N N . LEU A 1 653 ? 3.732 -29.109 17.666 1.00 81.75 653 LEU A N 1
ATOM 5093 C CA . LEU A 1 653 ? 2.857 -29.683 18.693 1.00 81.75 653 LEU A CA 1
ATOM 5094 C C . LEU A 1 653 ? 2.546 -28.733 19.875 1.00 81.75 653 LEU A C 1
ATOM 5096 O O . LEU A 1 653 ? 1.800 -29.134 20.767 1.00 81.75 653 LEU A O 1
ATOM 5100 N N . GLN A 1 654 ? 3.099 -27.510 19.931 1.00 80.88 654 GLN A N 1
ATOM 5101 C CA . GLN A 1 654 ? 2.654 -26.491 20.893 1.00 80.88 654 GLN A CA 1
ATOM 5102 C C . GLN A 1 654 ? 1.313 -25.883 20.494 1.00 80.88 654 GLN A C 1
ATOM 5104 O O . GLN A 1 654 ? 0.473 -25.677 21.372 1.00 80.88 654 GLN A O 1
ATOM 5109 N N . VAL A 1 655 ? 1.039 -25.723 19.192 1.00 78.50 655 VAL A N 1
ATOM 5110 C CA . VAL A 1 655 ? -0.350 -25.640 18.731 1.00 78.50 65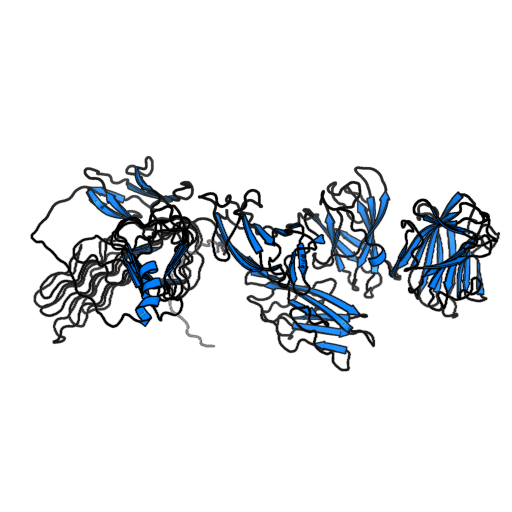5 VAL A CA 1
ATOM 5111 C C . VAL A 1 655 ? -0.931 -27.042 18.835 1.00 78.50 655 VAL A C 1
ATOM 5113 O O . VAL A 1 655 ? -0.928 -27.848 17.908 1.00 78.50 655 VAL A O 1
ATOM 5116 N N . ASN A 1 656 ? -1.444 -27.319 20.027 1.00 82.12 656 ASN A N 1
ATOM 5117 C CA . ASN A 1 656 ? -2.331 -28.425 20.326 1.00 82.12 656 ASN A CA 1
ATOM 5118 C C . ASN A 1 656 ? -3.570 -27.946 21.086 1.00 82.12 656 ASN A C 1
ATOM 5120 O O . ASN A 1 656 ? -3.562 -26.865 21.679 1.00 82.12 656 ASN A O 1
ATOM 5124 N N . ASP A 1 657 ? -4.596 -28.784 21.085 1.00 87.62 657 ASP A N 1
ATOM 5125 C CA . ASP A 1 657 ? -5.656 -28.727 22.075 1.00 87.62 657 ASP A CA 1
ATOM 5126 C C . ASP A 1 657 ? -6.246 -30.133 22.346 1.00 87.62 657 ASP A C 1
ATOM 5128 O O . ASP A 1 657 ? -6.016 -31.085 21.587 1.00 87.62 657 ASP A O 1
ATOM 5132 N N . LEU A 1 658 ? -6.907 -30.280 23.497 1.00 83.00 658 LEU A N 1
ATOM 5133 C CA . LEU A 1 658 ? -7.333 -31.524 24.111 1.00 83.00 658 LEU A CA 1
ATOM 5134 C C . LEU A 1 658 ? -8.857 -31.577 24.305 1.00 83.00 658 LEU A C 1
ATOM 5136 O O . LEU A 1 658 ? -9.507 -30.558 24.494 1.00 83.00 658 LEU A O 1
ATOM 5140 N N . SER A 1 659 ? -9.413 -32.790 24.361 1.00 76.56 659 SER A N 1
ATOM 5141 C CA . SER A 1 659 ? -10.787 -33.045 24.826 1.00 76.56 659 SER A CA 1
ATOM 5142 C C . SER A 1 659 ? -11.056 -32.381 26.185 1.00 76.56 659 SER A C 1
ATOM 5144 O O . SER A 1 659 ? -10.364 -32.718 27.150 1.00 76.56 659 SER A O 1
ATOM 5146 N N . ASP A 1 660 ? -12.076 -31.512 26.261 1.00 76.25 660 ASP A N 1
ATOM 5147 C CA . ASP A 1 660 ? -12.478 -30.713 27.440 1.00 76.25 660 ASP A CA 1
ATOM 5148 C C . ASP A 1 660 ? -12.633 -31.553 28.723 1.00 76.25 660 ASP A C 1
ATOM 5150 O O . ASP A 1 660 ? -12.531 -31.056 29.849 1.00 76.25 660 ASP A O 1
ATOM 5154 N N . SER A 1 661 ? -12.922 -32.848 28.582 1.00 82.50 661 SER A N 1
ATOM 5155 C CA . SER A 1 661 ? -12.973 -33.816 29.673 1.00 82.50 661 SER A CA 1
ATOM 5156 C C . SER A 1 661 ? -12.628 -35.241 29.227 1.00 82.50 661 SER A C 1
ATOM 5158 O O . SER A 1 661 ? -12.525 -35.555 28.043 1.00 82.50 661 SER A O 1
ATOM 5160 N N . VAL A 1 662 ? -12.428 -36.124 30.212 1.00 75.56 662 VAL A N 1
ATOM 5161 C CA . VAL A 1 662 ? -12.039 -37.528 29.994 1.00 75.56 662 VAL A CA 1
ATOM 5162 C C . VAL A 1 662 ? -13.185 -38.418 29.515 1.00 75.56 662 VAL A C 1
ATOM 5164 O O . VAL A 1 662 ? -14.338 -38.215 29.893 1.00 75.56 662 VAL A O 1
ATOM 5167 N N . PHE A 1 663 ? -12.844 -39.463 28.764 1.00 81.25 663 PHE A N 1
ATOM 5168 C CA . PHE A 1 663 ? -13.734 -40.547 28.332 1.00 81.25 663 PHE A CA 1
ATOM 5169 C C . PHE A 1 663 ? -13.157 -41.935 28.703 1.00 81.25 663 PHE A C 1
ATOM 5171 O O . PHE A 1 663 ? -12.127 -42.030 29.382 1.00 81.25 663 PHE A O 1
ATOM 5178 N N . SER A 1 664 ? -13.834 -43.028 28.327 1.00 84.81 664 SER A N 1
ATOM 5179 C CA . SER A 1 664 ? -13.473 -44.406 28.708 1.00 84.81 664 SER A CA 1
ATOM 5180 C C . SER A 1 664 ? -13.435 -45.410 27.544 1.00 84.81 664 SER A C 1
ATOM 5182 O O . SER A 1 664 ? -13.990 -45.163 26.472 1.00 84.81 664 SER A O 1
ATOM 5184 N N . ILE A 1 665 ? -12.766 -46.555 27.755 1.00 85.12 665 ILE A N 1
ATOM 5185 C CA . ILE A 1 665 ? -12.631 -47.672 26.800 1.00 85.12 665 ILE A CA 1
ATOM 5186 C C . ILE A 1 665 ? -12.874 -49.037 27.497 1.00 85.12 665 ILE A C 1
ATOM 5188 O O . ILE A 1 665 ? -12.387 -49.214 28.612 1.00 85.12 665 ILE A O 1
ATOM 5192 N N . SER A 1 666 ? -13.609 -49.991 26.881 1.00 78.00 666 SER A N 1
ATOM 5193 C CA . SER A 1 666 ? -13.884 -51.372 27.402 1.00 78.00 666 SER A CA 1
ATOM 5194 C C . SER A 1 666 ? -14.408 -52.381 26.327 1.00 78.00 666 SER A C 1
ATOM 5196 O O . SER A 1 666 ? -14.469 -52.016 25.166 1.00 78.00 666 SER A O 1
ATOM 5198 N N . GLU A 1 667 ? -14.753 -53.650 26.625 1.00 69.75 667 GLU A N 1
ATOM 5199 C CA . GLU A 1 667 ? -14.942 -54.752 25.620 1.00 69.75 667 GLU A CA 1
ATOM 5200 C C . GLU A 1 667 ? -16.415 -55.126 25.231 1.00 69.75 667 GLU A C 1
ATOM 5202 O O . GLU A 1 667 ? -17.363 -54.622 25.831 1.00 69.75 667 GLU A O 1
ATOM 5207 N N . SER A 1 668 ? -16.651 -55.976 24.196 1.00 47.19 668 SER A N 1
ATOM 5208 C CA . SER A 1 668 ? -17.995 -56.218 23.575 1.00 47.19 668 SER A CA 1
ATOM 5209 C C . SER A 1 668 ? -18.216 -57.589 22.852 1.00 47.19 668 SER A C 1
ATOM 5211 O O . SER A 1 668 ? -17.270 -58.361 22.721 1.00 47.19 668 SER A O 1
ATOM 5213 N N . LEU A 1 669 ? -19.444 -57.916 22.367 1.00 40.38 669 LEU A N 1
ATOM 5214 C CA . LEU A 1 669 ? -19.836 -59.234 21.772 1.00 40.38 669 LEU A CA 1
ATOM 5215 C C . LEU A 1 669 ? -20.871 -59.216 20.580 1.00 40.38 669 LEU A C 1
ATOM 5217 O O . LEU A 1 669 ? -21.961 -58.673 20.748 1.00 40.38 669 LEU A O 1
ATOM 5221 N N . LEU A 1 670 ? -20.581 -59.973 19.480 1.00 41.50 670 LEU A N 1
ATOM 5222 C CA . LEU A 1 670 ? -21.428 -60.452 18.315 1.00 41.50 670 LEU A CA 1
ATOM 5223 C C . LEU A 1 670 ? -21.816 -59.460 17.161 1.00 41.50 670 LEU A C 1
ATOM 5225 O O . LEU A 1 670 ? -21.906 -58.265 17.409 1.00 41.50 670 LEU A O 1
ATOM 5229 N N . GLY A 1 671 ? -22.113 -59.848 15.886 1.00 39.69 671 GLY A N 1
ATOM 5230 C CA . GLY A 1 671 ? -21.903 -61.111 15.108 1.00 39.69 671 GLY A CA 1
ATOM 5231 C C . GLY A 1 671 ? -22.791 -61.347 13.821 1.00 39.69 671 GLY A C 1
ATOM 5232 O O . GLY A 1 671 ? -23.994 -61.129 13.899 1.00 39.69 671 GLY A O 1
ATOM 5233 N N . ALA A 1 672 ? -22.222 -61.910 12.716 1.00 37.72 672 ALA A N 1
ATOM 5234 C CA . ALA A 1 672 ? -22.852 -62.605 11.524 1.00 37.72 672 ALA A CA 1
ATOM 5235 C C . ALA A 1 672 ? -23.635 -61.778 10.424 1.00 37.72 672 ALA A C 1
ATOM 5237 O O . ALA A 1 672 ? -24.067 -60.676 10.732 1.00 37.72 672 ALA A O 1
ATOM 5238 N N . GLU A 1 673 ? -23.896 -62.175 9.139 1.00 40.09 673 GLU A N 1
ATOM 5239 C CA . GLU A 1 673 ? -23.478 -63.300 8.228 1.00 40.09 673 GLU A CA 1
ATOM 5240 C C . GLU A 1 673 ? -23.724 -63.071 6.674 1.00 40.09 673 GLU A C 1
ATOM 5242 O O . GLU A 1 673 ? -24.505 -62.203 6.299 1.00 40.09 673 GLU A O 1
ATOM 5247 N N . LYS A 1 674 ? -23.146 -63.953 5.811 1.00 29.39 674 LYS A N 1
ATOM 5248 C CA . LYS A 1 674 ? -23.479 -64.447 4.414 1.00 29.39 674 LYS A CA 1
ATOM 5249 C C . LYS A 1 674 ? -23.508 -63.602 3.084 1.00 29.39 674 LYS A C 1
ATOM 5251 O O . LYS A 1 674 ? -24.535 -63.040 2.721 1.00 29.39 674 LYS A O 1
ATOM 5256 N N . SER A 1 675 ? -22.450 -63.806 2.256 1.00 30.73 675 SER A N 1
ATOM 5257 C CA . SER A 1 675 ? -22.368 -64.159 0.784 1.00 30.73 675 SER A CA 1
ATOM 5258 C C . SER A 1 675 ? -22.988 -63.303 -0.365 1.00 30.73 675 SER A C 1
ATOM 5260 O O . SER A 1 675 ? -24.118 -62.853 -0.217 1.00 30.73 675 SER A O 1
ATOM 5262 N N . ALA A 1 676 ? -22.428 -63.192 -1.599 1.00 29.22 676 ALA A N 1
ATOM 5263 C CA . ALA A 1 676 ? -21.080 -63.480 -2.174 1.00 29.22 676 ALA A CA 1
ATOM 5264 C C . ALA A 1 676 ? -20.888 -62.936 -3.643 1.00 29.22 676 ALA A C 1
ATOM 5266 O O . ALA A 1 676 ? -21.859 -62.856 -4.386 1.00 29.22 676 ALA A O 1
ATOM 5267 N N . GLU A 1 677 ? -19.633 -62.587 -3.992 1.00 29.44 677 GLU A N 1
ATOM 5268 C CA . GLU A 1 677 ? -18.820 -62.697 -5.253 1.00 29.44 677 GLU A CA 1
ATOM 5269 C C . GLU A 1 677 ? -19.272 -62.357 -6.724 1.00 29.44 677 GLU A C 1
ATOM 5271 O O . GLU A 1 677 ? -20.278 -62.840 -7.234 1.00 29.44 677 GLU A O 1
ATOM 5276 N N . ASP A 1 678 ? -18.342 -61.654 -7.421 1.00 25.67 678 ASP A N 1
ATOM 5277 C CA . ASP A 1 678 ? -17.808 -61.816 -8.816 1.00 25.67 678 ASP A CA 1
ATOM 5278 C C . ASP A 1 678 ? -18.131 -60.883 -10.044 1.00 25.67 678 ASP A C 1
ATOM 5280 O O . ASP A 1 678 ? -18.953 -59.969 -9.984 1.00 25.67 678 ASP A O 1
ATOM 5284 N N . SER A 1 679 ? -17.335 -61.061 -11.123 1.00 30.58 679 SER A N 1
ATOM 5285 C CA . SER A 1 679 ? -16.798 -60.117 -12.155 1.00 30.58 679 SER A CA 1
ATOM 5286 C C . SER A 1 679 ? -17.204 -60.441 -13.634 1.00 30.58 679 SER A C 1
ATOM 5288 O O . SER A 1 679 ? -17.928 -61.411 -13.839 1.00 30.58 679 SER A O 1
ATOM 5290 N N . ALA A 1 680 ? -16.800 -59.774 -14.749 1.00 31.52 680 ALA A N 1
ATOM 5291 C CA . ALA A 1 680 ? -16.487 -58.365 -15.123 1.00 31.52 680 ALA A CA 1
ATOM 5292 C C . ALA A 1 680 ? -16.336 -58.182 -16.684 1.00 31.52 680 ALA A C 1
ATOM 5294 O O . ALA A 1 680 ? -16.423 -59.151 -17.427 1.00 31.52 680 ALA A O 1
ATOM 5295 N N . GLU A 1 681 ? -16.051 -56.938 -17.133 1.00 37.31 681 GLU A N 1
ATOM 5296 C CA . GLU A 1 681 ? -15.338 -56.490 -18.374 1.00 37.31 681 GLU A CA 1
ATOM 5297 C C . GLU A 1 681 ? -15.953 -56.474 -19.815 1.00 37.31 681 GLU A C 1
ATOM 5299 O O . GLU A 1 681 ? -16.321 -57.500 -20.368 1.00 37.31 681 GLU A O 1
ATOM 5304 N N . GLN A 1 682 ? -15.849 -55.276 -20.448 1.00 36.72 682 GLN A N 1
ATOM 5305 C CA . GLN A 1 682 ? -15.417 -54.948 -21.846 1.00 36.72 682 GLN A CA 1
ATOM 5306 C C . GLN A 1 682 ? -16.183 -55.492 -23.096 1.00 36.72 682 GLN A C 1
ATOM 5308 O O . GLN A 1 682 ? -16.883 -56.488 -23.019 1.00 36.72 682 GLN A O 1
ATOM 5313 N N . THR A 1 683 ? -16.131 -54.912 -24.318 1.00 34.25 683 THR A N 1
ATOM 5314 C CA . THR A 1 683 ? -15.626 -53.632 -24.915 1.00 34.25 683 THR A CA 1
ATOM 5315 C C . THR A 1 683 ? -16.421 -53.324 -26.214 1.00 34.25 683 THR A C 1
ATOM 5317 O O . THR A 1 683 ? -17.174 -54.180 -26.674 1.00 34.25 683 THR A O 1
ATOM 5320 N N . GLY A 1 684 ? -16.224 -52.161 -26.871 1.00 32.41 684 GLY A N 1
ATOM 5321 C CA . GLY A 1 684 ? -16.561 -52.019 -28.308 1.00 32.41 684 GLY A CA 1
ATOM 5322 C C . GLY A 1 684 ? -16.911 -50.613 -28.815 1.00 32.41 684 GLY A C 1
ATOM 5323 O O . GLY A 1 684 ? -18.075 -50.334 -29.089 1.00 32.41 684 GLY A O 1
ATOM 5324 N N . GLU A 1 685 ? -15.923 -49.731 -28.980 1.00 35.53 685 GLU A N 1
ATOM 5325 C CA . GLU A 1 685 ? -16.140 -48.369 -29.493 1.00 35.53 685 GLU A CA 1
ATOM 5326 C C . GLU A 1 685 ? -16.412 -48.283 -31.010 1.00 35.53 685 GLU A C 1
ATOM 5328 O O . GLU A 1 685 ? -15.735 -48.884 -31.842 1.00 35.53 685 GLU A O 1
ATOM 5333 N N . SER A 1 686 ? -17.395 -47.447 -31.349 1.00 38.12 686 SER A N 1
ATOM 5334 C CA . SER A 1 686 ? -17.270 -46.288 -32.247 1.00 38.12 686 SER A CA 1
ATOM 5335 C C . SER A 1 686 ? -16.160 -46.287 -33.316 1.00 38.12 686 SER A C 1
ATOM 5337 O O . SER A 1 686 ? -15.001 -46.022 -33.014 1.00 38.12 686 SER A O 1
ATOM 5339 N N . ILE A 1 687 ? -16.534 -46.353 -34.604 1.00 39.09 687 ILE A N 1
ATOM 5340 C CA . ILE A 1 687 ? -15.691 -45.848 -35.711 1.00 39.09 687 ILE A CA 1
ATOM 5341 C C . ILE A 1 687 ? -16.532 -45.019 -36.696 1.00 39.09 687 ILE A C 1
ATOM 5343 O O . ILE A 1 687 ? -17.082 -45.548 -37.664 1.00 39.09 687 ILE A O 1
ATOM 5347 N N . LYS A 1 688 ? -16.620 -43.706 -36.430 1.00 41.62 688 LYS A N 1
ATOM 5348 C CA . LYS A 1 688 ? -16.858 -42.608 -37.406 1.00 41.62 688 LYS A CA 1
ATOM 5349 C C . LYS A 1 688 ? -16.876 -41.223 -36.753 1.00 41.62 688 LYS A C 1
ATOM 5351 O O . LYS A 1 688 ? -16.559 -40.244 -37.421 1.00 41.62 688 LYS A O 1
ATOM 5356 N N . GLN A 1 689 ? -17.130 -41.171 -35.447 1.00 45.47 689 GLN A N 1
ATOM 5357 C CA . GLN A 1 689 ? -16.705 -40.095 -34.546 1.00 45.47 689 GLN A CA 1
ATOM 5358 C C . GLN A 1 689 ? -15.163 -40.152 -34.427 1.00 45.47 689 GLN A C 1
ATOM 5360 O O . GLN A 1 689 ? -14.617 -40.719 -33.488 1.00 45.47 689 GLN A O 1
ATOM 5365 N N . ALA A 1 690 ? -14.475 -39.781 -35.514 1.00 44.59 690 ALA A N 1
ATOM 5366 C CA . ALA A 1 690 ? -13.067 -40.127 -35.768 1.00 44.59 690 ALA A CA 1
ATOM 5367 C C . ALA A 1 690 ? -12.324 -39.099 -36.656 1.00 44.59 690 ALA A C 1
ATOM 5369 O O . ALA A 1 690 ? -11.240 -39.382 -37.160 1.00 44.59 690 ALA A O 1
ATOM 5370 N N . GLY A 1 691 ? -12.932 -37.932 -36.908 1.00 46.38 691 GLY A N 1
ATOM 5371 C CA . GLY A 1 691 ? -12.409 -36.891 -37.805 1.00 46.38 691 GLY A CA 1
ATOM 5372 C C . GLY A 1 691 ? -11.961 -35.643 -37.050 1.00 46.38 691 GLY A C 1
ATOM 5373 O O . GLY A 1 691 ? -10.772 -35.355 -36.971 1.00 46.38 691 GLY A O 1
ATOM 5374 N N . GLU A 1 692 ? -12.907 -34.927 -36.445 1.00 44.50 692 GLU A N 1
ATOM 5375 C CA . GLU A 1 692 ? -12.620 -33.799 -35.542 1.00 44.50 692 GLU A CA 1
ATOM 5376 C C . GLU A 1 692 ? -11.990 -34.317 -34.237 1.00 44.50 692 GLU A C 1
ATOM 5378 O O . GLU A 1 692 ? -10.957 -33.818 -33.784 1.00 44.50 692 GLU A O 1
ATOM 5383 N N . ASP A 1 693 ? -12.489 -35.463 -33.771 1.00 44.91 693 ASP A N 1
ATOM 5384 C CA . ASP A 1 693 ? -11.832 -36.389 -32.853 1.00 44.91 693 ASP A CA 1
ATOM 5385 C C . ASP A 1 693 ? -10.347 -36.656 -33.160 1.00 44.91 693 ASP A C 1
ATOM 5387 O O . ASP A 1 693 ? -9.576 -36.828 -32.229 1.00 44.91 693 ASP A O 1
ATOM 5391 N N . ALA A 1 694 ? -9.865 -36.631 -34.408 1.00 47.00 694 ALA A N 1
ATOM 5392 C CA . ALA A 1 694 ? -8.434 -36.850 -34.664 1.00 47.00 694 ALA A CA 1
ATOM 5393 C C . ALA A 1 694 ? -7.534 -35.699 -34.157 1.00 47.00 694 ALA A C 1
ATOM 5395 O O . ALA A 1 694 ? -6.316 -35.865 -34.066 1.00 47.00 694 ALA A O 1
ATOM 5396 N N . LYS A 1 695 ? -8.113 -34.540 -33.802 1.00 42.28 695 LYS A N 1
ATOM 5397 C CA . LYS A 1 695 ? -7.442 -33.469 -33.049 1.00 42.28 695 LYS A CA 1
ATOM 5398 C C . LYS A 1 695 ? -7.893 -33.419 -31.597 1.00 42.28 695 LYS A C 1
ATOM 5400 O O . LYS A 1 695 ? -7.030 -33.403 -30.722 1.00 42.28 695 LYS A O 1
ATOM 5405 N N . ASP A 1 696 ? -9.196 -33.455 -31.322 1.00 46.41 696 ASP A N 1
ATOM 5406 C CA . ASP A 1 696 ? -9.669 -33.367 -29.937 1.00 46.41 696 ASP A CA 1
ATOM 5407 C C . ASP A 1 696 ? -9.370 -34.628 -29.119 1.00 46.41 696 ASP A C 1
ATOM 5409 O O . ASP A 1 696 ? -9.055 -34.494 -27.944 1.00 46.41 696 ASP A O 1
ATOM 5413 N N . GLN A 1 697 ? -9.316 -35.831 -29.706 1.00 43.78 697 GLN A N 1
ATOM 5414 C CA . GLN A 1 697 ? -8.717 -37.011 -29.062 1.00 43.78 697 GLN A CA 1
ATOM 5415 C C . GLN A 1 697 ? -7.182 -36.966 -29.080 1.00 43.78 697 GLN A C 1
ATOM 5417 O O . GLN A 1 697 ? -6.571 -37.604 -28.236 1.00 43.78 697 GLN A O 1
ATOM 5422 N N . LEU A 1 698 ? -6.507 -36.199 -29.945 1.00 42.53 698 LEU A N 1
ATOM 5423 C CA . LEU A 1 698 ? -5.045 -36.031 -29.835 1.00 42.53 698 LEU A CA 1
ATOM 5424 C C . LEU A 1 698 ? -4.648 -35.093 -28.679 1.00 42.53 698 LEU A C 1
ATOM 5426 O O . LEU A 1 698 ? -3.515 -35.160 -28.202 1.00 42.53 698 LEU A O 1
ATOM 5430 N N . GLU A 1 699 ? -5.565 -34.252 -28.197 1.00 44.91 699 GLU A N 1
ATOM 5431 C CA . GLU A 1 699 ? -5.438 -33.532 -26.923 1.00 44.91 699 GLU A CA 1
ATOM 5432 C C . GLU A 1 699 ? -6.055 -34.321 -25.761 1.00 44.91 699 GLU A C 1
ATOM 5434 O O . GLU A 1 699 ? -5.391 -34.539 -24.755 1.00 44.91 699 GLU A O 1
ATOM 5439 N N . THR A 1 700 ? -7.266 -34.854 -25.913 1.00 43.25 700 THR A N 1
ATOM 5440 C CA . THR A 1 700 ? -7.988 -35.585 -24.858 1.00 43.25 700 THR A CA 1
ATOM 5441 C C . THR A 1 700 ? -7.364 -36.948 -24.545 1.00 43.25 700 THR A C 1
ATOM 5443 O O . THR A 1 700 ? -7.375 -37.350 -23.391 1.00 43.25 700 THR A O 1
ATOM 5446 N N . ALA A 1 701 ? -6.717 -37.638 -25.493 1.00 44.69 701 ALA A N 1
ATOM 5447 C CA . ALA A 1 701 ? -5.906 -38.827 -25.197 1.00 44.69 701 ALA A CA 1
ATOM 5448 C C . ALA A 1 701 ? -4.517 -38.483 -24.634 1.00 44.69 701 ALA A C 1
ATOM 5450 O O . ALA A 1 701 ? -3.901 -39.344 -24.010 1.00 44.69 701 ALA A O 1
ATOM 5451 N N . LYS A 1 702 ? -4.039 -37.235 -24.776 1.00 49.06 702 LYS A N 1
ATOM 5452 C CA . LYS A 1 702 ? -2.932 -36.720 -23.946 1.00 49.06 702 LYS A CA 1
ATOM 5453 C C . LYS A 1 702 ? -3.421 -36.325 -22.551 1.00 49.06 702 LYS A C 1
ATOM 5455 O O . LYS A 1 702 ? -2.666 -36.499 -21.610 1.00 49.06 702 LYS A O 1
ATOM 5460 N N . GLN A 1 703 ? -4.662 -35.849 -22.405 1.00 49.09 703 GLN A N 1
ATOM 5461 C CA . GLN A 1 703 ? -5.280 -35.513 -21.114 1.00 49.09 703 GLN A CA 1
ATOM 5462 C C . GLN A 1 703 ? -5.866 -36.731 -20.362 1.00 49.09 703 GLN A C 1
ATOM 5464 O O . GLN A 1 703 ? -6.060 -36.644 -19.156 1.00 49.09 703 GLN A O 1
ATOM 5469 N N . SER A 1 704 ? -6.089 -37.881 -21.011 1.00 48.62 704 SER A N 1
ATOM 5470 C CA . SER A 1 704 ? -6.519 -39.140 -20.366 1.00 48.62 704 SER A CA 1
ATOM 5471 C C . SER A 1 704 ? -5.401 -40.182 -20.227 1.00 48.62 704 SER A C 1
ATOM 5473 O O . SER A 1 704 ? -5.467 -41.029 -19.338 1.00 48.62 704 SER A O 1
ATOM 5475 N N . ARG A 1 705 ? -4.331 -40.073 -21.031 1.00 49.72 705 ARG A N 1
ATOM 5476 C CA . ARG A 1 705 ? -2.980 -40.576 -20.704 1.00 49.72 705 ARG A CA 1
ATOM 5477 C C . ARG A 1 705 ? -2.098 -39.465 -20.131 1.00 49.72 705 ARG A C 1
ATOM 5479 O O . ARG A 1 705 ? -0.895 -39.418 -20.383 1.00 49.72 705 ARG A O 1
ATOM 5486 N N . LEU A 1 706 ? -2.716 -38.544 -19.398 1.00 56.53 706 LEU A N 1
ATOM 5487 C CA . LEU A 1 706 ? -1.994 -37.572 -18.600 1.00 56.53 706 LEU A CA 1
ATOM 5488 C C . LEU A 1 706 ? -1.485 -38.346 -17.396 1.00 56.53 706 LEU A C 1
ATOM 5490 O O . LEU A 1 706 ? -2.190 -38.488 -16.398 1.00 56.53 706 LEU A O 1
ATOM 5494 N N . ASP A 1 707 ? -0.299 -38.929 -17.542 1.00 62.72 707 ASP A N 1
ATOM 5495 C CA . ASP A 1 707 ? 0.407 -39.545 -16.432 1.00 62.72 707 ASP A CA 1
ATOM 5496 C C . ASP A 1 707 ? 0.765 -38.418 -15.460 1.00 62.72 707 ASP A C 1
ATOM 5498 O O . ASP A 1 707 ? 1.797 -37.759 -15.573 1.00 62.72 707 ASP A O 1
ATOM 5502 N N . LEU A 1 708 ? -0.167 -38.164 -14.539 1.00 70.88 708 LEU A N 1
ATOM 5503 C CA . LEU A 1 708 ? -0.007 -37.321 -13.366 1.00 70.88 708 LEU A CA 1
ATOM 5504 C C . LEU A 1 708 ? 1.030 -38.012 -12.476 1.00 70.88 708 LEU A C 1
ATOM 5506 O O . LEU A 1 708 ? 0.668 -38.721 -11.539 1.00 70.88 708 LEU A O 1
ATOM 5510 N N . ASN A 1 709 ? 2.312 -37.890 -12.819 1.00 67.69 709 ASN A N 1
ATOM 5511 C CA . ASN A 1 709 ? 3.424 -38.419 -12.034 1.00 67.69 709 ASN A CA 1
ATOM 5512 C C . ASN A 1 709 ? 4.628 -37.463 -11.895 1.00 67.69 709 ASN A C 1
ATOM 5514 O O . ASN A 1 709 ? 5.526 -37.762 -11.106 1.00 67.69 709 ASN A O 1
ATOM 5518 N N . ASP A 1 710 ? 4.642 -36.307 -12.574 1.00 71.00 710 ASP A N 1
ATOM 5519 C CA . ASP A 1 710 ? 5.696 -35.299 -12.419 1.00 71.00 710 ASP A CA 1
ATOM 5520 C C . ASP A 1 710 ? 5.276 -34.186 -11.444 1.00 71.00 710 ASP A C 1
ATOM 5522 O O . ASP A 1 710 ? 4.440 -33.328 -11.736 1.00 71.00 710 ASP A O 1
ATOM 5526 N N . LEU A 1 711 ? 5.935 -34.163 -10.283 1.00 69.69 711 LEU A N 1
ATOM 5527 C CA . LEU A 1 711 ? 5.794 -33.138 -9.241 1.00 69.69 711 LEU A CA 1
ATOM 5528 C C . LEU A 1 711 ? 6.174 -31.717 -9.704 1.00 69.69 711 LEU A C 1
ATOM 5530 O O . LEU A 1 711 ? 5.896 -30.756 -8.989 1.00 69.69 711 LEU A O 1
ATOM 5534 N N . ASN A 1 712 ? 6.794 -31.570 -10.878 1.00 69.44 712 ASN A N 1
ATOM 5535 C CA . ASN A 1 712 ? 7.175 -30.292 -11.483 1.00 69.44 712 ASN A CA 1
ATOM 5536 C C . ASN A 1 712 ? 6.217 -29.847 -12.602 1.00 69.44 712 ASN A C 1
ATOM 5538 O O . ASN A 1 712 ? 6.289 -28.690 -13.028 1.00 69.44 712 ASN A O 1
ATOM 5542 N N . GLN A 1 713 ? 5.315 -30.721 -13.069 1.00 79.00 713 GLN A N 1
ATOM 5543 C CA . GLN A 1 713 ? 4.377 -30.410 -14.145 1.00 79.00 713 GLN A CA 1
ATOM 5544 C C . GLN A 1 713 ? 3.042 -29.875 -13.610 1.00 79.00 713 GLN A C 1
ATOM 5546 O O . GLN A 1 713 ? 2.392 -30.470 -12.749 1.00 79.00 713 GLN A O 1
ATOM 5551 N N . ASP A 1 714 ? 2.619 -28.737 -14.157 1.00 69.94 714 ASP A N 1
ATOM 5552 C CA . ASP A 1 714 ? 1.281 -28.187 -13.965 1.00 69.94 714 ASP A CA 1
ATOM 5553 C C . ASP A 1 714 ? 0.298 -28.837 -14.948 1.00 69.94 714 ASP A C 1
ATOM 5555 O O . ASP A 1 714 ? 0.540 -28.861 -16.158 1.00 69.94 714 ASP A O 1
ATOM 5559 N N . TYR A 1 715 ? -0.822 -29.345 -14.434 1.00 82.06 715 TYR A N 1
ATOM 5560 C CA . TYR A 1 715 ? -1.865 -29.995 -15.218 1.00 82.06 715 TYR A CA 1
ATOM 5561 C C . TYR A 1 715 ? -3.199 -29.255 -15.047 1.00 82.06 715 TYR A C 1
ATOM 5563 O O . TYR A 1 715 ? -3.632 -28.933 -13.938 1.00 82.06 715 TYR A O 1
ATOM 5571 N N . VAL A 1 716 ? -3.873 -28.998 -16.168 1.00 84.94 716 VAL A N 1
ATOM 5572 C CA . VAL A 1 716 ? -5.191 -28.355 -16.214 1.00 84.94 716 VAL A CA 1
ATOM 5573 C C . VAL A 1 716 ? -6.162 -29.285 -16.929 1.00 84.94 716 VAL A C 1
ATOM 5575 O O . VAL A 1 716 ? -5.866 -29.807 -18.008 1.00 84.94 716 VAL A O 1
ATOM 5578 N N . ILE A 1 717 ? -7.308 -29.507 -16.294 1.00 82.81 717 ILE A N 1
ATOM 5579 C CA . ILE A 1 717 ? -8.398 -30.353 -16.761 1.00 82.81 717 ILE A CA 1
ATOM 5580 C C . ILE A 1 717 ? -9.682 -29.517 -16.707 1.00 82.81 717 ILE A C 1
ATOM 5582 O O . ILE A 1 717 ? -10.425 -29.512 -15.728 1.00 82.81 717 ILE A O 1
ATOM 5586 N N . ASP A 1 718 ? -9.895 -28.754 -17.770 1.00 74.19 718 ASP A N 1
ATOM 5587 C CA . ASP A 1 718 ? -11.029 -27.852 -17.988 1.00 74.19 718 ASP A CA 1
ATOM 5588 C C . ASP A 1 718 ? -12.003 -28.355 -19.075 1.00 74.19 718 ASP A C 1
ATOM 5590 O O . ASP A 1 718 ? -13.146 -27.902 -19.131 1.00 74.19 718 ASP A O 1
ATOM 5594 N N . LYS A 1 719 ? -11.598 -29.343 -19.889 1.00 77.62 719 LYS A N 1
ATOM 5595 C CA . LYS A 1 719 ? -12.497 -30.145 -20.742 1.00 77.62 719 LYS A CA 1
ATOM 5596 C C . LYS A 1 719 ? -13.261 -31.199 -19.915 1.00 77.62 719 LYS A C 1
ATOM 5598 O O . LYS A 1 719 ? -12.809 -31.625 -18.851 1.00 77.62 719 LYS A O 1
ATOM 5603 N N . GLU A 1 720 ? -14.417 -31.649 -20.410 1.00 80.19 720 GLU A N 1
ATOM 5604 C CA . GLU A 1 720 ? -15.220 -32.700 -19.764 1.00 80.19 720 GLU A CA 1
ATOM 5605 C C . GLU A 1 720 ? -14.524 -34.066 -19.870 1.00 80.19 720 GLU A C 1
ATOM 5607 O O . GLU A 1 720 ? -14.329 -34.600 -20.960 1.00 80.19 720 GLU A O 1
ATOM 5612 N N . VAL A 1 721 ? -14.133 -34.633 -18.726 1.00 74.69 721 VAL A N 1
ATOM 5613 C CA . VAL A 1 721 ? -13.452 -35.933 -18.628 1.00 74.69 721 VAL A CA 1
ATOM 5614 C C . VAL A 1 721 ? -13.571 -36.471 -17.201 1.00 74.69 721 VAL A C 1
ATOM 5616 O O . VAL A 1 721 ? -13.654 -35.702 -16.245 1.00 74.69 721 VAL A O 1
ATOM 5619 N N . THR A 1 722 ? -13.567 -37.794 -17.023 1.00 81.81 722 THR A N 1
ATOM 5620 C CA . THR A 1 722 ? -13.418 -38.422 -15.699 1.00 81.81 722 THR A CA 1
ATOM 5621 C C . THR A 1 722 ? -12.146 -39.262 -15.667 1.00 81.81 722 THR A C 1
ATOM 5623 O O . THR A 1 722 ? -12.063 -40.278 -16.354 1.00 81.81 722 THR A O 1
ATOM 5626 N N . ILE A 1 723 ? -11.166 -38.857 -14.858 1.00 78.25 723 ILE A N 1
ATOM 5627 C CA . ILE A 1 723 ? -9.926 -39.611 -14.638 1.00 78.25 723 ILE A CA 1
ATOM 5628 C C . ILE A 1 723 ? -10.062 -40.421 -13.347 1.00 78.25 723 ILE A C 1
ATOM 5630 O O . ILE A 1 723 ? -10.502 -39.911 -12.321 1.00 78.25 723 ILE A O 1
ATOM 5634 N N . SER A 1 724 ? -9.688 -41.697 -13.391 1.00 81.44 724 SER A N 1
ATOM 5635 C CA . SER A 1 724 ? -9.601 -42.565 -12.211 1.00 81.44 724 SER A CA 1
ATOM 5636 C C . SER A 1 724 ? -8.142 -42.915 -11.961 1.00 81.44 724 SER A C 1
ATOM 5638 O O . SER A 1 724 ? -7.474 -43.393 -12.880 1.00 81.44 724 SER A O 1
ATOM 5640 N N . THR A 1 725 ? -7.643 -42.690 -10.745 1.00 75.62 725 THR A N 1
ATOM 5641 C CA . THR A 1 725 ? -6.253 -43.030 -10.407 1.00 75.62 725 THR A CA 1
ATOM 5642 C C . THR A 1 725 ? -6.054 -44.549 -10.470 1.00 75.62 725 THR A C 1
ATOM 5644 O O . THR A 1 725 ? -6.915 -45.312 -10.023 1.00 75.62 725 THR A O 1
ATOM 5647 N N . LYS A 1 726 ? -4.943 -44.984 -11.086 1.00 74.19 726 LYS A N 1
ATOM 5648 C CA . LYS A 1 726 ? -4.531 -46.402 -11.254 1.00 74.19 726 LYS A CA 1
ATOM 5649 C C . LYS A 1 726 ? -3.228 -46.751 -10.521 1.00 74.19 726 LYS A C 1
ATOM 5651 O O . LYS A 1 726 ? -2.872 -47.915 -10.399 1.00 74.19 726 LYS A O 1
ATOM 5656 N N . ALA A 1 727 ? -2.523 -45.719 -10.087 1.00 74.00 727 ALA A N 1
ATOM 5657 C CA . ALA A 1 727 ? -1.351 -45.705 -9.230 1.00 74.00 727 ALA A CA 1
ATOM 5658 C C . ALA A 1 727 ? -1.377 -44.352 -8.498 1.00 74.00 727 ALA A C 1
ATOM 5660 O O . ALA A 1 727 ? -2.226 -43.507 -8.816 1.00 74.00 727 ALA A O 1
ATOM 5661 N N . ASP A 1 728 ? -0.476 -44.142 -7.542 1.00 80.81 728 ASP A N 1
ATOM 5662 C CA . ASP A 1 728 ? -0.449 -42.884 -6.801 1.00 80.81 728 ASP A CA 1
ATOM 5663 C C . ASP A 1 728 ? -0.015 -41.724 -7.711 1.00 80.81 728 ASP A C 1
ATOM 5665 O O . ASP A 1 728 ? 1.030 -41.797 -8.363 1.00 80.81 728 ASP A O 1
ATOM 5669 N N . ILE A 1 729 ? -0.821 -40.660 -7.776 1.00 82.31 729 ILE A N 1
ATOM 5670 C CA . ILE A 1 729 ? -0.600 -39.558 -8.727 1.00 82.31 729 ILE A CA 1
ATOM 5671 C C . ILE A 1 729 ? 0.268 -38.442 -8.142 1.00 82.31 729 ILE A C 1
ATOM 5673 O O . ILE A 1 729 ? 0.097 -38.062 -6.988 1.00 82.31 729 ILE A O 1
ATOM 5677 N N . ALA A 1 730 ? 1.175 -37.895 -8.949 1.00 73.38 730 ALA A N 1
ATOM 5678 C CA . ALA A 1 730 ? 2.061 -36.782 -8.623 1.00 73.38 730 ALA A CA 1
ATOM 5679 C C . ALA A 1 730 ? 1.895 -35.615 -9.608 1.00 73.38 730 ALA A C 1
ATOM 5681 O O . ALA A 1 730 ? 1.851 -35.806 -10.817 1.00 73.38 730 ALA A O 1
ATOM 5682 N N . PHE A 1 731 ? 1.791 -34.392 -9.095 1.00 81.56 731 PHE A N 1
ATOM 5683 C CA . PHE A 1 731 ? 1.624 -33.188 -9.915 1.00 81.56 731 PHE A CA 1
ATOM 5684 C C . PHE A 1 731 ? 2.135 -31.941 -9.203 1.00 81.56 731 PHE A C 1
ATOM 5686 O O . PHE A 1 731 ? 2.148 -31.905 -7.978 1.00 81.56 731 PHE A O 1
ATOM 5693 N N . LYS A 1 732 ? 2.473 -30.882 -9.942 1.00 70.06 732 LYS A N 1
ATOM 5694 C CA . LYS A 1 732 ? 2.693 -29.532 -9.389 1.00 70.06 732 LYS A CA 1
ATOM 5695 C C . LYS A 1 732 ? 1.380 -28.760 -9.227 1.00 70.06 732 LYS A C 1
ATOM 5697 O O . LYS A 1 732 ? 1.171 -28.060 -8.234 1.00 70.06 732 LYS A O 1
ATOM 5702 N N . SER A 1 733 ? 0.446 -28.951 -10.155 1.00 78.44 733 SER A N 1
ATOM 5703 C CA . SER A 1 733 ? -0.953 -28.525 -10.035 1.00 78.44 733 SER A CA 1
ATOM 5704 C C . SER A 1 733 ? -1.894 -29.423 -10.843 1.00 78.44 733 SER A C 1
ATOM 5706 O O . SER A 1 733 ? -1.456 -30.117 -11.754 1.00 78.44 733 SER A O 1
ATOM 5708 N N . LEU A 1 734 ? -3.169 -29.446 -10.459 1.00 89.00 734 LEU A N 1
ATOM 5709 C CA . LEU A 1 734 ? -4.256 -30.255 -11.010 1.00 89.00 734 LEU A CA 1
ATOM 5710 C C . LEU A 1 734 ? -5.554 -29.427 -10.987 1.00 89.00 734 LEU A C 1
ATOM 5712 O O . LEU A 1 734 ? -6.430 -29.588 -10.138 1.00 89.00 734 LEU A O 1
ATOM 5716 N N . ILE A 1 735 ? -5.679 -28.466 -11.892 1.00 88.69 735 ILE A N 1
ATOM 5717 C CA . ILE A 1 735 ? -6.890 -27.637 -11.960 1.00 88.69 735 ILE A CA 1
ATOM 5718 C C . ILE A 1 735 ? -8.041 -28.475 -12.534 1.00 88.69 735 ILE A C 1
ATOM 5720 O O . ILE A 1 735 ? -7.877 -29.092 -13.581 1.00 88.69 735 ILE A O 1
ATOM 5724 N N . LEU A 1 736 ? -9.188 -28.483 -11.851 1.00 86.25 736 LEU A N 1
ATOM 5725 C CA . LEU A 1 736 ? -10.421 -29.168 -12.237 1.00 86.25 736 LEU A CA 1
ATOM 5726 C C . LEU A 1 736 ? -11.540 -28.136 -12.448 1.00 86.25 736 LEU A C 1
ATOM 5728 O O . LEU A 1 736 ? -11.914 -27.408 -11.528 1.00 86.25 736 LEU A O 1
ATOM 5732 N N . GLY A 1 737 ? -12.127 -28.122 -13.636 1.00 83.44 737 GLY A N 1
ATOM 5733 C CA . GLY A 1 737 ? -13.342 -27.387 -13.970 1.00 83.44 737 GLY A CA 1
ATOM 5734 C C . GLY A 1 737 ? -13.068 -26.185 -14.864 1.00 83.44 737 GLY A C 1
ATOM 5735 O O . GLY A 1 737 ? -12.111 -25.434 -14.662 1.00 83.44 737 GLY A O 1
ATOM 5736 N N . ASP A 1 738 ? -13.957 -25.972 -15.832 1.00 78.56 738 ASP A N 1
ATOM 5737 C CA . ASP A 1 738 ? -13.904 -24.853 -16.780 1.00 78.56 738 ASP A CA 1
ATOM 5738 C C . ASP A 1 738 ? -14.105 -23.476 -16.111 1.00 78.56 738 ASP A C 1
ATOM 5740 O O . ASP A 1 738 ? -13.803 -22.440 -16.702 1.00 78.56 738 ASP A O 1
ATOM 5744 N N . GLY A 1 739 ? -14.640 -23.438 -14.884 1.00 59.84 739 GLY A N 1
ATOM 5745 C CA . GLY A 1 739 ? -15.030 -22.208 -14.193 1.00 59.84 739 GLY A CA 1
ATOM 5746 C C . GLY A 1 739 ? -16.361 -21.614 -14.669 1.00 59.84 739 GLY A C 1
ATOM 5747 O O . GLY A 1 739 ? -16.836 -20.647 -14.075 1.00 59.84 739 GLY A O 1
ATOM 5748 N N . THR A 1 740 ? -17.012 -22.204 -15.677 1.00 70.00 740 THR A N 1
ATOM 5749 C CA . THR A 1 740 ? -18.304 -21.746 -16.222 1.00 70.00 740 THR A CA 1
ATOM 5750 C C . THR A 1 740 ? -19.460 -22.689 -15.871 1.00 70.00 740 THR A C 1
ATOM 5752 O O . THR A 1 740 ? -20.604 -22.244 -15.743 1.00 70.00 740 THR A O 1
ATOM 5755 N N . GLY A 1 741 ? -19.161 -23.963 -15.602 1.00 60.97 741 GLY A N 1
ATOM 5756 C CA . GLY A 1 741 ? -20.117 -25.031 -15.325 1.00 60.97 741 GLY A CA 1
ATOM 5757 C C . GLY A 1 741 ? -20.754 -25.632 -16.577 1.00 60.97 741 GLY A C 1
ATOM 5758 O O . GLY A 1 741 ? -21.867 -26.144 -16.477 1.00 60.97 741 GLY A O 1
ATOM 5759 N N . LYS A 1 742 ? -20.104 -25.529 -17.746 1.00 67.44 742 LYS A N 1
ATOM 5760 C CA . LYS A 1 742 ? -20.584 -26.128 -19.006 1.00 67.44 742 LYS A CA 1
ATOM 5761 C C . LYS A 1 742 ? -19.977 -27.502 -19.274 1.00 67.44 742 LYS A C 1
ATOM 5763 O O . LYS A 1 742 ? -20.650 -28.333 -19.869 1.00 67.44 742 LYS A O 1
ATOM 5768 N N . ALA A 1 743 ? -18.739 -27.716 -18.839 1.00 59.56 743 ALA A N 1
ATOM 5769 C CA . ALA A 1 743 ? -18.035 -28.993 -18.884 1.00 59.56 743 ALA A CA 1
ATOM 5770 C C . ALA A 1 743 ? -17.794 -29.504 -17.455 1.00 59.56 743 ALA A C 1
ATOM 5772 O O . ALA A 1 743 ? -17.530 -28.703 -16.554 1.00 59.56 743 ALA A O 1
ATOM 5773 N N . VAL A 1 744 ? -17.875 -30.824 -17.241 1.00 73.25 744 VAL A N 1
ATOM 5774 C CA . VAL A 1 744 ? -17.633 -31.438 -15.923 1.00 73.25 744 VAL A CA 1
ATOM 5775 C C . VAL A 1 744 ? -16.356 -32.275 -15.935 1.00 73.25 744 VAL A C 1
ATOM 5777 O O . VAL A 1 744 ? -16.337 -33.407 -16.417 1.00 73.25 744 VAL A O 1
ATOM 5780 N N . SER A 1 745 ? -15.277 -31.736 -15.374 1.00 77.88 745 SER A N 1
ATOM 5781 C CA . SER A 1 745 ? -14.034 -32.486 -15.174 1.00 77.88 745 SER A CA 1
ATOM 5782 C C . SER A 1 745 ? -14.032 -33.131 -13.789 1.00 77.88 745 SER A C 1
ATOM 5784 O O . SER A 1 745 ? -14.221 -32.444 -12.778 1.00 77.88 745 SER A O 1
ATOM 5786 N N . ARG A 1 746 ? -13.767 -34.432 -13.726 1.00 85.62 746 ARG A N 1
ATOM 5787 C CA . ARG A 1 746 ? -13.833 -35.214 -12.494 1.00 85.62 746 ARG A CA 1
ATOM 5788 C C . ARG A 1 746 ? -12.562 -36.016 -12.277 1.00 85.62 746 ARG A C 1
ATOM 5790 O O . ARG A 1 746 ? -12.076 -36.652 -13.212 1.00 85.62 746 ARG A O 1
ATOM 5797 N N . ILE A 1 747 ? -12.082 -36.073 -11.036 1.00 86.25 747 ILE A N 1
ATOM 5798 C CA . ILE A 1 747 ? -11.101 -37.086 -10.631 1.00 86.25 747 ILE A CA 1
ATOM 5799 C C . ILE A 1 747 ? -11.659 -38.001 -9.539 1.00 86.25 747 ILE A C 1
ATOM 5801 O O . ILE A 1 747 ? -12.333 -37.548 -8.610 1.00 86.25 747 ILE A O 1
ATOM 5805 N N . ILE A 1 748 ? -11.401 -39.299 -9.690 1.00 89.19 748 ILE A N 1
ATOM 5806 C CA . ILE A 1 748 ? -11.786 -40.358 -8.757 1.00 89.19 748 ILE A CA 1
ATOM 5807 C C . ILE A 1 748 ? -10.509 -40.949 -8.160 1.00 89.19 748 ILE A C 1
ATOM 5809 O O . ILE A 1 748 ? -9.699 -41.552 -8.870 1.00 89.19 748 ILE A O 1
ATOM 5813 N N . LEU A 1 749 ? -10.332 -40.748 -6.855 1.00 83.94 749 LEU A N 1
ATOM 5814 C CA . LEU A 1 749 ? -9.151 -41.180 -6.109 1.00 83.94 749 LEU A CA 1
ATOM 5815 C C . LEU A 1 749 ? -9.392 -42.578 -5.531 1.00 83.94 749 LEU A C 1
ATOM 5817 O O . LEU A 1 749 ? -9.939 -42.711 -4.436 1.00 83.94 749 LEU A O 1
ATOM 5821 N N . ASN A 1 750 ? -9.030 -43.609 -6.300 1.00 78.06 750 ASN A N 1
ATOM 5822 C CA . ASN A 1 750 ? -8.994 -44.999 -5.824 1.00 78.06 750 ASN A CA 1
ATOM 5823 C C . ASN A 1 750 ? -7.649 -45.267 -5.131 1.00 78.06 750 ASN A C 1
ATOM 5825 O O . ASN A 1 750 ? -7.596 -45.736 -3.997 1.00 78.06 750 ASN A O 1
ATOM 5829 N N . HIS A 1 751 ? -6.574 -44.899 -5.831 1.00 81.19 751 HIS A N 1
ATOM 5830 C CA . HIS A 1 751 ? -5.203 -44.817 -5.337 1.00 81.19 751 HIS A CA 1
ATOM 5831 C C . HIS A 1 751 ? -4.889 -43.389 -4.900 1.00 81.19 751 HIS A C 1
ATOM 5833 O O . HIS A 1 751 ? -5.581 -42.446 -5.309 1.00 81.19 751 HIS A O 1
ATOM 5839 N N . ASN A 1 752 ? -3.869 -43.247 -4.059 1.00 80.44 752 ASN A N 1
ATOM 5840 C CA . ASN A 1 752 ? -3.633 -42.023 -3.317 1.00 80.44 752 ASN A CA 1
ATOM 5841 C C . ASN A 1 752 ? -3.103 -40.913 -4.220 1.00 80.44 752 ASN A C 1
ATOM 5843 O O . ASN A 1 752 ? -2.565 -41.143 -5.301 1.00 80.44 752 ASN A O 1
ATOM 5847 N N . ILE A 1 753 ? -3.198 -39.679 -3.753 1.00 84.44 753 ILE A N 1
ATOM 5848 C CA . ILE A 1 753 ? -2.319 -38.645 -4.282 1.00 84.44 753 ILE A CA 1
ATOM 5849 C C . ILE A 1 753 ? -0.991 -38.732 -3.530 1.00 84.44 753 ILE A C 1
ATOM 5851 O O . ILE A 1 753 ? -0.967 -38.871 -2.308 1.00 84.44 753 ILE A O 1
ATOM 5855 N N . ASN A 1 754 ? 0.120 -38.668 -4.261 1.00 80.00 754 ASN A N 1
ATOM 5856 C CA . ASN A 1 754 ? 1.456 -38.588 -3.691 1.00 80.00 754 ASN A CA 1
ATOM 5857 C C . ASN A 1 754 ? 1.510 -37.357 -2.761 1.00 80.00 754 ASN A C 1
ATOM 5859 O O . ASN A 1 754 ? 1.276 -36.246 -3.249 1.00 80.00 754 ASN A O 1
ATOM 5863 N N . PRO A 1 755 ? 1.847 -37.494 -1.463 1.00 71.12 755 PRO A N 1
ATOM 5864 C CA . PRO A 1 755 ? 1.830 -36.371 -0.526 1.00 71.12 755 PRO A CA 1
ATOM 5865 C C . PRO A 1 755 ? 2.829 -35.247 -0.809 1.00 71.12 755 PRO A C 1
ATOM 5867 O O . PRO A 1 755 ? 2.771 -34.230 -0.127 1.00 71.12 755 PRO A O 1
ATOM 5870 N N . ALA A 1 756 ? 3.718 -35.399 -1.797 1.00 69.62 756 ALA A N 1
ATOM 5871 C CA . ALA A 1 756 ? 4.554 -34.326 -2.332 1.00 69.62 756 ALA A CA 1
ATOM 5872 C C . ALA A 1 756 ? 3.857 -33.478 -3.420 1.00 69.62 756 ALA A C 1
ATOM 5874 O O . ALA A 1 756 ? 4.381 -32.426 -3.781 1.00 69.62 756 ALA A O 1
ATOM 5875 N N . SER A 1 757 ? 2.693 -33.892 -3.933 1.00 74.94 757 SER A N 1
ATOM 5876 C CA . SER A 1 757 ? 1.980 -33.212 -5.028 1.00 74.94 757 SER A CA 1
ATOM 5877 C C . SER A 1 757 ? 1.478 -31.838 -4.633 1.00 74.94 757 SER A C 1
ATOM 5879 O O . SER A 1 757 ? 0.916 -31.674 -3.558 1.00 74.94 757 SER A O 1
ATOM 5881 N N . GLY A 1 758 ? 1.601 -30.871 -5.529 1.00 65.75 758 GLY A N 1
ATOM 5882 C CA . GLY A 1 758 ? 1.079 -29.535 -5.350 1.00 65.75 758 GLY A CA 1
ATOM 5883 C C . GLY A 1 758 ? -0.452 -29.472 -5.441 1.00 65.75 758 GLY A C 1
ATOM 5884 O O . GLY A 1 758 ? -1.157 -29.844 -4.511 1.00 65.75 758 GLY A O 1
ATOM 5885 N N . SER A 1 759 ? -0.980 -28.907 -6.528 1.00 86.12 759 SER A N 1
ATOM 5886 C CA . SER A 1 759 ? -2.098 -27.961 -6.388 1.00 86.12 759 SER A CA 1
ATOM 5887 C C . SER A 1 759 ? -3.406 -28.240 -7.139 1.00 86.12 759 SER A C 1
ATOM 5889 O O . SER A 1 759 ? -3.547 -27.825 -8.284 1.00 86.12 759 SER A O 1
ATOM 5891 N N . ILE A 1 760 ? -4.404 -28.866 -6.502 1.00 92.25 760 ILE A N 1
ATOM 5892 C CA . ILE A 1 760 ? -5.732 -29.079 -7.114 1.00 92.25 760 ILE A CA 1
ATOM 5893 C C . ILE A 1 760 ? -6.576 -27.773 -7.154 1.00 92.25 760 ILE A C 1
ATOM 5895 O O . ILE A 1 760 ? -6.709 -27.081 -6.167 1.00 92.25 760 ILE A O 1
ATOM 5899 N N . ILE A 1 761 ? -7.268 -27.378 -8.216 1.00 88.56 761 ILE A N 1
ATOM 5900 C CA . ILE A 1 761 ? -8.188 -26.210 -8.098 1.00 88.56 761 ILE A CA 1
ATOM 5901 C C . ILE A 1 761 ? -9.553 -26.591 -8.621 1.00 88.56 761 ILE A C 1
ATOM 5903 O O . ILE A 1 761 ? -9.738 -26.642 -9.826 1.00 88.56 761 ILE A O 1
ATOM 5907 N N . ILE A 1 762 ? -10.496 -26.844 -7.712 1.00 92.75 762 ILE A N 1
ATOM 5908 C CA . ILE A 1 762 ? -11.872 -27.223 -8.024 1.00 92.75 762 ILE A CA 1
ATOM 5909 C C . ILE A 1 762 ? -12.678 -25.948 -8.270 1.00 92.75 762 ILE A C 1
ATOM 5911 O O . ILE A 1 762 ? -13.167 -25.277 -7.356 1.00 92.75 762 ILE A O 1
ATOM 5915 N N . ARG A 1 763 ? -12.776 -25.594 -9.546 1.00 88.12 763 ARG A N 1
ATOM 5916 C CA . ARG A 1 763 ? -13.604 -24.503 -10.054 1.00 88.12 763 ARG A CA 1
ATOM 5917 C C . ARG A 1 763 ? -15.055 -24.968 -10.198 1.00 88.12 763 ARG A C 1
ATOM 5919 O O . ARG A 1 763 ? -15.376 -26.139 -9.998 1.00 88.12 763 ARG A O 1
ATOM 5926 N N . ARG A 1 764 ? -15.945 -24.063 -10.606 1.00 82.12 764 ARG A N 1
ATOM 5927 C CA . ARG A 1 764 ? -17.271 -24.439 -11.115 1.00 82.12 764 ARG A CA 1
ATOM 5928 C C . ARG A 1 764 ? -17.111 -25.475 -12.240 1.00 82.12 764 ARG A C 1
ATOM 5930 O O . ARG A 1 764 ? -16.299 -25.263 -13.135 1.00 82.12 764 ARG A O 1
ATOM 5937 N N . GLY A 1 765 ? -17.856 -26.581 -12.172 1.00 74.44 765 GLY A N 1
ATOM 5938 C CA . GLY A 1 765 ? -17.704 -27.725 -13.089 1.00 74.44 765 GLY A CA 1
ATOM 5939 C C . GLY A 1 765 ? -16.596 -28.718 -12.699 1.00 74.44 765 GLY A C 1
ATOM 5940 O O . GLY A 1 765 ? -16.492 -29.783 -13.299 1.00 74.44 765 GLY A O 1
ATOM 5941 N N . GLY A 1 766 ? -15.787 -28.418 -11.682 1.00 82.69 766 GLY A N 1
ATOM 5942 C CA . GLY A 1 766 ? -14.846 -29.366 -11.097 1.00 82.69 766 GLY A CA 1
ATOM 5943 C C . GLY A 1 766 ? -15.525 -30.258 -10.056 1.00 82.69 766 GLY A C 1
ATOM 5944 O O . GLY A 1 766 ? -16.209 -29.762 -9.156 1.00 82.69 766 GLY A O 1
ATOM 5945 N N . GLU A 1 767 ? -15.286 -31.566 -10.140 1.00 91.81 767 GLU A N 1
ATOM 5946 C CA . GLU A 1 767 ? -15.678 -32.536 -9.115 1.00 91.81 767 GLU A CA 1
ATOM 5947 C C . GLU A 1 767 ? -14.479 -33.376 -8.666 1.00 91.81 767 GLU A C 1
ATOM 5949 O O . GLU A 1 767 ? -13.755 -33.943 -9.485 1.00 91.81 767 GLU A O 1
ATOM 5954 N N . LEU A 1 768 ? -14.304 -33.532 -7.355 1.00 91.06 768 LEU A N 1
ATOM 5955 C CA . LEU A 1 768 ? -13.363 -34.504 -6.808 1.00 91.06 768 LEU A CA 1
ATOM 5956 C C . LEU A 1 768 ? -14.110 -35.508 -5.929 1.00 91.06 768 LEU A C 1
ATOM 5958 O O . LEU A 1 768 ? -14.844 -35.129 -5.011 1.00 91.06 768 LEU A O 1
ATOM 5962 N N . ILE A 1 769 ? -13.927 -36.793 -6.242 1.00 92.75 769 ILE A N 1
ATOM 5963 C CA . ILE A 1 769 ? -14.594 -37.905 -5.567 1.00 92.75 769 ILE A CA 1
ATOM 5964 C C . ILE A 1 769 ? -13.554 -38.826 -4.940 1.00 92.75 769 ILE A C 1
ATOM 5966 O O . ILE A 1 769 ? -12.771 -39.472 -5.638 1.00 92.75 769 ILE A O 1
ATOM 5970 N N . GLN A 1 770 ? -13.583 -38.934 -3.616 1.00 91.00 770 GLN A N 1
ATOM 5971 C CA . GLN A 1 770 ? -12.776 -39.920 -2.908 1.00 91.00 770 GLN A CA 1
ATOM 5972 C C . GLN A 1 770 ? -13.437 -41.307 -2.965 1.00 91.00 770 GLN A C 1
ATOM 5974 O O . GLN A 1 770 ? -14.630 -41.453 -2.669 1.00 91.00 770 GLN A O 1
ATOM 5979 N N . ALA A 1 771 ? -12.663 -42.319 -3.370 1.00 83.19 771 ALA A N 1
ATOM 5980 C CA . ALA A 1 771 ? -13.102 -43.703 -3.573 1.00 83.19 771 ALA A CA 1
ATOM 5981 C C . ALA A 1 771 ? -12.396 -44.706 -2.637 1.00 83.19 771 ALA A C 1
ATOM 5983 O O . ALA A 1 771 ? -12.382 -45.908 -2.889 1.00 83.19 771 ALA A O 1
ATOM 5984 N N . ASN A 1 772 ? -11.863 -44.200 -1.527 1.00 78.25 772 ASN A N 1
ATOM 5985 C CA . ASN A 1 772 ? -11.313 -44.927 -0.385 1.00 78.25 772 ASN A CA 1
ATOM 5986 C C . ASN A 1 772 ? -11.684 -44.167 0.914 1.00 78.25 772 ASN A C 1
ATOM 5988 O O . ASN A 1 772 ? -12.391 -43.157 0.854 1.00 78.25 772 ASN A O 1
ATOM 5992 N N . ALA A 1 773 ? -11.245 -44.639 2.081 1.00 73.88 773 ALA A N 1
ATOM 5993 C CA . ALA A 1 773 ? -11.287 -43.865 3.333 1.00 73.88 773 ALA A CA 1
ATOM 5994 C C . ALA A 1 773 ? -9.911 -43.269 3.697 1.00 73.88 773 ALA A C 1
ATOM 5996 O O . ALA A 1 773 ? -9.797 -42.492 4.644 1.00 73.88 773 ALA A O 1
ATOM 5997 N N . ASP A 1 774 ? -8.870 -43.629 2.943 1.00 75.50 774 ASP A N 1
ATOM 5998 C CA . ASP A 1 774 ? -7.487 -43.239 3.191 1.00 75.50 774 ASP A CA 1
ATOM 5999 C C . ASP A 1 774 ? -7.304 -41.732 3.000 1.00 75.50 774 ASP A C 1
ATOM 6001 O O . ASP A 1 774 ? -7.693 -41.170 1.979 1.00 75.50 774 ASP A O 1
ATOM 6005 N N . ASN A 1 775 ? -6.713 -41.060 3.986 1.00 80.81 775 ASN A N 1
ATOM 6006 C CA . ASN A 1 775 ? -6.580 -39.604 4.011 1.00 80.81 775 ASN A CA 1
ATOM 6007 C C . ASN A 1 775 ? -5.776 -39.074 2.799 1.00 80.81 775 ASN A C 1
ATOM 6009 O O . ASN A 1 775 ? -4.555 -39.231 2.742 1.00 80.81 775 ASN A O 1
ATOM 6013 N N . GLN A 1 776 ? -6.456 -38.418 1.851 1.00 85.69 776 GLN A N 1
ATOM 6014 C CA . GLN A 1 776 ? -5.930 -38.052 0.527 1.00 85.69 776 GLN A CA 1
ATOM 6015 C C . GLN A 1 776 ? -5.041 -36.807 0.562 1.00 85.69 776 GLN A C 1
ATOM 6017 O O . GLN A 1 776 ? -5.435 -35.756 0.062 1.00 85.69 776 GLN A O 1
ATOM 6022 N N . SER A 1 777 ? -3.877 -36.910 1.211 1.00 74.50 777 SER A N 1
ATOM 6023 C CA . SER A 1 777 ? -2.952 -35.796 1.453 1.00 74.50 777 SER A CA 1
ATOM 6024 C C . SER A 1 777 ? -2.107 -35.416 0.241 1.00 74.50 777 SER A C 1
ATOM 6026 O O . SER A 1 777 ? -1.475 -36.269 -0.365 1.00 74.50 777 SER A O 1
ATOM 6028 N N . ILE A 1 778 ? -1.990 -34.112 -0.015 1.00 69.69 778 ILE A N 1
ATOM 6029 C CA . ILE A 1 778 ? -1.071 -33.491 -0.986 1.00 69.69 778 ILE A CA 1
ATOM 6030 C C . ILE A 1 778 ? -0.242 -32.393 -0.286 1.00 69.69 778 ILE A C 1
ATOM 6032 O O . ILE A 1 778 ? -0.585 -31.972 0.821 1.00 69.69 778 ILE A O 1
ATOM 6036 N N . SER A 1 779 ? 0.873 -31.966 -0.881 1.00 59.00 779 SER A N 1
ATOM 6037 C CA . SER A 1 779 ? 1.789 -30.945 -0.340 1.00 59.00 779 SER A CA 1
ATOM 6038 C C . SER A 1 779 ? 1.377 -29.516 -0.656 1.00 59.00 779 SER A C 1
ATOM 6040 O O . SER A 1 779 ? 1.931 -28.600 -0.052 1.00 59.00 779 SER A O 1
ATOM 6042 N N . GLY A 1 780 ? 0.469 -29.325 -1.620 1.00 63.56 780 GLY A N 1
ATOM 6043 C CA . GLY A 1 780 ? 0.139 -28.023 -2.185 1.00 63.56 780 GLY A CA 1
ATOM 6044 C C . GLY A 1 780 ? -1.349 -27.778 -2.413 1.00 63.56 780 GLY A C 1
ATOM 6045 O O . GLY A 1 780 ? -2.249 -28.264 -1.727 1.00 63.56 780 GLY A O 1
ATOM 6046 N N . ASP A 1 781 ? -1.608 -26.936 -3.395 1.00 81.31 781 ASP A N 1
ATOM 6047 C CA . ASP A 1 781 ? -2.797 -26.115 -3.466 1.00 81.31 781 ASP A CA 1
ATOM 6048 C C . ASP A 1 781 ? -4.069 -26.731 -4.131 1.00 81.31 781 ASP A C 1
ATOM 6050 O O . ASP A 1 781 ? -4.454 -26.243 -5.178 1.00 81.31 781 ASP A O 1
ATOM 6054 N N . LEU A 1 782 ? -4.808 -27.664 -3.491 1.00 91.88 782 LEU A N 1
ATOM 6055 C CA . LEU A 1 782 ? -6.310 -27.886 -3.520 1.00 91.88 782 LEU A CA 1
ATOM 6056 C C . LEU A 1 782 ? -7.255 -26.660 -3.186 1.00 91.88 782 LEU A C 1
ATOM 6058 O O . LEU A 1 782 ? -7.199 -26.178 -2.078 1.00 91.88 782 LEU A O 1
ATOM 6062 N N . ILE A 1 783 ? -8.160 -26.116 -4.020 1.00 88.06 783 ILE A N 1
ATOM 6063 C CA . ILE A 1 783 ? -9.134 -25.016 -3.662 1.00 88.06 783 ILE A CA 1
ATOM 6064 C C . ILE A 1 783 ? -10.571 -25.411 -4.037 1.00 88.06 783 ILE A C 1
ATOM 6066 O O . ILE A 1 783 ? -10.717 -26.172 -4.989 1.00 88.06 783 ILE A O 1
ATOM 6070 N N . VAL A 1 784 ? -11.622 -24.859 -3.397 1.00 90.19 784 VAL A N 1
ATOM 6071 C CA . VAL A 1 784 ? -13.008 -24.974 -3.915 1.00 90.19 784 VAL A CA 1
ATOM 6072 C C . VAL A 1 784 ? -13.655 -23.604 -4.125 1.00 90.19 784 VAL A C 1
ATOM 6074 O O . VAL A 1 784 ? -13.952 -22.862 -3.190 1.00 90.19 784 VAL A O 1
ATOM 6077 N N . GLN A 1 785 ? -13.896 -23.268 -5.389 1.00 81.44 785 GLN A N 1
ATOM 6078 C CA . GLN A 1 785 ? -14.559 -22.025 -5.787 1.00 81.44 785 GLN A CA 1
ATOM 6079 C C . GLN A 1 785 ? -16.089 -22.202 -5.832 1.00 81.44 785 GLN A C 1
ATOM 6081 O O . GLN A 1 785 ? -16.607 -23.289 -5.563 1.00 81.44 785 GLN A O 1
ATOM 6086 N N . GLU A 1 786 ? -16.833 -21.138 -6.151 1.00 69.81 786 GLU A N 1
ATOM 6087 C CA . GLU A 1 786 ? -18.300 -21.185 -6.229 1.00 69.81 786 GLU A CA 1
ATOM 6088 C C . GLU A 1 786 ? -18.765 -22.339 -7.140 1.00 69.81 786 GLU A C 1
ATOM 6090 O O . GLU A 1 786 ? -18.392 -22.407 -8.313 1.00 69.81 786 GLU A O 1
ATOM 6095 N N . ARG A 1 787 ? -19.592 -23.248 -6.603 1.00 71.06 787 ARG A N 1
ATOM 6096 C CA . ARG A 1 787 ? -20.096 -24.455 -7.284 1.00 71.06 787 ARG A CA 1
ATOM 6097 C C . ARG A 1 787 ? -19.023 -25.441 -7.784 1.00 71.06 787 ARG A C 1
ATOM 6099 O O . ARG A 1 787 ? -19.322 -26.264 -8.648 1.00 71.06 787 ARG A O 1
ATOM 6106 N N . GLY A 1 788 ? -17.810 -25.407 -7.232 1.00 73.81 788 GLY A N 1
ATOM 6107 C CA . GLY A 1 788 ? -16.947 -26.593 -7.180 1.00 73.81 788 GLY A CA 1
ATOM 6108 C C . GLY A 1 788 ? -17.475 -27.590 -6.141 1.00 73.81 788 GLY A C 1
ATOM 6109 O O . GLY A 1 788 ? -18.083 -27.166 -5.150 1.00 73.81 788 GLY A O 1
ATOM 6110 N N . VAL A 1 789 ? -17.280 -28.896 -6.372 1.00 90.12 789 VAL A N 1
ATOM 6111 C CA . VAL A 1 789 ? -17.846 -29.961 -5.520 1.00 90.12 789 VAL A CA 1
ATOM 6112 C C . VAL A 1 789 ? -16.789 -30.951 -5.027 1.00 90.12 789 VAL A C 1
ATOM 6114 O O . VAL A 1 789 ? -16.044 -31.534 -5.815 1.00 90.12 789 VAL A O 1
ATOM 6117 N N . ILE A 1 790 ? -16.797 -31.210 -3.717 1.00 88.31 790 ILE A N 1
ATOM 6118 C CA . ILE A 1 790 ? -16.107 -32.347 -3.088 1.00 88.31 790 ILE A CA 1
ATOM 6119 C C . ILE A 1 790 ? -17.141 -33.333 -2.528 1.00 88.31 790 ILE A C 1
ATOM 6121 O O . ILE A 1 790 ? -18.073 -32.929 -1.826 1.00 88.31 790 ILE A O 1
ATOM 6125 N N . THR A 1 791 ? -16.971 -34.629 -2.809 1.00 93.50 791 THR A N 1
ATOM 6126 C CA . THR A 1 791 ? -17.810 -35.708 -2.259 1.00 93.50 791 THR A CA 1
ATOM 6127 C C . THR A 1 791 ? -17.046 -37.039 -2.153 1.00 93.50 791 THR A C 1
ATOM 6129 O O . THR A 1 791 ? -15.882 -37.134 -2.537 1.00 93.50 791 THR A O 1
ATOM 6132 N N . HIS A 1 792 ? -17.691 -38.082 -1.626 1.00 91.12 792 HIS A N 1
ATOM 6133 C CA . HIS A 1 792 ? -17.137 -39.436 -1.544 1.00 91.12 792 HIS A CA 1
ATOM 6134 C C . HIS A 1 792 ? -18.105 -40.480 -2.118 1.00 91.12 792 HIS A C 1
ATOM 6136 O O . HIS A 1 792 ? -19.310 -40.228 -2.272 1.00 91.12 792 HIS A O 1
ATOM 6142 N N . LEU A 1 793 ? -17.591 -41.666 -2.459 1.00 90.38 793 LEU A N 1
ATOM 6143 C CA . LEU A 1 793 ? -18.435 -42.797 -2.855 1.00 90.38 793 LEU A CA 1
ATOM 6144 C C . LEU A 1 793 ? -19.330 -43.246 -1.689 1.00 90.38 793 LEU A C 1
ATOM 6146 O O . LEU A 1 793 ? -18.937 -43.202 -0.528 1.00 90.38 793 LEU A O 1
ATOM 6150 N N . ALA A 1 794 ? -20.563 -43.662 -1.982 1.00 88.44 794 ALA A N 1
ATOM 6151 C CA . ALA A 1 794 ? -21.509 -44.060 -0.939 1.00 88.44 794 ALA A CA 1
ATOM 6152 C C . ALA A 1 794 ? -21.115 -45.408 -0.312 1.00 88.44 794 ALA A C 1
ATOM 6154 O O . ALA A 1 794 ? -20.909 -46.384 -1.034 1.00 88.44 794 ALA A O 1
ATOM 6155 N N . ASN A 1 795 ? -21.073 -45.460 1.021 1.00 84.88 795 ASN A N 1
ATOM 6156 C CA . ASN A 1 795 ? -20.647 -46.628 1.806 1.00 84.88 795 ASN A CA 1
ATOM 6157 C C . ASN A 1 795 ? -21.598 -47.821 1.677 1.00 84.88 795 ASN A C 1
ATOM 6159 O O . ASN A 1 795 ? -21.165 -48.958 1.495 1.00 84.88 795 ASN A O 1
ATOM 6163 N N . LYS A 1 796 ? -22.908 -47.540 1.705 1.00 81.94 796 LYS A N 1
ATOM 6164 C CA . LYS A 1 796 ? -24.007 -48.504 1.546 1.00 81.94 796 LYS A CA 1
ATOM 6165 C C . LYS A 1 796 ? -24.064 -49.572 2.644 1.00 81.94 796 LYS A C 1
ATOM 6167 O O . LYS A 1 796 ? -24.925 -49.477 3.512 1.00 81.94 796 LYS A O 1
ATOM 6172 N N . THR A 1 797 ? -23.198 -50.580 2.612 1.00 70.06 797 THR A N 1
ATOM 6173 C CA . THR A 1 797 ? -23.208 -51.698 3.570 1.00 70.06 797 THR A CA 1
ATOM 6174 C C . THR A 1 797 ? -22.263 -51.473 4.742 1.00 70.06 797 THR A C 1
ATOM 6176 O O . THR A 1 797 ? -22.665 -51.655 5.886 1.00 70.06 797 THR A O 1
ATOM 6179 N N . ASP A 1 798 ? -21.043 -51.019 4.459 1.00 72.00 798 ASP A N 1
ATOM 6180 C CA . ASP A 1 798 ? -19.934 -50.954 5.412 1.00 72.00 798 ASP A CA 1
ATOM 6181 C C . ASP A 1 798 ? -19.183 -49.638 5.229 1.00 72.00 798 ASP A C 1
ATOM 6183 O O . ASP A 1 798 ? -19.073 -49.136 4.106 1.00 72.00 798 ASP A O 1
ATOM 6187 N N . LYS A 1 799 ? -18.614 -49.101 6.310 1.00 81.00 799 LYS A N 1
ATOM 6188 C CA . LYS A 1 799 ? -17.778 -47.905 6.239 1.00 81.00 799 LYS A CA 1
ATOM 6189 C C . LYS A 1 799 ? -16.460 -48.210 5.507 1.00 81.00 799 LYS A C 1
ATOM 6191 O O . LYS A 1 799 ? -15.597 -48.908 6.029 1.00 81.00 799 LYS A O 1
ATOM 6196 N N . LYS A 1 800 ? -16.342 -47.692 4.284 1.00 79.31 800 LYS A N 1
ATOM 6197 C CA . LYS A 1 800 ? -15.252 -47.893 3.310 1.00 79.31 800 LYS A CA 1
ATOM 6198 C C . LYS A 1 800 ? -14.763 -46.588 2.669 1.00 79.31 800 LYS A C 1
ATOM 6200 O O . LYS A 1 800 ? -13.674 -46.571 2.106 1.00 79.31 800 LYS A O 1
ATOM 6205 N N . TYR A 1 801 ? -15.567 -45.523 2.733 1.00 85.19 801 TYR A N 1
ATOM 6206 C CA . TYR A 1 801 ? -15.384 -44.271 2.000 1.00 85.19 801 TYR A CA 1
ATOM 6207 C C . TYR A 1 801 ? -15.803 -43.058 2.841 1.00 85.19 801 TYR A C 1
ATOM 6209 O O . TYR A 1 801 ? -16.848 -43.070 3.495 1.00 85.19 801 TYR A O 1
ATOM 6217 N N . GLU A 1 802 ? -15.040 -41.974 2.776 1.00 87.56 802 GLU A N 1
ATOM 6218 C CA . GLU A 1 802 ? -15.351 -40.700 3.438 1.00 87.56 802 GLU A CA 1
ATOM 6219 C C . GLU A 1 802 ? -14.737 -39.544 2.628 1.00 87.56 802 GLU A C 1
ATOM 6221 O O . GLU A 1 802 ? -13.813 -39.769 1.853 1.00 87.56 802 GLU A O 1
ATOM 6226 N N . VAL A 1 803 ? -15.249 -38.308 2.750 1.00 95.12 803 VAL A N 1
ATOM 6227 C CA . VAL A 1 803 ? -14.501 -37.132 2.255 1.00 95.12 803 VAL A CA 1
ATOM 6228 C C . VAL A 1 803 ? -13.408 -36.904 3.281 1.00 95.12 803 VAL A C 1
ATOM 6230 O O . VAL A 1 803 ? -13.708 -36.417 4.353 1.00 95.12 803 VAL A O 1
ATOM 6233 N N . ASN A 1 804 ? -12.169 -37.296 3.017 1.00 89.75 804 ASN A N 1
ATOM 6234 C CA . ASN A 1 804 ? -11.058 -37.213 3.961 1.00 89.75 804 ASN A CA 1
ATOM 6235 C C . ASN A 1 804 ? -9.831 -36.598 3.254 1.00 89.75 804 ASN A C 1
ATOM 6237 O O . ASN A 1 804 ? -8.914 -37.316 2.855 1.00 89.75 804 ASN A O 1
ATOM 6241 N N . LEU A 1 805 ? -9.897 -35.283 2.971 1.00 84.31 805 LEU A N 1
ATOM 6242 C CA . LEU A 1 805 ? -9.405 -34.714 1.707 1.00 84.31 805 LEU A CA 1
ATOM 6243 C C . LEU A 1 805 ? -8.595 -33.404 1.809 1.00 84.31 805 LEU A C 1
ATOM 6245 O O . LEU A 1 805 ? -9.083 -32.354 2.207 1.00 84.31 805 LEU A O 1
ATOM 6249 N N . SER A 1 806 ? -7.349 -33.437 1.345 1.00 76.12 806 SER A N 1
ATOM 6250 C CA . SER A 1 806 ? -6.240 -33.174 2.261 1.00 76.12 806 SER A CA 1
ATOM 6251 C C . SER A 1 806 ? -5.027 -32.567 1.503 1.00 76.12 806 SER A C 1
ATOM 6253 O O . SER A 1 806 ? -4.573 -33.168 0.547 1.00 76.12 806 SER A O 1
ATOM 6255 N N . ALA A 1 807 ? -4.476 -31.375 1.838 1.00 69.00 807 ALA A N 1
ATOM 6256 C CA . ALA A 1 807 ? -3.625 -30.575 0.887 1.00 69.00 807 ALA A CA 1
ATOM 6257 C C . ALA A 1 807 ? -2.633 -29.444 1.435 1.00 69.00 807 ALA A C 1
ATOM 6259 O O . ALA A 1 807 ? -1.860 -29.815 2.320 1.00 69.00 807 ALA A O 1
ATOM 6260 N N . ARG A 1 808 ? -2.625 -28.133 0.978 1.00 58.44 808 ARG A N 1
ATOM 6261 C CA . ARG A 1 808 ? -1.852 -26.880 1.472 1.00 58.44 808 ARG A CA 1
ATOM 6262 C C . ARG A 1 808 ? -2.302 -25.316 1.495 1.00 58.44 808 ARG A C 1
ATOM 6264 O O . ARG A 1 808 ? -1.411 -24.547 1.777 1.00 58.44 808 ARG A O 1
ATOM 6271 N N . ASN A 1 809 ? -3.531 -24.782 1.209 1.00 77.38 809 ASN A N 1
ATOM 6272 C CA . ASN A 1 809 ? -4.150 -23.384 1.229 1.00 77.38 809 ASN A CA 1
ATOM 6273 C C . ASN A 1 809 ? -5.754 -23.262 0.934 1.00 77.38 809 ASN A C 1
ATOM 6275 O O . ASN A 1 809 ? -6.140 -22.236 0.385 1.00 77.38 809 ASN A O 1
ATOM 6279 N N . ILE A 1 810 ? -6.686 -24.272 1.034 1.00 89.44 810 ILE A N 1
ATOM 6280 C CA . ILE A 1 810 ? -8.101 -24.254 0.466 1.00 89.44 810 ILE A CA 1
ATOM 6281 C C . ILE A 1 810 ? -8.801 -23.070 1.111 1.00 89.44 810 ILE A C 1
ATOM 6283 O O . ILE A 1 810 ? -8.853 -22.940 2.331 1.00 89.44 810 ILE A O 1
ATOM 6287 N N . VAL A 1 811 ? -9.535 -22.382 0.255 1.00 86.81 811 VAL A N 1
ATOM 6288 C CA . VAL A 1 811 ? -10.640 -21.497 0.586 1.00 86.81 811 VAL A CA 1
ATOM 6289 C C . VAL A 1 811 ? -11.947 -22.193 0.192 1.00 86.81 811 VAL A C 1
ATOM 6291 O O . VAL A 1 811 ? -12.051 -22.645 -0.951 1.00 86.81 811 VAL A O 1
ATOM 6294 N N . LEU A 1 812 ? -12.936 -22.299 1.089 1.00 90.44 812 LEU A N 1
ATOM 6295 C CA . LEU A 1 812 ? -14.314 -22.618 0.695 1.00 90.44 812 LEU A CA 1
ATOM 6296 C C . LEU A 1 812 ? -15.042 -21.303 0.431 1.00 90.44 812 LEU A C 1
ATOM 6298 O O . LEU A 1 812 ? -15.677 -20.721 1.316 1.00 90.44 812 LEU A O 1
ATOM 6302 N N . ASN A 1 813 ? -14.883 -20.822 -0.799 1.00 82.06 813 ASN A N 1
ATOM 6303 C CA . ASN A 1 813 ? -15.419 -19.546 -1.265 1.00 82.06 813 ASN A CA 1
ATOM 6304 C C . ASN A 1 813 ? -16.958 -19.488 -1.192 1.00 82.06 813 ASN A C 1
ATOM 6306 O O . ASN A 1 813 ? -17.618 -20.531 -1.146 1.00 82.06 813 ASN A O 1
ATOM 6310 N N . PRO A 1 814 ? -17.567 -18.285 -1.246 1.00 76.44 814 PRO A N 1
ATOM 6311 C CA . PRO A 1 814 ? -19.017 -18.142 -1.336 1.00 76.44 814 PRO A CA 1
ATOM 6312 C C . PRO A 1 814 ? -19.618 -19.074 -2.396 1.00 76.44 814 PRO A C 1
ATOM 6314 O O . PRO A 1 814 ? -19.181 -19.095 -3.544 1.00 76.44 814 PRO A O 1
ATOM 6317 N N . GLY A 1 815 ? -20.594 -19.890 -1.993 1.00 62.41 815 GLY A N 1
ATOM 6318 C CA . GLY A 1 815 ? -21.263 -20.854 -2.874 1.00 62.41 815 GLY A CA 1
ATOM 6319 C C . GLY A 1 815 ? -20.460 -22.104 -3.278 1.00 62.41 815 GLY A C 1
ATOM 6320 O O . GLY A 1 815 ? -20.953 -22.866 -4.110 1.00 62.41 815 GLY A O 1
ATOM 6321 N N . SER A 1 816 ? -19.262 -22.358 -2.735 1.00 68.50 816 SER A N 1
ATOM 6322 C CA . SER A 1 816 ? -18.593 -23.668 -2.862 1.00 68.50 816 SER A CA 1
ATOM 6323 C C . SER A 1 816 ? -19.377 -24.760 -2.125 1.00 68.50 816 SER A C 1
ATOM 6325 O O . SER A 1 816 ? -20.052 -24.453 -1.138 1.00 68.50 816 SER A O 1
ATOM 6327 N N . ILE A 1 817 ? -19.268 -26.026 -2.543 1.00 85.12 817 ILE A N 1
ATOM 6328 C CA . ILE A 1 817 ? -20.020 -27.135 -1.933 1.00 85.12 817 ILE A CA 1
ATOM 6329 C C . ILE A 1 817 ? -19.086 -28.289 -1.550 1.00 85.12 817 ILE A C 1
ATOM 6331 O O . ILE A 1 817 ? -18.478 -28.928 -2.406 1.00 85.12 817 ILE A O 1
ATOM 6335 N N . VAL A 1 818 ? -19.051 -28.635 -0.265 1.00 88.81 818 VAL A N 1
ATOM 6336 C CA . VAL A 1 818 ? -18.569 -29.949 0.189 1.00 88.81 818 VAL A CA 1
ATOM 6337 C C . VAL A 1 818 ? -19.788 -30.739 0.652 1.00 88.81 818 VAL A C 1
ATOM 6339 O O . VAL A 1 818 ? -20.546 -30.255 1.494 1.00 88.81 818 VAL A O 1
ATOM 6342 N N . SER A 1 819 ? -20.016 -31.927 0.084 1.00 92.06 819 SER A N 1
ATOM 6343 C CA . SER A 1 819 ? -21.226 -32.710 0.349 1.00 92.06 819 SER A CA 1
ATOM 6344 C C . SER A 1 819 ? -20.956 -34.198 0.556 1.00 92.06 819 SER A C 1
ATOM 6346 O O . SER A 1 819 ? -20.476 -34.890 -0.343 1.00 92.06 819 SER A O 1
ATOM 6348 N N . ALA A 1 820 ? -21.370 -34.721 1.709 1.00 87.38 820 ALA A N 1
ATOM 6349 C CA . ALA A 1 820 ? -21.557 -36.154 1.939 1.00 87.38 820 ALA A CA 1
ATOM 6350 C C . ALA A 1 820 ? -23.049 -36.517 2.027 1.00 87.38 820 ALA A C 1
ATOM 6352 O O . ALA A 1 820 ? -23.404 -37.556 2.584 1.00 87.38 820 ALA A O 1
ATOM 6353 N N . TYR A 1 821 ? -23.939 -35.678 1.485 1.00 91.94 821 TYR A N 1
ATOM 6354 C CA . TYR A 1 821 ? -25.378 -35.931 1.465 1.00 91.94 821 TYR A CA 1
ATOM 6355 C C . TYR A 1 821 ? -25.700 -37.348 0.962 1.00 91.94 821 TYR A C 1
ATOM 6357 O O . TYR A 1 821 ? -25.259 -37.743 -0.122 1.00 91.94 821 TYR A O 1
ATOM 6365 N N . ALA A 1 822 ? -26.463 -38.110 1.753 1.00 84.75 822 ALA A N 1
ATOM 6366 C CA . ALA A 1 822 ? -26.871 -39.485 1.440 1.00 84.75 822 ALA A CA 1
ATOM 6367 C C . ALA A 1 822 ? -25.730 -40.513 1.188 1.00 84.75 822 ALA A C 1
ATOM 6369 O O . ALA A 1 822 ? -25.975 -41.569 0.602 1.00 84.75 822 ALA A O 1
ATOM 6370 N N . LYS A 1 823 ? -24.472 -40.238 1.581 1.00 92.56 823 LYS A N 1
ATOM 6371 C CA . LYS A 1 823 ? -23.317 -41.141 1.338 1.00 92.56 823 LYS A CA 1
ATOM 6372 C C . LYS A 1 823 ? -23.018 -42.133 2.478 1.00 92.56 823 LYS A C 1
ATOM 6374 O O . LYS A 1 823 ? -22.001 -42.834 2.430 1.00 92.56 823 LYS A O 1
ATOM 6379 N N . GLY A 1 824 ? -23.867 -42.174 3.501 1.00 83.19 824 GLY A N 1
ATOM 6380 C CA . GLY A 1 824 ? -23.736 -43.030 4.677 1.00 83.19 824 GLY A CA 1
ATOM 6381 C C . GLY A 1 824 ? -24.100 -44.482 4.402 1.00 83.19 824 GLY A C 1
ATOM 6382 O O . GLY A 1 824 ? -23.915 -45.002 3.294 1.00 83.19 824 GLY A O 1
ATOM 6383 N N . TYR A 1 825 ? -24.636 -45.145 5.421 1.00 89.50 825 TYR A N 1
ATOM 6384 C CA . TYR A 1 825 ? -25.209 -46.469 5.235 1.00 89.50 825 TYR A CA 1
ATOM 6385 C C . TYR A 1 825 ? -26.514 -46.382 4.429 1.00 89.50 825 TYR A C 1
ATOM 6387 O O . TYR A 1 825 ? -27.302 -45.442 4.564 1.00 89.50 825 TYR A O 1
ATOM 6395 N N . SER A 1 826 ? -26.753 -47.379 3.580 1.00 90.50 826 SER A N 1
ATOM 6396 C CA . SER A 1 826 ? -27.955 -47.476 2.759 1.00 90.50 826 SER A CA 1
ATOM 6397 C C . SER A 1 826 ? -29.192 -47.637 3.631 1.00 90.50 826 SER A C 1
ATOM 6399 O O . SER A 1 826 ? -29.234 -48.463 4.546 1.00 90.50 826 SER A O 1
ATOM 6401 N N . GLY A 1 827 ? -30.237 -46.886 3.288 1.00 85.06 827 GLY A N 1
ATOM 6402 C CA . GLY A 1 827 ? -31.576 -47.179 3.764 1.00 85.06 827 GLY A CA 1
ATOM 6403 C C . GLY A 1 827 ? -32.043 -48.547 3.272 1.00 85.06 827 GLY A C 1
ATOM 6404 O O . GLY A 1 827 ? -31.552 -49.079 2.274 1.00 85.06 827 GLY A O 1
ATOM 6405 N N . GLY A 1 828 ? -32.962 -49.144 4.021 1.00 83.38 828 GLY A N 1
ATOM 6406 C CA . GLY A 1 828 ? -33.382 -50.517 3.805 1.00 83.38 828 GLY A CA 1
ATOM 6407 C C . GLY A 1 828 ? -34.119 -50.671 2.485 1.00 83.38 828 GLY A C 1
ATOM 6408 O O . GLY A 1 828 ? -35.003 -49.877 2.164 1.00 83.38 828 GLY A O 1
ATOM 6409 N N . GLU A 1 829 ? -33.798 -51.731 1.746 1.00 86.81 829 GLU A N 1
ATOM 6410 C CA . GLU A 1 829 ? -34.665 -52.225 0.675 1.00 86.81 829 GLU A CA 1
ATOM 6411 C C . GLU A 1 829 ? -36.065 -52.546 1.218 1.00 86.81 829 GLU A C 1
ATOM 6413 O O . GLU A 1 829 ? -36.243 -52.774 2.418 1.00 86.81 829 GLU A O 1
ATOM 6418 N N . ALA A 1 830 ? -37.071 -52.603 0.343 1.00 77.44 830 ALA A N 1
ATOM 6419 C CA . ALA A 1 830 ? -38.438 -52.897 0.765 1.00 77.44 830 ALA A CA 1
ATOM 6420 C C . ALA A 1 830 ? -38.497 -54.178 1.629 1.00 77.44 830 ALA A C 1
ATOM 6422 O O . ALA A 1 830 ? -38.021 -55.249 1.248 1.00 77.44 830 ALA A O 1
ATOM 6423 N N . ARG A 1 831 ? -39.115 -54.042 2.806 1.00 77.50 831 ARG A N 1
ATOM 6424 C CA . ARG A 1 831 ? -39.255 -55.033 3.888 1.00 77.50 831 ARG A CA 1
ATOM 6425 C C . ARG A 1 831 ? -37.977 -55.415 4.634 1.00 77.50 831 ARG A C 1
ATOM 6427 O O . ARG A 1 831 ? -37.973 -56.411 5.356 1.00 77.50 831 ARG A O 1
ATOM 6434 N N . LYS A 1 832 ? -36.912 -54.624 4.503 1.00 83.81 832 LYS A N 1
ATOM 6435 C CA . LYS A 1 832 ? -35.664 -54.775 5.259 1.00 83.81 832 LYS A CA 1
ATOM 6436 C C . LYS A 1 832 ? -35.410 -53.540 6.140 1.00 83.81 832 LYS A C 1
ATOM 6438 O O . LYS A 1 832 ? -35.821 -52.433 5.776 1.00 83.81 832 LYS A O 1
ATOM 6443 N N . PRO A 1 833 ? -34.759 -53.699 7.307 1.00 80.75 833 PRO A N 1
ATOM 6444 C CA . PRO A 1 833 ? -34.233 -52.557 8.050 1.00 80.75 833 PRO A CA 1
ATOM 6445 C C . PRO A 1 833 ? -33.176 -51.817 7.216 1.00 80.75 833 PRO A C 1
ATOM 6447 O O . PRO A 1 833 ? -32.641 -52.365 6.248 1.00 80.75 833 PRO A O 1
ATOM 6450 N N . GLY A 1 834 ? -32.876 -50.578 7.600 1.00 82.75 834 GLY A N 1
ATOM 6451 C CA . GLY A 1 834 ? -31.694 -49.877 7.109 1.00 82.75 834 GLY A CA 1
ATOM 6452 C C . GLY A 1 834 ? -30.401 -50.535 7.583 1.00 82.75 834 GLY A C 1
ATOM 6453 O O . GLY A 1 834 ? -30.408 -51.374 8.486 1.00 82.75 834 GLY A O 1
ATOM 6454 N N . LEU A 1 835 ? -29.290 -50.141 6.968 1.00 80.56 835 LEU A N 1
ATOM 6455 C CA . LEU A 1 835 ? -27.951 -50.582 7.351 1.00 80.56 835 LEU A CA 1
ATOM 6456 C C . LEU A 1 835 ? -27.271 -49.527 8.238 1.00 80.56 835 LEU A C 1
ATOM 6458 O O . LEU A 1 835 ? -27.679 -48.362 8.259 1.00 80.56 835 LEU A O 1
ATOM 6462 N N . GLY A 1 836 ? -26.237 -49.934 8.974 1.00 73.62 836 GLY A N 1
ATOM 6463 C CA . GLY A 1 836 ? -25.519 -49.079 9.925 1.00 73.62 836 GLY A CA 1
ATOM 6464 C C . GLY A 1 836 ? -25.983 -49.196 11.377 1.00 73.62 836 GLY A C 1
ATOM 6465 O O . GLY A 1 836 ? -26.990 -49.834 11.701 1.00 73.62 836 GLY A O 1
ATOM 6466 N N . ARG A 1 837 ? -25.230 -48.576 12.291 1.00 64.56 837 ARG A N 1
ATOM 6467 C CA . ARG A 1 837 ? -25.497 -48.658 13.732 1.00 64.56 837 ARG A CA 1
ATOM 6468 C C . ARG A 1 837 ? -26.736 -47.831 14.098 1.00 64.56 837 ARG A C 1
ATOM 6470 O O . ARG A 1 837 ? -26.868 -46.679 13.705 1.00 64.56 837 ARG A O 1
ATOM 6477 N N . MET A 1 838 ? -27.663 -48.436 14.844 1.00 69.19 838 MET A N 1
ATOM 6478 C CA . MET A 1 838 ? -28.992 -47.874 15.166 1.00 69.19 838 MET A CA 1
ATOM 6479 C C . MET A 1 838 ? -29.862 -47.475 13.952 1.00 69.19 838 MET A C 1
ATOM 6481 O O . MET A 1 838 ? -30.733 -46.606 14.067 1.00 69.19 838 MET A O 1
ATOM 6485 N N . ALA A 1 839 ? -29.658 -48.133 12.808 1.00 72.31 839 ALA A N 1
ATOM 6486 C CA . ALA A 1 839 ? -30.466 -47.944 11.610 1.00 72.31 839 ALA A CA 1
ATOM 6487 C C . ALA A 1 839 ? -31.970 -48.148 11.842 1.00 72.31 839 ALA A C 1
ATOM 6489 O O . ALA A 1 839 ? -32.407 -48.845 12.765 1.00 72.31 839 ALA A O 1
ATOM 6490 N N . GLY A 1 840 ? -32.775 -47.549 10.965 1.00 64.25 840 GLY A N 1
ATOM 6491 C CA . GLY A 1 840 ? -34.225 -47.656 11.024 1.00 64.25 840 GLY A CA 1
ATOM 6492 C C . GLY A 1 840 ? -34.679 -49.111 10.901 1.00 64.25 840 GLY A C 1
ATOM 6493 O O . GLY A 1 840 ? -34.375 -49.800 9.925 1.00 64.25 840 GLY A O 1
ATOM 6494 N N . VAL A 1 841 ? -35.457 -49.575 11.878 1.00 70.12 841 VAL A N 1
ATOM 6495 C CA . VAL A 1 841 ? -36.003 -50.938 11.900 1.00 70.12 841 VAL A CA 1
ATOM 6496 C C . VAL A 1 841 ? -37.307 -51.002 11.102 1.00 70.12 841 VAL A C 1
ATOM 6498 O O . VAL A 1 841 ? -38.182 -50.144 11.239 1.00 70.12 841 VAL A O 1
ATOM 6501 N N . TYR A 1 842 ? -37.463 -52.038 10.279 1.00 68.62 842 TYR A N 1
ATOM 6502 C CA . TYR A 1 842 ? -38.721 -52.328 9.593 1.00 68.62 842 TYR A CA 1
ATOM 6503 C C . TYR A 1 842 ? -39.731 -52.970 10.557 1.00 68.62 842 TYR A C 1
ATOM 6505 O O . TYR A 1 842 ? -39.420 -53.973 11.197 1.00 68.62 842 TYR A O 1
ATOM 6513 N N . ILE A 1 843 ? -40.937 -52.399 10.677 1.00 62.84 843 ILE A N 1
ATOM 6514 C CA . ILE A 1 843 ? -41.938 -52.823 11.670 1.00 62.84 843 ILE A CA 1
ATOM 6515 C C . ILE A 1 843 ? -43.300 -53.030 10.992 1.00 62.84 843 ILE A C 1
ATOM 6517 O O . ILE A 1 843 ? -44.037 -52.087 10.680 1.00 62.84 843 ILE A O 1
ATOM 6521 N N . GLY A 1 844 ? -43.669 -54.296 10.784 1.00 66.25 844 GLY A N 1
ATOM 6522 C CA . GLY A 1 844 ? -44.950 -54.675 10.185 1.00 66.25 844 GLY A CA 1
ATOM 6523 C C . GLY A 1 844 ? -45.044 -54.234 8.723 1.00 66.25 844 GLY A C 1
ATOM 6524 O O . GLY A 1 844 ? -44.374 -54.797 7.871 1.00 66.25 844 GLY A O 1
ATOM 6525 N N . LYS A 1 845 ? -45.884 -53.238 8.413 1.00 68.62 845 LYS A N 1
ATOM 6526 C CA . LYS A 1 845 ? -45.968 -52.643 7.061 1.00 68.62 845 LYS A CA 1
ATOM 6527 C C . LYS A 1 845 ? -45.227 -51.304 6.919 1.00 68.62 845 LYS A C 1
ATOM 6529 O O . LYS A 1 845 ? -45.170 -50.769 5.816 1.00 68.62 845 LYS A O 1
ATOM 6534 N N . ARG A 1 846 ? -44.680 -50.740 8.002 1.00 67.06 846 ARG A N 1
ATOM 6535 C CA . ARG A 1 846 ? -44.152 -49.363 8.046 1.00 67.06 846 ARG A CA 1
ATOM 6536 C C . ARG A 1 846 ? -42.652 -49.315 8.342 1.00 67.06 846 ARG A C 1
ATOM 6538 O O . ARG A 1 846 ? -42.093 -50.226 8.948 1.00 67.06 846 ARG A O 1
ATOM 6545 N N . ALA A 1 847 ? -42.034 -48.215 7.928 1.00 65.06 847 ALA A N 1
ATOM 6546 C CA . ALA A 1 847 ? -40.628 -47.919 8.151 1.00 65.06 847 ALA A CA 1
ATOM 6547 C C . ALA A 1 847 ? -40.412 -47.148 9.470 1.00 65.06 847 ALA A C 1
ATOM 6549 O O . ALA A 1 847 ? -40.959 -46.056 9.654 1.00 65.06 847 ALA A O 1
ATOM 6550 N N . GLY A 1 848 ? -39.609 -47.697 10.386 1.00 64.75 848 GLY A N 1
ATOM 6551 C CA . GLY A 1 848 ? -39.128 -46.982 11.570 1.00 64.75 848 GLY A CA 1
ATOM 6552 C C . GLY A 1 848 ? -38.030 -45.972 11.224 1.00 64.75 848 GLY A C 1
ATOM 6553 O O . GLY A 1 848 ? -37.182 -46.241 10.374 1.00 64.75 848 GLY A O 1
ATOM 6554 N N . GLY A 1 849 ? -38.054 -44.815 11.890 1.00 65.81 849 GLY A N 1
ATOM 6555 C CA . GLY A 1 849 ? -37.044 -43.762 11.738 1.00 65.81 849 GLY A CA 1
ATOM 6556 C C . GLY A 1 849 ? -35.639 -44.246 12.090 1.00 65.81 849 GLY A C 1
ATOM 6557 O O . GLY A 1 849 ? -35.482 -45.035 13.025 1.00 65.81 849 GLY A O 1
ATOM 6558 N N . ALA A 1 850 ? -34.629 -43.775 11.358 1.00 62.47 850 ALA A N 1
ATOM 6559 C CA . ALA A 1 850 ? -33.240 -43.944 11.767 1.00 62.47 850 ALA A CA 1
ATOM 6560 C C . ALA A 1 850 ? -32.984 -43.122 13.039 1.00 62.47 850 ALA A C 1
ATOM 6562 O O . ALA A 1 850 ? -33.301 -41.929 13.083 1.00 62.47 850 ALA A O 1
ATOM 6563 N N . LYS A 1 851 ? -32.429 -43.751 14.081 1.00 65.00 851 LYS A N 1
ATOM 6564 C CA . LYS A 1 851 ? -31.946 -43.019 15.262 1.00 65.00 851 LYS A CA 1
ATOM 6565 C C . LYS A 1 851 ? -30.656 -42.280 14.916 1.00 65.00 851 LYS A C 1
ATOM 6567 O O . LYS A 1 851 ? -30.067 -42.540 13.868 1.00 65.00 851 LYS A O 1
ATOM 6572 N N . ALA A 1 852 ? -30.221 -41.378 15.798 1.00 58.06 852 ALA A N 1
ATOM 6573 C CA . ALA A 1 852 ? -28.934 -40.716 15.633 1.00 58.06 852 ALA A CA 1
ATOM 6574 C C . ALA A 1 852 ? -27.866 -41.800 15.448 1.00 58.06 852 ALA A C 1
ATOM 6576 O O . ALA A 1 852 ? -27.850 -42.789 16.192 1.00 58.06 852 ALA A O 1
ATOM 6577 N N . GLY A 1 853 ? -27.016 -41.640 14.428 1.00 52.88 853 GLY A N 1
ATOM 6578 C CA . GLY A 1 853 ? -25.798 -42.439 14.351 1.00 52.88 853 GLY A CA 1
ATOM 6579 C C . GLY A 1 853 ? -25.038 -42.263 15.662 1.00 52.88 853 GLY A C 1
ATOM 6580 O O . GLY A 1 853 ? -25.164 -41.217 16.306 1.00 52.88 853 GLY A O 1
ATOM 6581 N N . ALA A 1 854 ? -24.276 -43.274 16.087 1.00 54.16 854 ALA A N 1
ATOM 6582 C CA . ALA A 1 854 ? -23.381 -43.074 17.220 1.00 54.16 854 ALA A CA 1
ATOM 6583 C C . ALA A 1 854 ? -22.529 -41.847 16.887 1.00 54.16 854 ALA A C 1
ATOM 6585 O O . ALA A 1 854 ? -21.834 -41.878 15.877 1.00 54.16 854 ALA A O 1
ATOM 6586 N N . ALA A 1 855 ? -22.666 -40.758 17.653 1.00 57.94 855 ALA A N 1
ATOM 6587 C CA . ALA A 1 855 ? -21.963 -39.517 17.367 1.00 57.94 855 ALA A CA 1
ATOM 6588 C C . ALA A 1 855 ? -20.488 -39.874 17.260 1.00 57.94 855 ALA A C 1
ATOM 6590 O O . ALA A 1 855 ? -19.920 -40.274 18.281 1.00 57.94 855 ALA A O 1
ATOM 6591 N N . ASN A 1 856 ? -19.949 -39.794 16.035 1.00 58.41 856 ASN A N 1
ATOM 6592 C CA . ASN A 1 856 ? -18.707 -40.416 15.556 1.00 58.41 856 ASN A CA 1
ATOM 6593 C C . ASN A 1 856 ? -18.832 -41.669 14.645 1.00 58.41 856 ASN A C 1
ATOM 6595 O O . ASN A 1 856 ? -17.988 -42.560 14.716 1.00 58.41 856 ASN A O 1
ATOM 6599 N N . ASP A 1 857 ? -19.829 -41.702 13.751 1.00 72.25 857 ASP A N 1
ATOM 6600 C CA . ASP A 1 857 ? -20.080 -42.741 12.725 1.00 72.25 857 ASP A CA 1
ATOM 6601 C C . ASP A 1 857 ? -20.749 -42.105 11.476 1.00 72.25 857 ASP A C 1
ATOM 6603 O O . ASP A 1 857 ? -21.115 -40.922 11.485 1.00 72.25 857 ASP A O 1
ATOM 6607 N N . LEU A 1 858 ? -20.934 -42.874 10.397 1.00 85.06 858 LEU A N 1
ATOM 6608 C CA . LEU A 1 858 ? -21.819 -42.502 9.286 1.00 85.06 858 LEU A CA 1
ATOM 6609 C C . LEU A 1 858 ? -23.269 -42.380 9.782 1.00 85.06 858 LEU A C 1
ATOM 6611 O O . LEU A 1 858 ? -23.709 -43.116 10.668 1.00 85.06 858 LEU A O 1
ATOM 6615 N N . GLY A 1 859 ? -24.057 -41.536 9.117 1.00 89.50 859 GLY A N 1
ATOM 6616 C CA . GLY A 1 859 ? -25.507 -41.559 9.258 1.00 89.50 859 GLY A CA 1
ATOM 6617 C C . GLY A 1 859 ? -26.048 -42.945 8.900 1.00 89.50 859 GLY A C 1
ATOM 6618 O O . GLY A 1 859 ? -25.685 -43.536 7.874 1.00 89.50 859 GLY A O 1
ATOM 6619 N N . SER A 1 860 ? -26.919 -43.472 9.757 1.00 86.94 860 SER A N 1
ATOM 6620 C CA . SER A 1 860 ? -27.545 -44.778 9.574 1.00 86.94 860 SER A CA 1
ATOM 6621 C C . SER A 1 860 ? -28.713 -44.710 8.584 1.00 86.94 860 SER A C 1
ATOM 6623 O O . SER A 1 860 ? -29.395 -43.689 8.446 1.00 86.94 860 SER A O 1
ATOM 6625 N N . GLY A 1 861 ? -28.939 -45.803 7.857 1.00 87.44 861 GLY A N 1
ATOM 6626 C CA . GLY A 1 861 ? -30.015 -45.892 6.879 1.00 87.44 861 GLY A CA 1
ATOM 6627 C C . GLY A 1 861 ? -31.394 -45.902 7.538 1.00 87.44 861 GLY A C 1
ATOM 6628 O O . GLY A 1 861 ? -31.609 -46.564 8.555 1.00 87.44 861 GLY A O 1
ATOM 6629 N N . GLY A 1 862 ? -32.365 -45.218 6.933 1.00 84.38 862 GLY A N 1
ATOM 6630 C CA . GLY A 1 862 ? -33.774 -45.362 7.301 1.00 84.38 862 GLY A CA 1
ATOM 6631 C C . GLY A 1 862 ? -34.282 -46.774 6.996 1.00 84.38 862 GLY A C 1
ATOM 6632 O O . GLY A 1 862 ? -33.745 -47.458 6.126 1.00 84.38 862 GLY A O 1
ATOM 6633 N N . ALA A 1 863 ? -35.331 -47.234 7.677 1.00 84.25 863 ALA A N 1
ATOM 6634 C CA . ALA A 1 863 ? -35.974 -48.496 7.322 1.00 84.25 863 ALA A CA 1
ATOM 6635 C C . ALA A 1 863 ? -36.589 -48.444 5.915 1.00 84.25 863 ALA A C 1
ATOM 6637 O O . ALA A 1 863 ? -37.206 -47.442 5.536 1.00 84.25 863 ALA A O 1
ATOM 6638 N N . GLY A 1 864 ? -36.524 -49.566 5.197 1.00 80.69 864 GLY A N 1
ATOM 6639 C CA . GLY A 1 864 ? -37.477 -49.845 4.130 1.00 80.69 864 GLY A CA 1
ATOM 6640 C C . GLY A 1 864 ? -38.883 -50.043 4.698 1.00 80.69 864 GLY A C 1
ATOM 6641 O O . GLY A 1 864 ? -39.070 -50.324 5.884 1.00 80.69 864 GLY A O 1
ATOM 6642 N N . SER A 1 865 ? -39.894 -49.887 3.853 1.00 77.75 865 SER A N 1
ATOM 6643 C CA . SER A 1 865 ? -41.309 -50.084 4.187 1.00 77.75 865 SER A CA 1
ATOM 6644 C C . SER A 1 865 ? -41.854 -51.365 3.539 1.00 77.75 865 SER A C 1
ATOM 6646 O O . SER A 1 865 ? -41.094 -52.173 3.015 1.00 77.75 865 SER A O 1
ATOM 6648 N N . TRP A 1 866 ? -43.176 -51.588 3.526 1.00 77.75 866 TRP A N 1
ATOM 6649 C CA . TRP A 1 866 ? -43.760 -52.715 2.782 1.00 77.75 866 TRP A CA 1
ATOM 6650 C C . TRP A 1 866 ? -43.488 -52.684 1.259 1.00 77.75 866 TRP A C 1
ATOM 6652 O O . TRP A 1 866 ? -43.503 -53.754 0.633 1.00 77.75 866 TRP A O 1
ATOM 6662 N N . SER A 1 867 ? -43.254 -51.498 0.677 1.00 76.00 867 SER A N 1
ATOM 6663 C CA . SER A 1 867 ? -43.189 -51.261 -0.780 1.00 76.00 867 SER A CA 1
ATOM 6664 C C . SER A 1 867 ? -42.201 -50.171 -1.254 1.00 76.00 867 SER A C 1
ATOM 6666 O O . SER A 1 867 ? -42.070 -49.989 -2.463 1.00 76.00 867 SER A O 1
ATOM 6668 N N . ALA A 1 868 ? -41.492 -49.476 -0.357 1.00 80.44 868 ALA A N 1
ATOM 6669 C CA . ALA A 1 868 ? -40.540 -48.396 -0.662 1.00 80.44 868 ALA A CA 1
ATOM 6670 C C . ALA A 1 868 ? -39.233 -48.541 0.140 1.00 80.44 868 ALA A C 1
ATOM 6672 O O . ALA A 1 868 ? -39.209 -49.246 1.156 1.00 80.44 868 ALA A O 1
ATOM 6673 N N . LYS A 1 869 ? -38.153 -47.881 -0.298 1.00 86.00 869 LYS A N 1
ATOM 6674 C CA . LYS A 1 869 ? -36.848 -47.940 0.379 1.00 86.00 869 LYS A CA 1
ATOM 6675 C C . LYS A 1 869 ? -36.664 -46.830 1.409 1.00 86.00 869 LYS A C 1
ATOM 6677 O O . LYS A 1 869 ? -37.177 -45.723 1.255 1.00 86.00 869 LYS A O 1
ATOM 6682 N N . GLY A 1 870 ? -35.891 -47.113 2.451 1.00 83.06 870 GLY A N 1
ATOM 6683 C CA . GLY A 1 870 ? -35.422 -46.079 3.370 1.00 83.06 870 GLY A CA 1
ATOM 6684 C C . GLY A 1 870 ? -34.426 -45.135 2.699 1.00 83.06 870 GLY A C 1
ATOM 6685 O O . GLY A 1 870 ? -33.747 -45.510 1.744 1.00 83.06 870 GLY A O 1
ATOM 6686 N N . GLY A 1 871 ? -34.303 -43.919 3.223 1.00 87.44 871 GLY A N 1
ATOM 6687 C CA . GLY A 1 871 ? -33.268 -42.981 2.801 1.00 87.44 871 GLY A CA 1
ATOM 6688 C C . GLY A 1 871 ? -31.898 -43.453 3.284 1.00 87.44 871 GLY A C 1
ATOM 6689 O O . GLY A 1 871 ? -31.776 -43.954 4.406 1.00 87.44 871 GLY A O 1
ATOM 6690 N N . ALA A 1 872 ? -30.860 -43.301 2.459 1.00 89.69 872 ALA A N 1
ATOM 6691 C CA . ALA A 1 872 ? -29.493 -43.470 2.936 1.00 89.69 872 ALA A CA 1
ATOM 6692 C C . ALA A 1 872 ? -29.178 -42.417 4.006 1.00 89.69 872 ALA A C 1
ATOM 6694 O O . ALA A 1 872 ? -29.593 -41.260 3.898 1.00 89.69 872 ALA A O 1
ATOM 6695 N N . GLY A 1 873 ? -28.455 -42.808 5.050 1.00 86.00 873 GLY A N 1
ATOM 6696 C CA . GLY A 1 873 ? -27.963 -41.836 6.016 1.00 86.00 873 GLY A CA 1
ATOM 6697 C C . GLY A 1 873 ? -26.971 -40.877 5.362 1.00 86.00 873 GLY A C 1
ATOM 6698 O O . GLY A 1 873 ? -26.410 -41.155 4.295 1.00 86.00 873 GLY A O 1
ATOM 6699 N N . GLY A 1 874 ? -26.755 -39.722 5.980 1.00 88.88 874 GLY A N 1
ATOM 6700 C CA . GLY A 1 874 ? -25.698 -38.829 5.533 1.00 88.88 874 GLY A CA 1
ATOM 6701 C C . GLY A 1 874 ? -24.348 -39.523 5.679 1.00 88.88 874 GLY A C 1
ATOM 6702 O O . GLY A 1 874 ? -24.132 -40.334 6.579 1.00 88.88 874 GLY A O 1
ATOM 6703 N N . GLY A 1 875 ? -23.438 -39.255 4.756 1.00 86.50 875 GLY A N 1
ATOM 6704 C CA . GLY A 1 875 ? -22.085 -39.763 4.856 1.00 86.50 875 GLY A CA 1
ATOM 6705 C C . GLY A 1 875 ? -21.304 -39.046 5.935 1.00 86.50 875 GLY A C 1
ATOM 6706 O O . GLY A 1 875 ? -21.831 -38.328 6.785 1.00 86.50 875 GLY A O 1
ATOM 6707 N N . ILE A 1 876 ? -20.005 -39.220 5.860 1.00 88.88 876 ILE A N 1
ATOM 6708 C CA . ILE A 1 876 ? -19.093 -38.476 6.689 1.00 88.88 876 ILE A CA 1
ATOM 6709 C C . ILE A 1 876 ? -18.562 -37.348 5.793 1.00 88.88 876 ILE A C 1
ATOM 6711 O O . ILE A 1 876 ? -17.752 -37.582 4.890 1.00 88.88 876 ILE A O 1
ATOM 6715 N N . ILE A 1 877 ? -19.035 -36.109 6.033 1.00 94.00 877 ILE A N 1
ATOM 6716 C CA . ILE A 1 877 ? -18.150 -34.972 5.757 1.00 94.00 877 ILE A CA 1
ATOM 6717 C C . ILE A 1 877 ? -17.189 -34.979 6.900 1.00 94.00 877 ILE A C 1
ATOM 6719 O O . ILE A 1 877 ? -17.304 -34.322 7.936 1.00 94.00 877 ILE A O 1
ATOM 6723 N N . ARG A 1 878 ? -16.171 -35.739 6.614 1.00 85.75 878 ARG A N 1
ATOM 6724 C CA . ARG A 1 878 ? -14.931 -35.459 7.202 1.00 85.75 878 ARG A CA 1
ATOM 6725 C C . ARG A 1 878 ? -14.472 -34.096 6.567 1.00 85.75 878 ARG A C 1
ATOM 6727 O O . ARG A 1 878 ? -14.411 -33.968 5.346 1.00 85.75 878 ARG A O 1
ATOM 6734 N N . LEU A 1 879 ? -14.193 -33.050 7.372 1.00 90.12 879 LEU A N 1
ATOM 6735 C CA . LEU A 1 879 ? -13.135 -32.067 7.086 1.00 90.12 879 LEU A CA 1
ATOM 6736 C C . LEU A 1 879 ? -11.810 -32.238 8.049 1.00 90.12 879 LEU A C 1
ATOM 6738 O O . LEU A 1 879 ? -12.083 -31.988 9.212 1.00 90.12 879 LEU A O 1
ATOM 6742 N N . SER A 1 880 ? -10.444 -32.681 7.899 1.00 77.69 880 SER A N 1
ATOM 6743 C CA . SER A 1 880 ? -9.125 -32.943 6.980 1.00 77.69 880 SER A CA 1
ATOM 6744 C C . SER A 1 880 ? -8.258 -31.918 5.963 1.00 77.69 880 SER A C 1
ATOM 6746 O O . SER A 1 880 ? -8.136 -32.388 4.850 1.00 77.69 880 SER A O 1
ATOM 6748 N N . ALA A 1 881 ? -7.725 -30.608 5.896 1.00 75.50 881 ALA A N 1
ATOM 6749 C CA . ALA A 1 881 ? -7.376 -29.191 6.471 1.00 75.50 881 ALA A CA 1
ATOM 6750 C C . ALA A 1 881 ? -6.188 -28.776 7.368 1.00 75.50 881 ALA A C 1
ATOM 6752 O O . ALA A 1 881 ? -6.308 -29.093 8.503 1.00 75.50 881 ALA A O 1
ATOM 6753 N N . ARG A 1 882 ? -5.098 -28.022 7.081 1.00 65.94 882 ARG A N 1
ATOM 6754 C CA . ARG A 1 882 ? -4.159 -27.619 8.170 1.00 65.94 882 ARG A CA 1
ATOM 6755 C C . ARG A 1 882 ? -3.228 -26.333 8.014 1.00 65.94 882 ARG A C 1
ATOM 6757 O O . ARG A 1 882 ? -2.297 -26.287 8.790 1.00 65.94 882 ARG A O 1
ATOM 6764 N N . ASN A 1 883 ? -3.478 -25.242 7.219 1.00 53.72 883 ASN A N 1
ATOM 6765 C CA . ASN A 1 883 ? -2.906 -23.818 7.359 1.00 53.72 883 ASN A CA 1
ATOM 6766 C C . ASN A 1 883 ? -3.815 -22.492 7.329 1.00 53.72 883 ASN A C 1
ATOM 6768 O O . ASN A 1 883 ? -3.777 -21.729 8.270 1.00 53.72 883 ASN A O 1
ATOM 6772 N N . GLU A 1 884 ? -4.676 -22.122 6.349 1.00 73.94 884 GLU A N 1
ATOM 6773 C CA . GLU A 1 884 ? -5.883 -21.206 6.443 1.00 73.94 884 GLU A CA 1
ATOM 6774 C C . GLU A 1 884 ? -7.179 -21.625 5.670 1.00 73.94 884 GLU A C 1
ATOM 6776 O O . GLU A 1 884 ? -7.215 -21.532 4.446 1.00 73.94 884 GLU A O 1
ATOM 6781 N N . PHE A 1 885 ? -8.275 -22.039 6.334 1.00 80.56 885 PHE A N 1
ATOM 6782 C CA . PHE A 1 885 ? -9.541 -22.520 5.709 1.00 80.56 885 PHE A CA 1
ATOM 6783 C C . PHE A 1 885 ? -10.619 -21.465 5.892 1.00 80.56 885 PHE A C 1
ATOM 6785 O O . PHE A 1 885 ? -11.455 -21.569 6.774 1.00 80.56 885 PHE A O 1
ATOM 6792 N N . SER A 1 886 ? -10.643 -20.452 5.037 1.00 79.62 886 SER A N 1
ATOM 6793 C CA . SER A 1 886 ? -11.785 -19.536 5.017 1.00 79.62 886 SER A CA 1
ATOM 6794 C C . SER A 1 886 ? -13.070 -20.307 4.692 1.00 79.62 886 SER A C 1
ATOM 6796 O O . SER A 1 886 ? -13.116 -20.973 3.651 1.00 79.62 886 SER A O 1
ATOM 6798 N N . ILE A 1 887 ? -14.117 -20.224 5.528 1.00 77.56 887 ILE A N 1
ATOM 6799 C CA . ILE A 1 887 ? -15.466 -20.634 5.095 1.00 77.56 887 ILE A CA 1
ATOM 6800 C C . ILE A 1 887 ? -16.291 -19.395 4.798 1.00 77.56 887 ILE A C 1
ATOM 6802 O O . ILE A 1 887 ? -16.643 -18.622 5.690 1.00 77.56 887 ILE A O 1
ATOM 6806 N N . SER A 1 888 ? -16.709 -19.292 3.544 1.00 73.38 888 SER A N 1
ATOM 6807 C CA . SER A 1 888 ? -17.908 -18.552 3.136 1.00 73.38 888 SER A CA 1
ATOM 6808 C C . SER A 1 888 ? -18.896 -19.434 2.338 1.00 73.38 888 SER A C 1
ATOM 6810 O O . SER A 1 888 ? -19.938 -18.958 1.891 1.00 73.38 888 SER A O 1
ATOM 6812 N N . GLY A 1 889 ? -18.572 -20.717 2.125 1.00 58.44 889 GLY A N 1
ATOM 6813 C CA . GLY A 1 889 ? -19.354 -21.695 1.360 1.00 58.44 889 GLY A CA 1
ATOM 6814 C C . GLY A 1 889 ? -20.358 -22.544 2.159 1.00 58.44 889 GLY A C 1
ATOM 6815 O O . GLY A 1 889 ? -20.723 -22.239 3.298 1.00 58.44 889 GLY A O 1
ATOM 6816 N N . ILE A 1 890 ? -20.822 -23.631 1.527 1.00 83.75 890 ILE A N 1
ATOM 6817 C CA . ILE A 1 890 ? -21.783 -24.600 2.081 1.00 83.75 890 ILE A CA 1
ATOM 6818 C C . ILE A 1 890 ? -21.106 -25.946 2.339 1.00 83.75 890 ILE A C 1
ATOM 6820 O O . ILE A 1 890 ? -20.366 -26.460 1.496 1.00 83.75 890 ILE A O 1
ATOM 6824 N N . ILE A 1 891 ? -21.423 -26.549 3.486 1.00 85.44 891 ILE A N 1
ATOM 6825 C CA . ILE A 1 891 ? -20.908 -27.861 3.877 1.00 85.44 891 ILE A CA 1
ATOM 6826 C C . ILE A 1 891 ? -22.040 -28.712 4.458 1.00 85.44 891 ILE A C 1
ATOM 6828 O O . ILE A 1 891 ? -22.651 -28.313 5.453 1.00 85.44 891 ILE A O 1
ATOM 6832 N N . ASN A 1 892 ? -22.349 -29.865 3.848 1.00 91.00 892 ASN A N 1
ATOM 6833 C CA . ASN A 1 892 ? -23.507 -30.663 4.264 1.00 91.00 892 ASN A CA 1
ATOM 6834 C C . ASN A 1 892 ? -23.370 -32.202 4.182 1.00 91.00 892 ASN A C 1
ATOM 6836 O O . ASN A 1 892 ? -23.040 -32.795 3.156 1.00 91.00 892 ASN A O 1
ATOM 6840 N N . ALA A 1 893 ? -23.731 -32.877 5.269 1.00 86.25 893 ALA A N 1
ATOM 6841 C CA . ALA A 1 893 ? -23.881 -34.328 5.356 1.00 86.25 893 ALA A CA 1
ATOM 6842 C C . ALA A 1 893 ? -25.301 -34.672 5.814 1.00 86.25 893 ALA A C 1
ATOM 6844 O O . ALA A 1 893 ? -25.489 -35.574 6.623 1.00 86.25 893 ALA A O 1
ATOM 6845 N N . ASP A 1 894 ? -26.313 -33.932 5.350 1.00 91.62 894 ASP A N 1
ATOM 6846 C CA . ASP A 1 894 ? -27.692 -34.243 5.723 1.00 91.62 894 ASP A CA 1
ATOM 6847 C C . ASP A 1 894 ? -28.075 -35.674 5.278 1.00 91.62 894 ASP A C 1
ATOM 6849 O O . ASP A 1 894 ? -27.573 -36.213 4.281 1.00 91.62 894 ASP A O 1
ATOM 6853 N N . GLY A 1 895 ? -28.975 -36.297 6.033 1.00 82.31 895 GLY A N 1
ATOM 6854 C CA . GLY A 1 895 ? -29.553 -37.594 5.710 1.00 82.31 895 GLY A CA 1
ATOM 6855 C C . GLY A 1 895 ? -30.503 -37.512 4.519 1.00 82.31 895 GLY A C 1
ATOM 6856 O O . GLY A 1 895 ? -31.176 -36.500 4.294 1.00 82.31 895 GLY A O 1
ATOM 6857 N N . GLN A 1 896 ? -30.595 -38.591 3.745 1.00 89.81 896 GLN A N 1
ATOM 6858 C CA . GLN A 1 896 ? -31.552 -38.653 2.648 1.00 89.81 896 GLN A CA 1
ATOM 6859 C C . GLN A 1 896 ? -32.976 -38.797 3.183 1.00 89.81 896 GLN A C 1
ATOM 6861 O O . GLN A 1 896 ? -33.234 -39.555 4.122 1.00 89.81 896 GLN A O 1
ATOM 6866 N N . ALA A 1 897 ? -33.929 -38.121 2.543 1.00 86.75 897 ALA A N 1
ATOM 6867 C CA . ALA A 1 897 ? -35.335 -38.443 2.746 1.00 86.75 897 ALA A CA 1
ATOM 6868 C C . ALA A 1 897 ? -35.636 -39.891 2.309 1.00 86.75 897 ALA A C 1
ATOM 6870 O O . ALA A 1 897 ? -35.006 -40.407 1.383 1.00 86.75 897 ALA A O 1
ATOM 6871 N N . GLY A 1 898 ? -36.596 -40.538 2.973 1.00 78.25 898 GLY A N 1
ATOM 6872 C CA . GLY A 1 898 ? -37.075 -41.866 2.581 1.00 78.25 898 GLY A CA 1
ATOM 6873 C C . GLY A 1 898 ? -37.834 -41.841 1.255 1.00 78.25 898 GLY A C 1
ATOM 6874 O O . GLY A 1 898 ? -38.476 -40.841 0.927 1.00 78.25 898 GLY A O 1
ATOM 6875 N N . GLU A 1 899 ? -37.790 -42.935 0.488 1.00 84.75 899 GLU A N 1
ATOM 6876 C CA . GLU A 1 899 ? -38.554 -43.015 -0.759 1.00 84.75 899 GLU A CA 1
ATOM 6877 C C . GLU A 1 899 ? -40.063 -43.020 -0.472 1.00 84.75 899 GLU A C 1
ATOM 6879 O O . GLU A 1 899 ? -40.561 -43.751 0.392 1.00 84.75 899 GLU A O 1
ATOM 6884 N N . ALA A 1 900 ? -40.810 -42.229 -1.242 1.00 73.94 900 ALA A N 1
ATOM 6885 C CA . ALA A 1 900 ? -42.264 -42.295 -1.246 1.00 73.94 900 ALA A CA 1
ATOM 6886 C C . ALA A 1 900 ? -42.735 -43.586 -1.935 1.00 73.94 900 ALA A C 1
ATOM 6888 O O . ALA A 1 900 ? -42.243 -43.972 -2.997 1.00 73.94 900 ALA A O 1
ATOM 6889 N N . SER A 1 901 ? -43.724 -44.244 -1.342 1.00 69.38 901 SER A N 1
ATOM 6890 C CA . SER A 1 901 ? -44.344 -45.440 -1.910 1.00 69.38 901 SER A CA 1
ATOM 6891 C C . SER A 1 901 ? -45.186 -45.115 -3.141 1.00 69.38 901 SER A C 1
ATOM 6893 O O . SER A 1 901 ? -45.857 -44.086 -3.202 1.00 69.38 901 SER A O 1
ATOM 6895 N N . ARG A 1 902 ? -45.208 -46.026 -4.126 1.00 65.44 902 ARG A N 1
ATOM 6896 C CA . ARG A 1 902 ? -46.031 -45.873 -5.347 1.00 65.44 902 ARG A CA 1
ATOM 6897 C C . ARG A 1 902 ? -47.535 -45.800 -5.054 1.00 65.44 902 ARG A C 1
ATOM 6899 O O . ARG A 1 902 ? -48.281 -45.247 -5.852 1.00 65.44 902 ARG A O 1
ATOM 6906 N N . ASP A 1 903 ? -47.957 -46.357 -3.921 1.00 64.94 903 ASP A N 1
ATOM 6907 C CA . ASP A 1 903 ? -49.321 -46.284 -3.380 1.00 64.94 903 ASP A CA 1
ATOM 6908 C C . ASP A 1 903 ? -49.521 -45.135 -2.362 1.00 64.94 903 ASP A C 1
ATOM 6910 O O . ASP A 1 903 ? -50.654 -44.842 -1.989 1.00 64.94 903 ASP A O 1
ATOM 6914 N N . ASN A 1 904 ? -48.447 -44.440 -1.957 1.00 61.09 904 ASN A N 1
ATOM 6915 C CA . ASN A 1 904 ? -48.434 -43.336 -0.986 1.00 61.09 904 ASN A CA 1
ATOM 6916 C C . ASN A 1 904 ? -49.002 -43.722 0.406 1.00 61.09 904 ASN A C 1
ATOM 6918 O O . ASN A 1 904 ? -49.507 -42.866 1.137 1.00 61.09 904 ASN A O 1
ATOM 6922 N N . THR A 1 905 ? -48.961 -45.017 0.769 1.00 63.59 905 THR A N 1
ATOM 6923 C CA . THR A 1 905 ? -49.476 -45.545 2.050 1.00 63.59 905 THR A CA 1
ATOM 6924 C C . THR A 1 905 ? -48.397 -46.076 2.993 1.00 63.59 905 THR A C 1
ATOM 6926 O O . THR A 1 905 ? -48.586 -46.040 4.214 1.00 63.59 905 THR A O 1
ATOM 6929 N N . TYR A 1 906 ? -47.256 -46.531 2.473 1.00 69.56 906 TYR A N 1
ATOM 6930 C CA . TYR A 1 906 ? -46.169 -47.133 3.249 1.00 69.56 906 TYR A CA 1
ATOM 6931 C C . TYR A 1 906 ? -44.832 -46.558 2.796 1.00 69.56 906 TYR A C 1
ATOM 6933 O O . TYR A 1 906 ? -44.091 -47.201 2.065 1.00 69.56 906 TYR A O 1
ATOM 6941 N N . ASP A 1 907 ? -44.511 -45.343 3.217 1.00 76.81 907 ASP A N 1
ATOM 6942 C CA . ASP A 1 907 ? -43.276 -44.685 2.787 1.00 76.81 907 ASP A CA 1
ATOM 6943 C C . ASP A 1 907 ? -42.054 -45.180 3.568 1.00 76.81 907 ASP A C 1
ATOM 6945 O O . ASP A 1 907 ? -42.171 -45.654 4.705 1.00 76.81 907 ASP A O 1
ATOM 6949 N N . GLY A 1 908 ? -40.878 -45.063 2.952 1.00 78.12 908 GLY A N 1
ATOM 6950 C CA . GLY A 1 908 ? -39.600 -45.282 3.615 1.00 78.12 908 GLY A CA 1
ATOM 6951 C C . GLY A 1 908 ? -39.327 -44.239 4.698 1.00 78.12 908 GLY A C 1
ATOM 6952 O O . GLY A 1 908 ? -39.847 -43.119 4.672 1.00 78.12 908 GLY A O 1
ATOM 6953 N N . ALA A 1 909 ? -38.497 -44.606 5.669 1.00 83.69 909 ALA A N 1
ATOM 6954 C CA . ALA A 1 909 ? -38.041 -43.675 6.693 1.00 83.69 909 ALA A CA 1
ATOM 6955 C C . ALA A 1 909 ? -36.852 -42.846 6.196 1.00 83.69 909 ALA A C 1
ATOM 6957 O O . ALA A 1 909 ? -36.076 -43.309 5.358 1.00 83.69 909 ALA A O 1
ATOM 6958 N N . GLY A 1 910 ? -36.687 -41.642 6.742 1.00 84.12 910 GLY A N 1
ATOM 6959 C CA . GLY A 1 910 ? -35.492 -40.837 6.504 1.00 84.12 910 GLY A CA 1
ATOM 6960 C C . GLY A 1 910 ? -34.239 -41.512 7.066 1.00 84.12 910 GLY A C 1
ATOM 6961 O O . GLY A 1 910 ? -34.285 -42.118 8.140 1.00 84.12 910 GLY A O 1
ATOM 6962 N N . GLY A 1 911 ? -33.127 -41.403 6.340 1.00 85.81 911 GLY A N 1
ATOM 6963 C CA . GLY A 1 911 ? -31.803 -41.723 6.868 1.00 85.81 911 GLY A CA 1
ATOM 6964 C C . GLY A 1 911 ? -31.378 -40.680 7.896 1.00 85.81 911 GLY A C 1
ATOM 6965 O O . GLY A 1 911 ? -31.743 -39.506 7.780 1.00 85.81 911 GLY A O 1
ATOM 6966 N N . ALA A 1 912 ? -30.629 -41.094 8.915 1.00 87.50 912 ALA A N 1
ATOM 6967 C CA . ALA A 1 912 ? -30.113 -40.160 9.908 1.00 87.50 912 ALA A CA 1
ATOM 6968 C C . ALA A 1 912 ? -29.153 -39.161 9.254 1.00 87.50 912 ALA A C 1
ATOM 6970 O O . ALA A 1 912 ? -28.538 -39.453 8.221 1.00 87.50 912 ALA A O 1
ATOM 6971 N N . GLY A 1 913 ? -29.019 -37.985 9.862 1.00 86.94 913 GLY A N 1
ATOM 6972 C CA . GLY A 1 913 ? -27.966 -37.057 9.496 1.00 86.94 913 GLY A CA 1
ATOM 6973 C C . GLY A 1 913 ? -26.618 -37.760 9.593 1.00 86.94 913 GLY A C 1
ATOM 6974 O O . GLY A 1 913 ? -26.365 -38.562 10.494 1.00 86.94 913 GLY A O 1
ATOM 6975 N N . GLY A 1 914 ? -25.787 -37.500 8.597 1.00 80.00 914 GLY A N 1
ATOM 6976 C CA . GLY A 1 914 ? -24.383 -37.842 8.627 1.00 80.00 914 GLY A CA 1
ATOM 6977 C C . GLY A 1 914 ? -23.634 -36.917 9.564 1.00 80.00 914 GLY A C 1
ATOM 6978 O O . GLY A 1 914 ? -24.218 -36.156 10.332 1.00 80.00 914 GLY A O 1
ATOM 6979 N N . SER A 1 915 ? -22.320 -36.966 9.490 1.00 86.38 915 SER A N 1
ATOM 6980 C CA . SER A 1 915 ? -21.504 -36.379 10.540 1.00 86.38 915 SER A CA 1
ATOM 6981 C C . SER A 1 915 ? -20.471 -35.453 9.882 1.00 86.38 915 SER A C 1
ATOM 6983 O O . SER A 1 915 ? -19.699 -35.897 9.028 1.00 86.38 915 SER A O 1
ATOM 6985 N N . ILE A 1 916 ? -20.566 -34.150 10.187 1.00 89.94 916 ILE A N 1
ATOM 6986 C CA . ILE A 1 916 ? -19.802 -33.034 9.601 1.00 89.94 916 ILE A CA 1
ATOM 6987 C C . ILE A 1 916 ? -18.907 -32.410 10.644 1.00 89.94 916 ILE A C 1
ATOM 6989 O O . ILE A 1 916 ? -19.376 -31.980 11.688 1.00 89.94 916 ILE A O 1
ATOM 6993 N N . TYR A 1 917 ? -17.633 -32.238 10.343 1.00 72.44 917 TYR A N 1
ATOM 6994 C CA . TYR A 1 917 ? -16.721 -31.663 11.322 1.00 72.44 917 TYR A CA 1
ATOM 6995 C C . TYR A 1 917 ? -15.628 -30.948 10.562 1.00 72.44 917 TYR A C 1
ATOM 6997 O O . TYR A 1 917 ? -15.095 -31.525 9.626 1.00 72.44 917 TYR A O 1
ATOM 7005 N N . LEU A 1 918 ? -15.413 -29.674 10.877 1.00 85.06 918 LEU A N 1
ATOM 7006 C CA . LEU A 1 918 ? -14.919 -28.641 9.964 1.00 85.06 918 LEU A CA 1
ATOM 7007 C C . LEU A 1 918 ? -13.530 -28.118 10.292 1.00 85.06 918 LEU A C 1
ATOM 7009 O O . LEU A 1 918 ? -13.360 -26.918 10.503 1.00 85.06 918 LEU A O 1
ATOM 7013 N N . SER A 1 919 ? -12.560 -29.013 10.432 1.00 56.91 919 SER A N 1
ATOM 7014 C CA . SER A 1 919 ? -11.319 -28.708 11.138 1.00 56.91 919 SER A CA 1
ATOM 7015 C C . SER A 1 919 ? -10.426 -27.592 10.531 1.00 56.91 919 SER A C 1
ATOM 7017 O O . SER A 1 919 ? -10.755 -27.095 9.453 1.00 56.91 919 SER A O 1
ATOM 7019 N N . ALA A 1 920 ? -9.431 -27.056 11.267 1.00 69.12 920 ALA A N 1
ATOM 7020 C CA . ALA A 1 920 ? -8.668 -25.854 10.892 1.00 69.12 920 ALA A CA 1
ATOM 7021 C C . ALA A 1 920 ? -7.520 -25.368 11.871 1.00 69.12 920 ALA A C 1
ATOM 7023 O O . ALA A 1 920 ? -6.877 -26.255 12.405 1.00 69.12 920 ALA A O 1
ATOM 7024 N N . GLN A 1 921 ? -7.180 -24.045 11.990 1.00 62.69 921 GLN A N 1
ATOM 7025 C CA . GLN A 1 921 ? -6.444 -23.177 12.967 1.00 62.69 921 GLN A CA 1
ATOM 7026 C C . GLN A 1 921 ? -6.446 -21.570 12.716 1.00 62.69 921 GLN A C 1
ATOM 7028 O O . GLN A 1 921 ? -5.530 -20.902 13.180 1.00 62.69 921 GLN A O 1
ATOM 7033 N N . LYS A 1 922 ? -7.451 -20.888 12.094 1.00 62.16 922 LYS A N 1
ATOM 7034 C CA . LYS A 1 922 ? -7.827 -19.392 12.011 1.00 62.16 922 LYS A CA 1
ATOM 7035 C C . LYS A 1 922 ? -9.231 -19.080 11.348 1.00 62.16 922 LYS A C 1
ATOM 7037 O O . LYS A 1 922 ? -9.329 -19.339 10.164 1.00 62.16 922 LYS A O 1
ATOM 7042 N N . PHE A 1 923 ? -10.369 -18.596 11.922 1.00 74.88 923 PHE A N 1
ATOM 7043 C CA . PHE A 1 923 ? -11.542 -18.303 11.007 1.00 74.88 923 PHE A CA 1
ATOM 7044 C C . PHE A 1 923 ? -11.471 -16.941 10.353 1.00 74.88 923 PHE A C 1
ATOM 7046 O O . PHE A 1 923 ? -11.658 -15.901 10.984 1.00 74.88 923 PHE A O 1
ATOM 7053 N N . SER A 1 924 ? -11.326 -17.023 9.039 1.00 52.00 924 SER A N 1
ATOM 7054 C CA . SER A 1 924 ? -11.769 -16.047 8.068 1.00 52.00 924 SER A CA 1
ATOM 7055 C C . SER A 1 924 ? -13.040 -16.500 7.349 1.00 52.00 924 SER A C 1
ATOM 7057 O O . SER A 1 924 ? -13.489 -17.649 7.453 1.00 52.00 924 SER A O 1
ATOM 7059 N N . GLY A 1 925 ? -13.589 -15.568 6.574 1.00 56.25 925 GLY A N 1
ATOM 7060 C CA . GLY A 1 925 ? -14.846 -15.730 5.862 1.00 56.25 925 GLY A CA 1
ATOM 7061 C C . GLY A 1 925 ? -16.043 -15.280 6.697 1.00 56.25 925 GLY A C 1
ATOM 7062 O O . GLY A 1 925 ? -15.987 -15.198 7.927 1.00 56.25 925 GLY A O 1
ATOM 7063 N N . SER A 1 926 ? -17.133 -14.935 6.011 1.00 56.47 926 SER A N 1
ATOM 7064 C CA . SER A 1 926 ? -18.371 -14.510 6.666 1.00 56.47 926 SER A CA 1
ATOM 7065 C C . SER A 1 926 ? -19.613 -14.914 5.879 1.00 56.47 926 SER A C 1
ATOM 7067 O O . SER A 1 926 ? -19.635 -14.864 4.651 1.00 56.47 926 SER A O 1
ATOM 7069 N N . GLY A 1 927 ? -20.656 -15.343 6.598 1.00 55.06 927 GLY A N 1
ATOM 7070 C CA . GLY A 1 927 ? -21.938 -15.766 6.022 1.00 55.06 927 GLY A CA 1
ATOM 7071 C C . GLY A 1 927 ? -22.075 -17.267 5.726 1.00 55.06 927 GLY A C 1
ATOM 7072 O O . GLY A 1 927 ? -22.922 -17.649 4.922 1.00 55.06 927 GLY A O 1
ATOM 7073 N N . SER A 1 928 ? -21.275 -18.126 6.363 1.00 57.09 928 SER A N 1
ATOM 7074 C CA . SER A 1 928 ? -21.245 -19.572 6.074 1.00 57.09 928 SER A CA 1
ATOM 7075 C C . SER A 1 928 ? -22.493 -20.356 6.486 1.00 57.09 928 SER A C 1
ATOM 7077 O O . SER A 1 928 ? -23.206 -19.969 7.414 1.00 57.09 928 SER A O 1
ATOM 7079 N N . LYS A 1 929 ? -22.733 -21.511 5.842 1.00 73.75 929 LYS A N 1
ATOM 7080 C CA . LYS A 1 929 ? -23.838 -22.423 6.193 1.00 73.75 929 LYS A CA 1
ATOM 7081 C C . LYS A 1 929 ? -23.411 -23.891 6.264 1.00 73.75 929 LYS A C 1
ATOM 7083 O O . LYS A 1 929 ? -22.923 -24.456 5.287 1.00 73.75 929 LYS A O 1
ATOM 7088 N N . ILE A 1 930 ? -23.687 -24.525 7.402 1.00 83.19 930 ILE A N 1
ATOM 7089 C CA . ILE A 1 930 ? -23.245 -25.889 7.717 1.00 83.19 930 ILE A CA 1
ATOM 7090 C C . ILE A 1 930 ? -24.440 -26.709 8.227 1.00 83.19 930 ILE A C 1
ATOM 7092 O O . ILE A 1 930 ? -25.096 -26.291 9.187 1.00 83.19 930 ILE A O 1
ATOM 7096 N N . THR A 1 931 ? -24.761 -27.848 7.594 1.00 85.62 931 THR A N 1
ATOM 7097 C CA . THR A 1 931 ? -25.972 -28.634 7.931 1.00 85.62 931 THR A CA 1
ATOM 7098 C C . THR A 1 931 ? -25.786 -30.155 7.909 1.00 85.62 931 THR A C 1
ATOM 7100 O O . THR A 1 931 ? -25.586 -30.752 6.851 1.00 85.62 931 THR A O 1
ATOM 7103 N N . ALA A 1 932 ? -25.903 -30.787 9.082 1.00 79.69 932 ALA A N 1
ATOM 7104 C CA . ALA A 1 932 ? -25.917 -32.241 9.286 1.00 79.69 932 ALA A CA 1
ATOM 7105 C C . ALA A 1 932 ? -27.321 -32.682 9.726 1.00 79.69 932 ALA A C 1
ATOM 7107 O O . ALA A 1 932 ? -27.524 -33.258 10.791 1.00 79.69 932 ALA A O 1
ATOM 7108 N N . THR A 1 933 ? -28.328 -32.313 8.943 1.00 88.00 933 THR A N 1
ATOM 7109 C CA . THR A 1 933 ? -29.740 -32.484 9.299 1.00 88.00 933 THR A CA 1
ATOM 7110 C C . THR A 1 933 ? -30.199 -33.919 9.044 1.00 88.00 933 THR A C 1
ATOM 7112 O O . THR A 1 933 ? -29.754 -34.568 8.100 1.00 88.00 933 THR A O 1
ATOM 7115 N N . GLY A 1 934 ? -31.143 -34.421 9.830 1.00 80.31 934 GLY A N 1
ATOM 7116 C CA . GLY A 1 934 ? -31.815 -35.687 9.552 1.00 80.31 934 GLY A CA 1
ATOM 7117 C C . GLY A 1 934 ? -32.656 -35.665 8.276 1.00 80.31 934 GLY A C 1
ATOM 7118 O O . GLY A 1 934 ? -33.302 -34.667 7.946 1.00 80.31 934 GLY A O 1
ATOM 7119 N N . GLY A 1 935 ? -32.688 -36.792 7.567 1.00 80.38 935 GLY A N 1
ATOM 7120 C CA . GLY A 1 935 ? -33.526 -36.971 6.387 1.00 80.38 935 GLY A CA 1
ATOM 7121 C C . GLY A 1 935 ? -35.017 -36.995 6.726 1.00 80.38 935 GLY A C 1
ATOM 7122 O O . GLY A 1 935 ? -35.435 -37.505 7.768 1.00 80.38 935 GLY A O 1
ATOM 7123 N N . ALA A 1 936 ? -35.855 -36.458 5.840 1.00 79.00 936 ALA A N 1
ATOM 7124 C CA . ALA A 1 936 ? -37.300 -36.453 6.052 1.00 79.00 936 ALA A CA 1
ATOM 7125 C C . ALA A 1 936 ? -37.919 -37.859 5.904 1.00 79.00 936 ALA A C 1
ATOM 7127 O O . ALA A 1 936 ? -37.624 -38.591 4.958 1.00 79.00 936 ALA A O 1
ATOM 7128 N N . GLY A 1 937 ? -38.824 -38.217 6.813 1.00 66.12 937 GLY A N 1
ATOM 7129 C CA . GLY A 1 937 ? -39.751 -39.334 6.636 1.00 66.12 937 GLY A CA 1
ATOM 7130 C C . GLY A 1 937 ? -41.051 -38.825 6.017 1.00 66.12 937 GLY A C 1
ATOM 7131 O O . GLY A 1 937 ? -41.584 -37.810 6.458 1.00 66.12 937 GLY A O 1
ATOM 7132 N N . SER A 1 938 ? -41.582 -39.505 5.002 1.00 60.06 938 SER A N 1
ATOM 7133 C CA . SER A 1 938 ? -42.884 -39.133 4.423 1.00 60.06 938 SER A CA 1
ATOM 7134 C C . SER A 1 938 ? -44.053 -39.632 5.305 1.00 60.06 938 SER A C 1
ATOM 7136 O O . SER A 1 938 ? -43.850 -40.127 6.415 1.00 60.06 938 SER A O 1
ATOM 7138 N N . LYS A 1 939 ? -45.300 -39.460 4.849 1.00 63.19 939 LYS A N 1
ATOM 7139 C CA . LYS A 1 939 ? -46.568 -39.547 5.607 1.00 63.19 939 LYS A CA 1
ATOM 7140 C C . LYS A 1 939 ? -46.752 -40.759 6.523 1.00 63.19 939 LYS A C 1
ATOM 7142 O O . LYS A 1 939 ? -47.566 -40.678 7.440 1.00 63.19 939 LYS A O 1
ATOM 7147 N N . THR A 1 940 ? -46.073 -41.881 6.289 1.00 62.97 940 THR A N 1
ATOM 7148 C CA . THR A 1 940 ? -46.134 -43.056 7.178 1.00 62.97 940 THR A CA 1
ATOM 7149 C C . THR A 1 940 ? -44.777 -43.637 7.588 1.00 62.97 940 THR A C 1
ATOM 7151 O O . THR A 1 940 ? -44.765 -44.606 8.356 1.00 62.97 940 THR A O 1
ATOM 7154 N N . GLY A 1 941 ? -43.671 -43.026 7.149 1.00 63.47 941 GLY A N 1
ATOM 7155 C CA . GLY A 1 941 ? -42.300 -43.359 7.541 1.00 63.47 941 GLY A CA 1
ATOM 7156 C C . GLY A 1 941 ? -41.792 -42.463 8.677 1.00 63.47 941 GLY A C 1
ATOM 7157 O O . GLY A 1 941 ? -42.184 -41.301 8.807 1.00 63.47 941 GLY A O 1
ATOM 7158 N N . GLY A 1 942 ? -40.927 -43.006 9.535 1.00 72.06 942 GLY A N 1
ATOM 7159 C CA . GLY A 1 942 ? -40.268 -42.220 10.583 1.00 72.06 942 GLY A CA 1
ATOM 7160 C C . GLY A 1 942 ? -39.246 -41.225 10.022 1.00 72.06 942 GLY A C 1
ATOM 7161 O O . GLY A 1 942 ? -38.650 -41.462 8.970 1.00 72.06 942 GLY A O 1
ATOM 7162 N N . ALA A 1 943 ? -39.032 -40.118 10.730 1.00 77.06 943 ALA A N 1
ATOM 7163 C CA . ALA A 1 943 ? -37.943 -39.199 10.417 1.00 77.06 943 ALA A CA 1
ATOM 7164 C C . ALA A 1 943 ? -36.566 -39.845 10.649 1.00 77.06 943 ALA A C 1
ATOM 7166 O O . ALA A 1 943 ? -36.420 -40.713 11.512 1.00 77.06 943 ALA A O 1
ATOM 7167 N N . GLY A 1 944 ? -35.557 -39.382 9.914 1.00 76.88 944 GLY A N 1
ATOM 7168 C CA . GLY A 1 944 ? -34.164 -39.569 10.297 1.00 76.88 944 GLY A CA 1
ATOM 7169 C C . GLY A 1 944 ? -33.791 -38.596 11.413 1.00 76.88 944 GLY A C 1
ATOM 7170 O O . GLY A 1 944 ? -34.170 -37.422 11.382 1.00 76.88 944 GLY A O 1
ATOM 7171 N N . ALA A 1 945 ? -33.056 -39.079 12.409 1.00 76.12 945 ALA A N 1
ATOM 7172 C CA . ALA A 1 945 ? -32.491 -38.247 13.465 1.00 76.12 945 ALA A CA 1
ATOM 7173 C C . ALA A 1 945 ? -31.447 -37.251 12.956 1.00 76.12 945 ALA A C 1
ATOM 7175 O O . ALA A 1 945 ? -30.956 -37.374 11.834 1.00 76.12 945 ALA A O 1
ATOM 7176 N N . GLY A 1 946 ? -31.114 -36.279 13.806 1.00 76.94 946 GLY A N 1
ATOM 7177 C CA . GLY A 1 946 ? -30.014 -35.354 13.566 1.00 76.94 946 GLY A CA 1
ATOM 7178 C C . GLY A 1 946 ? -28.695 -36.085 13.333 1.00 76.94 946 GLY A C 1
ATOM 7179 O O . GLY A 1 946 ? -28.494 -37.216 13.784 1.00 76.94 946 GLY A O 1
ATOM 7180 N N . GLY A 1 947 ? -27.840 -35.431 12.563 1.00 69.00 947 GLY A N 1
ATOM 7181 C CA . GLY A 1 947 ? -26.437 -35.768 12.433 1.00 69.00 947 GLY A CA 1
ATOM 7182 C C . GLY A 1 947 ? -25.617 -35.034 13.481 1.00 69.00 947 GLY A C 1
ATOM 7183 O O . GLY A 1 947 ? -26.149 -34.538 14.469 1.00 69.00 947 GLY A O 1
ATOM 7184 N N . ASN A 1 948 ? -24.317 -34.928 13.241 1.00 74.62 948 ASN A N 1
ATOM 7185 C CA . ASN A 1 948 ? -23.392 -34.265 14.158 1.00 74.62 948 ASN A CA 1
ATOM 7186 C C . ASN A 1 948 ? -22.698 -33.116 13.420 1.00 74.62 948 ASN A C 1
ATOM 7188 O O . ASN A 1 948 ? -22.240 -33.320 12.294 1.00 74.62 948 ASN A O 1
ATOM 7192 N N . ILE A 1 949 ? -22.640 -31.923 14.026 1.00 81.19 949 ILE A N 1
ATOM 7193 C CA . ILE A 1 949 ? -21.728 -30.854 13.596 1.00 81.19 949 ILE A CA 1
ATOM 7194 C C . ILE A 1 949 ? -20.891 -30.427 14.786 1.00 81.19 949 ILE A C 1
ATOM 7196 O O . ILE A 1 949 ? -21.421 -29.764 15.674 1.00 81.19 949 ILE A O 1
ATOM 7200 N N . ASN A 1 950 ? -19.597 -30.755 14.801 1.00 65.88 950 ASN A N 1
ATOM 7201 C CA . ASN A 1 950 ? -18.771 -30.427 15.961 1.00 65.88 950 ASN A CA 1
ATOM 7202 C C . ASN A 1 950 ? -17.486 -29.678 15.562 1.00 65.88 950 ASN A C 1
ATOM 7204 O O . ASN A 1 950 ? -16.829 -30.008 14.570 1.00 65.88 950 ASN A O 1
ATOM 7208 N N . THR A 1 951 ? -17.167 -28.630 16.335 1.00 70.88 951 THR A N 1
ATOM 7209 C CA . THR A 1 951 ? -16.236 -27.547 15.983 1.00 70.88 951 THR A CA 1
ATOM 7210 C C . THR A 1 951 ? -15.207 -27.080 17.080 1.00 70.88 951 THR A C 1
ATOM 7212 O O . THR A 1 951 ? -15.673 -26.718 18.148 1.00 70.88 951 THR A O 1
ATOM 7215 N N . TYR A 1 952 ? -13.860 -27.049 16.837 1.00 58.62 952 TYR A N 1
ATOM 7216 C CA . TYR A 1 952 ? -12.702 -27.024 17.814 1.00 58.62 952 TYR A CA 1
ATOM 7217 C C . TYR A 1 952 ? -11.658 -25.891 17.725 1.00 58.62 952 TYR A C 1
ATOM 7219 O O . TYR A 1 952 ? -10.758 -26.076 16.946 1.00 58.62 952 TYR A O 1
ATOM 7227 N N . SER A 1 953 ? -11.603 -24.791 18.499 1.00 59.31 953 SER A N 1
ATOM 7228 C CA . SER A 1 953 ? -10.758 -23.615 18.113 1.00 59.31 953 SER A CA 1
ATOM 7229 C C . SER A 1 953 ? -10.249 -22.509 19.104 1.00 59.31 953 SER A C 1
ATOM 7231 O O . SER A 1 953 ? -11.043 -21.672 19.522 1.00 59.31 953 SER A O 1
ATOM 7233 N N . GLN A 1 954 ? -8.921 -22.365 19.337 1.00 51.31 954 GLN A N 1
ATOM 7234 C CA . GLN A 1 954 ? -8.224 -21.334 20.170 1.00 51.31 954 GLN A CA 1
ATOM 7235 C C . GLN A 1 954 ? -8.486 -19.854 19.773 1.00 51.31 954 GLN A C 1
ATOM 7237 O O . GLN A 1 954 ? -8.301 -18.999 20.630 1.00 51.31 954 GLN A O 1
ATOM 7242 N N . SER A 1 955 ? -8.839 -19.485 18.528 1.00 30.69 955 SER A N 1
ATOM 7243 C CA . SER A 1 955 ? -9.171 -18.086 18.138 1.00 30.69 955 SER A CA 1
ATOM 7244 C C . SER A 1 955 ? -9.832 -17.838 16.748 1.00 30.69 955 SER A C 1
ATOM 7246 O O . SER A 1 955 ? -9.681 -18.594 15.792 1.00 30.69 955 SER A O 1
ATOM 7248 N N . GLY A 1 956 ? -10.593 -16.743 16.609 1.00 47.03 956 GLY A N 1
ATOM 7249 C CA . GLY A 1 956 ? -11.530 -16.514 15.487 1.00 47.03 956 GLY A CA 1
ATOM 7250 C C . GLY A 1 956 ? -12.938 -17.070 15.781 1.00 47.03 956 GLY A C 1
ATOM 7251 O O . GLY A 1 956 ? -13.188 -17.517 16.897 1.00 47.03 956 GLY A O 1
ATOM 7252 N N . ALA A 1 957 ? -13.877 -17.049 14.817 1.00 55.06 957 ALA A N 1
ATOM 7253 C CA . ALA A 1 957 ? -15.240 -17.607 14.992 1.00 55.06 957 ALA A CA 1
ATOM 7254 C C . ALA A 1 957 ? -15.917 -18.032 13.665 1.00 55.06 957 ALA A C 1
ATOM 7256 O O . ALA A 1 957 ? -15.671 -17.408 12.634 1.00 55.06 957 ALA A O 1
ATOM 7257 N N . ILE A 1 958 ? -16.837 -19.022 13.670 1.00 59.69 958 ILE A N 1
ATOM 7258 C CA . ILE A 1 958 ? -17.759 -19.237 12.526 1.00 59.69 958 ILE A CA 1
ATOM 7259 C C . ILE A 1 958 ? -18.752 -18.083 12.540 1.00 59.69 958 ILE A C 1
ATOM 7261 O O . ILE A 1 958 ? -19.724 -18.109 13.294 1.00 59.69 958 ILE A O 1
ATOM 7265 N N . SER A 1 959 ? -18.562 -17.095 11.671 1.00 52.38 959 SER A N 1
ATOM 7266 C CA . SER A 1 959 ? -19.620 -16.127 11.388 1.00 52.38 959 SER A CA 1
ATOM 7267 C C . SER A 1 959 ? -20.574 -16.718 10.334 1.00 52.38 959 SER A C 1
ATOM 7269 O O . SER A 1 959 ? -20.363 -16.633 9.123 1.00 52.38 959 SER A O 1
ATOM 7271 N N . GLY A 1 960 ? -21.615 -17.417 10.801 1.00 55.06 960 GLY A N 1
ATOM 7272 C CA . GLY A 1 960 ? -22.517 -18.193 9.942 1.00 55.06 960 GLY A CA 1
ATOM 7273 C C . GLY A 1 960 ? -23.633 -18.931 10.692 1.00 55.06 960 GLY A C 1
ATOM 7274 O O . GLY A 1 960 ? -23.874 -18.689 11.871 1.00 55.06 960 GLY A O 1
ATOM 7275 N N . SER A 1 961 ? -24.327 -19.838 9.996 1.00 63.50 961 SER A N 1
ATOM 7276 C CA . SER A 1 961 ? -25.425 -20.660 10.528 1.00 63.50 961 SER A CA 1
ATOM 7277 C C . SER A 1 961 ? -25.079 -22.153 10.515 1.00 63.50 961 SER A C 1
ATOM 7279 O O . SER A 1 961 ? -24.707 -22.710 9.480 1.00 63.50 961 SER A O 1
ATOM 7281 N N . ILE A 1 962 ? -25.252 -22.808 11.664 1.00 71.50 962 ILE A N 1
ATOM 7282 C CA . ILE A 1 962 ? -24.875 -24.203 11.932 1.00 71.50 962 ILE A CA 1
ATOM 7283 C C . ILE A 1 962 ? -26.126 -24.955 12.411 1.00 71.50 962 ILE A C 1
ATOM 7285 O O . ILE A 1 962 ? -26.813 -24.464 13.302 1.00 71.50 962 ILE A O 1
ATOM 7289 N N . ASN A 1 963 ? -26.478 -26.098 11.803 1.00 71.00 963 ASN A N 1
ATOM 7290 C CA . ASN A 1 963 ? -27.727 -26.817 12.121 1.00 71.00 963 ASN A CA 1
ATOM 7291 C C . ASN A 1 963 ? -27.579 -28.353 12.042 1.00 71.00 963 ASN A C 1
ATOM 7293 O O . ASN A 1 963 ? -27.426 -28.901 10.951 1.00 71.00 963 ASN A O 1
ATOM 7297 N N . ALA A 1 964 ? -27.714 -29.056 13.171 1.00 64.56 964 ALA A N 1
ATOM 7298 C CA . ALA A 1 964 ? -27.650 -30.527 13.269 1.00 64.56 964 ALA A CA 1
ATOM 7299 C C . ALA A 1 964 ? -29.030 -31.191 13.525 1.00 64.56 964 ALA A C 1
ATOM 7301 O O . ALA A 1 964 ? -29.132 -32.296 14.048 1.00 64.56 964 ALA A O 1
ATOM 7302 N N . ASN A 1 965 ? -30.122 -30.494 13.190 1.00 78.19 965 ASN A N 1
ATOM 7303 C CA . ASN A 1 965 ? -31.490 -30.860 13.584 1.00 78.19 965 ASN A CA 1
ATOM 7304 C C . ASN A 1 965 ? -31.965 -32.211 13.013 1.00 78.19 965 ASN A C 1
ATOM 7306 O O . ASN A 1 965 ? -31.513 -32.653 11.961 1.00 78.19 965 ASN A O 1
ATOM 7310 N N . TYR A 1 966 ? -32.961 -32.841 13.638 1.00 60.47 966 TYR A N 1
ATOM 7311 C CA . TYR A 1 966 ? -33.634 -34.011 13.061 1.00 60.47 966 TYR A CA 1
ATOM 7312 C C . TYR A 1 966 ? -34.553 -33.648 11.877 1.00 60.47 966 TYR A C 1
ATOM 7314 O O . TYR A 1 966 ? -35.007 -32.510 11.729 1.00 60.47 966 TYR A O 1
ATOM 7322 N N . GLY A 1 967 ? -34.831 -34.631 11.017 1.00 55.53 967 GLY A N 1
ATOM 7323 C CA . GLY A 1 967 ? -35.728 -34.483 9.870 1.00 55.53 967 GLY A CA 1
ATOM 7324 C C . GLY A 1 967 ? -37.206 -34.459 10.270 1.00 55.53 967 GLY A C 1
ATOM 7325 O O . GLY A 1 967 ? -37.588 -34.892 11.352 1.00 55.53 967 GLY A O 1
ATOM 7326 N N . LYS A 1 968 ? -38.089 -33.988 9.385 1.00 58.25 968 LYS A N 1
ATOM 7327 C CA . LYS A 1 968 ? -39.547 -34.011 9.633 1.00 58.25 968 LYS A CA 1
ATOM 7328 C C . LYS A 1 968 ? -40.153 -35.341 9.167 1.00 58.25 968 LYS A C 1
ATOM 7330 O O . LYS A 1 968 ? -39.732 -35.856 8.136 1.00 58.25 968 LYS A O 1
ATOM 7335 N N . GLY A 1 969 ? -41.134 -35.892 9.891 1.00 55.81 969 GLY A N 1
ATOM 7336 C CA . GLY A 1 969 ? -41.819 -37.135 9.502 1.00 55.81 969 GLY A CA 1
ATOM 7337 C C . GLY A 1 969 ? -42.924 -37.594 10.457 1.00 55.81 969 GLY A C 1
ATOM 7338 O O . GLY A 1 969 ? -43.226 -36.913 11.432 1.00 55.81 969 GLY A O 1
ATOM 7339 N N . PHE A 1 970 ? -43.551 -38.746 10.174 1.00 52.03 970 PHE A N 1
ATOM 7340 C CA . PHE A 1 970 ? -44.766 -39.215 10.875 1.00 52.03 970 PHE A CA 1
ATOM 7341 C C . PHE A 1 970 ? -44.541 -39.638 12.341 1.00 52.03 970 PHE A C 1
ATOM 7343 O O . PHE A 1 970 ? -45.491 -39.767 13.114 1.00 52.03 970 PHE A O 1
ATOM 7350 N N . ARG A 1 971 ? -43.286 -39.870 12.729 1.00 51.53 971 ARG A N 1
ATOM 7351 C CA . ARG A 1 971 ? -42.844 -39.991 14.122 1.00 51.53 971 ARG A CA 1
ATOM 7352 C C . ARG A 1 971 ? -41.494 -39.307 14.268 1.00 51.53 971 ARG A C 1
ATOM 7354 O O . ARG A 1 971 ? -40.630 -39.483 13.406 1.00 51.53 971 ARG A O 1
ATOM 7361 N N . GLU A 1 972 ? -41.336 -38.583 15.368 1.00 50.88 972 GLU A N 1
ATOM 7362 C CA . GLU A 1 972 ? -40.056 -38.029 15.798 1.00 50.88 972 GLU A CA 1
ATOM 7363 C C . GLU A 1 972 ? -39.085 -39.160 16.192 1.00 50.88 972 GLU A C 1
ATOM 7365 O O . GLU A 1 972 ? -39.521 -40.227 16.649 1.00 50.88 972 GLU A O 1
ATOM 7370 N N . PRO A 1 973 ? -37.773 -38.968 15.988 1.00 48.81 973 PRO A N 1
ATOM 7371 C CA . PRO A 1 973 ? -36.759 -39.907 16.441 1.00 48.81 973 PRO A CA 1
ATOM 7372 C C . PRO A 1 973 ? -36.597 -39.809 17.963 1.00 48.81 973 PRO A C 1
ATOM 7374 O O . PRO A 1 973 ? -36.724 -38.738 18.549 1.00 48.81 973 PRO A O 1
ATOM 7377 N N . VAL A 1 974 ? -36.282 -40.930 18.618 1.00 44.56 974 VAL A N 1
ATOM 7378 C CA . VAL A 1 974 ? -35.952 -40.916 20.053 1.00 44.56 974 VAL A CA 1
ATOM 7379 C C . VAL A 1 974 ? -34.595 -40.235 20.219 1.00 44.56 974 VAL A C 1
ATOM 7381 O O . VAL A 1 974 ? -33.604 -40.731 19.682 1.00 44.56 974 VAL A O 1
ATOM 7384 N N . ALA A 1 975 ? -34.583 -39.103 20.920 1.00 42.25 975 ALA A N 1
ATOM 7385 C CA . ALA A 1 975 ? -33.424 -38.229 21.036 1.00 42.25 975 ALA A CA 1
ATOM 7386 C C . ALA A 1 975 ? -32.258 -38.848 21.827 1.00 42.25 975 ALA A C 1
ATOM 7388 O O . ALA A 1 975 ? -32.450 -39.650 22.743 1.00 42.25 975 ALA A O 1
ATOM 7389 N N . SER A 1 976 ? -31.059 -38.385 21.489 1.00 31.73 976 SER A N 1
ATOM 7390 C CA . SER A 1 976 ? -29.910 -38.270 22.384 1.00 31.73 976 SER A CA 1
ATOM 7391 C C . SER A 1 976 ? -29.612 -36.781 22.536 1.00 31.73 976 SER A C 1
ATOM 7393 O O . SER A 1 976 ? -29.686 -36.058 21.543 1.00 31.73 976 SER A O 1
ATOM 7395 N N . GLU A 1 977 ? -29.292 -36.322 23.742 1.00 30.38 977 GLU A N 1
ATOM 7396 C CA . GLU A 1 977 ? -28.814 -34.952 23.948 1.00 30.38 977 GLU A CA 1
ATOM 7397 C C . GLU A 1 977 ? -27.360 -34.834 23.474 1.00 30.38 977 GLU A C 1
ATOM 7399 O O . GLU A 1 977 ? -26.504 -35.599 23.923 1.00 30.38 977 GLU A O 1
ATOM 7404 N N . ASN A 1 978 ? -27.141 -33.930 22.514 1.00 27.08 978 ASN A N 1
ATOM 7405 C CA . ASN A 1 978 ? -25.994 -33.024 22.345 1.00 27.08 978 ASN A CA 1
ATOM 7406 C C . ASN A 1 978 ? -26.225 -32.191 21.074 1.00 27.08 978 ASN A C 1
ATOM 7408 O O . ASN A 1 978 ? -26.235 -32.796 19.980 1.00 27.08 978 ASN A O 1
#

pLDDT: mean 80.94, std 16.65, range [22.53, 97.88]

Solvent-accessible surface area (backbone atoms only — not comparable to full-atom values): 46783 Å² total; per-residue (Å²): 141,87,89,86,80,88,84,81,89,88,88,88,83,92,80,92,74,76,93,76,82,78,77,88,82,77,77,80,40,42,32,35,32,42,26,52,21,29,15,65,85,55,63,24,77,34,64,54,64,77,55,47,100,78,41,38,30,61,53,88,67,61,49,75,54,94,23,37,36,77,44,60,33,48,48,68,45,52,51,64,55,65,52,39,30,42,20,23,58,63,59,78,53,74,35,54,48,50,44,23,22,57,72,60,93,84,70,68,62,20,41,20,38,27,45,37,34,40,38,73,46,90,91,33,44,80,47,38,40,36,41,31,40,33,26,75,60,34,43,29,32,46,83,73,46,60,93,53,36,62,34,42,31,31,31,47,34,35,34,34,32,76,58,64,54,71,41,64,63,35,65,37,72,48,36,42,15,27,24,87,57,90,92,34,64,42,57,45,74,60,50,39,55,98,81,54,30,26,54,50,41,20,27,52,56,67,55,52,74,35,37,25,25,78,75,46,78,41,81,51,90,72,57,28,33,37,39,32,36,37,25,39,66,51,34,41,44,85,27,41,51,32,27,44,34,26,39,18,92,85,49,63,69,72,63,34,46,70,66,30,29,85,38,55,50,45,40,63,52,85,56,77,55,70,79,58,36,38,83,48,63,48,75,67,27,42,76,47,43,59,95,44,17,36,37,22,12,12,13,35,44,20,24,47,82,57,65,49,72,66,17,31,40,39,38,32,37,33,28,63,30,40,46,54,42,38,43,31,27,19,81,46,56,81,56,61,99,90,58,52,52,30,37,44,34,36,12,48,48,90,86,45,23,37,31,41,30,48,65,95,50,73,44,56,37,88,82,74,48,54,59,51,44,57,73,38,45,37,27,38,38,39,36,31,56,83,49,32,38,42,40,38,34,19,36,70,83,65,73,51,81,47,33,57,35,76,48,74,52,99,70,73,70,72,52,12,14,46,25,47,34,22,42,79,70,22,78,68,52,16,25,33,36,36,53,33,40,34,30,38,70,65,61,98,37,72,53,44,70,75,46,54,55,67,80,39,81,46,75,54,29,37,51,40,52,43,44,71,44,68,39,43,26,40,28,56,32,87,91,53,75,54,13,39,39,32,48,36,67,46,78,47,103,43,53,24,32,34,43,31,45,36,60,43,64,33,58,58,41,33,24,38,17,17,46,74,57,78,38,57,22,68,81,47,51,67,74,42,60,46,31,25,63,91,54,46,17,44,57,23,38,27,29,31,43,35,41,39,32,33,72,48,94,49,90,92,45,80,31,31,41,45,34,47,29,44,40,62,42,42,54,14,40,39,43,39,31,67,33,45,75,49,78,42,54,32,56,30,80,44,36,39,40,24,12,6,29,11,3,0,36,4,21,60,15,27,35,30,37,14,64,61,68,69,76,53,76,46,79,73,47,71,59,42,41,14,27,4,44,44,81,41,72,39,60,62,94,45,71,38,76,29,23,33,41,37,41,27,32,53,68,36,68,81,56,46,31,44,24,82,33,49,21,30,35,35,82,88,86,91,84,93,88,86,89,84,92,94,88,85,85,90,87,85,82,84,89,70,90,58,61,70,43,62,53,55,44,62,49,46,51,47,65,71,63,49,76,48,59,44,56,84,43,74,42,77,38,42,60,65,45,76,51,65,44,88,52,64,33,19,20,32,22,42,33,21,20,55,58,77,54,86,29,54,10,34,42,35,36,60,36,49,48,35,56,76,12,26,22,31,35,26,22,14,22,7,38,42,33,30,58,28,55,69,70,37,31,23,54,17,43,29,36,29,32,47,54,5,40,40,30,35,45,63,29,33,75,52,96,55,32,27,26,22,36,20,12,33,43,8,36,32,32,61,59,7,39,40,41,14,56,39,16,9,16,28,22,4,53,58,68,29,43,19,27,51,60,60,24,2,48,47,51,92,54,28,7,30,30,1,25,46,20,61,88,53,47,46,2,1,0,0,0,1,2,62,70,11,32,14,5,19,0,0,5,30,24,29,15,2,4,27,54,44,19,29,40,22,18,38,40,33,3,25,15,22,49,19,35,73,19,95,82,72,70,24,10,1,0,0,0,0,3,1,24,28,20,54,17,28,21,20,32,43,54,61,68,19,42,37,36,8,24,14,3,33,10,38,90,48,1,9,3,2,11,23,24,37,68,35,62,6,45,61,37,71,55,86,47,56,50,78,44,39,48,57,24,58,41,65,37,80,45,75,82,77,96,128

Sequence (978 aa):
MINIKRMGKTVAVPILMVLLAVNISFADVVSMESSLIWRKDNLGDYSIPRPSTSGEYLLGEFIATKGQAQKICVNYSATGAALVEVSADNGLHYYPVVNGVPLEKDFISGNRIKWRAQMLKEGAQLNYLKIDYADSSGVVTDFGSPQLSGFNYRRELFLSNPAKEPLYNYQVKLKIAQNKNKEADADCQGRVKEDFSDIRFTAADAKTPLPYYLESLTGAHPDLIAHLWVNVPEIPKEGVRIYIYYGANQAQDNSQPTQVFDFYDDFKDVDVSSANWIVQSRPNGTCLIEGGRLCLDASELISKDFIFNEGIIEYGLLVDTGIENSLTLRPKSNDSFESPSFSAYSSAYKGAEHCVAIYDIVKANDGKAKPIGPSGSYNYRIRINEDNVLFERFGSAASELQASVEYSHESAIKPGHIGLKSGGDGGGRNKIIYSFVRARKYALKEPMIASAGNEELVNLPYFSNTLISPKGNLLLDLPQKEGVYISRVIPADFSCRIIVPSFKGVNVNVAVSADRGLHYREDCVSGNYYYASIKDFTEGKDILARAKISPSKNRNVISELESLQLEYNPGTILVVKPNGGEEIPSGSSYDIYWSALGYDSRYPLKLEYSLDKGKAYSQIADKVNNSGSYSWQVPKEINSKEVLIRVSDSNDLQVNDLSDSVFSISESLLGAEKSAEDSAEQTGESIKQAGEDAKDQLETAKQSRLDLNDLNQDYVIDKEVTISTKADIAFKSLILGDGTGKAVSRIILNHNINPASGSIIIRRGGELIQANADNQSISGDLIVQERGVITHLANKTDKKYEVNLSARNIVLNPGSIVSAYAKGYSGGEARKPGLGRMAGVYIGKRAGGAKAGAANDLGSGGAGSWSAKGGAGGGIIRLSARNEFSISGIINADGQAGEASRDNTYDGAGGAGGSIYLSAQKFSGSGSKITATGGAGSKTGGAGAGGNINTYSQSGAISGSINANYGKGFREPVASEN

Secondary structure (DSSP, 8-state):
-----------------------------EEEE--EEEETTS-SSEEPPPPPTTSEEE-SSPEEPSS-EEEEEEEEEEES-EEEEEESBSSSS-EEEETBEES-TT----SEEEEEEEE-STT-EEEEEEEEEEETTSEEE----GGGTT--EEEEEEEE-TTSS-EEEEEEEEEEESS--SSSSEE-TT-S-TT-TT-EEE-TTS-SEEPEEEEEEES-TTS-EEEEEEEEEEE-TT-EEEEEEE--TTPPP---HHHHSSEEE---SSS--TTTEEEEEEEEEEEEESSSSEEEEEEEEEESS--B-SEEEEEEEEE-SSSEEEEEEESSTTS-TT--SEEEEEESSTT-SEEEEETTEEEE--S-PPPP-TT-EEEEEEEEETTEEEEEEEETTS-SEEEEEEEESS--PPPBEEEEEE-SSSSSSS-EEEEEEEEE---SS--EEEEEEEEEE----EEESEEE-TTS-EEEPTT-S-EEEEPPPEEEEEEE-EEEEEEEEESEEEEEESBTTSS-EEEEPTT--EETTTTSS--EEEEEEEEEE---SSTTS--EEEEEEEEEE-------BS-SS-EEETTSEEEEB---SSS-SSS--EEEEESSSSSS-EEEESS--SSS-EEEEPPTT--EEEEEEEEE-SS-TTSEEE-SS-EEEE--------------------SSS-STHHHHHHHHHHHHS--TEEEEEEEEE-SSEEEE-SS-BEEEEEEE--SSSSS-EEEEESSPBPTT--EEEE-TTEEEEE-SSS-EE-SS--EE-TT-EEEE---BTS----B-EE-SS--B-TT-EEE-TT-SBPPPPTTSPPSSTTPPPEETTEEPPPPPP-SSSPPPPPPP-SSSPPPPPP-EEEE---S---B-SEEE-PPPPPPPPTTSSSPPPPPPP-EEEE--SS---SSEEEE-PPPPP-TTSPPPPP-EEE---SS----EEEE-PPPPSSSPPPP---

Nearest PDB structures (foldseek):
  2duo-assembly2_B  TM=6.230E-01  e=1.112E-03  Canis lupus familiaris
  2duq-assembly1_A  TM=5.855E-01  e=8.299E-04  Canis lupus familiaris
  2dur-assembly2_B  TM=6.539E-01  e=2.945E-03  Canis lupus familiaris
  2e6v-assembly1_A  TM=5.701E-01  e=2.945E-03  Canis lupus familiaris
  4g9s-assembly2_B  TM=4.607E-01  e=1.825E+00  Esche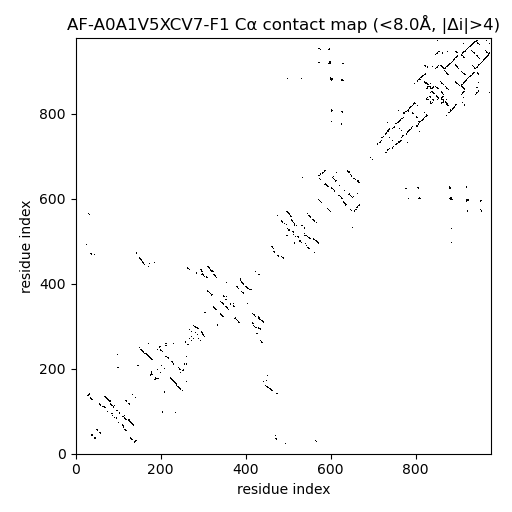richia coli